Protein AF-0000000071587433 (afdb_homodimer)

Foldseek 3Di:
DADDLVVLQVQFPQQVDDDPNFGAAEQALLVFDGAGPLLVVLLVVLVVPQDDDEDDPDDSNVVLVVLLQLLLVLVCLQQVPPDSLQKAKDQAQLVLLLQVLCFLLVPPAAPAEEEEELLDQCSQPVSNVVSCVVHNYYYHYFYADFVARATPVVSVLVPDDLRYAEYEYEQARSAAQFGHPLLVVCVSCVVSPHAYEYEDASVSQQDRHHCVSSVHQKYKYAVRSNNADRMIMMGGHPVCQLVTQTDEDPVFDSGGNSRSDYDTDSSSRSSSSSSSLCSCLVRADPVDDSSVSNVVSSVSQNVLQLVLQLLLLVLVVVPPQKDWRHDSDNVVSVRGAQKTWIDGPPDQQVVLQVQCVVNNNHWDWACSSSVSSQVVNVCNVVGGTIMGHDGSSDDSVSSVVSSVSVVVVD/DADDLVVLQVQAPQQVDDDPNFGAAEQALLVFDGAGPLLVVLLVVLVVPQDDDEDDPDDSNVVLVVLLQLLLVLVCLQQVPPDSLQKAKDQAQLVLLLQVLCFLLVPPAAPAEEEEELLDQCSQPVSNVVSCVVHNYYYHYFYADFVARETPVVSVLVPDDLRYAEYEYEQARSAAQFGHPLLVVCVSCVVSPHAYEYEDASVSQQDRHHCVSSVHQKYKYALRSNNADRMIMMGGHPVCQLVTQTDEDPVFDSDGNSRSDYDTDSSSRSSSSSSSLCSCLVRADPPDDSSVSNVVSSVSQNVLQLVLQLLLLVLVVVPPQKDWGHDSDNVVSVRGAQKTWIDGPPDQQVVLQVQCVVNNNHWDWACSSSQSSQVVNVCNVRGGTIMGHDGSSDDSVSSVVSSVSVVVVD

Sequence (820 aa):
MNFTPNNVRTQFLSLTQEVDNKPVIFFDGPGGSQVPQSVIDSMSRYLGFSNSNLGGHFFSSKNTNNVLNQARLSCAALLNAKSEENIIFGPNMTSLTFQLSRAISRDWKRGDEIIVTALDHYSNVSSWQQAAEDKGVIVHQVRVKEDDCTLDMEHLYSLLTEKTKLVATTYASNTTGSIVDVKSIVEAAHNVNAMVYVDAVHYAPHHLIDVQALGCDFLACSAYKFFGPHVGIAYVSPKWMYALFPYKVEPATNVGPGRFETGTQSFEALAGLTSAVEYLAQWGRKSLSLRDRLKKSFEQYQIHEDELTQHFLNKLAVRPWIHLYGINDKNKLTERTPTFALRIDGIKPEEIAKVLAEYNVCVWSGHFYAIGLIKQLGFYERGGVVRIGFMHYNTIEEIDYLFLLLDAFAMNFTPNNVRTQFLSLTQEVDNKPVIFFDGPGGSQVPQSVIDSMSRYLGFSNSNLGGHFFSSKNTNNVLNQARLSCAALLNAKSEENIIFGPNMTSLTFQLSRAISRDWKRGDEIIVTALDHYSNVSSWQQAAEDKGVIVHQVRVKEDDCTLDMEHLYSLLTEKTKLVATTYASNTTGSIVDVKSIVEAAHNVNAMVYVDAVHYAPHHLIDVQALGCDFLACSAYKFFGPHVGIAYVSPKWMYALFPYKVEPATNVGPGRFETGTQSFEALAGLTSAVEYLAQWGRKSLSLRDRLKKSFEQYQIHEDELTQHFLNKLAVRPWIHLYGINDKNKLTERTPTFALRIDGIKPEEIAKVLAEYNVCVWSGHFYAIGLIKQLGFYERGGVVRIGFMHYNTIEEIDYLFLLLDAFA

Structure (mmCIF, N/CA/C/O backbone):
data_AF-0000000071587433-model_v1
#
loop_
_entity.id
_entity.type
_entity.pdbx_description
1 polymer 'Cysteine desulfhydrase'
#
loop_
_atom_site.group_PDB
_atom_site.id
_atom_site.type_symbol
_atom_site.label_atom_id
_atom_site.label_alt_id
_atom_site.label_comp_id
_atom_site.label_asym_id
_atom_site.label_entity_id
_atom_site.label_seq_id
_atom_site.pdbx_PDB_ins_code
_atom_site.Cartn_x
_atom_site.Cartn_y
_atom_site.Cartn_z
_atom_site.occupancy
_atom_site.B_iso_or_equiv
_atom_site.auth_seq_id
_atom_site.auth_comp_id
_atom_site.auth_asym_id
_atom_site.auth_atom_id
_atom_site.pdbx_PDB_model_num
ATOM 1 N N . MET A 1 1 ? -22.766 -26.172 6.832 1 72.31 1 MET A N 1
ATOM 2 C CA . MET A 1 1 ? -23.094 -26.141 5.406 1 72.31 1 MET A CA 1
ATOM 3 C C . MET A 1 1 ? -21.891 -26.594 4.574 1 72.31 1 MET A C 1
ATOM 5 O O . MET A 1 1 ? -20.75 -26.422 4.98 1 72.31 1 MET A O 1
ATOM 9 N N . ASN A 1 2 ? -22.234 -27.375 3.463 1 88.94 2 ASN A N 1
ATOM 10 C CA . ASN A 1 2 ? -21.203 -27.906 2.596 1 88.94 2 ASN A CA 1
ATOM 11 C C . ASN A 1 2 ? -20.969 -27.016 1.376 1 88.94 2 ASN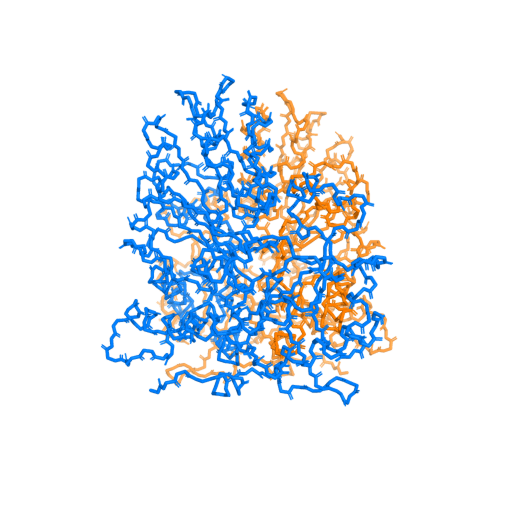 A C 1
ATOM 13 O O . ASN A 1 2 ? -21.891 -26.344 0.916 1 88.94 2 ASN A O 1
ATOM 17 N N . PHE A 1 3 ? -19.766 -26.984 0.977 1 94.69 3 PHE A N 1
ATOM 18 C CA . PHE A 1 3 ? -19.344 -26.266 -0.214 1 94.69 3 PHE A CA 1
ATOM 19 C C . PHE A 1 3 ? -20 -26.844 -1.462 1 94.69 3 PHE A C 1
ATOM 21 O O . PHE A 1 3 ? -20.016 -28.062 -1.651 1 94.69 3 PHE A O 1
ATOM 28 N N . THR A 1 4 ? -20.625 -25.953 -2.178 1 94.62 4 THR A N 1
ATOM 29 C CA . THR A 1 4 ? -20.953 -26.188 -3.58 1 94.62 4 THR A CA 1
ATOM 30 C C . THR A 1 4 ? -20.641 -24.953 -4.418 1 94.62 4 THR A C 1
ATOM 32 O O . THR A 1 4 ? -20.688 -23.828 -3.92 1 94.62 4 THR A O 1
ATOM 35 N N . PRO A 1 5 ? -20.312 -25.156 -5.656 1 93.62 5 PRO A N 1
ATOM 36 C CA . PRO A 1 5 ? -20.031 -24 -6.508 1 93.62 5 PRO A CA 1
ATOM 37 C C . PRO A 1 5 ? -21.188 -23 -6.543 1 93.62 5 PRO A C 1
ATOM 39 O O . PRO A 1 5 ? -20.969 -21.797 -6.52 1 93.62 5 PRO A O 1
ATOM 42 N N . ASN A 1 6 ? -22.391 -23.469 -6.527 1 92.25 6 ASN A N 1
ATOM 43 C CA . ASN A 1 6 ? -23.562 -22.594 -6.578 1 92.25 6 ASN A CA 1
ATOM 44 C C . ASN A 1 6 ? -23.672 -21.734 -5.324 1 92.25 6 ASN A C 1
ATOM 46 O O . ASN A 1 6 ? -24 -20.547 -5.402 1 92.25 6 ASN A O 1
ATOM 50 N N . ASN A 1 7 ? -23.438 -22.359 -4.191 1 93.94 7 ASN A N 1
ATOM 51 C CA . ASN A 1 7 ? -23.5 -21.625 -2.934 1 93.94 7 ASN A CA 1
ATOM 52 C C . ASN A 1 7 ? -22.438 -20.531 -2.871 1 93.94 7 ASN A C 1
ATOM 54 O O . ASN A 1 7 ? -22.656 -19.469 -2.285 1 93.94 7 ASN A O 1
ATOM 58 N N . VAL A 1 8 ? -21.359 -20.812 -3.459 1 95.75 8 VAL A N 1
ATOM 59 C CA . VAL A 1 8 ? -20.234 -19.875 -3.426 1 95.75 8 VAL A CA 1
ATOM 60 C C . VAL A 1 8 ? -20.5 -18.719 -4.402 1 95.75 8 VAL A C 1
ATOM 62 O O . VAL A 1 8 ? -20.266 -17.562 -4.078 1 95.75 8 VAL A O 1
ATOM 65 N N . ARG A 1 9 ? -20.984 -19 -5.539 1 96.75 9 ARG A N 1
ATOM 66 C CA . ARG A 1 9 ? -21.125 -18.047 -6.633 1 96.75 9 ARG A CA 1
ATOM 67 C C . ARG A 1 9 ? -22.109 -16.938 -6.277 1 96.75 9 ARG A C 1
ATOM 69 O O . ARG A 1 9 ? -21.922 -15.789 -6.691 1 96.75 9 ARG A O 1
ATOM 76 N N . THR A 1 10 ? -23.078 -17.156 -5.418 1 96.06 10 THR A N 1
ATOM 77 C CA . THR A 1 10 ? -24.078 -16.172 -5.027 1 96.06 10 THR A CA 1
ATOM 78 C C . THR A 1 10 ? -23.469 -15.094 -4.137 1 96.06 10 THR A C 1
ATOM 80 O O . THR A 1 10 ? -24.062 -14.039 -3.92 1 96.06 10 THR A O 1
ATOM 83 N N . GLN A 1 11 ? -22.281 -15.344 -3.703 1 97.62 11 GLN A N 1
ATOM 84 C CA . GLN A 1 11 ? -21.625 -14.414 -2.789 1 97.62 11 GLN A CA 1
ATOM 85 C C . GLN A 1 11 ? -20.844 -13.359 -3.555 1 97.62 11 GLN A C 1
ATOM 87 O O . GLN A 1 11 ? -20.281 -12.43 -2.955 1 97.62 11 GLN A O 1
ATOM 92 N N . PHE A 1 12 ? -20.781 -13.508 -4.914 1 98.06 12 PHE A N 1
ATOM 93 C CA . PHE A 1 12 ? -20 -12.617 -5.766 1 98.06 12 PHE A CA 1
ATOM 94 C C . PHE A 1 12 ? -20.906 -11.875 -6.742 1 98.06 12 PHE A C 1
ATOM 96 O O . PHE A 1 12 ? -21.5 -12.484 -7.629 1 98.06 12 PHE A O 1
ATOM 103 N N . LEU A 1 13 ? -20.891 -10.539 -6.66 1 96.69 13 LEU A N 1
ATOM 104 C CA . LEU A 1 13 ? -21.641 -9.742 -7.629 1 96.69 13 LEU A CA 1
ATOM 105 C C . LEU A 1 13 ? -21.031 -9.875 -9.023 1 96.69 13 LEU A C 1
ATOM 107 O O . LEU A 1 13 ? -21.75 -9.875 -10.023 1 96.69 13 LEU A O 1
ATOM 111 N N . SER A 1 14 ? -19.75 -10 -9.062 1 97.06 14 SER A N 1
ATOM 112 C CA . SER A 1 14 ? -19.016 -10.07 -10.328 1 97.06 14 SER A CA 1
ATOM 113 C C . SER A 1 14 ? -19.438 -11.289 -11.141 1 97.06 14 SER A C 1
ATOM 115 O O . SER A 1 14 ? -19.438 -11.258 -12.367 1 97.06 14 SER A O 1
ATOM 117 N N . LEU A 1 15 ? -19.797 -12.406 -10.469 1 96.94 15 LEU A N 1
ATOM 118 C CA . LEU A 1 15 ? -20.078 -13.672 -11.141 1 96.94 15 LEU A CA 1
ATOM 119 C C . LEU A 1 15 ? -21.531 -13.711 -11.633 1 96.94 15 LEU A C 1
ATOM 121 O O . LEU A 1 15 ? -21.875 -14.555 -12.469 1 96.94 15 LEU A O 1
ATOM 125 N N . THR A 1 16 ? -22.344 -12.758 -11.133 1 93.31 16 THR A N 1
ATOM 126 C CA . THR A 1 16 ? -23.75 -12.773 -11.5 1 93.31 16 THR A CA 1
ATOM 127 C C . THR A 1 16 ? -24.062 -11.672 -12.508 1 93.31 16 THR A C 1
ATOM 129 O O . THR A 1 16 ? -25.203 -11.562 -12.977 1 93.31 16 THR A O 1
ATOM 132 N N . GLN A 1 17 ? -23.078 -10.953 -12.898 1 95.31 17 GLN A N 1
ATOM 133 C CA . GLN A 1 17 ? -23.297 -9.836 -13.812 1 95.31 17 GLN A CA 1
ATOM 134 C C . GLN A 1 17 ? -23.297 -10.305 -15.266 1 95.31 17 GLN A C 1
ATOM 136 O O . GLN A 1 17 ? -22.797 -11.398 -15.57 1 95.31 17 GLN A O 1
ATOM 141 N N . GLU A 1 18 ? -23.922 -9.469 -16.109 1 95.81 18 GLU A N 1
ATOM 142 C CA . GLU A 1 18 ? -23.812 -9.609 -17.547 1 95.81 18 GLU A CA 1
ATOM 143 C C . GLU A 1 18 ? -23.109 -8.398 -18.172 1 95.81 18 GLU A C 1
ATOM 145 O O . GLU A 1 18 ? -23.266 -7.273 -17.703 1 95.81 18 GLU A O 1
ATOM 150 N N . VAL A 1 19 ? -22.328 -8.695 -19.094 1 96.5 19 VAL A N 1
ATOM 151 C CA . VAL A 1 19 ? -21.688 -7.648 -19.875 1 96.5 19 VAL A CA 1
ATOM 152 C C . VAL A 1 19 ? -22.031 -7.84 -21.359 1 96.5 19 VAL A C 1
ATOM 154 O O . VAL A 1 19 ? -21.797 -8.914 -21.922 1 96.5 19 VAL A O 1
ATOM 157 N N . ASP A 1 20 ? -22.562 -6.84 -21.984 1 95.12 20 ASP A N 1
ATOM 158 C CA . ASP A 1 20 ? -23.031 -6.902 -23.375 1 95.12 20 ASP A CA 1
ATOM 159 C C . ASP A 1 20 ? -23.969 -8.078 -23.578 1 95.12 20 ASP A C 1
ATOM 161 O O . ASP A 1 20 ? -23.828 -8.828 -24.547 1 95.12 20 ASP A O 1
ATOM 165 N N . ASN A 1 21 ? -24.766 -8.391 -22.641 1 94.31 21 ASN A N 1
ATOM 166 C CA . ASN A 1 21 ? -25.812 -9.398 -22.656 1 94.31 21 ASN A CA 1
ATOM 167 C C . ASN A 1 21 ? -25.25 -10.812 -22.688 1 94.31 21 ASN A C 1
ATOM 169 O O . ASN A 1 21 ? -25.875 -11.727 -23.234 1 94.31 21 ASN A O 1
ATOM 173 N N . LYS A 1 22 ? -24.109 -10.992 -22.203 1 94.69 22 LYS A N 1
ATOM 174 C CA . LYS A 1 22 ? -23.469 -12.297 -22.078 1 94.69 22 LYS A CA 1
ATOM 175 C C . LYS A 1 22 ? -22.969 -12.516 -20.656 1 94.69 22 LYS A C 1
ATOM 177 O O . LYS A 1 22 ? -22.594 -11.57 -19.969 1 94.69 22 LYS A O 1
ATOM 182 N N . PRO A 1 23 ? -23.016 -13.766 -20.234 1 95.12 23 PRO A N 1
ATOM 183 C CA . PRO A 1 23 ? -22.438 -14.047 -18.922 1 95.12 23 PRO A CA 1
ATOM 184 C C . PRO A 1 23 ? -20.922 -13.844 -18.891 1 95.12 23 PRO A C 1
ATOM 186 O O . PRO A 1 23 ? -20.266 -13.844 -19.938 1 95.12 23 PRO A O 1
ATOM 189 N N . VAL A 1 24 ? -20.453 -13.633 -17.719 1 97.5 24 VAL A N 1
ATOM 190 C CA . VAL A 1 24 ? -19.016 -13.438 -17.531 1 97.5 24 VAL A CA 1
ATOM 191 C C . VAL A 1 24 ? -18.391 -14.688 -16.906 1 97.5 24 VAL A C 1
ATOM 193 O O . VAL A 1 24 ? -18.906 -15.211 -15.922 1 97.5 24 VAL A O 1
ATOM 196 N N . ILE A 1 25 ? -17.344 -15.203 -17.516 1 98.12 25 ILE A N 1
ATOM 197 C CA . ILE A 1 25 ? -16.594 -16.344 -17 1 98.12 25 ILE A CA 1
ATOM 198 C C . ILE A 1 25 ? -15.156 -15.938 -16.719 1 98.12 25 ILE A C 1
ATOM 200 O O . ILE A 1 25 ? -14.422 -15.555 -17.625 1 98.12 25 ILE A O 1
ATOM 204 N N . PHE A 1 26 ? -14.781 -16.031 -15.453 1 98.38 26 PHE A N 1
ATOM 205 C CA . PHE A 1 26 ? -13.438 -15.633 -15.055 1 98.38 26 PHE A CA 1
ATOM 206 C C . PHE A 1 26 ? -12.523 -16.844 -14.961 1 98.38 26 PHE A C 1
ATOM 208 O O . PHE A 1 26 ? -12.57 -17.594 -13.984 1 98.38 26 PHE A O 1
ATOM 215 N N . PHE A 1 27 ? -11.633 -17 -15.93 1 98.62 27 PHE A N 1
ATOM 216 C CA . PHE A 1 27 ? -10.547 -17.984 -15.883 1 98.62 27 PHE A CA 1
ATOM 217 C C . PHE A 1 27 ? -9.211 -17.297 -15.656 1 98.62 27 PHE A C 1
ATOM 219 O O . PHE A 1 27 ? -8.164 -17.797 -16.078 1 98.62 27 PHE A O 1
ATOM 226 N N . ASP A 1 28 ? -9.281 -16.062 -15.039 1 97.88 28 ASP A N 1
ATOM 227 C CA . ASP A 1 28 ? -8.086 -15.25 -14.805 1 97.88 28 ASP A CA 1
ATOM 228 C C . ASP A 1 28 ? -7.688 -15.273 -13.328 1 97.88 28 ASP A C 1
ATOM 230 O O . ASP A 1 28 ? -6.996 -14.375 -12.852 1 97.88 28 ASP A O 1
ATOM 234 N N . GLY A 1 29 ? -8.078 -16.297 -12.594 1 96.31 29 GLY A N 1
ATOM 235 C CA . GLY A 1 29 ? -7.793 -16.453 -11.172 1 96.31 29 GLY A CA 1
ATOM 236 C C . GLY A 1 29 ? -6.328 -16.25 -10.836 1 96.31 29 GLY A C 1
ATOM 237 O O . GLY A 1 29 ? -6 -15.555 -9.867 1 96.31 29 GLY A O 1
ATOM 238 N N . PRO A 1 30 ? -5.422 -16.844 -11.625 1 97.31 30 PRO A N 1
ATOM 239 C CA . PRO A 1 30 ? -3.996 -16.641 -11.359 1 97.31 30 PRO A CA 1
ATOM 240 C C . PRO A 1 30 ? -3.576 -15.18 -11.438 1 97.31 30 PRO A C 1
ATOM 242 O O . PRO A 1 30 ? -2.541 -14.797 -10.883 1 97.31 30 PRO A O 1
ATOM 245 N N . GLY A 1 31 ? -4.348 -14.344 -12.125 1 96.81 31 GLY A N 1
ATOM 246 C CA . GLY A 1 31 ? -4.074 -12.914 -12.195 1 96.81 31 GLY A CA 1
ATOM 247 C C . GLY A 1 31 ? -4.711 -12.133 -11.062 1 96.81 31 GLY A C 1
ATOM 248 O O . GLY A 1 31 ? -4.363 -10.969 -10.836 1 96.81 31 GLY A O 1
ATOM 249 N N . GLY A 1 32 ? -5.68 -12.734 -10.438 1 96.69 32 GLY A N 1
ATOM 250 C CA . GLY A 1 32 ? -6.414 -12.133 -9.336 1 96.69 32 GLY A CA 1
ATOM 251 C C . GLY A 1 32 ? -7.824 -12.672 -9.195 1 96.69 32 GLY A C 1
ATOM 252 O O . GLY A 1 32 ? -8.516 -12.891 -10.188 1 96.69 32 GLY A O 1
ATOM 253 N N . SER A 1 33 ? -8.25 -12.891 -8.023 1 97.88 33 SER A N 1
ATOM 254 C CA . SER A 1 33 ? -9.578 -13.445 -7.766 1 97.88 33 SER A CA 1
ATOM 255 C C . SER A 1 33 ? -10.641 -12.352 -7.711 1 97.88 33 SER A C 1
ATOM 257 O O . SER A 1 33 ? -10.312 -11.172 -7.555 1 97.88 33 SER A O 1
ATOM 259 N N . GLN A 1 34 ? -11.883 -12.773 -7.938 1 98.31 34 GLN A N 1
ATOM 260 C CA . GLN A 1 34 ? -12.992 -11.883 -7.613 1 98.31 34 GLN A CA 1
ATOM 261 C C . GLN A 1 34 ? -13.188 -11.773 -6.105 1 98.31 34 GLN A C 1
ATOM 263 O O . GLN A 1 34 ? -12.633 -12.57 -5.344 1 98.31 34 GLN A O 1
ATOM 268 N N . VAL A 1 35 ? -13.969 -10.773 -5.688 1 98.75 35 VAL A N 1
ATOM 269 C CA . VAL A 1 35 ? -14.055 -10.445 -4.266 1 98.75 35 VAL A CA 1
ATOM 270 C C . VAL A 1 35 ? -15.492 -10.648 -3.781 1 98.75 35 VAL A C 1
ATOM 272 O O . VAL A 1 35 ? -16.438 -10.102 -4.359 1 98.75 35 VAL A O 1
ATOM 275 N N . PRO A 1 36 ? -15.719 -11.438 -2.717 1 98.56 36 PRO A N 1
ATOM 276 C CA . PRO A 1 36 ? -17.078 -11.625 -2.197 1 98.56 36 PRO A CA 1
ATOM 277 C C . PRO A 1 36 ? -17.625 -10.367 -1.538 1 98.56 36 PRO A C 1
ATOM 279 O O . PRO A 1 36 ? -16.875 -9.547 -1.018 1 98.56 36 PRO A O 1
ATOM 282 N N . GLN A 1 37 ? -18.906 -10.273 -1.479 1 98.5 37 GLN A N 1
ATOM 283 C CA . GLN A 1 37 ? -19.594 -9.102 -0.962 1 98.5 37 GLN A CA 1
ATOM 284 C C . GLN A 1 37 ? -19.25 -8.859 0.506 1 98.5 37 GLN A C 1
ATOM 286 O O . GLN A 1 37 ? -19.188 -7.715 0.956 1 98.5 37 GLN A O 1
ATOM 291 N N . SER A 1 38 ? -19.031 -9.883 1.267 1 98.81 38 SER A N 1
ATOM 292 C CA . SER A 1 38 ? -18.719 -9.742 2.686 1 98.81 38 SER A CA 1
ATOM 293 C C . SER A 1 38 ? -17.438 -8.953 2.893 1 98.81 38 SER A C 1
ATOM 295 O O . SER A 1 38 ? -17.328 -8.172 3.84 1 98.81 38 SER A O 1
ATOM 297 N N . VAL A 1 39 ? -16.469 -9.211 2.016 1 98.88 39 VAL A N 1
ATOM 298 C CA . VAL A 1 39 ? -15.195 -8.484 2.07 1 98.88 39 VAL A CA 1
ATOM 299 C C . VAL A 1 39 ? -15.43 -7.008 1.765 1 98.88 39 VAL A C 1
ATOM 301 O O . VAL A 1 39 ? -14.961 -6.133 2.496 1 98.88 39 VAL A O 1
ATOM 304 N N . ILE A 1 40 ? -16.203 -6.723 0.729 1 98.88 40 ILE A N 1
ATOM 305 C CA . ILE A 1 40 ? -16.516 -5.359 0.312 1 98.88 40 ILE A CA 1
ATOM 306 C C . ILE A 1 40 ? -17.266 -4.633 1.432 1 98.88 40 ILE A C 1
ATOM 308 O O . ILE A 1 40 ? -16.953 -3.479 1.742 1 98.88 40 ILE A O 1
ATOM 312 N N . ASP A 1 41 ? -18.172 -5.305 2.076 1 98.81 41 ASP A N 1
ATOM 313 C CA . ASP A 1 41 ? -18.953 -4.734 3.172 1 98.81 41 ASP A CA 1
ATOM 314 C C . ASP A 1 41 ? -18.047 -4.359 4.348 1 98.81 41 ASP A C 1
ATOM 316 O O . ASP A 1 41 ? -18.234 -3.312 4.973 1 98.81 41 ASP A O 1
ATOM 320 N N . SER A 1 42 ? -17.141 -5.211 4.652 1 98.81 42 SER A N 1
ATOM 321 C CA . SER A 1 42 ? -16.234 -4.961 5.773 1 98.81 42 SER A CA 1
ATOM 322 C C . SER A 1 42 ? -15.367 -3.732 5.523 1 98.81 42 SER A C 1
ATOM 324 O O . SER A 1 42 ? -15.141 -2.93 6.43 1 98.81 42 SER A O 1
ATOM 326 N N . MET A 1 43 ? -14.883 -3.592 4.312 1 98.88 43 MET A N 1
ATOM 327 C CA . MET A 1 43 ? -14.094 -2.414 3.951 1 98.88 43 MET A CA 1
ATOM 328 C C . MET A 1 43 ? -14.938 -1.146 4.07 1 98.88 43 MET A C 1
ATOM 330 O O . MET A 1 43 ? -14.484 -0.15 4.637 1 98.88 43 MET A O 1
ATOM 334 N N . SER A 1 44 ? -16.156 -1.201 3.561 1 98.69 44 SER A N 1
ATOM 335 C CA . SER A 1 44 ? -17.062 -0.058 3.559 1 98.69 44 SER A CA 1
ATOM 336 C C . SER A 1 44 ? -17.422 0.362 4.977 1 98.69 44 SER A C 1
ATOM 338 O O . SER A 1 44 ? -17.438 1.554 5.293 1 98.69 44 SER A O 1
ATOM 340 N N . ARG A 1 45 ? -17.703 -0.579 5.809 1 98.38 45 ARG A N 1
ATOM 341 C CA . ARG A 1 45 ? -18.078 -0.298 7.188 1 98.38 45 ARG A CA 1
ATOM 342 C C . ARG A 1 45 ? -16.953 0.382 7.945 1 98.38 45 ARG A C 1
ATOM 344 O O . ARG A 1 45 ? -17.172 1.335 8.695 1 98.38 45 ARG A O 1
ATOM 351 N N . TYR A 1 46 ? -15.789 -0.131 7.785 1 98.69 46 TYR A N 1
ATOM 352 C CA . TYR A 1 46 ? -14.656 0.493 8.461 1 98.69 46 TYR A CA 1
ATOM 353 C C . TYR A 1 46 ? -14.523 1.956 8.055 1 98.69 46 TYR A C 1
ATOM 355 O O . TYR A 1 46 ? -14.461 2.84 8.914 1 98.69 46 TYR A O 1
ATOM 363 N N . LEU A 1 47 ? -14.484 2.256 6.699 1 98.56 47 LEU A N 1
ATOM 364 C CA . LEU A 1 47 ? -14.281 3.613 6.207 1 98.56 47 LEU A CA 1
ATOM 365 C C . LEU A 1 47 ? -15.438 4.52 6.625 1 98.56 47 LEU A C 1
ATOM 367 O O . LEU A 1 47 ? -15.234 5.703 6.898 1 98.56 47 LEU A O 1
ATOM 371 N N . GLY A 1 48 ? -16.594 3.982 6.727 1 97.81 48 GLY A N 1
ATOM 372 C CA . GLY A 1 48 ? -17.781 4.773 7 1 97.81 48 GLY A CA 1
ATOM 373 C C . GLY A 1 48 ? -17.922 5.145 8.461 1 97.81 48 GLY A C 1
ATOM 374 O O . GLY A 1 48 ? -18.531 6.172 8.789 1 97.81 48 GLY A O 1
ATOM 375 N N . PHE A 1 49 ? -17.188 4.32 9.359 1 96.56 49 PHE A N 1
ATOM 376 C CA . PHE A 1 49 ? -17.578 4.527 10.75 1 96.56 49 PHE A CA 1
ATOM 377 C C . PHE A 1 49 ? -16.344 4.59 11.656 1 96.56 49 PHE A C 1
ATOM 379 O O . PHE A 1 49 ? -16.438 5.027 12.805 1 96.56 49 PHE A O 1
ATOM 386 N N . SER A 1 50 ? -15.211 4.223 11.141 1 95.25 50 SER A N 1
ATOM 387 C CA . SER A 1 50 ? -14.148 4 12.117 1 95.25 50 SER A CA 1
ATOM 388 C C . SER A 1 50 ? -12.82 4.578 11.625 1 95.25 50 SER A C 1
ATOM 390 O O . SER A 1 50 ? -11.773 4.359 12.242 1 95.25 50 SER A O 1
ATOM 392 N N . ASN A 1 51 ? -12.828 5.246 10.547 1 95.75 51 ASN A N 1
ATOM 393 C CA . ASN A 1 51 ? -11.578 5.676 9.938 1 95.75 51 ASN A CA 1
ATOM 394 C C . ASN A 1 51 ? -10.766 6.566 10.875 1 95.75 51 ASN A C 1
ATOM 396 O O . ASN A 1 51 ? -11.234 7.633 11.281 1 95.75 51 ASN A O 1
ATOM 400 N N . SER A 1 52 ? -9.609 6.098 11.281 1 96.5 52 SER A N 1
ATOM 401 C CA . SER A 1 52 ? -8.672 6.797 12.156 1 96.5 52 SER A CA 1
ATOM 402 C C . SER A 1 52 ? -7.297 6.141 12.133 1 96.5 52 SER A C 1
ATOM 404 O O . SER A 1 52 ? -7.125 5.07 11.547 1 96.5 52 SER A O 1
ATOM 406 N N . ASN A 1 53 ? -6.328 6.805 12.68 1 95.5 53 ASN A N 1
ATOM 407 C CA . ASN A 1 53 ? -5.016 6.203 12.875 1 95.5 53 ASN A CA 1
ATOM 408 C C . ASN A 1 53 ? -4.945 5.434 14.195 1 95.5 53 ASN A C 1
ATOM 410 O O . ASN A 1 53 ? -5.93 5.359 14.93 1 95.5 53 ASN A O 1
ATOM 414 N N . LEU A 1 54 ? -3.842 4.871 14.5 1 95.06 54 LEU A N 1
ATOM 415 C CA . LEU A 1 54 ? -3.627 4 15.656 1 95.06 54 LEU A CA 1
ATOM 416 C C . LEU A 1 54 ? -3.225 4.809 16.875 1 95.06 54 LEU A C 1
ATOM 418 O O . LEU A 1 54 ? -2.553 5.836 16.75 1 95.06 54 LEU A O 1
ATOM 422 N N . GLY A 1 55 ? -3.596 4.363 18.078 1 92.38 55 GLY A N 1
ATOM 423 C CA . GLY A 1 55 ? -2.979 4.828 19.297 1 92.38 55 GLY A CA 1
ATOM 424 C C . GLY A 1 55 ? -3.768 5.926 19.984 1 92.38 55 GLY A C 1
ATOM 425 O O . GLY A 1 55 ? -3.404 6.375 21.078 1 92.38 55 GLY A O 1
ATOM 426 N N . GLY A 1 56 ? -4.797 6.414 19.375 1 95 56 GLY A N 1
ATOM 427 C CA . GLY A 1 56 ? -5.625 7.422 20.016 1 95 56 GLY A CA 1
ATOM 428 C C . GLY A 1 56 ? -6.523 6.859 21.094 1 95 56 GLY A C 1
ATOM 429 O O . GLY A 1 56 ? -6.66 5.641 21.234 1 95 56 GLY A O 1
ATOM 430 N N . HIS A 1 57 ? -7.098 7.691 21.891 1 96.62 57 HIS A N 1
ATOM 431 C CA . HIS A 1 57 ? -7.883 7.273 23.047 1 96.62 57 HIS A CA 1
ATOM 432 C C . HIS A 1 57 ? -9.375 7.309 22.75 1 96.62 57 HIS A C 1
ATOM 434 O O . HIS A 1 57 ? -10.195 6.965 23.594 1 96.62 57 HIS A O 1
ATOM 440 N N . PHE A 1 58 ? -9.734 7.715 21.562 1 97 58 PHE A N 1
ATOM 441 C CA . PHE A 1 58 ? -11.141 7.816 21.172 1 97 58 PHE A CA 1
ATOM 442 C C . PHE A 1 58 ? -11.586 6.574 20.422 1 97 58 PHE A C 1
ATOM 444 O O . PHE A 1 58 ? -10.758 5.762 20 1 97 58 PHE A O 1
ATOM 451 N N . PHE A 1 59 ? -12.844 6.371 20.188 1 97.38 59 PHE A N 1
ATOM 452 C CA . PHE A 1 59 ? -13.477 5.113 19.797 1 97.38 59 PHE A CA 1
ATOM 453 C C . PHE A 1 59 ? -12.953 4.652 18.438 1 97.38 59 PHE A C 1
ATOM 455 O O . PHE A 1 59 ? -12.641 3.475 18.266 1 97.38 59 PHE A O 1
ATOM 462 N N . SER A 1 60 ? -12.898 5.535 17.484 1 97.56 60 SER A N 1
ATOM 463 C CA . SER A 1 60 ? -12.523 5.145 16.125 1 97.56 60 SER A CA 1
ATOM 464 C C . SER A 1 60 ? -11.086 4.645 16.078 1 97.56 60 SER A C 1
ATOM 466 O O . SER A 1 60 ? -10.773 3.701 15.352 1 97.56 60 SER A O 1
ATOM 468 N N . SER A 1 61 ? -10.188 5.293 16.844 1 97.94 61 SER A N 1
ATOM 469 C CA . SER A 1 61 ? -8.805 4.82 16.906 1 97.94 61 SER A CA 1
ATOM 470 C C . SER A 1 61 ? -8.711 3.463 17.594 1 97.94 61 SER A C 1
ATOM 472 O O . SER A 1 61 ? -7.93 2.605 17.188 1 97.94 61 SER A O 1
ATOM 474 N N . LYS A 1 62 ? -9.469 3.268 18.641 1 97.69 62 LYS A N 1
ATOM 475 C CA . LYS A 1 62 ? -9.523 1.969 19.312 1 97.69 62 LYS A CA 1
ATOM 476 C C . LYS A 1 62 ? -10.023 0.885 18.359 1 97.69 62 LYS A C 1
ATOM 478 O O . LYS A 1 62 ? -9.469 -0.216 18.312 1 97.69 62 LYS A O 1
ATOM 483 N N . ASN A 1 63 ? -11.047 1.236 17.625 1 97.94 63 ASN A N 1
ATOM 484 C CA . ASN A 1 63 ? -11.555 0.312 16.609 1 97.94 63 ASN A CA 1
ATOM 485 C C . ASN A 1 63 ? -10.492 -0.022 15.578 1 97.94 63 ASN A C 1
ATOM 487 O O . ASN A 1 63 ? -10.398 -1.164 15.117 1 97.94 63 ASN A O 1
ATOM 491 N N . THR A 1 64 ? -9.742 0.964 15.18 1 98.31 64 THR A N 1
ATOM 492 C CA . THR A 1 64 ? -8.688 0.773 14.195 1 98.31 64 THR A CA 1
ATOM 493 C C . THR A 1 64 ? -7.602 -0.153 14.734 1 98.31 64 THR A C 1
ATOM 495 O O . THR A 1 64 ? -7.098 -1.018 14.016 1 98.31 64 THR A O 1
ATOM 498 N N . ASN A 1 65 ? -7.23 0.016 16 1 97.81 65 ASN A N 1
ATOM 499 C CA . ASN A 1 65 ? -6.309 -0.917 16.625 1 97.81 65 ASN A CA 1
ATOM 500 C C . ASN A 1 65 ? -6.824 -2.352 16.562 1 97.81 65 ASN A C 1
ATOM 502 O O . ASN A 1 65 ? -6.059 -3.279 16.297 1 97.81 65 ASN A O 1
ATOM 506 N N . ASN A 1 66 ? -8.07 -2.508 16.797 1 98.31 66 ASN A N 1
ATOM 507 C CA . ASN A 1 66 ? -8.695 -3.826 16.75 1 98.31 66 ASN A CA 1
ATOM 508 C C . ASN A 1 66 ? -8.664 -4.406 15.344 1 98.31 66 ASN A C 1
ATOM 510 O O . ASN A 1 66 ? -8.461 -5.609 15.164 1 98.31 66 ASN A O 1
ATOM 514 N N . VAL A 1 67 ? -8.914 -3.576 14.375 1 98.62 67 VAL A N 1
ATOM 515 C CA . VAL A 1 67 ? -8.875 -4.004 12.977 1 98.62 67 VAL A CA 1
ATOM 516 C C . VAL A 1 67 ? -7.496 -4.566 12.648 1 98.62 67 VAL A C 1
ATOM 518 O O . VAL A 1 67 ? -7.383 -5.648 12.062 1 98.62 67 VAL A O 1
ATOM 521 N N . LEU A 1 68 ? -6.492 -3.855 13.031 1 98.12 68 LEU A N 1
ATOM 522 C CA . LEU A 1 68 ? -5.125 -4.289 12.773 1 98.12 68 LEU A CA 1
ATOM 523 C C . LEU A 1 68 ? -4.828 -5.605 13.477 1 98.12 68 LEU A C 1
ATOM 525 O O . LEU A 1 68 ? -4.289 -6.535 12.875 1 98.12 68 LEU A O 1
ATOM 529 N N . ASN A 1 69 ? -5.191 -5.703 14.711 1 98.06 69 ASN A N 1
ATOM 530 C CA . ASN A 1 69 ? -4.93 -6.902 15.5 1 98.06 69 ASN A CA 1
ATOM 531 C C . ASN A 1 69 ? -5.68 -8.109 14.945 1 98.06 69 ASN A C 1
ATOM 533 O O . ASN A 1 69 ? -5.117 -9.203 14.844 1 98.06 69 ASN A O 1
ATOM 537 N N . GLN A 1 70 ? -6.91 -7.898 14.594 1 98.75 70 GLN A N 1
ATOM 538 C CA . GLN A 1 70 ? -7.719 -8.992 14.062 1 98.75 70 GLN A CA 1
ATOM 539 C C . GLN A 1 70 ? -7.172 -9.484 12.727 1 98.75 70 GLN A C 1
ATOM 541 O O . GLN A 1 70 ? -7.203 -10.68 12.438 1 98.75 70 GLN A O 1
ATOM 546 N N . ALA A 1 71 ? -6.75 -8.539 11.938 1 98.81 71 ALA A N 1
ATOM 547 C CA . ALA A 1 71 ? -6.148 -8.93 10.664 1 98.81 71 ALA A CA 1
ATOM 548 C C . ALA A 1 71 ? -4.918 -9.805 10.891 1 98.81 71 ALA A C 1
ATOM 550 O O . ALA A 1 71 ? -4.723 -10.805 10.188 1 98.81 71 ALA A O 1
ATOM 551 N N . ARG A 1 72 ? -4.078 -9.43 11.852 1 98.69 72 ARG A N 1
ATOM 552 C CA . ARG A 1 72 ? -2.871 -10.195 12.133 1 98.69 72 ARG A CA 1
ATOM 553 C C . ARG A 1 72 ? -3.219 -11.586 12.656 1 98.69 72 ARG A C 1
ATOM 555 O O . ARG A 1 72 ? -2.588 -12.578 12.273 1 98.69 72 ARG A O 1
ATOM 562 N N . LEU A 1 73 ? -4.238 -11.68 13.508 1 98.81 73 LEU A N 1
ATOM 563 C CA . LEU A 1 73 ? -4.695 -12.961 14.023 1 98.81 73 LEU A CA 1
ATOM 564 C C . LEU A 1 73 ? -5.227 -13.844 12.898 1 98.81 73 LEU A C 1
ATOM 566 O O . LEU A 1 73 ? -4.926 -15.039 12.844 1 98.81 73 LEU A O 1
ATOM 570 N N . SER A 1 74 ? -5.98 -13.266 12.047 1 98.88 74 SER A N 1
ATOM 571 C CA . SER A 1 74 ? -6.547 -14 10.922 1 98.88 74 SER A CA 1
ATOM 572 C C . SER A 1 74 ? -5.453 -14.562 10.023 1 98.88 74 SER A C 1
ATOM 574 O O . SER A 1 74 ? -5.52 -15.719 9.602 1 98.88 74 SER A O 1
ATOM 576 N N . CYS A 1 75 ? -4.434 -13.781 9.75 1 98.88 75 CYS A N 1
ATOM 577 C CA . CYS A 1 75 ? -3.354 -14.219 8.875 1 98.88 75 CYS A CA 1
ATOM 578 C C . CYS A 1 75 ? -2.475 -15.25 9.562 1 98.88 75 CYS A C 1
ATOM 580 O O . CYS A 1 75 ? -1.95 -16.156 8.914 1 98.88 75 CYS A O 1
ATOM 582 N N . ALA A 1 76 ? -2.295 -15.055 10.875 1 98.88 76 ALA A N 1
ATOM 583 C CA . ALA A 1 76 ? -1.57 -16.078 11.617 1 98.88 76 ALA A CA 1
ATOM 584 C C . ALA A 1 76 ? -2.258 -17.438 11.492 1 98.88 76 ALA A C 1
ATOM 586 O O . ALA A 1 76 ? -1.596 -18.469 11.32 1 98.88 76 ALA A O 1
ATOM 587 N N . ALA A 1 77 ? -3.564 -17.438 11.57 1 98.88 77 ALA A N 1
ATOM 588 C CA . ALA A 1 77 ? -4.332 -18.672 11.406 1 98.88 77 ALA A CA 1
ATOM 589 C C . ALA A 1 77 ? -4.227 -19.203 9.977 1 98.88 77 ALA A C 1
ATOM 591 O O . ALA A 1 77 ? -4.062 -20.406 9.766 1 98.88 77 ALA A O 1
ATOM 592 N N . LEU A 1 78 ? -4.316 -18.312 9.039 1 98.88 78 LEU A N 1
ATOM 593 C CA . LEU A 1 78 ? -4.266 -18.688 7.633 1 98.88 78 LEU A CA 1
ATOM 594 C C . LEU A 1 78 ? -2.955 -19.406 7.305 1 98.88 78 LEU A C 1
ATOM 596 O O . LEU A 1 78 ? -2.947 -20.391 6.574 1 98.88 78 LEU A O 1
ATOM 600 N N . LEU A 1 79 ? -1.838 -18.906 7.898 1 98.94 79 LEU A N 1
ATOM 601 C CA . LEU A 1 79 ? -0.509 -19.406 7.559 1 98.94 79 LEU A CA 1
ATOM 602 C C . LEU A 1 79 ? -0.014 -20.391 8.609 1 98.94 79 LEU A C 1
ATOM 604 O O . LEU A 1 79 ? 1.052 -21 8.453 1 98.94 79 LEU A O 1
ATOM 608 N N . ASN A 1 80 ? -0.795 -20.531 9.672 1 98.81 80 ASN A N 1
ATOM 609 C CA . ASN A 1 80 ? -0.396 -21.312 10.836 1 98.81 80 ASN A CA 1
ATOM 610 C C . ASN A 1 80 ? 0.911 -20.797 11.438 1 98.81 80 ASN A C 1
ATOM 612 O O . ASN A 1 80 ? 1.819 -21.594 11.719 1 98.81 80 ASN A O 1
ATOM 616 N N . ALA A 1 81 ? 1.009 -19.531 11.57 1 98.69 81 ALA A N 1
ATOM 617 C CA . ALA A 1 81 ? 2.145 -18.938 12.273 1 98.69 81 ALA A CA 1
ATOM 618 C C . ALA A 1 81 ? 2.023 -19.125 13.781 1 98.69 81 ALA A C 1
ATOM 620 O O . ALA A 1 81 ? 0.917 -19.172 14.32 1 98.69 81 ALA A O 1
ATOM 621 N N . LYS A 1 82 ? 3.117 -19.188 14.469 1 97.44 82 LYS A N 1
ATOM 622 C CA . LYS A 1 82 ? 3.135 -19.406 15.914 1 97.44 82 LYS A CA 1
ATOM 623 C C . LYS A 1 82 ? 2.469 -18.25 16.656 1 97.44 82 LYS A C 1
ATOM 625 O O . LYS A 1 82 ? 1.85 -18.438 17.703 1 97.44 82 LYS A O 1
ATOM 630 N N . SER A 1 83 ? 2.633 -17.078 16.078 1 97.69 83 SER A N 1
ATOM 631 C CA . SER A 1 83 ? 2.111 -15.867 16.703 1 97.69 83 SER A CA 1
ATOM 632 C C . SER A 1 83 ? 1.662 -14.859 15.648 1 97.69 83 SER A C 1
ATOM 634 O O . SER A 1 83 ? 2.227 -14.797 14.555 1 97.69 83 SER A O 1
ATOM 636 N N . GLU A 1 84 ? 0.621 -14.078 16.016 1 97.81 84 GLU A N 1
ATOM 637 C CA . GLU A 1 84 ? 0.22 -12.961 15.156 1 97.81 84 GLU A CA 1
ATOM 638 C C . GLU A 1 84 ? 1.357 -11.961 14.984 1 97.81 84 GLU A C 1
ATOM 640 O O . GLU A 1 84 ? 1.397 -11.219 14 1 97.81 84 GLU A O 1
ATOM 645 N N . GLU A 1 85 ? 2.346 -11.961 15.875 1 97.12 85 GLU A N 1
ATOM 646 C CA . GLU A 1 85 ? 3.479 -11.047 15.852 1 97.12 85 GLU A CA 1
ATOM 647 C C . GLU A 1 85 ? 4.445 -11.391 14.719 1 97.12 85 GLU A C 1
ATOM 649 O O . GLU A 1 85 ? 5.332 -10.602 14.391 1 97.12 85 GLU A O 1
ATOM 654 N N . ASN A 1 86 ? 4.242 -12.539 14.078 1 98.25 86 ASN A N 1
ATOM 655 C CA . ASN A 1 86 ? 5.102 -12.953 12.969 1 98.25 86 ASN A CA 1
ATOM 656 C C . ASN A 1 86 ? 4.562 -12.469 11.625 1 98.25 86 ASN A C 1
ATOM 658 O O . ASN A 1 86 ? 5.16 -12.727 10.586 1 98.25 86 ASN A O 1
ATOM 662 N N . ILE A 1 87 ? 3.441 -11.742 11.68 1 98.75 87 ILE A N 1
ATOM 663 C CA . ILE A 1 87 ? 2.76 -11.336 10.453 1 98.75 87 ILE A CA 1
ATOM 664 C C . ILE A 1 87 ? 3.018 -9.859 10.188 1 98.75 87 ILE A C 1
ATOM 666 O O . ILE A 1 87 ? 2.717 -9.008 11.023 1 98.75 87 ILE A O 1
ATOM 670 N N . ILE A 1 88 ? 3.518 -9.609 8.961 1 98.19 88 ILE A N 1
ATOM 671 C CA . ILE A 1 88 ? 3.801 -8.25 8.516 1 98.19 88 ILE A CA 1
ATOM 672 C C . ILE A 1 88 ? 2.904 -7.898 7.328 1 98.19 88 ILE A C 1
ATOM 674 O O . ILE A 1 88 ? 2.658 -8.742 6.457 1 98.19 88 ILE A O 1
ATOM 678 N N . PHE A 1 89 ? 2.463 -6.633 7.316 1 98.31 89 PHE A N 1
ATOM 679 C CA . PHE A 1 89 ? 1.629 -6.191 6.207 1 98.31 89 PHE A CA 1
ATOM 680 C C . PHE A 1 89 ? 2.375 -5.188 5.336 1 98.31 89 PHE A C 1
ATOM 682 O O . PHE A 1 89 ? 3.279 -4.496 5.809 1 98.31 89 PHE A O 1
ATOM 689 N N . GLY A 1 90 ? 2.057 -5.148 4.078 1 96.81 90 GLY A N 1
ATOM 690 C CA . GLY A 1 90 ? 2.475 -4.184 3.074 1 96.81 90 GLY A CA 1
ATOM 691 C C . GLY A 1 90 ? 1.478 -4.031 1.941 1 96.81 90 GLY A C 1
ATOM 692 O O . GLY A 1 90 ? 0.396 -4.625 1.975 1 96.81 90 GLY A O 1
ATOM 693 N N . PRO A 1 91 ? 1.796 -3.266 1.025 1 95.69 91 PRO A N 1
ATOM 694 C CA . PRO A 1 91 ? 0.807 -2.965 -0.012 1 95.69 91 PRO A CA 1
ATOM 695 C C . PRO A 1 91 ? 0.577 -4.133 -0.966 1 95.69 91 PRO A C 1
ATOM 697 O O . PRO A 1 91 ? -0.529 -4.305 -1.484 1 95.69 91 PRO A O 1
ATOM 700 N N . ASN A 1 92 ? 1.589 -4.828 -1.266 1 97.06 92 ASN A N 1
ATOM 701 C CA . ASN A 1 92 ? 1.605 -5.984 -2.156 1 97.06 92 ASN A CA 1
ATOM 702 C C . ASN A 1 92 ? 2.863 -6.828 -1.958 1 97.06 92 ASN A C 1
ATOM 704 O O . ASN A 1 92 ? 3.797 -6.406 -1.273 1 97.06 92 ASN A O 1
ATOM 708 N N . MET A 1 93 ? 2.824 -7.938 -2.52 1 97.75 93 MET A N 1
ATOM 709 C CA . MET A 1 93 ? 3.912 -8.883 -2.285 1 97.75 93 MET A CA 1
ATOM 710 C C . MET A 1 93 ? 5.223 -8.367 -2.867 1 97.75 93 MET A C 1
ATOM 712 O O . MET A 1 93 ? 6.281 -8.516 -2.254 1 97.75 93 MET A O 1
ATOM 716 N N . THR A 1 94 ? 5.203 -7.707 -4.027 1 97.75 94 THR A N 1
ATOM 717 C CA . THR A 1 94 ? 6.418 -7.211 -4.668 1 97.75 94 THR A CA 1
ATOM 718 C C . THR A 1 94 ? 7.105 -6.172 -3.785 1 97.75 94 THR A C 1
ATOM 720 O O . THR A 1 94 ? 8.305 -6.258 -3.537 1 97.75 94 THR A O 1
ATOM 723 N N . SER A 1 95 ? 6.34 -5.246 -3.279 1 96.81 95 SER A N 1
ATOM 724 C CA . SER A 1 95 ? 6.895 -4.211 -2.416 1 96.81 95 SER A CA 1
ATOM 725 C C . SER A 1 95 ? 7.445 -4.801 -1.123 1 96.81 95 SER A C 1
ATOM 727 O O . SER A 1 95 ? 8.5 -4.383 -0.641 1 96.81 95 SER A O 1
ATOM 729 N N . LEU A 1 96 ? 6.762 -5.734 -0.548 1 97.06 96 LEU A N 1
ATOM 730 C CA . LEU A 1 96 ? 7.227 -6.406 0.661 1 97.06 96 LEU A CA 1
ATOM 731 C C . LEU A 1 96 ? 8.547 -7.129 0.408 1 97.06 96 LEU A C 1
ATOM 733 O O . LEU A 1 96 ? 9.453 -7.098 1.248 1 97.06 96 LEU A O 1
ATOM 737 N N . THR A 1 97 ? 8.594 -7.785 -0.739 1 98.31 97 THR A N 1
ATOM 738 C CA . THR A 1 97 ? 9.805 -8.523 -1.066 1 98.31 97 THR A CA 1
ATOM 739 C C . THR A 1 97 ? 10.984 -7.566 -1.264 1 98.31 97 THR A C 1
ATOM 741 O O . THR A 1 97 ? 12.094 -7.84 -0.813 1 98.31 97 THR A O 1
ATOM 744 N N . PHE A 1 98 ? 10.773 -6.422 -1.898 1 97.12 98 PHE A N 1
ATOM 745 C CA . PHE A 1 98 ? 11.828 -5.418 -2.018 1 97.12 98 PHE A CA 1
ATOM 746 C C . PHE A 1 98 ? 12.289 -4.953 -0.642 1 97.12 98 PHE A C 1
ATOM 748 O O . PHE A 1 98 ? 13.484 -4.895 -0.368 1 97.12 98 PHE A O 1
ATOM 755 N N . GLN A 1 99 ? 11.328 -4.641 0.186 1 95.81 99 GLN A N 1
ATOM 756 C CA . GLN A 1 99 ? 11.648 -4.152 1.525 1 95.81 99 GLN A CA 1
ATOM 757 C C . GLN A 1 99 ? 12.438 -5.195 2.316 1 95.81 99 GLN A C 1
ATOM 759 O O . GLN A 1 99 ? 13.461 -4.875 2.918 1 95.81 99 GLN A O 1
ATOM 764 N N . LEU A 1 100 ? 11.977 -6.41 2.287 1 97.56 100 LEU A N 1
ATOM 765 C CA . LEU A 1 100 ? 12.625 -7.484 3.031 1 97.56 100 LEU A CA 1
ATOM 766 C C . LEU A 1 100 ? 13.992 -7.809 2.438 1 97.56 100 LEU A C 1
ATOM 768 O O . LEU A 1 100 ? 14.922 -8.141 3.168 1 97.56 100 LEU A O 1
ATOM 772 N N . SER A 1 101 ? 14.086 -7.727 1.097 1 97.88 101 SER A N 1
ATOM 773 C CA . SER A 1 101 ? 15.375 -7.992 0.463 1 97.88 101 SER A CA 1
ATOM 774 C C . SER A 1 101 ? 16.438 -7.016 0.939 1 97.88 101 SER A C 1
ATOM 776 O O . SER A 1 101 ? 17.594 -7.391 1.123 1 97.88 101 SER A O 1
ATOM 778 N N . ARG A 1 102 ? 16.031 -5.734 1.227 1 94.88 102 ARG A N 1
ATOM 779 C CA . ARG A 1 102 ? 16.984 -4.734 1.694 1 94.88 102 ARG A CA 1
ATOM 780 C C . ARG A 1 102 ? 17.391 -4.996 3.143 1 94.88 102 ARG A C 1
ATOM 782 O O . ARG A 1 102 ? 18.516 -4.715 3.539 1 94.88 102 ARG A O 1
ATOM 789 N N . ALA A 1 103 ? 16.422 -5.473 3.893 1 95.75 103 ALA A N 1
ATOM 790 C CA . ALA A 1 103 ? 16.719 -5.797 5.285 1 95.75 103 ALA A CA 1
ATOM 791 C C . ALA A 1 103 ? 17.578 -7.051 5.391 1 95.75 103 ALA A C 1
ATOM 793 O O . ALA A 1 103 ? 18.562 -7.074 6.145 1 95.75 103 ALA A O 1
ATOM 794 N N . ILE A 1 104 ? 17.281 -8.062 4.621 1 98 104 ILE A N 1
ATOM 795 C CA . ILE A 1 104 ? 17.922 -9.367 4.699 1 98 104 ILE A CA 1
ATOM 796 C C . ILE A 1 104 ? 19.344 -9.281 4.156 1 98 104 ILE A C 1
ATOM 798 O O . ILE A 1 104 ? 20.25 -9.945 4.668 1 98 104 ILE A O 1
ATOM 802 N N . SER A 1 105 ? 19.594 -8.438 3.172 1 97.31 105 SER A N 1
ATOM 803 C CA . SER A 1 105 ? 20.859 -8.43 2.461 1 97.31 105 SER A CA 1
ATOM 804 C C . SER A 1 105 ? 21.844 -7.461 3.105 1 97.31 105 SER A C 1
ATOM 806 O O . SER A 1 105 ? 22.938 -7.246 2.586 1 97.31 105 SER A O 1
ATOM 808 N N . ARG A 1 106 ? 21.469 -6.777 4.16 1 93.19 106 ARG A N 1
ATOM 809 C CA . ARG A 1 106 ? 22.25 -5.699 4.742 1 93.19 106 ARG A CA 1
ATOM 810 C C . ARG A 1 106 ? 23.672 -6.164 5.035 1 93.19 106 ARG A C 1
ATOM 812 O O . ARG A 1 106 ? 24.641 -5.406 4.844 1 93.19 106 ARG A O 1
ATOM 819 N N . ASP A 1 107 ? 23.906 -7.449 5.414 1 93.81 107 ASP A N 1
ATOM 820 C CA . ASP A 1 107 ? 25.219 -7.906 5.852 1 93.81 107 ASP A CA 1
ATOM 821 C C . ASP A 1 107 ? 25.859 -8.797 4.797 1 93.81 107 ASP A C 1
ATOM 823 O O . ASP A 1 107 ? 26.875 -9.453 5.066 1 93.81 107 ASP A O 1
ATOM 827 N N . TRP A 1 108 ? 25.188 -8.93 3.637 1 97.31 108 TRP A N 1
ATOM 828 C CA . TRP A 1 108 ? 25.781 -9.719 2.566 1 97.31 108 TRP A CA 1
ATOM 829 C C . TRP A 1 108 ? 27.125 -9.133 2.146 1 97.31 108 TRP A C 1
ATOM 831 O O . TRP A 1 108 ? 27.359 -7.926 2.264 1 97.31 108 TRP A O 1
ATOM 841 N N . LYS A 1 109 ? 28.078 -9.969 1.749 1 96.56 109 LYS A N 1
ATOM 842 C CA . LYS A 1 109 ? 29.422 -9.57 1.326 1 96.56 109 LYS A CA 1
ATOM 843 C C . LYS A 1 109 ? 29.781 -10.172 -0.031 1 96.56 109 LYS A C 1
ATOM 845 O O . LYS A 1 109 ? 29.172 -11.164 -0.45 1 96.56 109 LYS A O 1
ATOM 850 N N . ARG A 1 110 ? 30.75 -9.555 -0.63 1 96.44 110 ARG A N 1
ATOM 851 C CA . ARG A 1 110 ? 31.266 -10.094 -1.882 1 96.44 110 ARG A CA 1
ATOM 852 C C . ARG A 1 110 ? 31.672 -11.555 -1.723 1 96.44 110 ARG A C 1
ATOM 854 O O . ARG A 1 110 ? 32.312 -11.922 -0.742 1 96.44 110 ARG A O 1
ATOM 861 N N . GLY A 1 111 ? 31.219 -12.305 -2.633 1 95.44 111 GLY A N 1
ATOM 862 C CA . GLY A 1 111 ? 31.531 -13.727 -2.574 1 95.44 111 GLY A CA 1
ATOM 863 C C . GLY A 1 111 ? 30.359 -14.57 -2.094 1 95.44 111 GLY A C 1
ATOM 864 O O . GLY A 1 111 ? 30.312 -15.773 -2.359 1 95.44 111 GLY A O 1
ATOM 865 N N . ASP A 1 112 ? 29.453 -13.945 -1.359 1 98.44 112 ASP A N 1
ATOM 866 C CA . A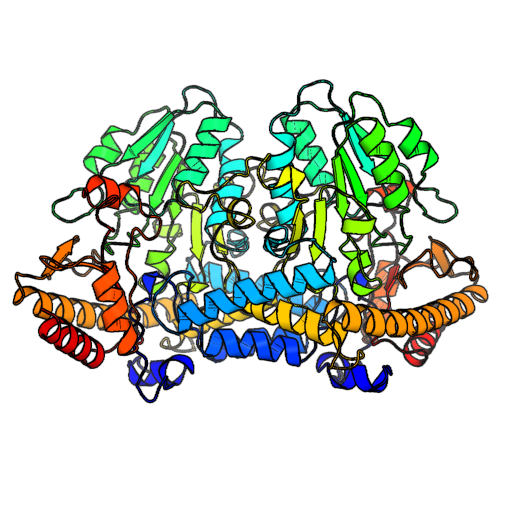SP A 1 112 ? 28.219 -14.648 -0.997 1 98.44 112 ASP A CA 1
ATOM 867 C C . ASP A 1 112 ? 27.406 -15.016 -2.238 1 98.44 112 ASP A C 1
ATOM 869 O O . ASP A 1 112 ? 27.625 -14.453 -3.314 1 98.44 112 ASP A O 1
ATOM 873 N N . GLU A 1 113 ? 26.562 -16 -2.045 1 98.75 113 GLU A N 1
ATOM 874 C CA . GLU A 1 113 ? 25.719 -16.484 -3.141 1 98.75 113 GLU A CA 1
ATOM 875 C C . GLU A 1 113 ? 24.266 -16.547 -2.723 1 98.75 113 GLU A C 1
ATOM 877 O O . GLU A 1 113 ? 23.953 -16.766 -1.549 1 98.75 113 GLU A O 1
ATOM 882 N N . ILE A 1 114 ? 23.422 -16.312 -3.691 1 98.94 114 ILE A N 1
ATOM 883 C CA . ILE A 1 114 ? 22.016 -16.562 -3.475 1 98.94 114 ILE A CA 1
ATOM 884 C C . ILE A 1 114 ? 21.438 -17.375 -4.637 1 98.94 114 ILE A C 1
ATOM 886 O O . ILE A 1 114 ? 22.047 -17.422 -5.715 1 98.94 114 ILE A O 1
ATOM 890 N N . ILE A 1 115 ? 20.344 -18.031 -4.414 1 98.94 115 ILE A N 1
ATOM 891 C CA . ILE A 1 115 ? 19.703 -18.875 -5.414 1 98.94 115 ILE A CA 1
ATOM 892 C C . ILE A 1 115 ? 18.25 -18.422 -5.629 1 98.94 115 ILE A C 1
ATOM 894 O O . ILE A 1 115 ? 17.516 -18.219 -4.668 1 98.94 115 ILE A O 1
ATOM 898 N N . VAL A 1 116 ? 17.906 -18.156 -6.84 1 98.94 116 VAL A N 1
ATOM 899 C CA . VAL A 1 116 ? 16.531 -17.922 -7.281 1 98.94 116 VAL A CA 1
ATOM 900 C C . VAL A 1 116 ? 16.141 -18.984 -8.312 1 98.94 116 VAL A C 1
ATOM 902 O O . VAL A 1 116 ? 16.938 -19.844 -8.664 1 98.94 116 VAL A O 1
ATOM 905 N N . THR A 1 117 ? 14.891 -19 -8.781 1 98.88 117 THR A N 1
ATOM 906 C CA . THR A 1 117 ? 14.5 -20.062 -9.703 1 98.88 117 THR A CA 1
ATOM 907 C C . THR A 1 117 ? 13.922 -19.469 -10.984 1 98.88 117 THR A C 1
ATOM 909 O O . THR A 1 117 ? 13.367 -18.375 -10.977 1 98.88 117 THR A O 1
ATOM 912 N N . ALA A 1 118 ? 13.984 -20.172 -12.055 1 98.62 118 ALA A N 1
ATOM 913 C CA . ALA A 1 118 ? 13.406 -19.766 -13.336 1 98.62 118 ALA A CA 1
ATOM 914 C C . ALA A 1 118 ? 11.883 -19.922 -13.32 1 98.62 118 ALA A C 1
ATOM 916 O O . ALA A 1 118 ? 11.195 -19.391 -14.188 1 98.62 118 ALA A O 1
ATOM 917 N N . LEU A 1 119 ? 11.391 -20.609 -12.328 1 98.62 119 LEU A N 1
ATOM 918 C CA . LEU A 1 119 ? 9.961 -20.875 -12.203 1 98.62 119 LEU A CA 1
ATOM 919 C C . LEU A 1 119 ? 9.242 -19.688 -11.555 1 98.62 119 LEU A C 1
ATOM 921 O O . LEU A 1 119 ? 8.016 -19.578 -11.641 1 98.62 119 LEU A O 1
ATOM 925 N N . ASP A 1 120 ? 9.969 -18.781 -11.023 1 98.69 120 ASP A N 1
ATOM 926 C CA . ASP A 1 120 ? 9.438 -17.75 -10.133 1 98.69 120 ASP A CA 1
ATOM 927 C C . ASP A 1 120 ? 8.828 -16.594 -10.922 1 98.69 120 ASP A C 1
ATOM 929 O O . ASP A 1 120 ? 9.312 -16.266 -12.008 1 98.69 120 ASP A O 1
ATOM 933 N N . HIS A 1 121 ? 7.746 -16.062 -10.352 1 98.62 121 HIS A N 1
ATOM 934 C CA . HIS A 1 121 ? 7.406 -14.664 -10.633 1 98.62 121 HIS A CA 1
ATOM 935 C C . HIS A 1 121 ? 8.57 -13.734 -10.297 1 98.62 121 HIS A C 1
ATOM 937 O O . HIS A 1 121 ? 9.242 -13.922 -9.281 1 98.62 121 HIS A O 1
ATOM 943 N N . TYR A 1 122 ? 8.82 -12.742 -11 1 98.56 122 TYR A N 1
ATOM 944 C CA . TYR A 1 122 ? 10.07 -11.992 -10.906 1 98.56 122 TYR A CA 1
ATOM 945 C C . TYR A 1 122 ? 10.031 -11.016 -9.742 1 98.56 122 TYR A C 1
ATOM 947 O O . TYR A 1 122 ? 11.055 -10.414 -9.391 1 98.56 122 TYR A O 1
ATOM 955 N N . SER A 1 123 ? 8.938 -10.844 -9.102 1 98.25 123 SER A N 1
ATOM 956 C CA . SER A 1 123 ? 8.977 -10.18 -7.801 1 98.25 123 SER A CA 1
ATOM 957 C C . SER A 1 123 ? 9.891 -10.922 -6.832 1 98.25 123 SER A C 1
ATOM 959 O O . SER A 1 123 ? 10.492 -10.305 -5.945 1 98.25 123 SER A O 1
ATOM 961 N N . ASN A 1 124 ? 10 -12.211 -7.035 1 98.75 124 ASN A N 1
ATOM 962 C CA . ASN A 1 124 ? 10.836 -13.047 -6.184 1 98.75 124 ASN A CA 1
ATOM 963 C C . ASN A 1 124 ? 12.156 -13.406 -6.871 1 98.75 124 ASN A C 1
ATOM 965 O O . ASN A 1 124 ? 12.773 -14.422 -6.539 1 98.75 124 ASN A O 1
ATOM 969 N N . VAL A 1 125 ? 12.547 -12.695 -7.914 1 98.81 125 VAL A N 1
ATOM 970 C CA . VAL A 1 125 ? 13.828 -12.844 -8.602 1 98.81 125 VAL A CA 1
ATOM 971 C C . VAL A 1 125 ? 14.547 -11.5 -8.641 1 98.81 125 VAL A C 1
ATOM 973 O O . VAL A 1 125 ? 15.617 -11.344 -8.055 1 98.81 125 VAL A O 1
ATOM 976 N N . SER A 1 126 ? 13.867 -10.523 -9.195 1 98.62 126 SER A N 1
ATOM 977 C CA . SER A 1 126 ? 14.484 -9.227 -9.438 1 98.62 126 SER A CA 1
ATOM 978 C C . SER A 1 126 ? 14.828 -8.523 -8.125 1 98.62 126 SER A C 1
ATOM 980 O O . SER A 1 126 ? 15.828 -7.805 -8.039 1 98.62 126 SER A O 1
ATOM 982 N N . SER A 1 127 ? 13.984 -8.617 -7.105 1 98.25 127 SER A N 1
ATOM 983 C CA . SER A 1 127 ? 14.258 -7.992 -5.816 1 98.25 127 SER A CA 1
ATOM 984 C C . SER A 1 127 ? 15.578 -8.477 -5.234 1 98.25 127 SER A C 1
ATOM 986 O O . SER A 1 127 ? 16.375 -7.68 -4.723 1 98.25 127 SER A O 1
ATOM 988 N N . TRP A 1 128 ? 15.828 -9.75 -5.387 1 98.75 128 TRP A N 1
ATOM 989 C CA . TRP A 1 128 ? 17.047 -10.352 -4.875 1 98.75 128 TRP A CA 1
ATOM 990 C C . TRP A 1 128 ? 18.234 -10.047 -5.789 1 98.75 128 TRP A C 1
ATOM 992 O O . TRP A 1 128 ? 19.359 -9.828 -5.316 1 98.75 128 TRP A O 1
ATOM 1002 N N . GLN A 1 129 ? 17.953 -10.031 -7.109 1 98.5 129 GLN A N 1
ATOM 1003 C CA . GLN A 1 129 ? 19 -9.664 -8.055 1 98.5 129 GLN A CA 1
ATOM 1004 C C . GLN A 1 129 ? 19.516 -8.25 -7.793 1 98.5 129 GLN A C 1
ATOM 1006 O O . GLN A 1 129 ? 20.719 -7.996 -7.852 1 98.5 129 GLN A O 1
ATOM 1011 N N . GLN A 1 130 ? 18.609 -7.363 -7.516 1 96.56 130 GLN A N 1
ATOM 1012 C CA . GLN A 1 130 ? 19 -5.977 -7.262 1 96.56 130 GLN A CA 1
ATOM 1013 C C . GLN A 1 130 ? 19.75 -5.848 -5.938 1 96.56 130 GLN A C 1
ATOM 1015 O O . GLN A 1 130 ? 20.703 -5.078 -5.828 1 96.56 130 GLN A O 1
ATOM 1020 N N . ALA A 1 131 ? 19.266 -6.562 -4.891 1 96.69 131 ALA A N 1
ATOM 1021 C CA . ALA A 1 131 ? 20.016 -6.602 -3.637 1 96.69 131 ALA A CA 1
ATOM 1022 C C . ALA A 1 131 ? 21.422 -7.16 -3.848 1 96.69 131 ALA A C 1
ATOM 1024 O O . ALA A 1 131 ? 22.391 -6.648 -3.287 1 96.69 131 ALA A O 1
ATOM 1025 N N . ALA A 1 132 ? 21.531 -8.234 -4.652 1 98.12 132 ALA A N 1
ATOM 1026 C CA . ALA A 1 132 ? 22.797 -8.875 -4.961 1 98.12 132 ALA A CA 1
ATOM 1027 C C . ALA A 1 132 ? 23.734 -7.91 -5.684 1 98.12 132 ALA A C 1
ATOM 1029 O O . ALA A 1 132 ? 24.938 -7.867 -5.398 1 98.12 132 ALA A O 1
ATOM 1030 N N . GLU A 1 133 ? 23.141 -7.176 -6.609 1 95.5 133 GLU A N 1
ATOM 1031 C CA . GLU A 1 133 ? 23.922 -6.188 -7.344 1 95.5 133 GLU A CA 1
ATOM 1032 C C . GLU A 1 133 ? 24.5 -5.125 -6.406 1 95.5 133 GLU A C 1
ATOM 1034 O O . GLU A 1 133 ? 25.672 -4.762 -6.508 1 95.5 133 GLU A O 1
ATOM 1039 N N . ASP A 1 134 ? 23.703 -4.617 -5.512 1 92.06 134 ASP A N 1
ATOM 1040 C CA . ASP A 1 134 ? 24.109 -3.584 -4.566 1 92.06 134 ASP A CA 1
ATOM 1041 C C . ASP A 1 134 ? 25.234 -4.086 -3.652 1 92.06 134 ASP A C 1
ATOM 1043 O O . ASP A 1 134 ? 26.078 -3.309 -3.219 1 92.06 134 ASP A O 1
ATOM 1047 N N . LYS A 1 135 ? 25.266 -5.453 -3.396 1 94.75 135 LYS A N 1
ATOM 1048 C CA . LYS A 1 135 ? 26.172 -5.988 -2.383 1 94.75 135 LYS A CA 1
ATOM 1049 C C . LYS A 1 135 ? 27.328 -6.75 -3.023 1 94.75 135 LYS A C 1
ATOM 1051 O O . LYS A 1 135 ? 28.266 -7.156 -2.338 1 94.75 135 LYS A O 1
ATOM 1056 N N . GLY A 1 136 ? 27.281 -6.938 -4.34 1 95.94 136 GLY A N 1
ATOM 1057 C CA . GLY A 1 136 ? 28.328 -7.66 -5.051 1 95.94 136 GLY A CA 1
ATOM 1058 C C . GLY A 1 136 ? 28.266 -9.156 -4.82 1 95.94 136 GLY A C 1
ATOM 1059 O O . GLY A 1 136 ? 29.312 -9.812 -4.734 1 95.94 136 GLY A O 1
ATOM 1060 N N . VAL A 1 137 ? 27.078 -9.719 -4.652 1 97.75 137 VAL A N 1
ATOM 1061 C CA . VAL A 1 137 ? 26.922 -11.148 -4.398 1 97.75 137 VAL A CA 1
ATOM 1062 C C . VAL A 1 137 ? 26.516 -11.852 -5.691 1 97.75 137 VAL A C 1
ATOM 1064 O O . VAL A 1 137 ? 26.031 -11.219 -6.629 1 97.75 137 VAL A O 1
ATOM 1067 N N . ILE A 1 138 ? 26.734 -13.18 -5.777 1 98.56 138 ILE A N 1
ATOM 1068 C CA . ILE A 1 138 ? 26.5 -13.977 -6.977 1 98.56 138 ILE A CA 1
ATOM 1069 C C . ILE A 1 138 ? 25.094 -14.555 -6.949 1 98.56 138 ILE A C 1
ATOM 1071 O O . ILE A 1 138 ? 24.641 -15.086 -5.926 1 98.56 138 ILE A O 1
ATOM 1075 N N . VAL A 1 139 ? 24.406 -14.453 -8.039 1 98.81 139 VAL A N 1
ATOM 1076 C CA . VAL A 1 139 ? 23.047 -14.984 -8.156 1 98.81 139 VAL A CA 1
ATOM 1077 C C . VAL A 1 139 ? 23.062 -16.234 -9.047 1 98.81 139 VAL A C 1
ATOM 1079 O O . VAL A 1 139 ? 23.547 -16.188 -10.18 1 98.81 139 VAL A O 1
ATOM 1082 N N . HIS A 1 140 ? 22.609 -17.312 -8.539 1 98.88 140 HIS A N 1
ATOM 1083 C CA . HIS A 1 140 ? 22.344 -18.516 -9.312 1 98.88 140 HIS A CA 1
ATOM 1084 C C . HIS A 1 140 ? 20.859 -18.672 -9.586 1 98.88 140 HIS A C 1
ATOM 1086 O O . HIS A 1 140 ? 20.031 -18.375 -8.727 1 98.88 140 HIS A O 1
ATOM 1092 N N . GLN A 1 141 ? 20.5 -19.125 -10.734 1 98.81 141 GLN A N 1
ATOM 1093 C CA . GLN A 1 141 ? 19.109 -19.359 -11.07 1 98.81 141 GLN A CA 1
ATOM 1094 C C . GLN A 1 141 ? 18.891 -20.828 -11.43 1 98.81 141 GLN A C 1
ATOM 1096 O O . GLN A 1 141 ? 19.516 -21.359 -12.352 1 98.81 141 GLN A O 1
ATOM 1101 N N . VAL A 1 142 ? 18 -21.484 -10.766 1 98.88 142 VAL A N 1
ATOM 1102 C CA . VAL A 1 142 ? 17.672 -22.906 -10.961 1 98.88 142 VAL A CA 1
ATOM 1103 C C . VAL A 1 142 ? 16.844 -23.062 -12.234 1 98.88 142 VAL A C 1
ATOM 1105 O O . VAL A 1 142 ? 15.914 -22.297 -12.469 1 98.88 142 VAL A O 1
ATOM 1108 N N . ARG A 1 143 ? 17.078 -24.078 -12.984 1 98.5 143 ARG A N 1
ATOM 1109 C CA . ARG A 1 143 ? 16.359 -24.359 -14.219 1 98.5 143 ARG A CA 1
ATOM 1110 C C . ARG A 1 143 ? 15.047 -25.094 -13.945 1 98.5 143 ARG A C 1
ATOM 1112 O O . ARG A 1 143 ? 14.836 -25.609 -12.844 1 98.5 143 ARG A O 1
ATOM 1119 N N . VAL A 1 144 ? 14.25 -25.094 -14.961 1 98.44 144 VAL A N 1
ATOM 1120 C CA . VAL A 1 144 ? 13 -25.844 -14.961 1 98.44 144 VAL A CA 1
ATOM 1121 C C . VAL A 1 144 ? 13.125 -27.062 -15.867 1 98.44 144 VAL A C 1
ATOM 1123 O O . VAL A 1 144 ? 13.828 -27.031 -16.875 1 98.44 144 VAL A O 1
ATOM 1126 N N . LYS A 1 145 ? 12.5 -28.125 -15.406 1 98.38 145 LYS A N 1
ATOM 1127 C CA . LYS A 1 145 ? 12.391 -29.281 -16.297 1 98.38 145 LYS A CA 1
ATOM 1128 C C . LYS A 1 145 ? 11.367 -29.016 -17.406 1 98.38 145 LYS A C 1
ATOM 1130 O O . LYS A 1 145 ? 10.164 -28.953 -17.156 1 98.38 145 LYS A O 1
ATOM 1135 N N . GLU A 1 146 ? 11.781 -28.984 -18.594 1 96.25 146 GLU A N 1
ATOM 1136 C CA . GLU A 1 146 ? 10.938 -28.5 -19.672 1 96.25 146 GLU A CA 1
ATOM 1137 C C . GLU A 1 146 ? 9.852 -29.516 -20.031 1 96.25 146 GLU A C 1
ATOM 1139 O O . GLU A 1 146 ? 8.828 -29.156 -20.609 1 96.25 146 GLU A O 1
ATOM 1144 N N . ASP A 1 147 ? 10.086 -30.781 -19.688 1 95.62 147 ASP A N 1
ATOM 1145 C CA . ASP A 1 147 ? 9.125 -31.828 -20.062 1 95.62 147 ASP A CA 1
ATOM 1146 C C . ASP A 1 147 ? 7.805 -31.641 -19.312 1 95.62 147 ASP A C 1
ATOM 1148 O O . ASP A 1 147 ? 6.73 -31.891 -19.859 1 95.62 147 ASP A O 1
ATOM 1152 N N . ASP A 1 148 ? 7.855 -31.125 -18.047 1 96.62 148 ASP A N 1
ATOM 1153 C CA . ASP A 1 148 ? 6.617 -30.953 -17.281 1 96.62 148 ASP A CA 1
ATOM 1154 C C . ASP A 1 148 ? 6.605 -29.641 -16.516 1 96.62 148 ASP A C 1
ATOM 1156 O O . ASP A 1 148 ? 5.711 -29.391 -15.711 1 96.62 148 ASP A O 1
ATOM 1160 N N . CYS A 1 149 ? 7.609 -28.828 -16.75 1 98.25 149 CYS A N 1
ATOM 1161 C CA . CYS A 1 149 ? 7.727 -27.484 -16.188 1 98.25 149 CYS A CA 1
ATOM 1162 C C . CYS A 1 149 ? 7.793 -27.516 -14.672 1 98.25 149 CYS A C 1
ATOM 1164 O O . CYS A 1 149 ? 7.309 -26.609 -14.008 1 98.25 149 CYS A O 1
ATOM 1166 N N . THR A 1 150 ? 8.258 -28.609 -14.062 1 98.44 150 THR A N 1
ATOM 1167 C CA . THR A 1 150 ? 8.562 -28.641 -12.633 1 98.44 150 THR A CA 1
ATOM 1168 C C . THR A 1 150 ? 9.961 -28.094 -12.367 1 98.44 150 THR A C 1
ATOM 1170 O O . THR A 1 150 ? 10.773 -27.984 -13.281 1 98.44 150 THR A O 1
ATOM 1173 N N . LEU A 1 151 ? 10.172 -27.656 -11.148 1 98.75 151 LEU A N 1
ATOM 1174 C CA . LEU A 1 151 ? 11.484 -27.156 -10.781 1 98.75 151 LEU A CA 1
ATOM 1175 C C . LEU A 1 151 ? 12.523 -28.266 -10.797 1 98.75 151 LEU A C 1
ATOM 1177 O O . LEU A 1 151 ? 12.258 -29.375 -10.32 1 98.75 151 LEU A O 1
ATOM 1181 N N . ASP A 1 152 ? 13.734 -28.016 -11.391 1 98.81 152 ASP A N 1
ATOM 1182 C CA . ASP A 1 152 ? 14.836 -28.984 -11.367 1 98.81 152 ASP A CA 1
ATOM 1183 C C . ASP A 1 152 ? 15.492 -29.031 -9.992 1 98.81 152 ASP A C 1
ATOM 1185 O O . ASP A 1 152 ? 16.516 -28.391 -9.773 1 98.81 152 ASP A O 1
ATOM 1189 N N . MET A 1 153 ? 14.969 -29.922 -9.164 1 98.62 153 MET A N 1
ATOM 1190 C CA . MET A 1 153 ? 15.414 -30 -7.773 1 98.62 153 MET A CA 1
ATOM 1191 C C . MET A 1 153 ? 16.875 -30.453 -7.688 1 98.62 153 MET A C 1
ATOM 1193 O O . MET A 1 153 ? 17.609 -29.984 -6.824 1 98.62 153 MET A O 1
ATOM 1197 N N . GLU A 1 154 ? 17.266 -31.328 -8.539 1 98.56 154 GLU A N 1
ATOM 1198 C CA . GLU A 1 154 ? 18.656 -31.781 -8.547 1 98.56 154 GLU A CA 1
ATOM 1199 C C . GLU A 1 154 ? 19.609 -30.625 -8.844 1 98.56 154 GLU A C 1
ATOM 1201 O O . GLU A 1 154 ? 20.672 -30.5 -8.219 1 98.56 154 GLU A O 1
ATOM 1206 N N . HIS A 1 155 ? 19.203 -29.844 -9.828 1 98.81 155 HIS A N 1
ATOM 1207 C CA . HIS A 1 155 ? 19.984 -28.656 -10.133 1 98.81 155 HIS A CA 1
ATOM 1208 C C . HIS A 1 155 ? 20.062 -27.719 -8.938 1 98.81 155 HIS A C 1
ATOM 1210 O O . HIS A 1 155 ? 21.125 -27.203 -8.609 1 98.81 155 HIS A O 1
ATOM 1216 N N . LEU A 1 156 ? 18.984 -27.516 -8.258 1 98.88 156 LEU A N 1
ATOM 1217 C CA . LEU A 1 156 ? 18.938 -26.656 -7.086 1 98.88 156 LEU A CA 1
ATOM 1218 C C . LEU A 1 156 ? 19.922 -27.141 -6.023 1 98.88 156 LEU A C 1
ATOM 1220 O O . LEU A 1 156 ? 20.734 -26.344 -5.52 1 98.88 156 LEU A O 1
ATOM 1224 N N . TYR A 1 157 ? 19.891 -28.391 -5.738 1 98.75 157 TYR A N 1
ATOM 1225 C CA . TYR A 1 157 ? 20.75 -28.938 -4.688 1 98.75 157 TYR A CA 1
ATOM 1226 C C . TYR A 1 157 ? 22.219 -28.828 -5.066 1 98.75 157 TYR A C 1
ATOM 1228 O O . TYR A 1 157 ? 23.078 -28.594 -4.203 1 98.75 157 TYR A O 1
ATOM 1236 N N . SER A 1 158 ? 22.484 -28.938 -6.336 1 98.75 158 SER A N 1
ATOM 1237 C CA . SER A 1 158 ? 23.859 -28.891 -6.809 1 98.75 158 SER A CA 1
ATOM 1238 C C . SER A 1 158 ? 24.453 -27.484 -6.656 1 98.75 158 SER A C 1
ATOM 1240 O O . SER A 1 158 ? 25.672 -27.297 -6.672 1 98.75 158 SER A O 1
ATOM 1242 N N . LEU A 1 159 ? 23.594 -26.469 -6.469 1 98.75 159 LEU A N 1
ATOM 1243 C CA . LEU A 1 159 ? 24.031 -25.078 -6.402 1 98.75 159 LEU A CA 1
ATOM 1244 C C . LEU A 1 159 ? 24.297 -24.672 -4.961 1 98.75 159 LEU A C 1
ATOM 1246 O O . LEU A 1 159 ? 24.922 -23.625 -4.715 1 98.75 159 LEU A O 1
ATOM 1250 N N . LEU A 1 160 ? 23.891 -25.484 -3.988 1 98.75 160 LEU A N 1
ATOM 1251 C CA . LEU A 1 160 ? 24.062 -25.141 -2.582 1 98.75 160 LEU A CA 1
ATOM 1252 C C . LEU A 1 160 ? 25.516 -25.297 -2.145 1 98.75 160 LEU A C 1
ATOM 1254 O O . LEU A 1 160 ? 26.125 -26.328 -2.41 1 98.75 160 LEU A O 1
ATOM 1258 N N . THR A 1 161 ? 26.031 -24.281 -1.521 1 98.5 161 THR A N 1
ATOM 1259 C CA . THR A 1 161 ? 27.375 -24.297 -0.937 1 98.5 161 THR A CA 1
ATOM 1260 C C . THR A 1 161 ? 27.375 -23.609 0.427 1 98.5 161 THR A C 1
ATOM 1262 O O . THR A 1 161 ? 26.344 -23.094 0.868 1 98.5 161 THR A O 1
ATOM 1265 N N . GLU A 1 162 ? 28.516 -23.562 1.055 1 97.81 162 GLU A N 1
ATOM 1266 C CA . GLU A 1 162 ? 28.656 -22.875 2.334 1 97.81 162 GLU A CA 1
ATOM 1267 C C . GLU A 1 162 ? 28.531 -21.359 2.17 1 97.81 162 GLU A C 1
ATOM 1269 O O . GLU A 1 162 ? 28.297 -20.641 3.145 1 97.81 162 GLU A O 1
ATOM 1274 N N . LYS A 1 163 ? 28.578 -20.938 0.926 1 98.31 163 LYS A N 1
ATOM 1275 C CA . LYS A 1 163 ? 28.516 -19.5 0.642 1 98.31 163 LYS A CA 1
ATOM 1276 C C . LYS A 1 163 ? 27.062 -19.062 0.384 1 98.31 163 LYS A C 1
ATOM 1278 O O . LYS A 1 163 ? 26.781 -17.875 0.331 1 98.31 163 LYS A O 1
ATOM 1283 N N . THR A 1 164 ? 26.172 -19.984 0.26 1 98.88 164 THR A N 1
ATOM 1284 C CA . THR A 1 164 ? 24.781 -19.656 -0.027 1 98.88 164 THR A CA 1
ATOM 1285 C C . THR A 1 164 ? 24.125 -18.984 1.174 1 98.88 164 THR A C 1
ATOM 1287 O O . THR A 1 164 ? 24.109 -19.547 2.27 1 98.88 164 THR A O 1
ATOM 1290 N N . LYS A 1 165 ? 23.609 -17.766 0.945 1 98.81 165 LYS A N 1
ATOM 1291 C CA . LYS A 1 165 ? 23 -17 2.031 1 98.81 165 LYS A CA 1
ATOM 1292 C C . LYS A 1 165 ? 21.469 -17.094 1.989 1 98.81 165 LYS A C 1
ATOM 1294 O O . LYS A 1 165 ? 20.812 -16.969 3.02 1 98.81 165 LYS A O 1
ATOM 1299 N N . LEU A 1 166 ? 20.938 -17.312 0.81 1 98.94 166 LEU A N 1
ATOM 1300 C CA . LEU A 1 166 ? 19.484 -17.281 0.641 1 98.94 166 LEU A CA 1
ATOM 1301 C C . LEU A 1 166 ? 19.062 -18.125 -0.544 1 98.94 166 LEU A C 1
ATOM 1303 O O . LEU A 1 166 ? 19.719 -18.125 -1.591 1 98.94 166 LEU A O 1
ATOM 1307 N N . VAL A 1 167 ? 18.031 -18.891 -0.366 1 98.94 167 VAL A N 1
ATOM 1308 C CA . VAL A 1 167 ? 17.266 -19.516 -1.443 1 98.94 167 VAL A CA 1
ATOM 1309 C C . VAL A 1 167 ? 15.867 -18.922 -1.511 1 98.94 167 VAL A C 1
ATOM 1311 O O . VAL A 1 167 ? 15.094 -19.031 -0.558 1 98.94 167 VAL A O 1
ATOM 1314 N N . ALA A 1 168 ? 15.555 -18.234 -2.568 1 98.94 168 ALA A N 1
ATOM 1315 C CA . ALA A 1 168 ? 14.219 -17.719 -2.832 1 98.94 168 ALA A CA 1
ATOM 1316 C C . ALA A 1 168 ? 13.484 -18.578 -3.855 1 98.94 168 ALA A C 1
ATOM 1318 O O . ALA A 1 168 ? 14.008 -18.844 -4.945 1 98.94 168 ALA A O 1
ATOM 1319 N N . THR A 1 169 ? 12.289 -19.062 -3.543 1 98.88 169 THR A N 1
ATOM 1320 C CA . THR A 1 169 ? 11.578 -19.969 -4.43 1 98.88 169 THR A CA 1
ATOM 1321 C C . THR A 1 169 ? 10.078 -19.719 -4.375 1 98.88 169 THR A C 1
ATOM 1323 O O . THR A 1 169 ? 9.555 -19.25 -3.361 1 98.88 169 THR A O 1
ATOM 1326 N N . THR A 1 170 ? 9.445 -19.953 -5.488 1 98.81 170 THR A N 1
ATOM 1327 C CA . THR A 1 170 ? 7.984 -19.969 -5.508 1 98.81 170 THR A CA 1
ATOM 1328 C C . THR A 1 170 ? 7.449 -21.25 -4.875 1 98.81 170 THR A C 1
ATOM 1330 O O . THR A 1 170 ? 8.102 -22.297 -4.934 1 98.81 170 THR A O 1
ATOM 1333 N N . TYR A 1 171 ? 6.301 -21.172 -4.234 1 98.88 171 TYR A N 1
ATOM 1334 C CA . TYR A 1 171 ? 5.613 -22.359 -3.734 1 98.88 171 TYR A CA 1
ATOM 1335 C C . TYR A 1 171 ? 4.875 -23.078 -4.859 1 98.88 171 TYR A C 1
ATOM 1337 O O . TYR A 1 171 ? 4.809 -24.312 -4.883 1 98.88 171 TYR A O 1
ATOM 1345 N N . ALA A 1 172 ? 4.355 -22.328 -5.793 1 98.88 172 ALA A N 1
ATOM 1346 C CA . ALA A 1 172 ? 3.703 -22.828 -6.996 1 98.88 172 ALA A CA 1
ATOM 1347 C C . ALA A 1 172 ? 3.875 -21.859 -8.164 1 98.88 172 ALA A C 1
ATOM 1349 O O . ALA A 1 172 ? 3.844 -20.641 -7.977 1 98.88 172 ALA A O 1
ATOM 1350 N N . SER A 1 173 ? 4.039 -22.406 -9.352 1 98.81 173 SER A N 1
ATOM 1351 C CA . SER A 1 173 ? 4.195 -21.594 -10.547 1 98.81 173 SER A CA 1
ATOM 1352 C C . SER A 1 173 ? 2.908 -20.844 -10.875 1 98.81 173 SER A C 1
ATOM 1354 O O . SER A 1 173 ? 1.833 -21.438 -10.945 1 98.81 173 SER A O 1
ATOM 1356 N N . ASN A 1 174 ? 3.051 -19.531 -11.086 1 98.62 174 ASN A N 1
ATOM 1357 C CA . ASN A 1 174 ? 1.888 -18.734 -11.477 1 98.62 174 ASN A CA 1
ATOM 1358 C C . ASN A 1 174 ? 1.549 -18.938 -12.945 1 98.62 174 ASN A C 1
ATOM 1360 O O . ASN A 1 174 ? 0.552 -18.391 -13.438 1 98.62 174 ASN A O 1
ATOM 1364 N N . THR A 1 175 ? 2.334 -19.719 -13.68 1 98.75 175 THR A N 1
ATOM 1365 C CA . THR A 1 175 ? 2.156 -19.891 -15.117 1 98.75 175 THR A CA 1
ATOM 1366 C C . THR A 1 175 ? 1.654 -21.297 -15.43 1 98.75 175 THR A C 1
ATOM 1368 O O . THR A 1 175 ? 0.669 -21.469 -16.141 1 98.75 175 THR A O 1
ATOM 1371 N N . THR A 1 176 ? 2.305 -22.328 -14.758 1 98.62 176 THR A N 1
ATOM 1372 C CA . THR A 1 176 ? 2.004 -23.703 -15.117 1 98.62 176 THR A CA 1
ATOM 1373 C C . THR A 1 176 ? 1.268 -24.406 -13.984 1 98.62 176 THR A C 1
ATOM 1375 O O . THR A 1 176 ? 0.71 -25.5 -14.18 1 98.62 176 THR A O 1
ATOM 1378 N N . GLY A 1 177 ? 1.312 -23.844 -12.812 1 98.56 177 GLY A N 1
ATOM 1379 C CA . GLY A 1 177 ? 0.604 -24.406 -11.68 1 98.56 177 GLY A CA 1
ATOM 1380 C C . GLY A 1 177 ? 1.423 -25.422 -10.914 1 98.56 177 GLY A C 1
ATOM 1381 O O . GLY A 1 177 ? 1.015 -25.875 -9.844 1 98.56 177 GLY A O 1
ATOM 1382 N N . SER A 1 178 ? 2.637 -25.797 -11.398 1 98.38 178 SER A N 1
ATOM 1383 C CA . SER A 1 178 ? 3.461 -26.797 -10.742 1 98.38 178 SER A CA 1
ATOM 1384 C C . SER A 1 178 ? 3.785 -26.406 -9.305 1 98.38 178 SER A C 1
ATOM 1386 O O . SER A 1 178 ? 4.148 -25.25 -9.047 1 98.38 178 SER A O 1
ATOM 1388 N N . ILE A 1 179 ? 3.625 -27.312 -8.391 1 98.69 179 ILE A N 1
ATOM 1389 C CA . ILE A 1 179 ? 3.918 -27.062 -6.984 1 98.69 179 ILE A CA 1
ATOM 1390 C C . ILE A 1 179 ? 5.348 -27.5 -6.668 1 98.69 179 ILE A C 1
ATOM 1392 O O . ILE A 1 179 ? 5.789 -28.562 -7.121 1 98.69 179 ILE A O 1
ATOM 1396 N N . VAL A 1 180 ? 6.09 -26.703 -5.953 1 98.81 180 VAL A N 1
ATOM 1397 C CA . VAL A 1 180 ? 7.48 -26.969 -5.598 1 98.81 180 VAL A CA 1
ATOM 1398 C C . VAL A 1 180 ? 7.547 -27.625 -4.223 1 98.81 180 VAL A C 1
ATOM 1400 O O . VAL A 1 180 ? 6.777 -27.281 -3.322 1 98.81 180 VAL A O 1
ATOM 1403 N N . ASP A 1 181 ? 8.414 -28.641 -4.09 1 98.56 181 ASP A N 1
ATOM 1404 C CA . ASP A 1 181 ? 8.656 -29.25 -2.791 1 98.56 181 ASP A CA 1
ATOM 1405 C C . ASP A 1 181 ? 9.477 -28.344 -1.888 1 98.56 181 ASP A C 1
ATOM 1407 O O . ASP A 1 181 ? 10.641 -28.625 -1.595 1 98.56 181 ASP A O 1
ATOM 1411 N N . VAL A 1 182 ? 8.844 -27.375 -1.323 1 98.81 182 VAL A N 1
ATOM 1412 C CA . VAL A 1 182 ? 9.492 -26.312 -0.56 1 98.81 182 VAL A CA 1
ATOM 1413 C C . VAL A 1 182 ? 10.109 -26.891 0.711 1 98.81 182 VAL A C 1
ATOM 1415 O O . VAL A 1 182 ? 11.172 -26.438 1.148 1 98.81 182 VAL A O 1
ATOM 1418 N N . LYS A 1 183 ? 9.398 -27.828 1.333 1 98.62 183 LYS A N 1
ATOM 1419 C CA . LYS A 1 183 ? 9.922 -28.438 2.553 1 98.62 183 LYS A CA 1
ATOM 1420 C C . LYS A 1 183 ? 11.32 -29.016 2.326 1 98.62 183 LYS A C 1
ATOM 1422 O O . LYS A 1 183 ? 12.219 -28.797 3.141 1 98.62 183 LYS A O 1
ATOM 1427 N N . SER A 1 184 ? 11.453 -29.734 1.219 1 98.75 184 SER A N 1
ATOM 1428 C CA . SER A 1 184 ? 12.75 -30.312 0.867 1 98.75 184 SER A CA 1
ATOM 1429 C C . SER A 1 184 ? 13.797 -29.219 0.66 1 98.75 184 SER A C 1
ATOM 1431 O O . SER A 1 184 ? 14.961 -29.391 1.047 1 98.75 184 SER A O 1
ATOM 1433 N N . ILE A 1 185 ? 13.469 -28.125 0.058 1 98.88 185 ILE A N 1
ATOM 1434 C CA . ILE A 1 185 ? 14.375 -27 -0.183 1 98.88 185 ILE A CA 1
ATOM 1435 C C . ILE A 1 185 ? 14.797 -26.391 1.147 1 98.88 185 ILE A C 1
ATOM 1437 O O . ILE A 1 185 ? 15.977 -26.078 1.345 1 98.88 185 ILE A O 1
ATOM 1441 N N . VAL A 1 186 ? 13.844 -26.203 2.059 1 98.88 186 VAL A N 1
ATOM 1442 C CA . VAL A 1 186 ? 14.125 -25.609 3.365 1 98.88 186 VAL A CA 1
ATOM 1443 C C . VAL A 1 186 ? 15.156 -26.469 4.102 1 98.88 186 VAL A C 1
ATOM 1445 O O . VAL A 1 186 ? 16.141 -25.938 4.633 1 98.88 186 VAL A O 1
ATOM 1448 N N . GLU A 1 187 ? 14.922 -27.766 4.105 1 98.75 187 GLU A N 1
ATOM 1449 C CA . GLU A 1 187 ? 15.836 -28.672 4.781 1 98.75 187 GLU A CA 1
ATOM 1450 C C . GLU A 1 187 ? 17.234 -28.594 4.184 1 98.75 187 GLU A C 1
ATOM 1452 O O . GLU A 1 187 ? 18.219 -28.469 4.91 1 98.75 187 GLU A O 1
ATOM 1457 N N . ALA A 1 188 ? 17.359 -28.656 2.877 1 98.81 188 ALA A N 1
ATOM 1458 C CA . ALA A 1 188 ? 18.656 -28.625 2.191 1 98.81 188 ALA A CA 1
ATOM 1459 C C . ALA A 1 188 ? 19.359 -27.297 2.42 1 98.81 188 ALA A C 1
ATOM 1461 O O . ALA A 1 188 ? 20.562 -27.266 2.662 1 98.81 188 ALA A O 1
ATOM 1462 N N . ALA A 1 189 ? 18.625 -26.188 2.311 1 98.88 189 ALA A N 1
ATOM 1463 C CA . ALA A 1 189 ? 19.203 -24.859 2.48 1 98.88 189 ALA A CA 1
ATOM 1464 C C . ALA A 1 189 ? 19.703 -24.656 3.904 1 98.88 189 ALA A C 1
ATOM 1466 O O . ALA A 1 189 ? 20.797 -24.125 4.109 1 98.88 189 ALA A O 1
ATOM 1467 N N . HIS A 1 190 ? 18.906 -25.078 4.895 1 98.75 190 HIS A N 1
ATOM 1468 C CA . HIS A 1 190 ? 19.281 -24.906 6.297 1 98.75 190 HIS A CA 1
ATOM 1469 C C . HIS A 1 190 ? 20.531 -25.703 6.629 1 98.75 190 HIS A C 1
ATOM 1471 O O . HIS A 1 190 ? 21.312 -25.297 7.504 1 98.75 190 HIS A O 1
ATOM 1477 N N . ASN A 1 191 ? 20.734 -26.781 5.918 1 98.5 191 ASN A N 1
ATOM 1478 C CA . ASN A 1 191 ? 21.922 -27.609 6.145 1 98.5 191 ASN A CA 1
ATOM 1479 C C . ASN A 1 191 ? 23.203 -26.828 5.824 1 98.5 191 ASN A C 1
ATOM 1481 O O . ASN A 1 191 ? 24.266 -27.156 6.336 1 98.5 191 ASN A O 1
ATOM 1485 N N . VAL A 1 192 ? 23.125 -25.844 5.008 1 98.44 192 VAL A N 1
ATOM 1486 C CA . VAL A 1 192 ? 24.297 -25.031 4.684 1 98.44 192 VAL A CA 1
ATOM 1487 C C . VAL A 1 192 ? 24.141 -23.641 5.281 1 98.44 192 VAL A C 1
ATOM 1489 O O . VAL A 1 192 ? 24.781 -22.688 4.828 1 98.44 192 VAL A O 1
ATOM 1492 N N . ASN A 1 193 ? 23.156 -23.422 6.145 1 98.19 193 ASN A N 1
ATOM 1493 C CA . ASN A 1 193 ? 22.906 -22.203 6.91 1 98.19 193 ASN A CA 1
ATOM 1494 C C . ASN A 1 193 ? 22.344 -21.094 6.027 1 98.19 193 ASN A C 1
ATOM 1496 O O . ASN A 1 193 ? 22.609 -19.906 6.277 1 98.19 193 ASN A O 1
ATOM 1500 N N . ALA A 1 194 ? 21.734 -21.422 4.949 1 98.75 194 ALA A N 1
ATOM 1501 C CA . ALA A 1 194 ? 21.062 -20.453 4.09 1 98.75 194 ALA A CA 1
ATOM 1502 C C . ALA A 1 194 ? 19.625 -20.219 4.527 1 98.75 194 ALA A C 1
ATOM 1504 O O . ALA A 1 194 ? 18.953 -21.141 4.984 1 98.75 194 ALA A O 1
ATOM 1505 N N . MET A 1 195 ? 19.141 -18.984 4.402 1 98.81 195 MET A N 1
ATOM 1506 C CA . MET A 1 195 ? 17.75 -18.656 4.633 1 98.81 195 MET A CA 1
ATOM 1507 C C . MET A 1 195 ? 16.875 -19.078 3.453 1 98.81 195 MET A C 1
ATOM 1509 O O . MET A 1 195 ? 17.391 -19.25 2.34 1 98.81 195 MET A O 1
ATOM 1513 N N . VAL A 1 196 ? 15.633 -19.281 3.688 1 98.94 196 VAL A N 1
ATOM 1514 C CA . VAL A 1 196 ? 14.695 -19.625 2.619 1 98.94 196 VAL A CA 1
ATOM 1515 C C . VAL A 1 196 ? 13.555 -18.609 2.598 1 98.94 196 VAL A C 1
ATOM 1517 O O . VAL A 1 196 ? 12.898 -18.375 3.619 1 98.94 196 VAL A O 1
ATOM 1520 N N . TYR A 1 197 ? 13.344 -17.969 1.498 1 98.94 197 TYR A N 1
ATOM 1521 C CA . TYR A 1 197 ? 12.242 -17.047 1.217 1 98.94 197 TYR A CA 1
ATOM 1522 C C . TYR A 1 197 ? 11.258 -17.672 0.24 1 98.94 197 TYR A C 1
ATOM 1524 O O . TYR A 1 197 ? 11.617 -18 -0.893 1 98.94 197 TYR A O 1
ATOM 1532 N N . VAL A 1 198 ? 9.961 -17.781 0.619 1 98.94 198 VAL A N 1
ATOM 1533 C CA . VAL A 1 198 ? 8.977 -18.5 -0.183 1 98.94 198 VAL A CA 1
ATOM 1534 C C . VAL A 1 198 ? 7.922 -17.531 -0.701 1 98.94 198 VAL A C 1
ATOM 1536 O O . VAL A 1 198 ? 7.262 -16.844 0.084 1 98.94 198 VAL A O 1
ATOM 1539 N N . ASP A 1 199 ? 7.797 -17.438 -1.987 1 98.94 199 ASP A N 1
ATOM 1540 C CA . ASP A 1 199 ? 6.66 -16.766 -2.617 1 98.94 199 ASP A CA 1
ATOM 1541 C C . ASP A 1 199 ? 5.465 -17.719 -2.721 1 98.94 199 ASP A C 1
ATOM 1543 O O . ASP A 1 199 ? 5.434 -18.594 -3.58 1 98.94 199 ASP A O 1
ATOM 1547 N N . ALA A 1 200 ? 4.445 -17.453 -1.911 1 98.88 200 ALA A N 1
ATOM 1548 C CA . ALA A 1 200 ? 3.291 -18.344 -1.868 1 98.88 200 ALA A CA 1
ATOM 1549 C C . ALA A 1 200 ? 2.064 -17.688 -2.492 1 98.88 200 ALA A C 1
ATOM 1551 O O . ALA A 1 200 ? 0.936 -18.141 -2.279 1 98.88 200 ALA A O 1
ATOM 1552 N N . VAL A 1 201 ? 2.23 -16.672 -3.27 1 98.81 201 VAL A N 1
ATOM 1553 C CA . VAL A 1 201 ? 1.137 -15.867 -3.807 1 98.81 201 VAL A CA 1
ATOM 1554 C C . VAL A 1 201 ? 0.186 -16.75 -4.605 1 98.81 201 VAL A C 1
ATOM 1556 O O . VAL A 1 201 ? -1.029 -16.719 -4.398 1 98.81 201 VAL A O 1
ATOM 1559 N N . HIS A 1 202 ? 0.723 -17.531 -5.488 1 98.75 202 HIS A N 1
ATOM 1560 C CA . HIS A 1 202 ? -0.134 -18.328 -6.359 1 98.75 202 HIS A CA 1
ATOM 1561 C C . HIS A 1 202 ? -0.659 -19.562 -5.637 1 98.75 202 HIS A C 1
ATOM 1563 O O . HIS A 1 202 ? -1.703 -20.109 -6.008 1 98.75 202 HIS A O 1
ATOM 1569 N N . TYR A 1 203 ? 0.045 -20.078 -4.641 1 98.81 203 TYR A N 1
ATOM 1570 C CA . TYR A 1 203 ? -0.286 -21.281 -3.9 1 98.81 203 TYR A CA 1
ATOM 1571 C C . TYR A 1 203 ? -1.446 -21.031 -2.943 1 98.81 203 TYR A C 1
ATOM 1573 O O . TYR A 1 203 ? -2.316 -21.891 -2.777 1 98.81 203 TYR A O 1
ATOM 1581 N N . ALA A 1 204 ? -1.585 -19.875 -2.41 1 98.75 204 ALA A N 1
ATOM 1582 C CA . ALA A 1 204 ? -2.348 -19.531 -1.212 1 98.75 204 ALA A CA 1
ATOM 1583 C C . ALA A 1 204 ? -3.844 -19.703 -1.443 1 98.75 204 ALA A C 1
ATOM 1585 O O . ALA A 1 204 ? -4.574 -20.125 -0.539 1 98.75 204 ALA A O 1
ATOM 1586 N N . PRO A 1 205 ? -4.387 -19.391 -2.619 1 98.38 205 PRO A N 1
ATOM 1587 C CA . PRO A 1 205 ? -5.832 -19.547 -2.797 1 98.38 205 PRO A CA 1
ATOM 1588 C C . PRO A 1 205 ? -6.25 -21.016 -2.936 1 98.38 205 PRO A C 1
ATOM 1590 O O . PRO A 1 205 ? -7.434 -21.328 -2.807 1 98.38 205 PRO A O 1
ATOM 1593 N N . HIS A 1 206 ? -5.297 -21.922 -3.168 1 98.5 206 HIS A N 1
ATOM 1594 C CA . HIS A 1 206 ? -5.637 -23.297 -3.559 1 98.5 206 HIS A CA 1
ATOM 1595 C C . HIS A 1 206 ? -5.332 -24.281 -2.438 1 98.5 206 HIS A C 1
ATOM 1597 O O . HIS A 1 206 ? -6.008 -25.297 -2.307 1 98.5 206 HIS A O 1
ATOM 1603 N N . HIS A 1 207 ? -4.289 -23.984 -1.697 1 98.19 207 HIS A N 1
ATOM 1604 C CA . HIS A 1 207 ? -3.859 -24.891 -0.637 1 98.19 207 HIS A CA 1
ATOM 1605 C C . HIS A 1 207 ? -3.578 -24.125 0.656 1 98.19 207 HIS A C 1
ATOM 1607 O O . HIS A 1 207 ? -3.133 -22.984 0.623 1 98.19 207 HIS A O 1
ATOM 1613 N N . LEU A 1 208 ? -3.871 -24.828 1.719 1 98.12 208 LEU A N 1
ATOM 1614 C CA . LEU A 1 208 ? -3.617 -24.203 3.014 1 98.12 208 LEU A CA 1
ATOM 1615 C C . LEU A 1 208 ? -2.137 -24.297 3.375 1 98.12 208 LEU A C 1
ATOM 1617 O O . LEU A 1 208 ? -1.521 -25.344 3.248 1 98.12 208 LEU A O 1
ATOM 1621 N N . ILE A 1 209 ? -1.491 -23.219 3.793 1 98.69 209 ILE A N 1
ATOM 1622 C CA . ILE A 1 209 ? -0.067 -23.094 4.09 1 98.69 209 ILE A CA 1
ATOM 1623 C C . ILE A 1 209 ? 0.176 -23.375 5.574 1 98.69 209 ILE A C 1
ATOM 1625 O O . ILE A 1 209 ? -0.621 -22.969 6.422 1 98.69 209 ILE A O 1
ATOM 1629 N N . ASP A 1 210 ? 1.183 -24.078 5.926 1 98.81 210 ASP A N 1
ATOM 1630 C CA . ASP A 1 210 ? 1.652 -24.328 7.285 1 98.81 210 ASP A CA 1
ATOM 1631 C C . ASP A 1 210 ? 3.129 -23.969 7.43 1 98.81 210 ASP A C 1
ATOM 1633 O O . ASP A 1 210 ? 4 -24.828 7.254 1 98.81 210 ASP A O 1
ATOM 1637 N N . VAL A 1 211 ? 3.398 -22.734 7.883 1 98.81 211 VAL A N 1
ATOM 1638 C CA . VAL A 1 211 ? 4.773 -22.25 7.926 1 98.81 211 VAL A CA 1
ATOM 1639 C C . VAL A 1 211 ? 5.547 -22.984 9.016 1 98.81 211 VAL A C 1
ATOM 1641 O O . VAL A 1 211 ? 6.773 -23.109 8.945 1 98.81 211 VAL A O 1
ATOM 1644 N N . GLN A 1 212 ? 4.883 -23.438 10.039 1 98.44 212 GLN A N 1
ATOM 1645 C CA . GLN A 1 212 ? 5.559 -24.203 11.078 1 98.44 212 GLN A CA 1
ATOM 1646 C C . GLN A 1 212 ? 6.051 -25.547 10.547 1 98.44 212 GLN A C 1
ATOM 1648 O O . GLN A 1 212 ? 7.172 -25.969 10.852 1 98.44 212 GLN A O 1
ATOM 1653 N N . ALA A 1 213 ? 5.207 -26.188 9.742 1 98.44 213 ALA A N 1
ATOM 1654 C CA . ALA A 1 213 ? 5.602 -27.453 9.133 1 98.44 213 ALA A CA 1
ATOM 1655 C C . ALA A 1 213 ? 6.703 -27.25 8.094 1 98.44 213 ALA A C 1
ATOM 1657 O O . ALA A 1 213 ? 7.602 -28.078 7.961 1 98.44 213 ALA A O 1
ATOM 1658 N N . LEU A 1 214 ? 6.652 -26.172 7.297 1 98.5 214 LEU A N 1
ATOM 1659 C CA . LEU A 1 214 ? 7.645 -25.875 6.27 1 98.5 214 LEU A CA 1
ATOM 1660 C C . LEU A 1 214 ? 8.992 -25.531 6.898 1 98.5 214 LEU A C 1
ATOM 1662 O O . LEU A 1 214 ? 10.039 -25.938 6.391 1 98.5 214 LEU A O 1
ATOM 1666 N N . GLY A 1 215 ? 8.922 -24.703 7.945 1 98.5 215 GLY A N 1
ATOM 1667 C CA . GLY A 1 215 ? 10.141 -24.266 8.617 1 98.5 215 GLY A CA 1
ATOM 1668 C C . GLY A 1 215 ? 10.875 -23.172 7.859 1 98.5 215 GLY A C 1
ATOM 1669 O O . GLY A 1 215 ? 12.047 -22.906 8.125 1 98.5 215 GLY A O 1
ATOM 1670 N N . CYS A 1 216 ? 10.258 -22.578 6.879 1 98.81 216 CYS A N 1
ATOM 1671 C CA . CYS A 1 216 ? 10.906 -21.531 6.094 1 98.81 216 CYS A CA 1
ATOM 1672 C C . CYS A 1 216 ? 11.148 -20.281 6.941 1 98.81 216 CYS A C 1
ATOM 1674 O O . CYS A 1 216 ? 10.531 -20.109 7.992 1 98.81 216 CYS A O 1
ATOM 1676 N N . ASP A 1 217 ? 12.039 -19.438 6.551 1 98.88 217 ASP A N 1
ATOM 1677 C CA . ASP A 1 217 ? 12.414 -18.234 7.281 1 98.88 217 ASP A CA 1
ATOM 1678 C C . ASP A 1 217 ? 11.438 -17.094 6.996 1 98.88 217 ASP A C 1
ATOM 1680 O O . ASP A 1 217 ? 11.078 -16.328 7.895 1 98.88 217 ASP A O 1
ATOM 1684 N N . PHE A 1 218 ? 11.07 -17 5.777 1 98.88 218 PHE A N 1
ATOM 1685 C CA . PHE A 1 218 ? 10.141 -15.984 5.305 1 98.88 218 PHE A CA 1
ATOM 1686 C C . PHE A 1 218 ? 9.141 -16.578 4.316 1 98.88 218 PHE A C 1
ATOM 1688 O O . PHE A 1 218 ? 9.477 -17.5 3.564 1 98.88 218 PHE A O 1
ATOM 1695 N N . LEU A 1 219 ? 7.941 -16.062 4.32 1 98.94 219 LEU A N 1
ATOM 1696 C CA . LEU A 1 219 ? 6.926 -16.406 3.334 1 98.94 219 LEU A CA 1
ATOM 1697 C C . LEU A 1 219 ? 6.031 -15.211 3.039 1 98.94 219 LEU A C 1
ATOM 1699 O O . LEU A 1 219 ? 5.645 -14.477 3.953 1 98.94 219 LEU A O 1
ATOM 1703 N N . ALA A 1 220 ? 5.73 -14.969 1.77 1 98.75 220 ALA A N 1
ATOM 1704 C CA . ALA A 1 220 ? 4.887 -13.836 1.39 1 98.75 220 ALA A CA 1
ATOM 1705 C C . ALA A 1 220 ? 3.707 -14.297 0.539 1 98.75 220 ALA A C 1
ATOM 1707 O O . ALA A 1 220 ? 3.811 -15.281 -0.196 1 98.75 220 ALA A O 1
ATOM 1708 N N . CYS A 1 221 ? 2.6 -13.664 0.647 1 98.06 221 CYS A N 1
ATOM 1709 C CA . CYS A 1 221 ? 1.447 -13.867 -0.222 1 98.06 221 CYS A CA 1
ATOM 1710 C C . CYS A 1 221 ? 0.683 -12.57 -0.433 1 98.06 221 CYS A C 1
ATOM 1712 O O . CYS A 1 221 ? 1.145 -11.5 -0.03 1 98.06 221 CYS A O 1
ATOM 1714 N N . SER A 1 222 ? -0.35 -12.594 -1.211 1 98.19 222 SER A N 1
ATOM 1715 C CA . SER A 1 222 ? -1.146 -11.43 -1.591 1 98.19 222 SER A CA 1
ATOM 1716 C C . SER A 1 222 ? -2.639 -11.727 -1.494 1 98.19 222 SER A C 1
ATOM 1718 O O . SER A 1 222 ? -3.146 -12.617 -2.18 1 98.19 222 SER A O 1
ATOM 1720 N N . ALA A 1 223 ? -3.322 -10.898 -0.785 1 98.69 223 ALA A N 1
ATOM 1721 C CA . ALA A 1 223 ? -4.73 -11.164 -0.491 1 98.69 223 ALA A CA 1
ATOM 1722 C C . ALA A 1 223 ? -5.574 -11.102 -1.76 1 98.69 223 ALA A C 1
ATOM 1724 O O . ALA A 1 223 ? -6.562 -11.828 -1.892 1 98.69 223 ALA A O 1
ATOM 1725 N N . TYR A 1 224 ? -5.188 -10.258 -2.746 1 98.12 224 TYR A N 1
ATOM 1726 C CA . TYR A 1 224 ? -6.031 -10.094 -3.922 1 98.12 224 TYR A CA 1
ATOM 1727 C C . TYR A 1 224 ? -6.07 -11.367 -4.754 1 98.12 224 TYR A C 1
ATOM 1729 O O . TYR A 1 224 ? -6.887 -11.492 -5.672 1 98.12 224 TYR A O 1
ATOM 1737 N N . LYS A 1 225 ? -5.207 -12.367 -4.379 1 98.38 225 LYS A N 1
ATOM 1738 C CA . LYS A 1 225 ? -5.227 -13.656 -5.066 1 98.38 225 LYS A CA 1
ATOM 1739 C C . LYS A 1 225 ? -6.191 -14.625 -4.387 1 98.38 225 LYS A C 1
ATOM 1741 O O . LYS A 1 225 ? -6.57 -15.641 -4.969 1 98.38 225 LYS A O 1
ATOM 1746 N N . PHE A 1 226 ? -6.547 -14.359 -3.131 1 98.5 226 PHE A N 1
ATOM 1747 C CA . PHE A 1 226 ? -7.43 -15.281 -2.416 1 98.5 226 PHE A CA 1
ATOM 1748 C C . PHE A 1 226 ? -8.633 -14.539 -1.843 1 98.5 226 PHE A C 1
ATOM 1750 O O . PHE A 1 226 ? -8.922 -14.648 -0.651 1 98.5 226 PHE A O 1
ATOM 1757 N N . PHE A 1 227 ? -9.234 -13.766 -2.734 1 98.62 227 PHE A N 1
ATOM 1758 C CA . PHE A 1 227 ? -10.594 -13.266 -2.566 1 98.62 227 PHE A CA 1
ATOM 1759 C C . PHE A 1 227 ? -10.609 -12.062 -1.626 1 98.62 227 PHE A C 1
ATOM 1761 O O . PHE A 1 227 ? -11.617 -11.812 -0.96 1 98.62 227 PHE A O 1
ATOM 1768 N N . GLY A 1 228 ? -9.492 -11.383 -1.452 1 98.62 228 GLY A N 1
ATOM 1769 C CA . GLY A 1 228 ? -9.383 -10.203 -0.607 1 98.62 228 GLY A CA 1
ATOM 1770 C C . GLY A 1 228 ? -9 -8.953 -1.374 1 98.62 228 GLY A C 1
ATOM 1771 O O . GLY A 1 228 ? -8.93 -8.969 -2.605 1 98.62 228 GLY A O 1
ATOM 1772 N N . PRO A 1 229 ? -8.852 -7.852 -0.637 1 98.31 229 PRO A N 1
ATOM 1773 C CA . PRO A 1 229 ? -8.383 -6.609 -1.254 1 98.31 229 PRO A CA 1
ATOM 1774 C C . PRO A 1 229 ? -6.883 -6.629 -1.547 1 98.31 229 PRO A C 1
ATOM 1776 O O . PRO A 1 229 ? -6.223 -7.648 -1.335 1 98.31 229 PRO A O 1
ATOM 1779 N N . HIS A 1 230 ? -6.391 -5.59 -2.188 1 98.06 230 HIS A N 1
ATOM 1780 C CA . HIS A 1 230 ? -4.969 -5.504 -2.51 1 98.06 230 HIS A CA 1
ATOM 1781 C C . HIS A 1 230 ? -4.141 -5.188 -1.269 1 98.06 230 HIS A C 1
ATOM 1783 O O . HIS A 1 230 ? -4.07 -4.031 -0.846 1 98.06 230 HIS A O 1
ATOM 1789 N N . VAL A 1 231 ? -3.527 -6.207 -0.679 1 97.69 231 VAL A N 1
ATOM 1790 C CA . VAL A 1 231 ? -2.654 -6.133 0.488 1 97.69 231 VAL A CA 1
ATOM 1791 C C . VAL A 1 231 ? -1.62 -7.254 0.433 1 97.69 231 VAL A C 1
ATOM 1793 O O . VAL A 1 231 ? -1.936 -8.375 0.038 1 97.69 231 VAL A O 1
ATOM 1796 N N . GLY A 1 232 ? -0.394 -6.898 0.726 1 98.31 232 GLY A N 1
ATOM 1797 C CA . GLY A 1 232 ? 0.647 -7.906 0.88 1 98.31 232 GLY A CA 1
ATOM 1798 C C . GLY A 1 232 ? 0.77 -8.422 2.301 1 98.31 232 GLY A C 1
ATOM 1799 O O . GLY A 1 232 ? 0.538 -7.684 3.26 1 98.31 232 GLY A O 1
ATOM 1800 N N . ILE A 1 233 ? 1.05 -9.656 2.465 1 98.81 233 ILE A N 1
ATOM 1801 C CA . ILE A 1 233 ? 1.262 -10.32 3.746 1 98.81 233 ILE A CA 1
ATOM 1802 C C . ILE A 1 233 ? 2.607 -11.039 3.736 1 98.81 233 ILE A C 1
ATOM 1804 O O . ILE A 1 233 ? 2.957 -11.703 2.756 1 98.81 233 ILE A O 1
ATOM 1808 N N . ALA A 1 234 ? 3.344 -10.898 4.758 1 98.75 234 ALA A N 1
ATOM 1809 C CA . ALA A 1 234 ? 4.574 -11.672 4.902 1 98.75 234 ALA A CA 1
ATOM 1810 C C . ALA A 1 234 ? 4.672 -12.297 6.289 1 98.75 234 ALA A C 1
ATOM 1812 O O . ALA A 1 234 ? 4.25 -11.695 7.281 1 98.75 234 ALA A O 1
ATOM 1813 N N . TYR A 1 235 ? 5.082 -13.523 6.324 1 98.81 235 TYR A N 1
ATOM 1814 C CA . TYR A 1 235 ? 5.508 -14.211 7.539 1 98.81 235 TYR A CA 1
ATOM 1815 C C . TYR A 1 235 ? 7.012 -14.078 7.742 1 98.81 235 TYR A C 1
ATOM 1817 O O . TYR A 1 235 ? 7.789 -14.289 6.809 1 98.81 235 TYR A O 1
ATOM 1825 N N . VAL A 1 236 ? 7.422 -13.688 8.891 1 98.69 236 VAL A N 1
ATOM 1826 C CA . VAL A 1 236 ? 8.812 -13.719 9.328 1 98.69 236 VAL A CA 1
ATOM 1827 C C . VAL A 1 236 ? 8.953 -14.68 10.508 1 98.69 236 VAL A C 1
ATOM 1829 O O . VAL A 1 236 ? 8.266 -14.539 11.523 1 98.69 236 VAL A O 1
ATOM 1832 N N . SER A 1 237 ? 9.852 -15.617 10.43 1 98.38 237 SER A N 1
ATOM 1833 C CA . SER A 1 237 ? 10.023 -16.578 11.508 1 98.38 237 SER A CA 1
ATOM 1834 C C . SER A 1 237 ? 10.5 -15.898 12.789 1 98.38 237 SER A C 1
ATOM 1836 O O . SER A 1 237 ? 11.141 -14.852 12.734 1 98.38 237 SER A O 1
ATOM 1838 N N . PRO A 1 238 ? 10.148 -16.484 13.945 1 96.75 238 PRO A N 1
ATOM 1839 C CA . PRO A 1 238 ? 10.555 -15.883 15.219 1 96.75 238 PRO A CA 1
ATOM 1840 C C . PRO A 1 238 ? 12.055 -15.609 15.281 1 96.75 238 PRO A C 1
ATOM 1842 O O . PRO A 1 238 ? 12.484 -14.594 15.852 1 96.75 238 PRO A O 1
ATOM 1845 N N . LYS A 1 239 ? 12.789 -16.406 14.664 1 95.81 239 LYS A N 1
ATOM 1846 C CA . LYS A 1 239 ? 14.242 -16.312 14.672 1 95.81 239 LYS A CA 1
ATOM 1847 C C . LYS A 1 239 ? 14.703 -14.977 14.086 1 95.81 239 LYS A C 1
ATOM 1849 O O . LYS A 1 239 ? 15.664 -14.375 14.57 1 95.81 239 LYS A O 1
ATOM 1854 N N . TRP A 1 240 ? 14.023 -14.477 13.133 1 96.69 240 TRP A N 1
ATOM 1855 C CA . TRP A 1 240 ? 14.547 -13.359 12.352 1 96.69 240 TRP A CA 1
ATOM 1856 C C . TRP A 1 240 ? 13.836 -12.055 12.719 1 96.69 240 TRP A C 1
ATOM 1858 O O . TRP A 1 240 ? 14.273 -10.977 12.328 1 96.69 240 TRP A O 1
ATOM 1868 N N . MET A 1 241 ? 12.758 -12.125 13.5 1 95.12 241 MET A N 1
ATOM 1869 C CA . MET A 1 241 ? 11.922 -10.977 13.836 1 95.12 241 MET A CA 1
ATOM 1870 C C . MET A 1 241 ? 12.75 -9.883 14.516 1 95.12 241 MET A C 1
ATOM 1872 O O . MET A 1 241 ? 12.531 -8.695 14.266 1 95.12 241 MET A O 1
ATOM 1876 N N . TYR A 1 242 ? 13.695 -10.25 15.312 1 93.5 242 TYR A N 1
ATOM 1877 C CA . TYR A 1 242 ? 14.453 -9.242 16.047 1 93.5 242 TYR A CA 1
ATOM 1878 C C . TYR A 1 242 ? 15.922 -9.25 15.617 1 93.5 242 TYR A C 1
ATOM 1880 O O . TYR A 1 242 ? 16.703 -8.406 16.062 1 93.5 242 TYR A O 1
ATOM 1888 N N . ALA A 1 243 ? 16.234 -10.109 14.703 1 95.19 243 ALA A N 1
ATOM 1889 C CA . ALA A 1 243 ? 17.625 -10.203 14.234 1 95.19 243 ALA A CA 1
ATOM 1890 C C . ALA A 1 243 ? 17.859 -9.289 13.047 1 95.19 243 ALA A C 1
ATOM 1892 O O . ALA A 1 243 ? 18.984 -8.836 12.82 1 95.19 243 ALA A O 1
ATOM 1893 N N . LEU A 1 244 ? 16.812 -9.016 12.328 1 95.5 244 LEU A N 1
ATOM 1894 C CA . LEU A 1 244 ? 16.938 -8.156 11.148 1 95.5 244 LEU A CA 1
ATOM 1895 C C . LEU A 1 244 ? 16.734 -6.691 11.523 1 95.5 244 LEU A C 1
ATOM 1897 O O . LEU A 1 244 ? 16.094 -6.383 12.531 1 95.5 244 LEU A O 1
ATOM 1901 N N . PHE A 1 245 ? 17.297 -5.781 10.766 1 92.88 245 PHE A N 1
ATOM 1902 C CA . PHE A 1 245 ? 17.188 -4.34 10.953 1 92.88 245 PHE A CA 1
ATOM 1903 C C . PHE A 1 245 ? 16.547 -3.684 9.734 1 92.88 245 PHE A C 1
ATOM 1905 O O . PHE A 1 245 ? 17.234 -3.115 8.891 1 92.88 245 PHE A O 1
ATOM 1912 N N . PRO A 1 246 ? 15.242 -3.719 9.695 1 94.69 246 PRO A N 1
ATOM 1913 C CA . PRO A 1 246 ? 14.547 -3.129 8.547 1 94.69 246 PRO A CA 1
ATOM 1914 C C . PRO A 1 246 ? 14.688 -1.609 8.492 1 94.69 246 PRO A C 1
ATOM 1916 O O . PRO A 1 246 ? 14.984 -0.975 9.508 1 94.69 246 PRO A O 1
ATOM 1919 N N . TYR A 1 247 ? 14.539 -1.049 7.301 1 92.69 247 TYR A N 1
ATOM 1920 C CA . TYR A 1 247 ? 14.445 0.399 7.148 1 92.69 247 TYR A CA 1
ATOM 1921 C C . TYR A 1 247 ? 13.125 0.919 7.703 1 92.69 247 TYR A C 1
ATOM 1923 O O . TYR A 1 247 ? 12.055 0.385 7.383 1 92.69 247 TYR A O 1
ATOM 1931 N N . LYS A 1 248 ? 13.18 1.879 8.516 1 93.56 248 LYS A N 1
ATOM 1932 C CA . LYS A 1 248 ? 12 2.492 9.117 1 93.56 248 LYS A CA 1
ATOM 1933 C C . LYS A 1 248 ? 12.297 3.912 9.594 1 93.56 248 LYS A C 1
ATOM 1935 O O . LYS A 1 248 ? 13.461 4.281 9.773 1 93.56 248 LYS A O 1
ATOM 1940 N N . VAL A 1 249 ? 11.234 4.672 9.789 1 96.69 249 VAL A N 1
ATOM 1941 C CA . VAL A 1 249 ? 11.438 6.023 10.297 1 96.69 249 VAL A CA 1
ATOM 1942 C C . VAL A 1 249 ? 11.789 5.969 11.781 1 96.69 249 VAL A C 1
ATOM 1944 O O . VAL A 1 249 ? 11.32 5.086 12.508 1 96.69 249 VAL A O 1
ATOM 1947 N N . GLU A 1 250 ? 12.5 6.848 12.25 1 96.25 250 GLU A N 1
ATOM 1948 C CA . GLU A 1 250 ? 13.055 6.859 13.602 1 96.25 250 GLU A CA 1
ATOM 1949 C C . GLU A 1 250 ? 11.961 6.73 14.656 1 96.25 250 GLU A C 1
ATOM 1951 O O . GLU A 1 250 ? 12.086 5.945 15.594 1 96.25 250 GLU A O 1
ATOM 1956 N N . PRO A 1 251 ? 10.828 7.395 14.539 1 95.62 251 PRO A N 1
ATOM 1957 C CA . PRO A 1 251 ? 9.852 7.336 15.633 1 95.62 251 PRO A CA 1
ATOM 1958 C C . PRO A 1 251 ? 9 6.066 15.586 1 95.62 251 PRO A C 1
ATOM 1960 O O . PRO A 1 251 ? 8.203 5.824 16.5 1 95.62 251 PRO A O 1
ATOM 1963 N N . ALA A 1 252 ? 9.102 5.262 14.578 1 93.88 252 ALA A N 1
ATOM 1964 C CA . ALA A 1 252 ? 8.297 4.051 14.469 1 93.88 252 ALA A CA 1
ATOM 1965 C C . ALA A 1 252 ? 8.695 3.029 15.523 1 93.88 252 ALA A C 1
ATOM 1967 O O . ALA A 1 252 ? 9.836 3.018 15.984 1 93.88 252 ALA A O 1
ATOM 1968 N N . THR A 1 253 ? 7.828 2.141 15.859 1 91.88 253 THR A N 1
ATOM 1969 C CA . THR A 1 253 ? 7.992 1.163 16.938 1 91.88 253 THR A CA 1
ATOM 1970 C C . THR A 1 253 ? 9.078 0.153 16.578 1 91.88 253 THR A C 1
ATOM 1972 O O . THR A 1 253 ? 9.305 -0.139 15.398 1 91.88 253 THR A O 1
ATOM 1975 N N . ASN A 1 254 ? 9.766 -0.376 17.562 1 91.88 254 ASN A N 1
ATOM 1976 C CA . ASN A 1 254 ? 10.734 -1.454 17.422 1 91.88 254 ASN A CA 1
ATOM 1977 C C . ASN A 1 254 ? 10.18 -2.783 17.922 1 91.88 254 ASN A C 1
ATOM 1979 O O . ASN A 1 254 ? 10.938 -3.725 18.172 1 91.88 254 ASN A O 1
ATOM 1983 N N . VAL A 1 255 ? 8.891 -2.77 18 1 90.19 255 VAL A N 1
ATOM 1984 C CA . VAL A 1 255 ? 8.273 -3.949 18.594 1 90.19 255 VAL A CA 1
ATOM 1985 C C . VAL A 1 255 ? 7.582 -4.777 17.516 1 90.19 255 VAL A C 1
ATOM 1987 O O . VAL A 1 255 ? 6.781 -4.25 16.734 1 90.19 255 VAL A O 1
ATOM 1990 N N . GLY A 1 256 ? 7.961 -6.047 17.484 1 91.81 256 GLY A N 1
ATOM 1991 C CA . GLY A 1 256 ? 7.227 -7.004 16.672 1 91.81 256 GLY A CA 1
ATOM 1992 C C . GLY A 1 256 ? 7.164 -6.625 15.203 1 91.81 256 GLY A C 1
ATOM 1993 O O . GLY A 1 256 ? 8.164 -6.211 14.625 1 91.81 256 GLY A O 1
ATOM 1994 N N . PRO A 1 257 ? 5.926 -6.875 14.578 1 95.12 257 PRO A N 1
ATOM 1995 C CA . PRO A 1 257 ? 5.766 -6.664 13.141 1 95.12 257 PRO A CA 1
ATOM 1996 C C . PRO A 1 257 ? 5.902 -5.195 12.734 1 95.12 257 PRO A C 1
ATOM 1998 O O . PRO A 1 257 ? 6.289 -4.895 11.609 1 95.12 257 PRO A O 1
ATOM 2001 N N . GLY A 1 258 ? 5.594 -4.32 13.672 1 94.31 258 GLY A N 1
ATOM 2002 C CA . GLY A 1 258 ? 5.68 -2.895 13.406 1 94.31 258 GLY A CA 1
ATOM 2003 C C . GLY A 1 258 ? 7.07 -2.447 12.992 1 94.31 258 GLY A C 1
ATOM 2004 O O . GLY A 1 258 ? 7.227 -1.403 12.359 1 94.31 258 GLY A O 1
ATOM 2005 N N . ARG A 1 259 ? 8.102 -3.236 13.305 1 94.31 259 ARG A N 1
ATOM 2006 C CA . ARG A 1 259 ? 9.484 -2.936 12.938 1 94.31 259 ARG A CA 1
ATOM 2007 C C . ARG A 1 259 ? 9.664 -2.959 11.422 1 94.31 259 ARG A C 1
ATOM 2009 O O . ARG A 1 259 ? 10.562 -2.303 10.891 1 94.31 259 ARG A O 1
ATOM 2016 N N . PHE A 1 260 ? 8.797 -3.742 10.766 1 96.5 260 PHE A N 1
ATOM 2017 C CA . PHE A 1 260 ? 8.992 -3.998 9.344 1 96.5 260 PHE A CA 1
ATOM 2018 C C . PHE A 1 260 ? 8.016 -3.174 8.508 1 96.5 260 PHE A C 1
ATOM 2020 O O . PHE A 1 260 ? 8.117 -3.141 7.281 1 96.5 260 PHE A O 1
ATOM 2027 N N . GLU A 1 261 ? 7.051 -2.525 9.141 1 96.44 261 GLU A N 1
ATOM 2028 C CA . GLU A 1 261 ? 5.988 -1.843 8.414 1 96.44 261 GLU A CA 1
ATOM 2029 C C . GLU A 1 261 ? 6.277 -0.351 8.281 1 96.44 261 GLU A C 1
ATOM 2031 O O . GLU A 1 261 ? 6.73 0.286 9.234 1 96.44 261 GLU A O 1
ATOM 2036 N N . THR A 1 262 ? 6.051 0.192 7.051 1 94.06 262 THR A N 1
ATOM 2037 C CA . THR A 1 262 ? 6.348 1.592 6.773 1 94.06 262 THR A CA 1
ATOM 2038 C C . THR A 1 262 ? 5.066 2.371 6.484 1 94.06 262 THR A C 1
ATOM 2040 O O . THR A 1 262 ? 4.336 2.049 5.547 1 94.06 262 THR A O 1
ATOM 2043 N N . GLY A 1 263 ? 4.867 3.402 7.289 1 94.44 263 GLY A N 1
ATOM 2044 C CA . GLY A 1 263 ? 3.746 4.289 7.027 1 94.44 263 GLY A CA 1
ATOM 2045 C C . GLY A 1 263 ? 2.422 3.738 7.523 1 94.44 263 GLY A C 1
ATOM 2046 O O . GLY A 1 263 ? 2.367 2.635 8.07 1 94.44 263 GLY A O 1
ATOM 2047 N N . THR A 1 264 ? 1.375 4.523 7.371 1 94.81 264 THR A N 1
ATOM 2048 C CA . THR A 1 264 ? 0.028 4.133 7.773 1 94.81 264 THR A CA 1
ATOM 2049 C C . THR A 1 264 ? -0.514 3.039 6.859 1 94.81 264 THR A C 1
ATOM 2051 O O . THR A 1 264 ? -0.479 3.17 5.633 1 94.81 264 THR A O 1
ATOM 2054 N N . GLN A 1 265 ? -0.962 1.99 7.457 1 96.06 265 GLN A N 1
ATOM 2055 C CA . GLN A 1 265 ? -1.51 0.867 6.703 1 96.06 265 GLN A CA 1
ATOM 2056 C C . GLN A 1 265 ? -2.904 1.188 6.176 1 96.06 265 GLN A C 1
ATOM 2058 O O . GLN A 1 265 ? -3.561 2.113 6.656 1 96.06 265 GLN A O 1
ATOM 2063 N N . SER A 1 266 ? -3.277 0.479 5.141 1 97.94 266 SER A N 1
ATOM 2064 C CA . SER A 1 266 ? -4.664 0.545 4.688 1 97.94 266 SER A CA 1
ATOM 2065 C C . SER A 1 266 ? -5.582 -0.268 5.594 1 97.94 266 SER A C 1
ATOM 2067 O O . SER A 1 266 ? -5.793 -1.46 5.359 1 97.94 266 SER A O 1
ATOM 2069 N N . PHE A 1 267 ? -6.16 0.401 6.57 1 98.56 267 PHE A N 1
ATOM 2070 C CA . PHE A 1 267 ? -6.953 -0.316 7.559 1 98.56 267 PHE A CA 1
ATOM 2071 C C . PHE A 1 267 ? -8.242 -0.842 6.941 1 98.56 267 PHE A C 1
ATOM 2073 O O . PHE A 1 267 ? -8.742 -1.895 7.34 1 98.56 267 PHE A O 1
ATOM 2080 N N . GLU A 1 268 ? -8.789 -0.095 5.902 1 98.81 268 GLU A N 1
ATOM 2081 C CA . GLU A 1 268 ? -9.93 -0.643 5.184 1 98.81 268 GLU A CA 1
ATOM 2082 C C . GLU A 1 268 ? -9.57 -1.953 4.488 1 98.81 268 GLU A C 1
ATOM 2084 O O . GLU A 1 268 ? -10.367 -2.893 4.469 1 98.81 268 GLU A O 1
ATOM 2089 N N . ALA A 1 269 ? -8.406 -2.035 3.918 1 98.75 269 ALA A N 1
ATOM 2090 C CA . ALA A 1 269 ? -7.961 -3.271 3.279 1 98.75 269 ALA A CA 1
ATOM 2091 C C . ALA A 1 269 ? -7.77 -4.383 4.305 1 98.75 269 ALA A C 1
ATOM 2093 O O . ALA A 1 269 ? -8.086 -5.543 4.043 1 98.75 269 ALA A O 1
ATOM 2094 N N . LEU A 1 270 ? -7.242 -4.012 5.496 1 98.81 270 LEU A N 1
ATOM 2095 C CA . LEU A 1 270 ? -7.027 -5.004 6.543 1 98.81 270 LEU A CA 1
ATOM 2096 C C . LEU A 1 270 ? -8.359 -5.527 7.078 1 98.81 270 LEU A C 1
ATOM 2098 O O . LEU A 1 270 ? -8.477 -6.707 7.41 1 98.81 270 LEU A O 1
ATOM 2102 N N . ALA A 1 271 ? -9.344 -4.609 7.184 1 98.88 271 ALA A N 1
ATOM 2103 C CA . ALA A 1 271 ? -10.688 -5.062 7.539 1 98.88 271 ALA A CA 1
ATOM 2104 C C . ALA A 1 271 ? -11.211 -6.066 6.516 1 98.88 271 ALA A C 1
ATOM 2106 O O . ALA A 1 271 ? -11.773 -7.102 6.887 1 98.88 271 ALA A O 1
ATOM 2107 N N . GLY A 1 272 ? -10.984 -5.738 5.262 1 98.88 272 GLY A N 1
ATOM 2108 C CA . GLY A 1 272 ? -11.375 -6.66 4.203 1 98.88 272 GLY A CA 1
ATOM 2109 C C . GLY A 1 272 ? -10.617 -7.977 4.254 1 98.88 272 GLY A C 1
ATOM 2110 O O . GLY A 1 272 ? -11.188 -9.031 3.975 1 98.88 272 GLY A O 1
ATOM 2111 N N . LEU A 1 273 ? -9.359 -7.922 4.59 1 98.88 273 LEU A N 1
ATOM 2112 C CA . LEU A 1 273 ? -8.523 -9.109 4.684 1 98.88 273 LEU A CA 1
ATOM 2113 C C . LEU A 1 273 ? -9.062 -10.078 5.734 1 98.88 273 LEU A C 1
ATOM 2115 O O . LEU A 1 273 ? -9.117 -11.289 5.5 1 98.88 273 LEU A O 1
ATOM 2119 N N . THR A 1 274 ? -9.445 -9.531 6.898 1 98.94 274 THR A N 1
ATOM 2120 C CA . THR A 1 274 ? -10.055 -10.352 7.945 1 98.94 274 THR A CA 1
ATOM 2121 C C . THR A 1 274 ? -11.289 -11.07 7.418 1 98.94 274 THR A C 1
ATOM 2123 O O . THR A 1 274 ? -11.453 -12.273 7.637 1 98.94 274 THR A O 1
ATOM 2126 N N . SER A 1 275 ? -12.102 -10.352 6.672 1 98.88 275 SER A N 1
ATOM 2127 C CA . SER A 1 275 ? -13.328 -10.922 6.109 1 98.88 275 SER A CA 1
ATOM 2128 C C . SER A 1 275 ? -13.008 -11.953 5.031 1 98.88 275 SER A C 1
ATOM 2130 O O . SER A 1 275 ? -13.734 -12.93 4.871 1 98.88 275 SER A O 1
ATOM 2132 N N . ALA A 1 276 ? -11.969 -11.75 4.262 1 98.94 276 ALA A N 1
ATOM 2133 C CA . ALA A 1 276 ? -11.555 -12.711 3.242 1 98.94 276 ALA A CA 1
ATOM 2134 C C . ALA A 1 276 ? -11.172 -14.047 3.871 1 98.94 276 ALA A C 1
ATOM 2136 O O . ALA A 1 276 ? -11.523 -15.109 3.354 1 98.94 276 ALA A O 1
ATOM 2137 N N . VAL A 1 277 ? -10.422 -13.984 4.996 1 98.94 277 VAL A N 1
ATOM 2138 C CA . VAL A 1 277 ? -10.023 -15.211 5.684 1 98.94 277 VAL A CA 1
ATOM 2139 C C . VAL A 1 277 ? -11.258 -15.914 6.238 1 98.94 277 VAL A C 1
ATOM 2141 O O . VAL A 1 277 ? -11.375 -17.141 6.156 1 98.94 277 VAL A O 1
ATOM 2144 N N . GLU A 1 278 ? -12.211 -15.172 6.762 1 98.81 278 GLU A N 1
ATOM 2145 C CA . GLU A 1 278 ? -13.469 -15.742 7.242 1 98.81 278 GLU A CA 1
ATOM 2146 C C . GLU A 1 278 ? -14.25 -16.391 6.105 1 98.81 278 GLU A C 1
ATOM 2148 O O . GLU A 1 278 ? -14.836 -17.453 6.277 1 98.81 278 GLU A O 1
ATOM 2153 N N . TYR A 1 279 ? -14.266 -15.734 4.992 1 98.69 279 TYR A N 1
ATOM 2154 C CA . TYR A 1 279 ? -14.906 -16.297 3.809 1 98.69 279 TYR A CA 1
ATOM 2155 C C . TYR A 1 279 ? -14.297 -17.656 3.449 1 98.69 279 TYR A C 1
ATOM 2157 O O . TYR A 1 279 ? -15.016 -18.625 3.188 1 98.69 279 TYR A O 1
ATOM 2165 N N . LEU A 1 280 ? -12.945 -17.734 3.467 1 98.69 280 LEU A N 1
ATOM 2166 C CA . LEU A 1 280 ? -12.242 -18.969 3.133 1 98.69 280 LEU A CA 1
ATOM 2167 C C . LEU A 1 280 ? -12.562 -20.062 4.137 1 98.69 280 LEU A C 1
ATOM 2169 O O . LEU A 1 280 ? -12.539 -21.25 3.793 1 98.69 280 LEU A O 1
ATOM 2173 N N . ALA A 1 281 ? -12.922 -19.703 5.324 1 98.62 281 ALA A N 1
ATOM 2174 C CA . ALA A 1 281 ? -13.125 -20.672 6.398 1 98.62 281 ALA A CA 1
ATOM 2175 C C . ALA A 1 281 ? -14.594 -21.062 6.512 1 98.62 281 ALA A C 1
ATOM 2177 O O . ALA A 1 281 ? -14.969 -21.875 7.363 1 98.62 281 ALA A O 1
ATOM 2178 N N . GLN A 1 282 ? -15.469 -20.594 5.664 1 97.94 282 GLN A N 1
ATOM 2179 C CA . GLN A 1 282 ? -16.906 -20.531 5.902 1 97.94 282 GLN A CA 1
ATOM 2180 C C . GLN A 1 282 ? -17.531 -21.922 5.863 1 97.94 282 GLN A C 1
ATOM 2182 O O . GLN A 1 282 ? -18.672 -22.109 6.309 1 97.94 282 GLN A O 1
ATOM 2187 N N . TRP A 1 283 ? -16.844 -22.938 5.438 1 97.81 283 TRP A N 1
ATOM 2188 C CA . TRP A 1 283 ? -17.453 -24.25 5.285 1 97.81 283 TRP A CA 1
ATOM 2189 C C . TRP A 1 283 ? -17.062 -25.172 6.426 1 97.81 283 TRP A C 1
ATOM 2191 O O . TRP A 1 283 ? -17.406 -26.359 6.426 1 97.81 283 TRP A O 1
ATOM 2201 N N . GLY A 1 284 ? -16.188 -24.656 7.34 1 96.5 284 GLY A N 1
ATOM 2202 C CA . GLY A 1 284 ? -15.969 -25.359 8.594 1 96.5 284 GLY A CA 1
ATOM 2203 C C . GLY A 1 284 ? -17.047 -25.094 9.633 1 96.5 284 GLY A C 1
ATOM 2204 O O . GLY A 1 284 ? -17.656 -24.031 9.633 1 96.5 284 GLY A O 1
ATOM 2205 N N . ARG A 1 285 ? -17.328 -26.062 10.711 1 94.94 285 ARG A N 1
ATOM 2206 C CA . ARG A 1 285 ? -18.281 -25.875 11.789 1 94.94 285 ARG A CA 1
ATOM 2207 C C . ARG A 1 285 ? -17.906 -24.672 12.664 1 94.94 285 ARG A C 1
ATOM 2209 O O . ARG A 1 285 ? -16.734 -24.5 13 1 94.94 285 ARG A O 1
ATOM 2216 N N . LYS A 1 286 ? -18.703 -23.844 12.898 1 91.69 286 LYS A N 1
ATOM 2217 C CA . LYS A 1 286 ? -18.5 -22.609 13.625 1 91.69 286 LYS A CA 1
ATOM 2218 C C . LYS A 1 286 ? -17.859 -22.859 14.984 1 91.69 286 LYS A C 1
ATOM 2220 O O . LYS A 1 286 ? -17.203 -21.984 15.547 1 91.69 286 LYS A O 1
ATOM 2225 N N . SER A 1 287 ? -18.016 -23.984 15.539 1 96.62 287 SER A N 1
ATOM 2226 C CA . SER A 1 287 ? -17.516 -24.328 16.875 1 96.62 287 SER A CA 1
ATOM 2227 C C . SER A 1 287 ? -16 -24.562 16.844 1 96.62 287 SER A C 1
ATOM 2229 O O . SER A 1 287 ? -15.359 -24.578 17.891 1 96.62 287 SER A O 1
ATOM 2231 N N . LEU A 1 288 ? -15.445 -24.703 15.68 1 97.38 288 LEU A N 1
ATOM 2232 C CA . LEU A 1 288 ? -14.023 -24.984 15.547 1 97.38 288 LEU A CA 1
ATOM 2233 C C . LEU A 1 288 ? -13.203 -23.688 15.578 1 97.38 288 LEU A C 1
ATOM 2235 O O . LEU A 1 288 ? -13.742 -22.609 15.383 1 97.38 288 LEU A O 1
ATOM 2239 N N . SER A 1 289 ? -11.898 -23.875 15.844 1 98.25 289 SER A N 1
ATOM 2240 C CA . SER A 1 289 ? -10.984 -22.75 15.711 1 98.25 289 SER A CA 1
ATOM 2241 C C . SER A 1 289 ? -10.914 -22.266 14.266 1 98.25 289 SER A C 1
ATOM 2243 O O . SER A 1 289 ? -11.258 -23 13.336 1 98.25 289 SER A O 1
ATOM 2245 N N . LEU A 1 290 ? -10.547 -21.078 14.062 1 98.56 290 LEU A N 1
ATOM 2246 C CA . LEU A 1 290 ? -10.406 -20.531 12.719 1 98.56 290 LEU A CA 1
ATOM 2247 C C . LEU A 1 290 ? -9.516 -21.422 11.859 1 98.56 290 LEU A C 1
ATOM 2249 O O . LEU A 1 290 ? -9.836 -21.703 10.703 1 98.56 290 LEU A O 1
ATOM 2253 N N . ARG A 1 291 ? -8.375 -21.906 12.367 1 98.62 291 ARG A N 1
ATOM 2254 C CA . ARG A 1 291 ? -7.457 -22.781 11.641 1 98.62 291 ARG A CA 1
ATOM 2255 C C . ARG A 1 291 ? -8.141 -24.078 11.219 1 98.62 291 ARG A C 1
ATOM 2257 O O . ARG A 1 291 ? -7.961 -24.531 10.094 1 98.62 291 ARG A O 1
ATOM 2264 N N . ASP A 1 292 ? -8.914 -24.625 12.109 1 98.44 292 ASP A N 1
ATOM 2265 C CA . ASP A 1 292 ? -9.586 -25.875 11.805 1 98.44 292 ASP A CA 1
ATOM 2266 C C . ASP A 1 292 ? -10.688 -25.672 10.766 1 98.44 292 ASP A C 1
ATOM 2268 O O . ASP A 1 292 ? -10.914 -26.531 9.914 1 98.44 292 ASP A O 1
ATOM 2272 N N . ARG A 1 293 ? -11.352 -24.578 10.867 1 98.56 293 ARG A N 1
ATOM 2273 C CA . ARG A 1 293 ? -12.352 -24.25 9.859 1 98.56 293 ARG A CA 1
ATOM 2274 C C . ARG A 1 293 ? -11.719 -24.062 8.492 1 98.56 293 ARG A C 1
ATOM 2276 O O . ARG A 1 293 ? -12.273 -24.5 7.477 1 98.56 293 ARG A O 1
ATOM 2283 N N . LEU A 1 294 ? -10.586 -23.438 8.461 1 98.81 294 LEU A N 1
ATOM 2284 C CA . LEU A 1 294 ? -9.836 -23.281 7.215 1 98.81 294 LEU A CA 1
ATOM 2285 C C . LEU A 1 294 ? -9.461 -24.641 6.629 1 98.81 294 LEU A C 1
ATOM 2287 O O . LEU A 1 294 ? -9.625 -24.875 5.43 1 98.81 294 LEU A O 1
ATOM 2291 N N . LYS A 1 295 ? -9.016 -25.547 7.449 1 98.5 295 LYS A N 1
ATOM 2292 C CA . LYS A 1 295 ? -8.641 -26.875 6.984 1 98.5 295 LYS A CA 1
ATOM 2293 C C . LYS A 1 295 ? -9.82 -27.578 6.32 1 98.5 295 LYS A C 1
ATOM 2295 O O . LYS A 1 295 ? -9.688 -28.125 5.227 1 98.5 295 LYS A O 1
ATOM 2300 N N . LYS A 1 296 ? -10.953 -27.531 6.973 1 98.12 296 LYS A N 1
ATOM 2301 C CA . LYS A 1 296 ? -12.148 -28.188 6.457 1 98.12 296 LYS A CA 1
ATOM 2302 C C . LYS A 1 296 ? -12.594 -27.562 5.133 1 98.12 296 LYS A C 1
ATOM 2304 O O . LYS A 1 296 ? -12.969 -28.281 4.203 1 98.12 296 LYS A O 1
ATOM 2309 N N . SER A 1 297 ? -12.555 -26.281 5.086 1 98.44 297 SER A N 1
ATOM 2310 C CA . SER A 1 297 ? -12.961 -25.578 3.871 1 98.44 297 SER A CA 1
ATOM 2311 C C . SER A 1 297 ? -12.016 -25.891 2.715 1 98.44 297 SER A C 1
ATOM 2313 O O . SER A 1 297 ? -12.461 -26.188 1.605 1 98.44 297 SER A O 1
ATOM 2315 N N . PHE A 1 298 ? -10.719 -25.875 2.961 1 98.38 298 PHE A N 1
ATOM 2316 C CA . PHE A 1 298 ? -9.734 -26.078 1.904 1 98.38 298 PHE A CA 1
ATOM 2317 C C . PHE A 1 298 ? -9.789 -27.516 1.391 1 98.38 298 PHE A C 1
ATOM 2319 O O . PHE A 1 298 ? -9.539 -27.766 0.21 1 98.38 298 PHE A O 1
ATOM 2326 N N . GLU A 1 299 ? -10.109 -28.406 2.25 1 97.62 299 GLU A N 1
ATOM 2327 C CA . GLU A 1 299 ? -10.305 -29.781 1.803 1 97.62 299 GLU A CA 1
ATOM 2328 C C . GLU A 1 299 ? -11.406 -29.859 0.75 1 97.62 299 GLU A C 1
ATOM 2330 O O . GLU A 1 299 ? -11.258 -30.547 -0.261 1 97.62 299 GLU A O 1
ATOM 2335 N N . GLN A 1 300 ? -12.438 -29.172 0.965 1 97.94 300 GLN A N 1
ATOM 2336 C CA . GLN A 1 300 ? -13.562 -29.172 0.035 1 97.94 300 GLN A CA 1
ATOM 2337 C C . GLN A 1 300 ? -13.219 -28.422 -1.252 1 97.94 300 GLN A C 1
ATOM 2339 O O . GLN A 1 300 ? -13.57 -28.875 -2.346 1 97.94 300 GLN A O 1
ATOM 2344 N N . TYR A 1 301 ? -12.547 -27.281 -1.108 1 97.88 301 TYR A N 1
ATOM 2345 C CA . TYR A 1 301 ? -12.086 -26.547 -2.289 1 97.88 301 TYR A CA 1
ATOM 2346 C C . TYR A 1 301 ? -11.211 -27.438 -3.164 1 97.88 301 TYR A C 1
ATOM 2348 O O . TYR A 1 301 ? -11.359 -27.453 -4.387 1 97.88 301 TYR A O 1
ATOM 2356 N N . GLN A 1 302 ? -10.289 -28.188 -2.541 1 96.75 302 GLN A N 1
ATOM 2357 C CA . GLN A 1 302 ? -9.336 -29.016 -3.268 1 96.75 302 GLN A CA 1
ATOM 2358 C C . GLN A 1 302 ? -10.039 -30.125 -4.031 1 96.75 302 GLN A C 1
ATOM 2360 O O . GLN A 1 302 ? -9.664 -30.453 -5.16 1 96.75 302 GLN A O 1
ATOM 2365 N N . ILE A 1 303 ? -11.023 -30.719 -3.396 1 97 303 ILE A N 1
ATOM 2366 C CA . ILE A 1 303 ? -11.789 -31.766 -4.055 1 97 303 ILE A CA 1
ATOM 2367 C C . ILE A 1 303 ? -12.43 -31.219 -5.332 1 97 303 ILE A C 1
ATOM 2369 O O . ILE A 1 303 ? -12.336 -31.828 -6.395 1 97 303 ILE A O 1
ATOM 2373 N N . HIS A 1 304 ? -13.016 -30.078 -5.215 1 98 304 HIS A N 1
ATOM 2374 C CA . HIS A 1 304 ? -13.672 -29.469 -6.359 1 98 304 HIS A CA 1
ATOM 2375 C C . HIS A 1 304 ? -12.664 -29.062 -7.426 1 98 304 HIS A C 1
ATOM 2377 O O . HIS A 1 304 ? -12.867 -29.312 -8.617 1 98 304 HIS A O 1
ATOM 2383 N N . GLU A 1 305 ? -11.555 -28.484 -7.047 1 97.88 305 GLU A N 1
ATOM 2384 C CA . GLU A 1 305 ? -10.531 -28.047 -7.992 1 97.88 305 GLU A CA 1
ATOM 2385 C C . GLU A 1 305 ? -9.891 -29.234 -8.703 1 97.88 305 GLU A C 1
ATOM 2387 O O . GLU A 1 305 ? -9.531 -29.141 -9.883 1 97.88 305 GLU A O 1
ATOM 2392 N N . ASP A 1 306 ? -9.75 -30.312 -7.984 1 97.38 306 ASP A N 1
ATOM 2393 C CA . ASP A 1 306 ? -9.242 -31.531 -8.609 1 97.38 306 ASP A CA 1
ATOM 2394 C C . ASP A 1 306 ? -10.203 -32.031 -9.688 1 97.38 306 ASP A C 1
ATOM 2396 O O . ASP A 1 306 ? -9.766 -32.5 -10.742 1 97.38 306 ASP A O 1
ATOM 2400 N N . GLU A 1 307 ? -11.469 -31.969 -9.383 1 97.88 307 GLU A N 1
ATOM 2401 C CA . GLU A 1 307 ? -12.469 -32.344 -10.367 1 97.88 307 GLU A CA 1
ATOM 2402 C C . GLU A 1 307 ? -12.391 -31.469 -11.609 1 97.88 307 GLU A C 1
ATOM 2404 O O . GLU A 1 307 ? -12.477 -31.969 -12.734 1 97.88 307 GLU A O 1
ATOM 2409 N N . LEU A 1 308 ? -12.273 -30.172 -11.383 1 98.31 308 LEU A N 1
ATOM 2410 C CA . LEU A 1 308 ? -12.133 -29.234 -12.5 1 98.31 308 LEU A CA 1
ATOM 2411 C C . LEU A 1 308 ? -10.883 -29.547 -13.32 1 98.31 308 LEU A C 1
ATOM 2413 O O . LEU A 1 308 ? -10.93 -29.562 -14.547 1 98.31 308 LEU A O 1
ATOM 2417 N N . THR A 1 309 ? -9.781 -29.812 -12.625 1 98.38 309 THR A N 1
ATOM 2418 C CA . THR A 1 309 ? -8.5 -30.094 -13.266 1 98.38 309 THR A CA 1
ATOM 2419 C C . THR A 1 309 ? -8.586 -31.359 -14.109 1 98.38 309 THR A C 1
ATOM 2421 O O . THR A 1 309 ? -8.141 -31.391 -15.258 1 98.38 309 THR A O 1
ATOM 2424 N N . GLN A 1 310 ? -9.172 -32.375 -13.531 1 98 310 GLN A N 1
ATOM 2425 C CA . GLN A 1 310 ? -9.328 -33.656 -14.242 1 98 310 GLN A CA 1
ATOM 2426 C C . GLN A 1 310 ? -10.172 -33.469 -15.5 1 98 310 GLN A C 1
ATOM 2428 O O . GLN A 1 310 ? -9.82 -33.969 -16.562 1 98 310 GLN A O 1
ATOM 2433 N N . HIS A 1 311 ? -11.305 -32.781 -15.312 1 98.31 311 HIS A N 1
ATOM 2434 C CA . HIS A 1 311 ? -12.18 -32.531 -16.453 1 98.31 311 HIS A CA 1
ATOM 2435 C C . HIS A 1 311 ? -11.453 -31.75 -17.547 1 98.31 311 HIS A C 1
ATOM 2437 O O . HIS A 1 311 ? -11.562 -32.094 -18.734 1 98.31 311 HIS A O 1
ATOM 2443 N N . PHE A 1 312 ? -10.703 -30.766 -17.219 1 98.56 312 PHE A N 1
ATOM 2444 C CA . PHE A 1 312 ? -9.953 -29.938 -18.156 1 98.56 312 PHE A CA 1
ATOM 2445 C C . PHE A 1 312 ? -8.914 -30.766 -18.906 1 98.56 312 PHE A C 1
ATOM 2447 O O . PHE A 1 312 ? -8.797 -30.672 -20.125 1 98.56 312 PHE A O 1
ATOM 2454 N N . LEU A 1 313 ? -8.141 -31.578 -18.156 1 98.19 313 LEU A N 1
ATOM 2455 C CA . LEU A 1 313 ? -7.109 -32.406 -18.75 1 98.19 313 LEU A CA 1
ATOM 2456 C C . LEU A 1 313 ? -7.723 -33.438 -19.703 1 98.19 313 LEU A C 1
ATOM 2458 O O . LEU A 1 313 ? -7.148 -33.75 -20.75 1 98.19 313 LEU A O 1
ATOM 2462 N N . ASN A 1 314 ? -8.859 -33.969 -19.297 1 98.12 314 ASN A N 1
ATOM 2463 C CA . ASN A 1 314 ? -9.562 -34.906 -20.172 1 98.12 314 ASN A CA 1
ATOM 2464 C C . ASN A 1 314 ? -9.953 -34.25 -21.5 1 98.12 314 ASN A C 1
ATOM 2466 O O . ASN A 1 314 ? -9.836 -34.844 -22.562 1 98.12 314 ASN A O 1
ATOM 2470 N N . LYS A 1 315 ? -10.414 -33 -21.375 1 97.94 315 LYS A N 1
ATOM 2471 C CA . LYS A 1 315 ? -10.789 -32.25 -22.578 1 97.94 315 LYS A CA 1
ATOM 2472 C C . LYS A 1 315 ? -9.578 -31.984 -23.453 1 97.94 315 LYS A C 1
ATOM 2474 O O . LYS A 1 315 ? -9.672 -32.031 -24.688 1 97.94 315 LYS A O 1
ATOM 2479 N N . LEU A 1 316 ? -8.438 -31.703 -22.859 1 97.31 316 LEU A N 1
ATOM 2480 C CA . LEU A 1 316 ? -7.207 -31.391 -23.578 1 97.31 316 LEU A CA 1
ATOM 2481 C C . LEU A 1 316 ? -6.672 -32.625 -24.297 1 97.31 316 LEU A C 1
ATOM 2483 O O . LEU A 1 316 ? -6.125 -32.531 -25.391 1 97.31 316 LEU A O 1
ATOM 2487 N N . ALA A 1 317 ? -6.848 -33.75 -23.688 1 96.31 317 ALA A N 1
ATOM 2488 C CA . ALA A 1 317 ? -6.238 -35 -24.141 1 96.31 317 ALA A CA 1
ATOM 2489 C C . ALA A 1 317 ? -6.734 -35.344 -25.547 1 96.31 317 ALA A C 1
ATOM 2491 O O . ALA A 1 317 ? -6.023 -36.031 -26.297 1 96.31 317 ALA A O 1
ATOM 2492 N N . VAL A 1 318 ? -7.84 -34.906 -25.969 1 96.69 318 VAL A N 1
ATOM 2493 C CA . VAL A 1 318 ? -8.398 -35.312 -27.266 1 96.69 318 VAL A CA 1
ATOM 2494 C C . VAL A 1 318 ? -8.203 -34.188 -28.281 1 96.69 318 VAL A C 1
ATOM 2496 O O . VAL A 1 318 ? -8.82 -34.188 -29.344 1 96.69 318 VAL A O 1
ATOM 2499 N N . ARG A 1 319 ? -7.434 -33.25 -27.922 1 97.5 319 ARG A N 1
ATOM 2500 C CA . ARG A 1 319 ? -7.152 -32.094 -28.781 1 97.5 319 ARG A CA 1
ATOM 2501 C C . ARG A 1 319 ? -5.652 -31.906 -28.953 1 97.5 319 ARG A C 1
ATOM 2503 O O . ARG A 1 319 ? -5.066 -30.984 -28.375 1 97.5 319 ARG A O 1
ATOM 2510 N N . PRO A 1 320 ? -5.082 -32.656 -29.875 1 95.5 320 PRO A N 1
ATOM 2511 C CA . PRO A 1 320 ? -3.623 -32.656 -30.031 1 95.5 320 PRO A CA 1
ATOM 2512 C C . PRO A 1 320 ? -3.08 -31.328 -30.547 1 95.5 320 PRO A C 1
ATOM 2514 O O . PRO A 1 320 ? -1.872 -31.094 -30.5 1 95.5 320 PRO A O 1
ATOM 2517 N N . TRP A 1 321 ? -3.951 -30.438 -30.969 1 96.12 321 TRP A N 1
ATOM 2518 C CA . TRP A 1 321 ? -3.523 -29.141 -31.5 1 96.12 321 TRP A CA 1
ATOM 2519 C C . TRP A 1 321 ? -3.387 -28.125 -30.375 1 96.12 321 TRP A C 1
ATOM 2521 O O . TRP A 1 321 ? -2.971 -26.984 -30.594 1 96.12 321 TRP A O 1
ATOM 2531 N N . ILE A 1 322 ? -3.766 -28.469 -29.219 1 97.88 322 ILE A N 1
ATOM 2532 C CA . ILE A 1 322 ? -3.561 -27.656 -28.031 1 97.88 322 ILE A CA 1
ATOM 2533 C C . ILE A 1 322 ? -2.459 -28.25 -27.156 1 97.88 322 ILE A C 1
ATOM 2535 O O . ILE A 1 322 ? -2.566 -29.406 -26.719 1 97.88 322 ILE A O 1
ATOM 2539 N N . HIS A 1 323 ? -1.418 -27.469 -26.906 1 97.81 323 HIS A N 1
ATOM 2540 C CA . HIS A 1 323 ? -0.268 -27.969 -26.141 1 97.81 323 HIS A CA 1
ATOM 2541 C C . HIS A 1 323 ? -0.277 -27.438 -24.719 1 97.81 323 HIS A C 1
ATOM 2543 O O . HIS A 1 323 ? -0.347 -26.219 -24.5 1 97.81 323 HIS A O 1
ATOM 2549 N N . LEU A 1 324 ? -0.225 -28.359 -23.812 1 98.25 324 LEU A N 1
ATOM 2550 C CA . LEU A 1 324 ? -0.13 -28 -22.406 1 98.25 324 LEU A CA 1
ATOM 2551 C C . LEU A 1 324 ? 1.324 -27.969 -21.953 1 98.25 324 LEU A C 1
ATOM 2553 O O . LEU A 1 324 ? 2.084 -28.906 -22.25 1 98.25 324 LEU A O 1
ATOM 2557 N N . TYR A 1 325 ? 1.758 -26.938 -21.328 1 98.38 325 TYR A N 1
ATOM 2558 C CA . TYR A 1 325 ? 3.053 -26.859 -20.656 1 98.38 325 TYR A CA 1
ATOM 2559 C C . TYR A 1 325 ? 2.898 -26.953 -19.141 1 98.38 325 TYR A C 1
ATOM 2561 O O . TYR A 1 325 ? 2.463 -26 -18.5 1 98.38 325 TYR A O 1
ATOM 2569 N N . GLY A 1 326 ? 3.254 -28.016 -18.547 1 97.75 326 GLY A N 1
ATOM 2570 C CA . GLY A 1 326 ? 3.07 -28.359 -17.141 1 97.75 326 GLY A CA 1
ATOM 2571 C C . GLY A 1 326 ? 2.725 -29.828 -16.938 1 97.75 326 GLY A C 1
ATOM 2572 O O . GLY A 1 326 ? 2.805 -30.625 -17.859 1 97.75 326 GLY A O 1
ATOM 2573 N N . ILE A 1 327 ? 2.412 -30.156 -15.742 1 97.25 327 ILE A N 1
ATOM 2574 C CA . ILE A 1 327 ? 2.086 -31.531 -15.367 1 97.25 327 ILE A CA 1
ATOM 2575 C C . ILE A 1 327 ? 0.786 -31.953 -16.047 1 97.25 327 ILE A C 1
ATOM 2577 O O . ILE A 1 327 ? -0.248 -31.297 -15.883 1 97.25 327 ILE A O 1
ATOM 2581 N N . ASN A 1 328 ? 0.842 -33 -16.781 1 94.81 328 ASN A N 1
ATOM 2582 C CA . ASN A 1 328 ? -0.335 -33.469 -17.484 1 94.81 328 ASN A CA 1
ATOM 2583 C C . ASN A 1 328 ? -0.728 -34.875 -17.031 1 94.81 328 ASN A C 1
ATOM 2585 O O . ASN A 1 328 ? -1.671 -35.469 -17.578 1 94.81 328 ASN A O 1
ATOM 2589 N N . ASP A 1 329 ? 0.018 -35.438 -16.078 1 93.69 329 ASP A N 1
ATOM 2590 C CA . ASP A 1 329 ? -0.292 -36.75 -15.516 1 93.69 329 ASP A CA 1
ATOM 2591 C C . ASP A 1 329 ? -1.468 -36.656 -14.547 1 93.69 329 ASP A C 1
ATOM 2593 O O . ASP A 1 329 ? -1.355 -36.031 -13.477 1 93.69 329 ASP A O 1
ATOM 2597 N N . LYS A 1 330 ? -2.545 -37.281 -14.82 1 91.88 330 LYS A N 1
ATOM 2598 C CA . LYS A 1 330 ? -3.77 -37.219 -14.031 1 91.88 330 LYS A CA 1
ATOM 2599 C C . LYS A 1 330 ? -3.59 -37.906 -12.68 1 91.88 330 LYS A C 1
ATOM 2601 O O . LYS A 1 330 ? -4.395 -37.719 -11.766 1 91.88 330 LYS A O 1
ATOM 2606 N N . ASN A 1 331 ? -2.492 -38.594 -12.562 1 93.19 331 ASN A N 1
ATOM 2607 C CA . ASN A 1 331 ? -2.18 -39.219 -11.273 1 93.19 331 ASN A CA 1
ATOM 2608 C C . ASN A 1 331 ? -1.372 -38.281 -10.383 1 93.19 331 ASN A C 1
ATOM 2610 O O . ASN A 1 331 ? -1.064 -38.594 -9.242 1 93.19 331 ASN A O 1
ATOM 2614 N N . LYS A 1 332 ? -1.076 -37.094 -10.875 1 95.06 332 LYS A N 1
ATOM 2615 C CA . LYS A 1 332 ? -0.267 -36.125 -10.141 1 95.06 332 LYS A CA 1
ATOM 2616 C C . LYS A 1 332 ? -1.02 -34.812 -9.953 1 95.06 332 LYS A C 1
ATOM 2618 O O . LYS A 1 332 ? -0.421 -33.719 -10 1 95.06 332 LYS A O 1
ATOM 2623 N N . LEU A 1 333 ? -2.311 -34.906 -9.773 1 93.19 333 LEU A N 1
ATOM 2624 C CA . LEU A 1 333 ? -3.152 -33.719 -9.633 1 93.19 333 LEU A CA 1
ATOM 2625 C C . LEU A 1 333 ? -2.779 -32.938 -8.383 1 93.19 333 LEU A C 1
ATOM 2627 O O . LEU A 1 333 ? -2.941 -31.719 -8.344 1 93.19 333 LEU A O 1
ATOM 2631 N N . THR A 1 334 ? -2.244 -33.594 -7.398 1 93.25 334 THR A N 1
ATOM 2632 C CA . THR A 1 334 ? -1.899 -32.969 -6.141 1 93.25 334 THR A CA 1
ATOM 2633 C C . THR A 1 334 ? -0.603 -32.156 -6.277 1 93.25 334 THR A C 1
ATOM 2635 O O . THR A 1 334 ? -0.247 -31.391 -5.387 1 93.25 334 THR A O 1
ATOM 2638 N N . GLU A 1 335 ? 0.062 -32.281 -7.414 1 97.12 335 GLU A N 1
ATOM 2639 C CA . GLU A 1 335 ? 1.35 -31.641 -7.613 1 97.12 335 GLU A CA 1
ATOM 2640 C C . GLU A 1 335 ? 1.197 -30.375 -8.445 1 97.12 335 GLU A C 1
ATOM 2642 O O . GLU A 1 335 ? 2.191 -29.75 -8.828 1 97.12 335 GLU A O 1
ATOM 2647 N N . ARG A 1 336 ? -0.048 -30 -8.641 1 97.88 336 ARG A N 1
ATOM 2648 C CA . ARG A 1 336 ? -0.274 -28.766 -9.391 1 97.88 336 ARG A CA 1
ATOM 2649 C C . ARG A 1 336 ? -1.491 -28.016 -8.859 1 97.88 336 ARG A C 1
ATOM 2651 O O . ARG A 1 336 ? -2.387 -28.625 -8.266 1 97.88 336 ARG A O 1
ATOM 2658 N N . THR A 1 337 ? -1.562 -26.688 -8.977 1 98.44 337 THR A N 1
ATOM 2659 C CA . THR A 1 337 ? -2.771 -25.891 -8.844 1 98.44 337 THR A CA 1
ATOM 2660 C C . THR A 1 337 ? -3.588 -25.922 -10.133 1 98.44 337 THR A C 1
ATOM 2662 O O . THR A 1 337 ? -3.111 -26.406 -11.164 1 98.44 337 THR A O 1
ATOM 2665 N N . PRO A 1 338 ? -4.855 -25.516 -10.125 1 98.5 338 PRO A N 1
ATOM 2666 C CA . PRO A 1 338 ? -5.664 -25.516 -11.344 1 98.5 338 PRO A CA 1
ATOM 2667 C C . PRO A 1 338 ? -5.316 -24.359 -12.281 1 98.5 338 PRO A C 1
ATOM 2669 O O . PRO A 1 338 ? -6.188 -23.562 -12.641 1 98.5 338 PRO A O 1
ATOM 2672 N N . THR A 1 339 ? -4.086 -24.25 -12.672 1 98.75 339 THR A N 1
ATOM 2673 C CA . THR A 1 339 ? -3.525 -23.25 -13.578 1 98.75 339 THR A CA 1
ATOM 2674 C C . THR A 1 339 ? -2.822 -23.922 -14.75 1 98.75 339 THR A C 1
ATOM 2676 O O . THR A 1 339 ? -1.98 -24.797 -14.555 1 98.75 339 THR A O 1
ATOM 2679 N N . PHE A 1 340 ? -3.162 -23.5 -16 1 98.75 340 PHE A N 1
ATOM 2680 C CA . PHE A 1 340 ? -2.717 -24.203 -17.188 1 98.75 340 PHE A CA 1
ATOM 2681 C C . PHE A 1 340 ? -2.121 -23.234 -18.203 1 98.75 340 PHE A C 1
ATOM 2683 O O . PHE A 1 340 ? -2.736 -22.219 -18.531 1 98.75 340 PHE A O 1
ATOM 2690 N N . ALA A 1 341 ? -0.952 -23.516 -18.625 1 98.81 341 ALA A N 1
ATOM 2691 C CA . ALA A 1 341 ? -0.295 -22.797 -19.703 1 98.81 341 ALA A CA 1
ATOM 2692 C C . ALA A 1 341 ? -0.477 -23.531 -21.047 1 98.81 341 ALA A C 1
ATOM 2694 O O . ALA A 1 341 ? -0.095 -24.688 -21.172 1 98.81 341 ALA A O 1
ATOM 2695 N N . LEU A 1 342 ? -1.004 -22.812 -22.031 1 98.5 342 LEU A N 1
ATOM 2696 C CA . LEU A 1 342 ? -1.342 -23.469 -23.281 1 98.5 342 LEU A CA 1
ATOM 2697 C C . LEU A 1 342 ? -0.771 -22.703 -24.469 1 98.5 342 LEU A C 1
ATOM 2699 O O . LEU A 1 342 ? -0.588 -21.484 -24.391 1 98.5 342 LEU A O 1
ATOM 2703 N N . ARG A 1 343 ? -0.493 -23.375 -25.484 1 98.06 343 ARG A N 1
ATOM 2704 C CA . ARG A 1 343 ? -0.323 -22.828 -26.828 1 98.06 343 ARG A CA 1
ATOM 2705 C C . ARG A 1 343 ? -1.129 -23.625 -27.844 1 98.06 343 ARG A C 1
ATOM 2707 O O . ARG A 1 343 ? -1.278 -24.844 -27.719 1 98.06 343 ARG A O 1
ATOM 2714 N N . ILE A 1 344 ? -1.677 -23.016 -28.766 1 97.31 344 ILE A N 1
ATOM 2715 C CA . ILE A 1 344 ? -2.457 -23.625 -29.828 1 97.31 344 ILE A CA 1
ATOM 2716 C C . ILE A 1 344 ? -1.702 -23.5 -31.156 1 97.31 344 ILE A C 1
ATOM 2718 O O . ILE A 1 344 ? -1.154 -22.438 -31.469 1 97.31 344 ILE A O 1
ATOM 2722 N N . ASP A 1 345 ? -1.698 -24.547 -31.922 1 96.44 345 ASP A N 1
ATOM 2723 C CA . ASP A 1 345 ? -0.95 -24.578 -33.188 1 96.44 345 ASP A CA 1
ATOM 2724 C C . ASP A 1 345 ? -1.388 -23.453 -34.094 1 96.44 345 ASP A C 1
ATOM 2726 O O . ASP A 1 345 ? -2.578 -23.297 -34.375 1 96.44 345 ASP A O 1
ATOM 2730 N N . GLY A 1 346 ? -0.398 -22.672 -34.469 1 94.88 346 GLY A N 1
ATOM 2731 C CA . GLY A 1 346 ? -0.625 -21.703 -35.531 1 94.88 346 GLY A CA 1
ATOM 2732 C C . GLY A 1 346 ? -1.287 -20.422 -35.031 1 94.88 346 GLY A C 1
ATOM 2733 O O . GLY A 1 346 ? -1.587 -19.531 -35.844 1 94.88 346 GLY A O 1
ATOM 2734 N N . ILE A 1 347 ? -1.499 -20.297 -33.75 1 96.19 347 ILE A N 1
ATOM 2735 C CA . ILE A 1 347 ? -2.205 -19.125 -33.25 1 96.19 347 ILE A CA 1
ATOM 2736 C C . ILE A 1 347 ? -1.386 -18.469 -32.156 1 96.19 347 ILE A C 1
ATOM 2738 O O . ILE A 1 347 ? -0.931 -19.141 -31.219 1 96.19 347 ILE A O 1
ATOM 2742 N N . LYS A 1 348 ? -1.219 -17.141 -32.25 1 96.5 348 LYS A N 1
ATOM 2743 C CA . LYS A 1 348 ? -0.538 -16.406 -31.188 1 96.5 348 LYS A CA 1
ATOM 2744 C C . LYS A 1 348 ? -1.374 -16.359 -29.906 1 96.5 348 LYS A C 1
ATOM 2746 O O . LYS A 1 348 ? -2.594 -16.188 -29.969 1 96.5 348 LYS A O 1
ATOM 2751 N N . PRO A 1 349 ? -0.794 -16.531 -28.75 1 98.25 349 PRO A N 1
ATOM 2752 C CA . PRO A 1 349 ? -1.534 -16.531 -27.484 1 98.25 349 PRO A CA 1
ATOM 2753 C C . PRO A 1 349 ? -2.436 -15.312 -27.328 1 98.25 349 PRO A C 1
ATOM 2755 O O . PRO A 1 349 ? -3.572 -15.438 -26.859 1 98.25 349 PRO A O 1
ATOM 2758 N N . GLU A 1 350 ? -1.974 -14.18 -27.703 1 98.19 350 GLU A N 1
ATOM 2759 C CA . GLU A 1 350 ? -2.746 -12.945 -27.547 1 98.19 350 GLU A CA 1
ATOM 2760 C C . GLU A 1 350 ? -4.039 -13.008 -28.359 1 98.19 350 GLU A C 1
ATOM 2762 O O . GLU A 1 350 ? -5.066 -12.477 -27.938 1 98.19 350 GLU A O 1
ATOM 2767 N N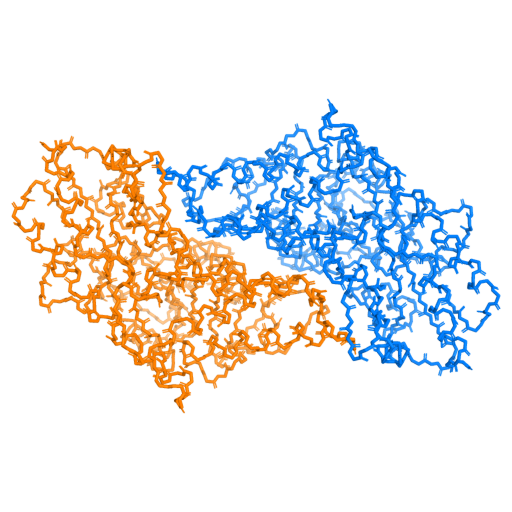 . GLU A 1 351 ? -4.016 -13.602 -29.516 1 97.75 351 GLU A N 1
ATOM 2768 C CA . GLU A 1 351 ? -5.195 -13.727 -30.375 1 97.75 351 GLU A CA 1
ATOM 2769 C C . GLU A 1 351 ? -6.262 -14.594 -29.703 1 97.75 351 GLU A C 1
ATOM 2771 O O . GLU A 1 351 ? -7.457 -14.312 -29.812 1 97.75 351 GLU A O 1
ATOM 2776 N N . ILE A 1 352 ? -5.809 -15.633 -29.062 1 97.56 352 ILE A N 1
ATOM 2777 C CA . ILE A 1 352 ? -6.73 -16.5 -28.344 1 97.56 352 ILE A CA 1
ATOM 2778 C C . ILE A 1 352 ? -7.426 -15.719 -27.234 1 97.56 352 ILE A C 1
ATOM 2780 O O . ILE A 1 352 ? -8.648 -15.781 -27.094 1 97.56 352 ILE A O 1
ATOM 2784 N N . ALA A 1 353 ? -6.629 -14.977 -26.453 1 98.06 353 ALA A N 1
ATOM 2785 C CA . ALA A 1 353 ? -7.18 -14.172 -25.375 1 98.06 353 ALA A CA 1
ATOM 2786 C C . ALA A 1 353 ? -8.18 -13.148 -25.891 1 98.06 353 ALA A C 1
ATOM 2788 O O . ALA A 1 353 ? -9.227 -12.922 -25.281 1 98.06 353 ALA A O 1
ATOM 2789 N N . LYS A 1 354 ? -7.906 -12.523 -27.047 1 97.81 354 LYS A N 1
ATOM 2790 C CA . LYS A 1 354 ? -8.781 -11.523 -27.641 1 97.81 354 LYS A CA 1
ATOM 2791 C C . LYS A 1 354 ? -10.117 -12.141 -28.062 1 97.81 354 LYS A C 1
ATOM 2793 O O . LYS A 1 354 ? -11.18 -11.57 -27.797 1 97.81 354 LYS A O 1
ATOM 2798 N N . VAL A 1 355 ? -10.055 -13.266 -28.672 1 96.94 355 VAL A N 1
ATOM 2799 C CA . VAL A 1 355 ? -11.258 -13.922 -29.172 1 96.94 355 VAL A CA 1
ATOM 2800 C C . VAL A 1 355 ? -12.141 -14.344 -28 1 96.94 355 VAL A C 1
ATOM 2802 O O . VAL A 1 355 ? -13.352 -14.125 -28 1 96.94 355 VAL A O 1
ATOM 2805 N N . LEU A 1 356 ? -11.531 -14.938 -27 1 97.94 356 LEU A N 1
ATOM 2806 C CA . LEU A 1 356 ? -12.289 -15.367 -25.828 1 97.94 356 LEU A CA 1
ATOM 2807 C C . LEU A 1 356 ? -12.914 -14.18 -25.109 1 97.94 356 LEU A C 1
ATOM 2809 O O . LEU A 1 356 ? -14.008 -14.289 -24.562 1 97.94 356 LEU A O 1
ATOM 2813 N N . ALA A 1 357 ? -12.227 -13.07 -25.141 1 98 357 ALA A N 1
ATOM 2814 C CA . ALA A 1 357 ? -12.703 -11.859 -24.484 1 98 357 ALA A CA 1
ATOM 2815 C C . ALA A 1 357 ? -14.016 -11.383 -25.109 1 98 357 ALA A C 1
ATOM 2817 O O . ALA A 1 357 ? -14.867 -10.82 -24.422 1 98 357 ALA A O 1
ATOM 2818 N N . GLU A 1 358 ? -14.203 -11.578 -26.391 1 96.81 358 GLU A N 1
ATOM 2819 C CA . GLU A 1 358 ? -15.43 -11.195 -27.078 1 96.81 358 GLU A CA 1
ATOM 2820 C C . GLU A 1 358 ? -16.641 -11.922 -26.516 1 96.81 358 GLU A C 1
ATOM 2822 O O . GLU A 1 358 ? -17.766 -11.453 -26.641 1 96.81 358 GLU A O 1
ATOM 2827 N N . TYR A 1 359 ? -16.375 -13.047 -25.891 1 96.81 359 TYR A N 1
ATOM 2828 C CA . TYR A 1 359 ? -17.438 -13.844 -25.297 1 96.81 359 TYR A CA 1
ATOM 2829 C C . TYR A 1 359 ? -17.438 -13.719 -23.781 1 96.81 359 TYR A C 1
ATOM 2831 O O . TYR A 1 359 ? -18.047 -14.523 -23.094 1 96.81 359 TYR A O 1
ATOM 2839 N N . ASN A 1 360 ? -16.656 -12.828 -23.203 1 97.56 360 ASN A N 1
ATOM 2840 C CA . ASN A 1 360 ? -16.5 -12.555 -21.781 1 97.56 360 ASN A CA 1
ATOM 2841 C C . ASN A 1 360 ? -15.891 -13.758 -21.062 1 97.56 360 ASN A C 1
ATOM 2843 O O . ASN A 1 360 ? -16.234 -14.016 -19.906 1 97.56 360 ASN A O 1
ATOM 2847 N N . VAL A 1 361 ? -15.148 -14.57 -21.781 1 98.38 361 VAL A N 1
ATOM 2848 C CA . VAL A 1 361 ? -14.297 -15.586 -21.172 1 98.38 361 VAL A CA 1
ATOM 2849 C C . VAL A 1 361 ? -12.914 -14.992 -20.906 1 98.38 361 VAL A C 1
ATOM 2851 O O . VAL A 1 361 ? -12.109 -14.828 -21.828 1 98.38 361 VAL A O 1
ATOM 2854 N N . CYS A 1 362 ? -12.641 -14.703 -19.641 1 98.5 362 CYS A N 1
ATOM 2855 C CA . CYS A 1 362 ? -11.5 -13.883 -19.25 1 98.5 362 CYS A CA 1
ATOM 2856 C C . CYS A 1 362 ? -10.266 -14.75 -19.016 1 98.5 362 CYS A C 1
ATOM 2858 O O . CYS A 1 362 ? -10.195 -15.469 -18.016 1 98.5 362 CYS A O 1
ATOM 2860 N N . VAL A 1 363 ? -9.289 -14.633 -19.875 1 98.44 363 VAL A N 1
ATOM 2861 C CA . VAL A 1 363 ? -8.016 -15.344 -19.734 1 98.44 363 VAL A CA 1
ATOM 2862 C C . VAL A 1 363 ? -6.859 -14.391 -20.031 1 98.44 363 VAL A C 1
ATOM 2864 O O . VAL A 1 363 ? -7.059 -13.312 -20.594 1 98.44 363 VAL A O 1
ATOM 2867 N N . TRP A 1 364 ? -5.734 -14.812 -19.578 1 98.12 364 TRP A N 1
ATOM 2868 C CA . TRP A 1 364 ? -4.539 -14 -19.797 1 98.12 364 TRP A CA 1
ATOM 2869 C C . TRP A 1 364 ? -3.645 -14.617 -20.875 1 98.12 364 TRP A C 1
ATOM 2871 O O . TRP A 1 364 ? -3.719 -15.82 -21.125 1 98.12 364 TRP A O 1
ATOM 2881 N N . SER A 1 365 ? -2.832 -13.773 -21.484 1 98.38 365 SER A N 1
ATOM 2882 C CA . SER A 1 365 ? -1.756 -14.211 -22.359 1 98.38 365 SER A CA 1
ATOM 2883 C C . SER A 1 365 ? -0.464 -13.453 -22.078 1 98.38 365 SER A C 1
ATOM 2885 O O . SER A 1 365 ? -0.497 -12.297 -21.641 1 98.38 365 SER A O 1
ATOM 2887 N N . GLY A 1 366 ? 0.661 -14.062 -22.234 1 98.12 366 GLY A N 1
ATOM 2888 C CA . GLY A 1 366 ? 1.952 -13.422 -22.062 1 98.12 366 GLY A CA 1
ATOM 2889 C C . GLY A 1 366 ? 2.879 -14.188 -21.141 1 98.12 366 GLY A C 1
ATOM 2890 O O . GLY A 1 366 ? 2.967 -15.414 -21.219 1 98.12 366 GLY A O 1
ATOM 2891 N N . HIS A 1 367 ? 3.697 -13.477 -20.406 1 98.38 367 HIS A N 1
ATOM 2892 C CA . HIS A 1 367 ? 4.699 -14.133 -19.562 1 98.38 367 HIS A CA 1
ATOM 2893 C C . HIS A 1 367 ? 4.363 -13.977 -18.094 1 98.38 367 HIS A C 1
ATOM 2895 O O . HIS A 1 367 ? 5.023 -14.578 -17.234 1 98.38 367 HIS A O 1
ATOM 2901 N N . PHE A 1 368 ? 3.379 -13.109 -17.719 1 97.62 368 PHE A N 1
ATOM 2902 C CA . PHE A 1 368 ? 2.84 -12.938 -16.375 1 97.62 368 PHE A CA 1
ATOM 2903 C C . PHE A 1 368 ? 3.959 -12.695 -15.367 1 97.62 368 PHE A C 1
ATOM 2905 O O . PHE A 1 368 ? 3.889 -13.164 -14.227 1 97.62 368 PHE A O 1
ATOM 2912 N N . TYR A 1 369 ? 5.078 -12.102 -15.781 1 97.69 369 TYR A N 1
ATOM 2913 C CA . TYR A 1 369 ? 6.262 -11.742 -15.008 1 97.69 369 TYR A CA 1
ATOM 2914 C C . TYR A 1 369 ? 7.055 -12.984 -14.617 1 97.69 369 TYR A C 1
ATOM 2916 O O . TYR A 1 369 ? 7.918 -12.922 -13.742 1 97.69 369 TYR A O 1
ATOM 2924 N N . ALA A 1 370 ? 6.719 -14.117 -15.172 1 98.44 370 ALA A N 1
ATOM 2925 C CA . ALA A 1 370 ? 7.551 -15.312 -15.047 1 98.44 370 ALA A CA 1
ATOM 2926 C C . ALA A 1 370 ? 8.461 -15.469 -16.266 1 98.44 370 ALA A C 1
ATOM 2928 O O . ALA A 1 370 ? 8.445 -16.516 -16.922 1 98.44 370 ALA A O 1
ATOM 2929 N N . ILE A 1 371 ? 9.328 -14.508 -16.5 1 98.44 371 ILE A N 1
ATOM 2930 C CA . ILE A 1 371 ? 10.055 -14.445 -17.766 1 98.44 371 ILE A CA 1
ATOM 2931 C C . ILE A 1 371 ? 11.133 -15.523 -17.797 1 98.44 371 ILE A C 1
ATOM 2933 O O . ILE A 1 371 ? 11.484 -16.016 -18.875 1 98.44 371 ILE A O 1
ATOM 2937 N N . GLY A 1 372 ? 11.703 -15.953 -16.656 1 98.5 372 GLY A N 1
ATOM 2938 C CA . GLY A 1 372 ? 12.656 -17.047 -16.641 1 98.5 372 GLY A CA 1
ATOM 2939 C C . GLY A 1 372 ? 12.109 -18.312 -17.266 1 98.5 372 GLY A C 1
ATOM 2940 O O . GLY A 1 372 ? 12.758 -18.922 -18.125 1 98.5 372 GLY A O 1
ATOM 2941 N N . LEU A 1 373 ? 10.906 -18.703 -16.859 1 98.75 373 LEU A N 1
ATOM 2942 C CA . LEU A 1 373 ? 10.25 -19.891 -17.391 1 98.75 373 LEU A CA 1
ATOM 2943 C C . LEU A 1 373 ? 9.945 -19.734 -18.875 1 98.75 373 LEU A C 1
ATOM 2945 O O . LEU A 1 373 ? 10.266 -20.625 -19.672 1 98.75 373 LEU A O 1
ATOM 2949 N N . ILE A 1 374 ? 9.391 -18.609 -19.25 1 98.75 374 ILE A N 1
ATOM 2950 C CA . ILE A 1 374 ? 8.938 -18.391 -20.625 1 98.75 374 ILE A CA 1
ATOM 2951 C C . ILE A 1 374 ? 10.133 -18.328 -21.562 1 98.75 374 ILE A C 1
ATOM 2953 O O . ILE A 1 374 ? 10.078 -18.828 -22.688 1 98.75 374 ILE A O 1
ATOM 2957 N N . LYS A 1 375 ? 11.227 -17.703 -21.109 1 98.56 375 LYS A N 1
ATOM 2958 C CA . LYS A 1 375 ? 12.461 -17.672 -21.891 1 98.56 375 LYS A CA 1
ATOM 2959 C C . LYS A 1 375 ? 13.031 -19.078 -22.062 1 98.56 375 LYS A C 1
ATOM 2961 O O . LYS A 1 375 ? 13.43 -19.453 -23.172 1 98.56 375 LYS A O 1
ATOM 2966 N N . GLN A 1 376 ? 13.062 -19.844 -21.016 1 98.5 376 GLN A N 1
ATOM 2967 C CA . GLN A 1 376 ? 13.602 -21.188 -21.078 1 98.5 376 GLN A CA 1
ATOM 2968 C C . GLN A 1 376 ? 12.797 -22.062 -22.031 1 98.5 376 GLN A C 1
ATOM 2970 O O . GLN A 1 376 ? 13.359 -22.938 -22.703 1 98.5 376 GLN A O 1
ATOM 2975 N N . LEU A 1 377 ? 11.508 -21.844 -22.109 1 98.25 377 LEU A N 1
ATOM 2976 C CA . LEU A 1 377 ? 10.641 -22.609 -23 1 98.25 377 LEU A CA 1
ATOM 2977 C C . LEU A 1 377 ? 10.734 -22.094 -24.438 1 98.25 377 LEU A C 1
ATOM 2979 O O . LEU A 1 377 ? 10.148 -22.672 -25.344 1 98.25 377 LEU A O 1
ATOM 2983 N N . GLY A 1 378 ? 11.43 -20.938 -24.641 1 98 378 GLY A N 1
ATOM 2984 C CA . GLY A 1 378 ? 11.633 -20.375 -25.953 1 98 378 GLY A CA 1
ATOM 2985 C C . GLY A 1 378 ? 10.438 -19.578 -26.453 1 98 378 GLY A C 1
ATOM 2986 O O . GLY A 1 378 ? 10.25 -19.422 -27.656 1 98 378 GLY A O 1
ATOM 2987 N N . PHE A 1 379 ? 9.617 -19.062 -25.547 1 98.12 379 PHE A N 1
ATOM 2988 C CA . PHE A 1 379 ? 8.367 -18.453 -25.984 1 98.12 379 PHE A CA 1
ATOM 2989 C C . PHE A 1 379 ? 8.391 -16.953 -25.719 1 98.12 379 PHE A C 1
ATOM 2991 O O . PHE A 1 379 ? 7.43 -16.25 -26.031 1 98.12 379 PHE A O 1
ATOM 2998 N N . TYR A 1 380 ? 9.453 -16.391 -25.172 1 97.56 380 TYR A N 1
ATOM 2999 C CA . TYR A 1 380 ? 9.516 -14.992 -24.75 1 97.56 380 TYR A CA 1
ATOM 3000 C C . TYR A 1 380 ? 9.25 -14.062 -25.938 1 97.56 380 TYR A C 1
ATOM 3002 O O . TYR A 1 380 ? 8.422 -13.156 -25.844 1 97.56 380 TYR A O 1
ATOM 3010 N N . GLU A 1 381 ? 9.898 -14.305 -27.094 1 96.94 381 GLU A N 1
ATOM 3011 C CA . GLU A 1 381 ? 9.719 -13.477 -28.281 1 96.94 381 GLU A CA 1
ATOM 3012 C C . GLU A 1 381 ? 8.516 -13.93 -29.094 1 96.94 381 GLU A C 1
ATOM 3014 O O . GLU A 1 381 ? 8.164 -13.297 -30.094 1 96.94 381 GLU A O 1
ATOM 3019 N N . ARG A 1 382 ? 7.883 -15.039 -28.656 1 97.19 382 ARG A N 1
ATOM 3020 C CA . ARG A 1 382 ? 6.797 -15.633 -29.422 1 97.19 382 ARG A CA 1
ATOM 3021 C C . ARG A 1 382 ? 5.453 -15.422 -28.734 1 97.19 382 ARG A C 1
ATOM 3023 O O . ARG A 1 382 ? 4.512 -16.188 -28.953 1 97.19 382 ARG A O 1
ATOM 3030 N N . GLY A 1 383 ? 5.473 -14.484 -27.812 1 97.56 383 GLY A N 1
ATOM 3031 C CA . GLY A 1 383 ? 4.207 -14.023 -27.266 1 97.56 383 GLY A CA 1
ATOM 3032 C C . GLY A 1 383 ? 3.803 -14.766 -26 1 97.56 383 GLY A C 1
ATOM 3033 O O . GLY A 1 383 ? 2.713 -14.547 -25.469 1 97.56 383 GLY A O 1
ATOM 3034 N N . GLY A 1 384 ? 4.648 -15.672 -25.469 1 98.56 384 GLY A N 1
ATOM 3035 C CA . GLY A 1 384 ? 4.363 -16.375 -24.234 1 98.56 384 GLY A CA 1
ATOM 3036 C C . GLY A 1 384 ? 3.338 -17.469 -24.391 1 98.56 384 GLY A C 1
ATOM 3037 O O . GLY A 1 384 ? 3.43 -18.281 -25.312 1 98.56 384 GLY A O 1
ATOM 3038 N N . VAL A 1 385 ? 2.389 -17.578 -23.5 1 98.75 385 VAL A N 1
ATOM 3039 C CA . VAL A 1 385 ? 1.369 -18.625 -23.469 1 98.75 385 VAL A CA 1
ATOM 3040 C C . VAL A 1 385 ? 0.016 -18.016 -23.109 1 98.75 385 VAL A C 1
ATOM 3042 O O . VAL A 1 385 ? -0.062 -16.844 -22.703 1 98.75 385 VAL A O 1
ATOM 3045 N N . VAL A 1 386 ? -1.048 -18.781 -23.375 1 98.56 386 VAL A N 1
ATOM 3046 C CA . VAL A 1 386 ? -2.348 -18.5 -22.781 1 98.56 386 VAL A CA 1
ATOM 3047 C C . VAL A 1 386 ? -2.43 -19.156 -21.391 1 98.56 386 VAL A C 1
ATOM 3049 O O . VAL A 1 386 ? -2.037 -20.312 -21.219 1 98.56 386 VAL A O 1
ATOM 3052 N N . ARG A 1 387 ? -2.822 -18.406 -20.422 1 98.81 387 ARG A N 1
ATOM 3053 C CA . ARG A 1 387 ? -2.982 -18.938 -19.078 1 98.81 387 ARG A CA 1
ATOM 3054 C C . ARG A 1 387 ? -4.457 -19.031 -18.688 1 98.81 387 ARG A C 1
ATOM 3056 O O . ARG A 1 387 ? -5.164 -18.031 -18.688 1 98.81 387 ARG A O 1
ATOM 3063 N N . ILE A 1 388 ? -4.848 -20.234 -18.422 1 98.56 388 ILE A N 1
ATOM 3064 C CA . ILE A 1 388 ? -6.188 -20.516 -17.922 1 98.56 388 ILE A CA 1
ATOM 3065 C C . ILE A 1 388 ? -6.109 -21 -16.469 1 98.56 388 ILE A C 1
ATOM 3067 O O . ILE A 1 388 ? -5.336 -21.906 -16.156 1 98.56 388 ILE A O 1
ATOM 3071 N N . GLY A 1 389 ? -6.789 -20.359 -15.609 1 98.44 389 GLY A N 1
ATOM 3072 C CA . GLY A 1 389 ? -6.754 -20.734 -14.203 1 98.44 389 GLY A CA 1
ATOM 3073 C C . GLY A 1 389 ? -8.125 -20.734 -13.555 1 98.44 389 GLY A C 1
ATOM 3074 O O . GLY A 1 389 ? -8.953 -19.875 -13.844 1 98.44 389 GLY A O 1
ATOM 3075 N N . PHE A 1 390 ? -8.414 -21.75 -12.719 1 98.44 390 PHE A N 1
ATOM 3076 C CA . PHE A 1 390 ? -9.695 -21.891 -12.039 1 98.44 390 PHE A CA 1
ATOM 3077 C C . PHE A 1 390 ? -9.57 -21.531 -10.562 1 98.44 390 PHE A C 1
ATOM 3079 O O . PHE A 1 390 ? -8.508 -21.703 -9.961 1 98.44 390 PHE A O 1
ATOM 3086 N N . MET A 1 391 ? -10.578 -20.922 -10.062 1 98.25 391 MET A N 1
ATOM 3087 C CA . MET A 1 391 ? -10.836 -20.812 -8.625 1 98.25 391 MET A CA 1
ATOM 3088 C C . MET A 1 391 ? -12 -21.703 -8.211 1 98.25 391 MET A C 1
ATOM 3090 O O . MET A 1 391 ? -12.68 -22.281 -9.062 1 98.25 391 MET A O 1
ATOM 3094 N N . HIS A 1 392 ? -12.242 -21.797 -6.922 1 98.12 392 HIS A N 1
ATOM 3095 C CA . HIS A 1 392 ? -13.281 -22.719 -6.465 1 98.12 392 HIS A CA 1
ATOM 3096 C C . HIS A 1 392 ? -14.664 -22.25 -6.887 1 98.12 392 HIS A C 1
ATOM 3098 O O . HIS A 1 392 ? -15.641 -22.984 -6.762 1 98.12 392 HIS A O 1
ATOM 3104 N N . TYR A 1 393 ? -14.773 -21.016 -7.512 1 98 393 TYR A N 1
ATOM 3105 C CA . TYR A 1 393 ? -16.078 -20.562 -7.969 1 98 393 TYR A CA 1
ATOM 3106 C C . TYR A 1 393 ? -16.312 -20.953 -9.43 1 98 393 TYR A C 1
ATOM 3108 O O . TYR A 1 393 ? -17.375 -20.688 -9.984 1 98 393 TYR A O 1
ATOM 3116 N N . ASN A 1 394 ? -15.375 -21.578 -10.117 1 98.44 394 ASN A N 1
ATOM 3117 C CA . ASN A 1 394 ? -15.562 -22.031 -11.492 1 98.44 394 ASN A CA 1
ATOM 3118 C C . ASN A 1 394 ? -16.281 -23.375 -11.547 1 98.44 394 ASN A C 1
ATOM 3120 O O . ASN A 1 394 ? -16.344 -24.094 -10.547 1 98.44 394 ASN A O 1
ATOM 3124 N N . THR A 1 395 ? -16.859 -23.703 -12.742 1 98.06 395 THR A N 1
ATOM 3125 C CA . THR A 1 395 ? -17.688 -24.891 -12.867 1 98.06 395 THR A CA 1
ATOM 3126 C C . THR A 1 395 ? -17.281 -25.719 -14.078 1 98.06 395 THR A C 1
ATOM 3128 O O . THR A 1 395 ? -16.562 -25.234 -14.953 1 98.06 395 THR A O 1
ATOM 3131 N N . ILE A 1 396 ? -17.766 -26.969 -14.047 1 98.25 396 ILE A N 1
ATOM 3132 C CA . ILE A 1 396 ? -17.531 -27.891 -15.156 1 98.25 396 ILE A CA 1
ATOM 3133 C C . ILE A 1 396 ? -18.156 -27.344 -16.438 1 98.25 396 ILE A C 1
ATOM 3135 O O . ILE A 1 396 ? -17.562 -27.438 -17.516 1 98.25 396 ILE A O 1
ATOM 3139 N N . GLU A 1 397 ? -19.312 -26.703 -16.297 1 98 397 GLU A N 1
ATOM 3140 C CA . GLU A 1 397 ? -20.031 -26.141 -17.438 1 98 397 GLU A CA 1
ATOM 3141 C C . GLU A 1 397 ? -19.234 -25.016 -18.094 1 98 397 GLU A C 1
ATOM 3143 O O . GLU A 1 397 ? -19.234 -24.875 -19.312 1 98 397 GLU A O 1
ATOM 3148 N N . GLU A 1 398 ? -18.594 -24.234 -17.281 1 98.25 398 GLU A N 1
ATOM 3149 C CA . GLU A 1 398 ? -17.766 -23.156 -17.812 1 98.25 398 GLU A CA 1
ATOM 3150 C C . GLU A 1 398 ? -16.594 -23.719 -18.625 1 98.25 398 GLU A C 1
ATOM 3152 O O . GLU A 1 398 ? -16.219 -23.156 -19.656 1 98.25 398 GLU A O 1
ATOM 3157 N N . ILE A 1 399 ? -16.031 -24.812 -18.156 1 98.75 399 ILE A N 1
ATOM 3158 C CA . ILE A 1 399 ? -14.922 -25.453 -18.875 1 98.75 399 ILE A CA 1
ATOM 3159 C C . ILE A 1 399 ? -15.414 -26 -20.203 1 98.75 399 ILE A C 1
ATOM 3161 O O . ILE A 1 399 ? -14.75 -25.844 -21.234 1 98.75 399 ILE A O 1
ATOM 3165 N N . ASP A 1 400 ? -16.578 -26.641 -20.172 1 98.56 400 ASP A N 1
ATOM 3166 C CA . ASP A 1 400 ? -17.156 -27.156 -21.406 1 98.56 400 ASP A CA 1
ATOM 3167 C C . ASP A 1 400 ? -17.375 -26.031 -22.422 1 98.56 400 ASP A C 1
ATOM 3169 O O . ASP A 1 400 ? -17.094 -26.203 -23.609 1 98.56 400 ASP A O 1
ATOM 3173 N N . TYR A 1 401 ? -17.828 -24.922 -21.938 1 98.19 401 TYR A N 1
ATOM 3174 C CA . TYR A 1 401 ? -18.078 -23.781 -22.797 1 98.19 401 TYR A CA 1
ATOM 3175 C C . TYR A 1 401 ? -16.766 -23.25 -23.391 1 98.19 401 TYR A C 1
ATOM 3177 O O . TYR A 1 401 ? -16.703 -22.906 -24.562 1 98.19 401 TYR A O 1
ATOM 3185 N N . LEU A 1 402 ? -15.727 -23.203 -22.594 1 98.38 402 LEU A N 1
ATOM 3186 C CA . LEU A 1 402 ? -14.406 -22.797 -23.062 1 98.38 402 LEU A CA 1
ATOM 3187 C C . LEU A 1 402 ? -13.961 -23.656 -24.234 1 98.38 402 LEU A C 1
ATOM 3189 O O . LEU A 1 402 ? -13.531 -23.125 -25.266 1 98.38 402 LEU A O 1
ATOM 3193 N N . PHE A 1 403 ? -14.07 -24.938 -24.109 1 98.19 403 PHE A N 1
ATOM 3194 C CA . PHE A 1 403 ? -13.578 -25.844 -25.141 1 98.19 403 PHE A CA 1
ATOM 3195 C C . PHE A 1 403 ? -14.461 -25.781 -26.375 1 98.19 403 PHE A C 1
ATOM 3197 O O . PHE A 1 403 ? -13.984 -25.969 -27.5 1 98.19 403 PHE A O 1
ATOM 3204 N N . LEU A 1 404 ? -15.734 -25.5 -26.172 1 97.62 404 LEU A N 1
ATOM 3205 C CA . LEU A 1 404 ? -16.609 -25.234 -27.312 1 97.62 404 LEU A CA 1
ATOM 3206 C C . LEU A 1 404 ? -16.094 -24.062 -28.141 1 97.62 404 LEU A C 1
ATOM 3208 O O . LEU A 1 404 ? -16.047 -24.125 -29.375 1 97.62 404 LEU A O 1
ATOM 3212 N N . LEU A 1 405 ? -15.727 -23 -27.438 1 97.12 405 LEU A N 1
ATOM 3213 C CA . LEU A 1 405 ? -15.211 -21.812 -28.109 1 97.12 405 LEU A CA 1
ATOM 3214 C C . LEU A 1 405 ? -13.867 -22.094 -28.766 1 97.12 405 LEU A C 1
ATOM 3216 O O . LEU A 1 405 ? -13.609 -21.641 -29.875 1 97.12 405 LEU A O 1
ATOM 3220 N N . LEU A 1 406 ? -12.977 -22.875 -28.125 1 96.75 406 LEU A N 1
ATOM 3221 C CA . LEU A 1 406 ? -11.664 -23.203 -28.688 1 96.75 406 LEU A CA 1
ATOM 3222 C C . LEU A 1 406 ? -11.797 -24.062 -29.938 1 96.75 406 LEU A C 1
ATOM 3224 O O . LEU A 1 406 ? -11.047 -23.891 -30.891 1 96.75 406 LEU A O 1
ATOM 3228 N N . ASP A 1 407 ? -12.719 -24.953 -29.938 1 96.06 407 ASP A N 1
ATOM 3229 C CA . ASP A 1 407 ? -12.977 -25.797 -31.094 1 96.06 407 ASP A CA 1
ATOM 3230 C C . ASP A 1 407 ? -13.445 -24.969 -32.281 1 96.06 407 ASP A C 1
ATOM 3232 O O . ASP A 1 407 ? -13.102 -25.281 -33.438 1 96.06 407 ASP A O 1
ATOM 3236 N N . ALA A 1 408 ? -14.195 -23.984 -32 1 91.31 408 ALA A N 1
ATOM 3237 C CA . ALA A 1 408 ? -14.727 -23.125 -33.062 1 91.31 408 ALA A CA 1
ATOM 3238 C C . ALA A 1 408 ? -13.625 -22.266 -33.688 1 91.31 408 ALA A C 1
ATOM 3240 O O . ALA A 1 408 ? -13.695 -21.891 -34.844 1 91.31 408 ALA A O 1
ATOM 3241 N N . PHE A 1 409 ? -12.75 -21.875 -32.969 1 83.5 409 PHE A N 1
ATOM 3242 C CA . PHE A 1 409 ? -11.656 -21 -33.375 1 83.5 409 PHE A CA 1
ATOM 3243 C C . PHE A 1 409 ? -10.609 -21.797 -34.188 1 83.5 409 PHE A C 1
ATOM 3245 O O . PHE A 1 409 ? -9.945 -21.234 -35.062 1 83.5 409 PHE A O 1
ATOM 3252 N N . ALA A 1 410 ? -10.336 -23.078 -33.906 1 74.69 410 ALA A N 1
ATOM 3253 C CA . ALA A 1 410 ? -9.336 -23.906 -34.594 1 74.69 410 ALA A CA 1
ATOM 3254 C C . ALA A 1 410 ? -9.859 -24.406 -35.938 1 74.69 410 ALA A C 1
ATOM 3256 O O . ALA A 1 410 ? -11.07 -24.531 -36.125 1 74.69 410 ALA A O 1
ATOM 3257 N N . MET B 1 1 ? -24.062 24.859 -6.773 1 72.06 1 MET B N 1
ATOM 3258 C CA . MET B 1 1 ? -24.328 24.828 -5.336 1 72.06 1 MET B CA 1
ATOM 3259 C C . MET B 1 1 ? -23.109 25.344 -4.555 1 72.06 1 MET B C 1
ATOM 3261 O O . MET B 1 1 ? -21.984 25.219 -5.008 1 72.06 1 MET B O 1
ATOM 3265 N N . ASN B 1 2 ? -23.469 26.094 -3.432 1 89 2 ASN B N 1
ATOM 3266 C CA . ASN B 1 2 ? -22.422 26.688 -2.6 1 89 2 ASN B CA 1
ATOM 3267 C C . ASN B 1 2 ? -22.109 25.812 -1.386 1 89 2 ASN B C 1
ATOM 3269 O O . ASN B 1 2 ? -22.984 25.094 -0.896 1 89 2 ASN B O 1
ATOM 3273 N N . PHE B 1 3 ? -20.891 25.828 -1.019 1 94.75 3 PHE B N 1
ATOM 3274 C CA . PHE B 1 3 ? -20.406 25.125 0.162 1 94.75 3 PHE B CA 1
ATOM 3275 C C . PHE B 1 3 ? -21.047 25.688 1.427 1 94.75 3 PHE B C 1
ATOM 3277 O O . PHE B 1 3 ? -21.125 26.906 1.615 1 94.75 3 PHE B O 1
ATOM 3284 N N . THR B 1 4 ? -21.625 24.781 2.168 1 94.69 4 THR B N 1
ATOM 3285 C CA . THR B 1 4 ? -21.922 25 3.578 1 94.69 4 THR B CA 1
ATOM 3286 C C . THR B 1 4 ? -21.531 23.766 4.406 1 94.69 4 THR B C 1
ATOM 3288 O O . THR B 1 4 ? -21.547 22.641 3.91 1 94.69 4 THR B O 1
ATOM 3291 N N . PRO B 1 5 ? -21.172 24 5.637 1 93.75 5 PRO B N 1
ATOM 3292 C CA . PRO B 1 5 ? -20.828 22.844 6.477 1 93.75 5 PRO B CA 1
ATOM 3293 C C . PRO B 1 5 ? -21.938 21.812 6.543 1 93.75 5 PRO B C 1
ATOM 3295 O O . PRO B 1 5 ? -21.672 20.609 6.512 1 93.75 5 PRO B O 1
ATOM 3298 N N . ASN B 1 6 ? -23.156 22.219 6.551 1 92.38 6 ASN B N 1
ATOM 3299 C CA . ASN B 1 6 ? -24.297 21.297 6.629 1 92.38 6 ASN B CA 1
ATOM 3300 C C . ASN B 1 6 ? -24.406 20.438 5.379 1 92.38 6 ASN B C 1
ATOM 3302 O O . ASN B 1 6 ? -24.672 19.234 5.469 1 92.38 6 ASN B O 1
ATOM 3306 N N . ASN B 1 7 ? -24.219 21.078 4.246 1 94.06 7 ASN B N 1
ATOM 3307 C CA . ASN B 1 7 ? -24.281 20.328 2.988 1 94.06 7 ASN B CA 1
ATOM 3308 C C . ASN B 1 7 ? -23.188 19.281 2.896 1 94.06 7 ASN B C 1
ATOM 3310 O O . ASN B 1 7 ? -23.375 18.219 2.318 1 94.06 7 ASN B O 1
ATOM 3314 N N . VAL B 1 8 ? -22.094 19.609 3.457 1 95.81 8 VAL B N 1
ATOM 3315 C CA . VAL B 1 8 ? -20.953 18.719 3.395 1 95.81 8 VAL B CA 1
ATOM 3316 C C . VAL B 1 8 ? -21.125 17.562 4.375 1 95.81 8 VAL B C 1
ATOM 3318 O O . VAL B 1 8 ? -20.859 16.406 4.043 1 95.81 8 VAL B O 1
ATOM 3321 N N . ARG B 1 9 ? -21.594 17.828 5.523 1 96.81 9 ARG B N 1
ATOM 3322 C CA . ARG B 1 9 ? -21.656 16.859 6.621 1 96.81 9 ARG B CA 1
ATOM 3323 C C . ARG B 1 9 ? -22.609 15.711 6.293 1 96.81 9 ARG B C 1
ATOM 3325 O O . ARG B 1 9 ? -22.375 14.578 6.703 1 96.81 9 ARG B O 1
ATOM 3332 N N . THR B 1 10 ? -23.609 15.898 5.461 1 96.12 10 THR B N 1
ATOM 3333 C CA . THR B 1 10 ? -24.578 14.867 5.102 1 96.12 10 THR B CA 1
ATOM 3334 C C . THR B 1 10 ? -23.953 13.82 4.195 1 96.12 10 THR B C 1
ATOM 3336 O O . THR B 1 10 ? -24.516 12.742 3.996 1 96.12 10 THR B O 1
ATOM 3339 N N . GLN B 1 11 ? -22.797 14.117 3.727 1 97.69 11 GLN B N 1
ATOM 3340 C CA . GLN B 1 11 ? -22.141 13.211 2.795 1 97.69 11 GLN B CA 1
ATOM 3341 C C . GLN B 1 11 ? -21.281 12.188 3.537 1 97.69 11 GLN B C 1
ATOM 3343 O O . GLN B 1 11 ? -20.703 11.289 2.92 1 97.69 11 GLN B O 1
ATOM 3348 N N . PHE B 1 12 ? -21.203 12.336 4.895 1 98.12 12 PHE B N 1
ATOM 3349 C CA . PHE B 1 12 ? -20.359 11.477 5.723 1 98.12 12 PHE B CA 1
ATOM 3350 C C . PHE B 1 12 ? -21.203 10.695 6.723 1 98.12 12 PHE B C 1
ATOM 3352 O O . PHE B 1 12 ? -21.797 11.281 7.629 1 98.12 12 PHE B O 1
ATOM 3359 N N . LEU B 1 13 ? -21.125 9.359 6.637 1 96.69 13 LEU B N 1
ATOM 3360 C CA . LEU B 1 13 ? -21.797 8.531 7.629 1 96.69 13 LEU B CA 1
ATOM 3361 C C . LEU B 1 13 ? -21.156 8.703 9.008 1 96.69 13 LEU B C 1
ATOM 3363 O O . LEU B 1 13 ? -21.859 8.68 10.023 1 96.69 13 LEU B O 1
ATOM 3367 N N . SER B 1 14 ? -19.891 8.875 9.016 1 97.12 14 SER B N 1
ATOM 3368 C CA . SER B 1 14 ? -19.125 8.984 10.25 1 97.12 14 SER B CA 1
ATOM 3369 C C . SER B 1 14 ? -19.562 10.18 11.078 1 97.12 14 SER B C 1
ATOM 3371 O O . SER B 1 14 ? -19.531 10.141 12.305 1 97.12 14 SER B O 1
ATOM 3373 N N . LEU B 1 15 ? -19.984 11.281 10.414 1 97 15 LEU B N 1
ATOM 3374 C CA . LEU B 1 15 ? -20.312 12.539 11.094 1 97 15 LEU B CA 1
ATOM 3375 C C . LEU B 1 15 ? -21.734 12.516 11.633 1 97 15 LEU B C 1
ATOM 3377 O O . LEU B 1 15 ? -22.094 13.344 12.477 1 97 15 LEU B O 1
ATOM 3381 N N . THR B 1 16 ? -22.531 11.531 11.172 1 93.44 16 THR B N 1
ATOM 3382 C CA . THR B 1 16 ? -23.922 11.492 11.578 1 93.44 16 THR B CA 1
ATOM 3383 C C . THR B 1 16 ? -24.156 10.375 12.594 1 93.44 16 THR B C 1
ATOM 3385 O O . THR B 1 16 ? -25.266 10.211 13.102 1 93.44 16 THR B O 1
ATOM 3388 N N . GLN B 1 17 ? -23.125 9.703 12.953 1 95.44 17 GLN B N 1
ATOM 3389 C CA . GLN B 1 17 ? -23.266 8.578 13.867 1 95.44 17 GLN B CA 1
ATOM 3390 C C . GLN B 1 17 ? -23.234 9.039 15.32 1 95.44 17 GLN B C 1
ATOM 3392 O O . GLN B 1 17 ? -22.797 10.148 15.617 1 95.44 17 GLN B O 1
ATOM 3397 N N . GLU B 1 18 ? -23.812 8.18 16.172 1 95.94 18 GLU B N 1
ATOM 3398 C CA . GLU B 1 18 ? -23.672 8.32 17.625 1 95.94 18 GLU B CA 1
ATOM 3399 C C . GLU B 1 18 ? -22.906 7.141 18.219 1 95.94 18 GLU B C 1
ATOM 3401 O O . GLU B 1 18 ? -23.031 6.012 17.734 1 95.94 18 GLU B O 1
ATOM 3406 N N . VAL B 1 19 ? -22.109 7.461 19.125 1 96.56 19 VAL B N 1
ATOM 3407 C CA . VAL B 1 19 ? -21.406 6.441 19.891 1 96.56 19 VAL B CA 1
ATOM 3408 C C . VAL B 1 19 ? -21.703 6.613 21.375 1 96.56 19 VAL B C 1
ATOM 3410 O O . VAL B 1 19 ? -21.516 7.695 21.938 1 96.56 19 VAL B O 1
ATOM 3413 N N . ASP B 1 20 ? -22.188 5.594 22.031 1 95.19 20 ASP B N 1
ATOM 3414 C CA . ASP B 1 20 ? -22.609 5.633 23.422 1 95.19 20 ASP B CA 1
ATOM 3415 C C . ASP B 1 20 ? -23.594 6.773 23.672 1 95.19 20 ASP B C 1
ATOM 3417 O O . ASP B 1 20 ? -23.453 7.527 24.625 1 95.19 20 ASP B O 1
ATOM 3421 N N . ASN B 1 21 ? -24.422 7.059 22.75 1 94.38 21 ASN B N 1
ATOM 3422 C CA . ASN B 1 21 ? -25.516 8.023 22.797 1 94.38 21 ASN B CA 1
ATOM 3423 C C . ASN B 1 21 ? -25 9.453 22.812 1 94.38 21 ASN B C 1
ATOM 3425 O O . ASN B 1 21 ? -25.641 10.352 23.359 1 94.38 21 ASN B O 1
ATOM 3429 N N . LYS B 1 22 ? -23.891 9.68 22.297 1 94.81 22 LYS B N 1
ATOM 3430 C CA . LYS B 1 22 ? -23.312 11.016 22.141 1 94.81 22 LYS B CA 1
ATOM 3431 C C . LYS B 1 22 ? -22.859 11.258 20.703 1 94.81 22 LYS B C 1
ATOM 3433 O O . LYS B 1 22 ? -22.453 10.32 20 1 94.81 22 LYS B O 1
ATOM 3438 N N . PRO B 1 23 ? -22.969 12.492 20.297 1 95.19 23 PRO B N 1
ATOM 3439 C CA . PRO B 1 23 ? -22.453 12.797 18.969 1 95.19 23 PRO B CA 1
ATOM 3440 C C . PRO B 1 23 ? -20.922 12.664 18.875 1 95.19 23 PRO B C 1
ATOM 3442 O O . PRO B 1 23 ? -20.25 12.688 19.906 1 95.19 23 PRO B O 1
ATOM 3445 N N . VAL B 1 24 ? -20.484 12.469 17.688 1 97.56 24 VAL B N 1
ATOM 3446 C CA . VAL B 1 24 ? -19.047 12.336 17.469 1 97.56 24 VAL B CA 1
ATOM 3447 C C . VAL B 1 24 ? -18.5 13.609 16.828 1 97.56 24 VAL B C 1
ATOM 3449 O O . VAL B 1 24 ? -19.062 14.117 15.852 1 97.56 24 VAL B O 1
ATOM 3452 N N . ILE B 1 25 ? -17.453 14.164 17.391 1 98.19 25 ILE B N 1
ATOM 3453 C CA . ILE B 1 25 ? -16.766 15.344 16.859 1 98.19 25 ILE B CA 1
ATOM 3454 C C . ILE B 1 25 ? -15.32 14.992 16.531 1 98.19 25 ILE B C 1
ATOM 3456 O O . ILE B 1 25 ? -14.547 14.633 17.422 1 98.19 25 ILE B O 1
ATOM 3460 N N . PHE B 1 26 ? -14.992 15.094 15.258 1 98.38 26 PHE B N 1
ATOM 3461 C CA . PHE B 1 26 ? -13.641 14.758 14.828 1 98.38 26 PHE B CA 1
ATOM 3462 C C . PHE B 1 26 ? -12.781 16.016 14.711 1 98.38 26 PHE B C 1
ATOM 3464 O O . PHE B 1 26 ? -12.891 16.75 13.742 1 98.38 26 PHE B O 1
ATOM 3471 N N . PHE B 1 27 ? -11.867 16.203 15.648 1 98.62 27 PHE B N 1
ATOM 3472 C CA . PHE B 1 27 ? -10.828 17.219 15.578 1 98.62 27 PHE B CA 1
ATOM 3473 C C . PHE B 1 27 ? -9.469 16.594 15.312 1 98.62 27 PHE B C 1
ATOM 3475 O O . PHE B 1 27 ? -8.438 17.125 15.711 1 98.62 27 PHE B O 1
ATOM 3482 N N . ASP B 1 28 ? -9.5 15.359 14.695 1 97.94 28 ASP B N 1
ATOM 3483 C CA . ASP B 1 28 ? -8.281 14.602 14.422 1 97.94 28 ASP B CA 1
ATOM 3484 C C . ASP B 1 28 ? -7.93 14.648 12.938 1 97.94 28 ASP B C 1
ATOM 3486 O O . ASP B 1 28 ? -7.219 13.781 12.438 1 97.94 28 ASP B O 1
ATOM 3490 N N . GLY B 1 29 ? -8.383 15.656 12.219 1 96.38 29 GLY B N 1
ATOM 3491 C CA . GLY B 1 29 ? -8.148 15.82 10.789 1 96.38 29 GLY B CA 1
ATOM 3492 C C . GLY B 1 29 ? -6.684 15.68 10.414 1 96.38 29 GLY B C 1
ATOM 3493 O O . GLY B 1 29 ? -6.355 15.016 9.43 1 96.38 29 GLY B O 1
ATOM 3494 N N . PRO B 1 30 ? -5.781 16.312 11.18 1 97.31 30 PRO B N 1
ATOM 3495 C CA . PRO B 1 30 ? -4.355 16.172 10.867 1 97.31 30 PRO B CA 1
ATOM 3496 C C . PRO B 1 30 ? -3.869 14.734 10.938 1 97.31 30 PRO B C 1
ATOM 3498 O O . PRO B 1 30 ? -2.828 14.398 10.367 1 97.31 30 PRO B O 1
ATOM 3501 N N . GLY B 1 31 ? -4.582 13.867 11.633 1 96.81 31 GLY B N 1
ATOM 3502 C CA . GLY B 1 31 ? -4.25 12.453 11.695 1 96.81 31 GLY B CA 1
ATOM 3503 C C . GLY B 1 31 ? -4.879 11.648 10.578 1 96.81 31 GLY B C 1
ATOM 3504 O O . GLY B 1 31 ? -4.484 10.5 10.328 1 96.81 31 GLY B O 1
ATOM 3505 N N . GLY B 1 32 ? -5.898 12.195 9.984 1 96.62 32 GLY B N 1
ATOM 3506 C CA . GLY B 1 32 ? -6.637 11.562 8.898 1 96.62 32 GLY B CA 1
ATOM 3507 C C . GLY B 1 32 ? -8.07 12.039 8.797 1 96.62 32 GLY B C 1
ATOM 3508 O O . GLY B 1 32 ? -8.742 12.234 9.812 1 96.62 32 GLY B O 1
ATOM 3509 N N . SER B 1 33 ? -8.539 12.234 7.637 1 97.88 33 SER B N 1
ATOM 3510 C CA . SER B 1 33 ? -9.891 12.742 7.418 1 97.88 33 SER B CA 1
ATOM 3511 C C . SER B 1 33 ? -10.914 11.602 7.398 1 97.88 33 SER B C 1
ATOM 3513 O O . SER B 1 33 ? -10.547 10.438 7.238 1 97.88 33 SER B O 1
ATOM 3515 N N . GLN B 1 34 ? -12.164 11.969 7.656 1 98.31 34 GLN B N 1
ATOM 3516 C CA . GLN B 1 34 ? -13.242 11.031 7.367 1 98.31 34 GLN B CA 1
ATOM 3517 C C . GLN B 1 34 ? -13.484 10.914 5.863 1 98.31 34 GLN B C 1
ATOM 3519 O O . GLN B 1 34 ? -12.992 11.734 5.086 1 98.31 34 GLN B O 1
ATOM 3524 N N . VAL B 1 35 ? -14.234 9.883 5.477 1 98.75 35 VAL B N 1
ATOM 3525 C CA . VAL B 1 35 ? -14.359 9.555 4.062 1 98.75 35 VAL B CA 1
ATOM 3526 C C . VAL B 1 35 ? -15.812 9.695 3.617 1 98.75 35 VAL B C 1
ATOM 3528 O O . VAL B 1 35 ? -16.703 9.109 4.223 1 98.75 35 VAL B O 1
ATOM 3531 N N . PRO B 1 36 ? -16.109 10.484 2.559 1 98.56 36 PRO B N 1
ATOM 3532 C CA . PRO B 1 36 ? -17.484 10.617 2.082 1 98.56 36 PRO B CA 1
ATOM 3533 C C . PRO B 1 36 ? -18 9.336 1.433 1 98.56 36 PRO B C 1
ATOM 3535 O O . PRO B 1 36 ? -17.219 8.547 0.891 1 98.56 36 PRO B O 1
ATOM 3538 N N . GLN B 1 37 ? -19.266 9.195 1.408 1 98.5 37 GLN B N 1
ATOM 3539 C CA . GLN B 1 37 ? -19.938 7.992 0.907 1 98.5 37 GLN B CA 1
ATOM 3540 C C . GLN B 1 37 ? -19.625 7.77 -0.571 1 98.5 37 GLN B C 1
ATOM 3542 O O . GLN B 1 37 ? -19.516 6.629 -1.025 1 98.5 37 GLN B O 1
ATOM 3547 N N . SER B 1 38 ? -19.469 8.805 -1.341 1 98.81 38 SER B N 1
ATOM 3548 C CA . SER B 1 38 ? -19.188 8.672 -2.768 1 98.81 38 SER B CA 1
ATOM 3549 C C . SER B 1 38 ? -17.875 7.938 -3.01 1 98.81 38 SER B C 1
ATOM 3551 O O . SER B 1 38 ? -17.766 7.164 -3.963 1 98.81 38 SER B O 1
ATOM 3553 N N . VAL B 1 39 ? -16.891 8.227 -2.156 1 98.88 39 VAL B N 1
ATOM 3554 C CA . VAL B 1 39 ? -15.594 7.555 -2.248 1 98.88 39 VAL B CA 1
ATOM 3555 C C . VAL B 1 39 ? -15.758 6.07 -1.937 1 98.88 39 VAL B C 1
ATOM 3557 O O . VAL B 1 39 ? -15.273 5.215 -2.682 1 98.88 39 VAL B O 1
ATOM 3560 N N . ILE B 1 40 ? -16.484 5.75 -0.881 1 98.88 40 ILE B N 1
ATOM 3561 C CA . ILE B 1 40 ? -16.734 4.375 -0.457 1 98.88 40 ILE B CA 1
ATOM 3562 C C . ILE B 1 40 ? -17.469 3.617 -1.556 1 98.88 40 ILE B C 1
ATOM 3564 O O . ILE B 1 40 ? -17.125 2.479 -1.875 1 98.88 40 ILE B O 1
ATOM 3568 N N . ASP B 1 41 ? -18.438 4.254 -2.172 1 98.81 41 ASP B N 1
ATOM 3569 C CA . ASP B 1 41 ? -19.219 3.65 -3.244 1 98.81 41 ASP B CA 1
ATOM 3570 C C . ASP B 1 41 ? -18.328 3.311 -4.445 1 98.81 41 ASP B C 1
ATOM 3572 O O . ASP B 1 41 ? -18.5 2.256 -5.062 1 98.81 41 ASP B O 1
ATOM 3576 N N . SER B 1 42 ? -17.469 4.199 -4.777 1 98.81 42 SER B N 1
ATOM 3577 C CA . SER B 1 42 ? -16.594 3.984 -5.922 1 98.81 42 SER B CA 1
ATOM 3578 C C . SER B 1 42 ? -15.664 2.793 -5.695 1 98.81 42 SER B C 1
ATOM 3580 O O . SER B 1 42 ? -15.43 1.998 -6.605 1 98.81 42 SER B O 1
ATOM 3582 N N . MET B 1 43 ? -15.141 2.672 -4.504 1 98.88 43 MET B N 1
ATOM 3583 C CA . MET B 1 43 ? -14.297 1.529 -4.164 1 98.88 43 MET B CA 1
ATOM 3584 C C . MET B 1 43 ? -15.086 0.227 -4.262 1 98.88 43 MET B C 1
ATOM 3586 O O . MET B 1 43 ? -14.609 -0.75 -4.84 1 98.88 43 MET B O 1
ATOM 3590 N N . SER B 1 44 ? -16.297 0.234 -3.713 1 98.75 44 SER B N 1
ATOM 3591 C CA . SER B 1 44 ? -17.141 -0.946 -3.686 1 98.75 44 SER B CA 1
ATOM 3592 C C . SER B 1 44 ? -17.531 -1.382 -5.098 1 98.75 44 SER B C 1
ATOM 3594 O O . SER B 1 44 ? -17.5 -2.572 -5.414 1 98.75 44 SER B O 1
ATOM 3596 N N . ARG B 1 45 ? -17.875 -0.448 -5.906 1 98.31 45 ARG B N 1
ATOM 3597 C CA . ARG B 1 45 ? -18.281 -0.745 -7.273 1 98.31 45 ARG B CA 1
ATOM 3598 C C . ARG B 1 45 ? -17.141 -1.377 -8.062 1 98.31 45 ARG B C 1
ATOM 3600 O O . ARG B 1 45 ? -17.344 -2.342 -8.805 1 98.31 45 ARG B O 1
ATOM 3607 N N . TYR B 1 46 ? -16 -0.825 -7.945 1 98.69 46 TYR B N 1
ATOM 3608 C CA . TYR B 1 46 ? -14.867 -1.402 -8.648 1 98.69 46 TYR B CA 1
ATOM 3609 C C . TYR B 1 46 ? -14.664 -2.859 -8.258 1 98.69 46 TYR B C 1
ATOM 3611 O O . TYR B 1 46 ? -14.586 -3.738 -9.117 1 98.69 46 TYR B O 1
ATOM 3619 N N . LEU B 1 47 ? -14.57 -3.16 -6.902 1 98.56 47 LEU B N 1
ATOM 3620 C CA . LEU B 1 47 ? -14.305 -4.508 -6.418 1 98.56 47 LEU B CA 1
ATOM 3621 C C . LEU B 1 47 ? -15.43 -5.461 -6.801 1 98.56 47 LEU B C 1
ATOM 3623 O O . LEU B 1 47 ? -15.188 -6.637 -7.09 1 98.56 47 LEU B O 1
ATOM 3627 N N . GLY B 1 48 ? -16.609 -4.973 -6.867 1 97.81 48 GLY B N 1
ATOM 3628 C CA . GLY B 1 48 ? -17.781 -5.809 -7.109 1 97.81 48 GLY B CA 1
ATOM 3629 C C . GLY B 1 48 ? -17.953 -6.191 -8.57 1 97.81 48 GLY B C 1
ATOM 3630 O O . GLY B 1 48 ? -18.5 -7.246 -8.875 1 97.81 48 GLY B O 1
ATOM 3631 N N . PHE B 1 49 ? -17.266 -5.332 -9.477 1 96.44 49 PHE B N 1
ATOM 3632 C CA . PHE B 1 49 ? -17.688 -5.555 -10.859 1 96.44 49 PHE B CA 1
ATOM 3633 C C . PHE B 1 49 ? -16.484 -5.57 -11.797 1 96.44 49 PHE B C 1
ATOM 3635 O O . PHE B 1 49 ? -16.594 -6.012 -12.945 1 96.44 49 PHE B O 1
ATOM 3642 N N . SER B 1 50 ? -15.352 -5.148 -11.336 1 95.12 50 SER B N 1
ATOM 3643 C CA . SER B 1 50 ? -14.32 -4.883 -12.336 1 95.12 50 SER B CA 1
ATOM 3644 C C . SER B 1 50 ? -12.961 -5.402 -11.875 1 95.12 50 SER B C 1
ATOM 3646 O O . SER B 1 50 ? -11.945 -5.137 -12.523 1 95.12 50 SER B O 1
ATOM 3648 N N . ASN B 1 51 ? -12.906 -6.078 -10.797 1 95.75 51 ASN B N 1
ATOM 3649 C CA . ASN B 1 51 ? -11.625 -6.453 -10.219 1 95.75 51 ASN B CA 1
ATOM 3650 C C . ASN B 1 51 ? -10.805 -7.312 -11.18 1 95.75 51 ASN B C 1
ATOM 3652 O O . ASN B 1 51 ? -11.234 -8.398 -11.57 1 95.75 51 ASN B O 1
ATOM 3656 N N . SER B 1 52 ? -9.695 -6.793 -11.617 1 96.5 52 SER B N 1
ATOM 3657 C CA . SER B 1 52 ? -8.758 -7.453 -12.516 1 96.5 52 SER B CA 1
ATOM 3658 C C . SER B 1 52 ? -7.402 -6.75 -12.523 1 96.5 52 SER B C 1
ATOM 3660 O O . SER B 1 52 ? -7.25 -5.68 -11.93 1 96.5 52 SER B O 1
ATOM 3662 N N . ASN B 1 53 ? -6.422 -7.375 -13.109 1 95.56 53 ASN B N 1
ATOM 3663 C CA . ASN B 1 53 ? -5.137 -6.727 -13.344 1 95.56 53 ASN B CA 1
ATOM 3664 C C . ASN B 1 53 ? -5.129 -5.953 -14.664 1 95.56 53 ASN B C 1
ATOM 3666 O O . ASN B 1 53 ? -6.133 -5.926 -15.375 1 95.56 53 ASN B O 1
ATOM 3670 N N . LEU B 1 54 ? -4.066 -5.34 -15 1 95.12 54 LEU B N 1
ATOM 3671 C CA . LEU B 1 54 ? -3.916 -4.465 -16.156 1 95.12 54 LEU B CA 1
ATOM 3672 C C . LEU B 1 54 ? -3.514 -5.262 -17.391 1 95.12 54 LEU B C 1
ATOM 3674 O O . LEU B 1 54 ? -2.799 -6.262 -17.281 1 95.12 54 LEU B O 1
ATOM 3678 N N . GLY B 1 55 ? -3.928 -4.828 -18.578 1 92.31 55 GLY B N 1
ATOM 3679 C CA . GLY B 1 55 ? -3.326 -5.277 -19.812 1 92.31 55 GLY B CA 1
ATOM 3680 C C . GLY B 1 55 ? -4.09 -6.406 -20.484 1 92.31 55 GLY B C 1
ATOM 3681 O O . GLY B 1 55 ? -3.744 -6.84 -21.578 1 92.31 55 GLY B O 1
ATOM 3682 N N . GLY B 1 56 ? -5.09 -6.934 -19.844 1 95.06 56 GLY B N 1
ATOM 3683 C CA . GLY B 1 56 ? -5.898 -7.973 -20.453 1 95.06 56 GLY B CA 1
ATOM 3684 C C . GLY B 1 56 ? -6.84 -7.445 -21.516 1 95.06 56 GLY B C 1
ATOM 3685 O O . GLY B 1 56 ? -7.023 -6.234 -21.641 1 95.06 56 GLY B O 1
ATOM 3686 N N . HIS B 1 57 ? -7.402 -8.297 -22.297 1 96.69 57 HIS B N 1
ATOM 3687 C CA . HIS B 1 57 ? -8.227 -7.918 -23.438 1 96.69 57 HIS B CA 1
ATOM 3688 C C . HIS B 1 57 ? -9.711 -8.008 -23.094 1 96.69 57 HIS B C 1
ATOM 3690 O O . HIS B 1 57 ? -10.57 -7.703 -23.922 1 96.69 57 HIS B O 1
ATOM 3696 N N . PHE B 1 58 ? -10.031 -8.43 -21.891 1 97 58 PHE B N 1
ATOM 3697 C CA . PHE B 1 58 ? -11.414 -8.586 -21.469 1 97 58 PHE B CA 1
ATOM 3698 C C . PHE B 1 58 ? -11.891 -7.363 -20.703 1 97 58 PHE B C 1
ATOM 3700 O O . PHE B 1 58 ? -11.086 -6.52 -20.312 1 97 58 PHE B O 1
ATOM 3707 N N . PHE B 1 59 ? -13.156 -7.211 -20.438 1 97.31 59 PHE B N 1
ATOM 3708 C CA . PHE B 1 59 ? -13.82 -5.984 -20.031 1 97.31 59 PHE B CA 1
ATOM 3709 C C . PHE B 1 59 ? -13.281 -5.5 -18.688 1 97.31 59 PHE B C 1
ATOM 3711 O O . PHE B 1 59 ? -13.008 -4.309 -18.516 1 97.31 59 PHE B O 1
ATOM 3718 N N . SER B 1 60 ? -13.164 -6.375 -17.734 1 97.56 60 SER B N 1
ATOM 3719 C CA . SER B 1 60 ? -12.766 -5.973 -16.391 1 97.56 60 SER B CA 1
ATOM 3720 C C . SER B 1 60 ? -11.352 -5.414 -16.375 1 97.56 60 SER B C 1
ATOM 3722 O O . SER B 1 60 ? -11.062 -4.457 -15.656 1 97.56 60 SER B O 1
ATOM 3724 N N . SER B 1 61 ? -10.445 -6.023 -17.156 1 97.88 61 SER B N 1
ATOM 3725 C CA . SER B 1 61 ? -9.086 -5.5 -17.266 1 97.88 61 SER B CA 1
ATOM 3726 C C . SER B 1 61 ? -9.07 -4.137 -17.953 1 97.88 61 SER B C 1
ATOM 3728 O O . SER B 1 61 ? -8.312 -3.248 -17.562 1 97.88 61 SER B O 1
ATOM 3730 N N . LYS B 1 62 ? -9.867 -3.973 -18.984 1 97.62 62 LYS B N 1
ATOM 3731 C CA . LYS B 1 62 ? -9.992 -2.678 -19.641 1 97.62 62 LYS B CA 1
ATOM 3732 C C . LYS B 1 62 ? -10.508 -1.614 -18.688 1 97.62 62 LYS B C 1
ATOM 3734 O O . LYS B 1 62 ? -10 -0.492 -18.656 1 97.62 62 LYS B O 1
ATOM 3739 N N . ASN B 1 63 ? -11.492 -2.01 -17.922 1 97.88 63 ASN B N 1
ATOM 3740 C CA . ASN B 1 63 ? -12.016 -1.105 -16.891 1 97.88 63 ASN B CA 1
ATOM 3741 C C . ASN B 1 63 ? -10.93 -0.728 -15.883 1 97.88 63 ASN B C 1
ATOM 3743 O O . ASN B 1 63 ? -10.875 0.417 -15.43 1 97.88 63 ASN B O 1
ATOM 3747 N N . THR B 1 64 ? -10.141 -1.685 -15.523 1 98.25 64 THR B N 1
ATOM 3748 C CA . THR B 1 64 ? -9.062 -1.45 -14.562 1 98.25 64 THR B CA 1
ATOM 3749 C C . THR B 1 64 ? -8.031 -0.481 -15.133 1 98.25 64 THR B C 1
ATOM 3751 O O . THR B 1 64 ? -7.547 0.402 -14.43 1 98.25 64 THR B O 1
ATOM 3754 N N . ASN B 1 65 ? -7.695 -0.636 -16.406 1 97.75 65 ASN B N 1
ATOM 3755 C CA . ASN B 1 65 ? -6.824 0.332 -17.062 1 97.75 65 ASN B CA 1
ATOM 3756 C C . ASN B 1 65 ? -7.395 1.745 -16.984 1 97.75 65 ASN B C 1
ATOM 3758 O O . ASN B 1 65 ? -6.66 2.703 -16.734 1 97.75 65 ASN B O 1
ATOM 3762 N N . ASN B 1 66 ? -8.656 1.855 -17.172 1 98.31 66 ASN B N 1
ATOM 3763 C CA . ASN B 1 66 ? -9.328 3.148 -17.109 1 98.31 66 ASN B CA 1
ATOM 3764 C C . ASN B 1 66 ? -9.289 3.73 -15.695 1 98.31 66 ASN B C 1
ATOM 3766 O O . ASN B 1 66 ? -9.133 4.941 -15.523 1 98.31 66 ASN B O 1
ATOM 3770 N N . VAL B 1 67 ? -9.469 2.885 -14.727 1 98.56 67 VAL B N 1
ATOM 3771 C CA . VAL B 1 67 ? -9.406 3.312 -13.328 1 98.56 67 VAL B CA 1
ATOM 3772 C C . VAL B 1 67 ? -8.047 3.932 -13.039 1 98.56 67 VAL B C 1
ATOM 3774 O O . VAL B 1 67 ? -7.961 5.02 -12.461 1 98.56 67 VAL B O 1
ATOM 3777 N N . LEU B 1 68 ? -7.023 3.266 -13.461 1 98.12 68 LEU B N 1
ATOM 3778 C CA . LEU B 1 68 ? -5.664 3.754 -13.242 1 98.12 68 LEU B CA 1
ATOM 3779 C C . LEU B 1 68 ? -5.445 5.086 -13.953 1 98.12 68 LEU B C 1
ATOM 3781 O O . LEU B 1 68 ? -4.922 6.031 -13.359 1 98.12 68 LEU B O 1
ATOM 3785 N N . ASN B 1 69 ? -5.848 5.168 -15.172 1 98.06 69 ASN B N 1
ATOM 3786 C CA . ASN B 1 69 ? -5.66 6.375 -15.969 1 98.06 69 ASN B CA 1
ATOM 3787 C C . ASN B 1 69 ? -6.441 7.555 -15.391 1 98.06 69 ASN B C 1
ATOM 3789 O O . ASN B 1 69 ? -5.922 8.664 -15.305 1 98.06 69 ASN B O 1
ATOM 3793 N N . GLN B 1 70 ? -7.656 7.297 -15 1 98.75 70 GLN B N 1
ATOM 3794 C CA . GLN B 1 70 ? -8.492 8.352 -14.445 1 98.75 70 GLN B CA 1
ATOM 3795 C C . GLN B 1 70 ? -7.926 8.867 -13.125 1 98.75 70 GLN B C 1
ATOM 3797 O O . GLN B 1 70 ? -8 10.062 -12.828 1 98.75 70 GLN B O 1
ATOM 3802 N N . ALA B 1 71 ? -7.438 7.938 -12.352 1 98.81 71 ALA B N 1
ATOM 3803 C CA . ALA B 1 71 ? -6.816 8.352 -11.102 1 98.81 71 ALA B CA 1
ATOM 3804 C C . ALA B 1 71 ? -5.629 9.281 -11.359 1 98.81 71 ALA B C 1
ATOM 3806 O O . ALA B 1 71 ? -5.453 10.281 -10.664 1 98.81 71 ALA B O 1
ATOM 3807 N N . ARG B 1 72 ? -4.809 8.938 -12.344 1 98.69 72 ARG B N 1
ATOM 3808 C CA . ARG B 1 72 ? -3.641 9.758 -12.656 1 98.69 72 ARG B CA 1
ATOM 3809 C C . ARG B 1 72 ? -4.059 11.133 -13.164 1 98.69 72 ARG B C 1
ATOM 3811 O O . ARG B 1 72 ? -3.461 12.148 -12.805 1 98.69 72 ARG B O 1
ATOM 3818 N N . LEU B 1 73 ? -5.109 11.172 -13.984 1 98.81 73 LEU B N 1
ATOM 3819 C CA . LEU B 1 73 ? -5.633 12.438 -14.492 1 98.81 73 LEU B CA 1
ATOM 3820 C C . LEU B 1 73 ? -6.172 13.297 -13.352 1 98.81 73 LEU B C 1
ATOM 3822 O O . LEU B 1 73 ? -5.918 14.508 -13.312 1 98.81 73 LEU B O 1
ATOM 3826 N N . SER B 1 74 ? -6.879 12.695 -12.477 1 98.88 74 SER B N 1
ATOM 3827 C CA . SER B 1 74 ? -7.441 13.406 -11.336 1 98.88 74 SER B CA 1
ATOM 3828 C C . SER B 1 74 ? -6.348 14.016 -10.469 1 98.88 74 SER B C 1
ATOM 3830 O O . SER B 1 74 ? -6.453 15.164 -10.047 1 98.88 74 SER B O 1
ATOM 3832 N N . CYS B 1 75 ? -5.289 13.273 -10.227 1 98.88 75 CYS B N 1
ATOM 3833 C CA . CYS B 1 75 ? -4.207 13.758 -9.383 1 98.88 75 CYS B CA 1
ATOM 3834 C C . CYS B 1 75 ? -3.391 14.828 -10.094 1 98.88 75 CYS B C 1
ATOM 3836 O O . CYS B 1 75 ? -2.887 15.758 -9.461 1 98.88 75 CYS B O 1
ATOM 3838 N N . ALA B 1 76 ? -3.238 14.641 -11.406 1 98.88 76 ALA B N 1
ATOM 3839 C CA . ALA B 1 76 ? -2.578 15.695 -12.172 1 98.88 76 ALA B CA 1
ATOM 3840 C C . ALA B 1 76 ? -3.316 17.016 -12.031 1 98.88 76 ALA B C 1
ATOM 3842 O O . ALA B 1 76 ? -2.693 18.078 -11.867 1 98.88 76 ALA B O 1
ATOM 3843 N N . ALA B 1 77 ? -4.621 16.969 -12.07 1 98.88 77 ALA B N 1
ATOM 3844 C CA . ALA B 1 77 ? -5.438 18.156 -11.883 1 98.88 77 ALA B CA 1
ATOM 3845 C C . ALA B 1 77 ? -5.312 18.688 -10.461 1 98.88 77 ALA B C 1
ATOM 3847 O O . ALA B 1 77 ? -5.195 19.906 -10.25 1 98.88 77 ALA B O 1
ATOM 3848 N N . LEU B 1 78 ? -5.336 17.812 -9.523 1 98.94 78 LEU B N 1
ATOM 3849 C CA . LEU B 1 78 ? -5.262 18.188 -8.117 1 98.94 78 LEU B CA 1
ATOM 3850 C C . LEU B 1 78 ? -3.975 18.953 -7.824 1 98.94 78 LEU B C 1
ATOM 3852 O O . LEU B 1 78 ? -3.986 19.938 -7.09 1 98.94 78 LEU B O 1
ATOM 3856 N N . LEU B 1 79 ? -2.855 18.5 -8.453 1 98.94 79 LEU B N 1
ATOM 3857 C CA . LEU B 1 79 ? -1.54 19.062 -8.148 1 98.94 79 LEU B CA 1
ATOM 3858 C C . LEU B 1 79 ? -1.117 20.078 -9.211 1 98.94 79 LEU B C 1
ATOM 3860 O O . LEU B 1 79 ? -0.077 20.719 -9.078 1 98.94 79 LEU B O 1
ATOM 3864 N N . ASN B 1 80 ? -1.934 20.172 -10.25 1 98.81 80 ASN B N 1
ATOM 3865 C CA . ASN B 1 80 ? -1.601 20.984 -11.422 1 98.81 80 ASN B CA 1
ATOM 3866 C C . ASN B 1 80 ? -0.291 20.531 -12.062 1 98.81 80 ASN B C 1
ATOM 3868 O O . ASN B 1 80 ? 0.576 21.344 -12.359 1 98.81 80 ASN B O 1
ATOM 3872 N N . ALA B 1 81 ? -0.141 19.25 -12.203 1 98.69 81 ALA B N 1
ATOM 3873 C CA . ALA B 1 81 ? 1 18.703 -12.93 1 98.69 81 ALA B CA 1
ATOM 3874 C C . ALA B 1 81 ? 0.83 18.891 -14.438 1 98.69 81 ALA B C 1
ATOM 3876 O O . ALA B 1 81 ? -0.293 18.875 -14.945 1 98.69 81 ALA B O 1
ATOM 3877 N N . LYS B 1 82 ? 1.899 19.016 -15.164 1 97.5 82 LYS B N 1
ATOM 3878 C CA . LYS B 1 82 ? 1.868 19.219 -16.609 1 97.5 82 LYS B CA 1
ATOM 3879 C C . LYS B 1 82 ? 1.229 18.031 -17.312 1 97.5 82 LYS B C 1
ATOM 3881 O O . LYS B 1 82 ? 0.574 18.203 -18.344 1 97.5 82 LYS B O 1
ATOM 3886 N N . SER B 1 83 ? 1.452 16.875 -16.75 1 97.75 83 SER B N 1
ATOM 3887 C CA . SER B 1 83 ? 0.962 15.641 -17.359 1 97.75 83 SER B CA 1
ATOM 3888 C C . SER B 1 83 ? 0.588 14.609 -16.297 1 97.75 83 SER B C 1
ATOM 3890 O O . SER B 1 83 ? 1.189 14.578 -15.219 1 97.75 83 SER B O 1
ATOM 3892 N N . GLU B 1 84 ? -0.426 13.781 -16.625 1 97.81 84 GLU B N 1
ATOM 3893 C CA . GLU B 1 84 ? -0.755 12.656 -15.758 1 97.81 84 GLU B CA 1
ATOM 3894 C C . GLU B 1 84 ? 0.427 11.703 -15.625 1 97.81 84 GLU B C 1
ATOM 3896 O O . GLU B 1 84 ? 0.526 10.961 -14.648 1 97.81 84 GLU B O 1
ATOM 3901 N N . GLU B 1 85 ? 1.389 11.742 -16.547 1 97.19 85 GLU B N 1
ATOM 3902 C CA . GLU B 1 85 ? 2.559 10.875 -16.547 1 97.19 85 GLU B CA 1
ATOM 3903 C C . GLU B 1 85 ? 3.541 11.258 -15.445 1 97.19 85 GLU B C 1
ATOM 3905 O O . GLU B 1 85 ? 4.465 10.508 -15.133 1 97.19 85 GLU B O 1
ATOM 3910 N N . ASN B 1 86 ? 3.316 12.398 -14.797 1 98.31 86 ASN B N 1
ATOM 3911 C CA . ASN B 1 86 ? 4.188 12.852 -13.719 1 98.31 86 ASN B CA 1
ATOM 3912 C C . ASN B 1 86 ? 3.705 12.344 -12.359 1 98.31 86 ASN B C 1
ATOM 3914 O O . ASN B 1 86 ? 4.324 12.633 -11.328 1 98.31 86 ASN B O 1
ATOM 3918 N N . ILE B 1 87 ? 2.611 11.57 -12.383 1 98.75 87 ILE B N 1
ATOM 3919 C CA . ILE B 1 87 ? 1.981 11.141 -11.133 1 98.75 87 ILE B CA 1
ATOM 3920 C C . ILE B 1 87 ? 2.307 9.672 -10.875 1 98.75 87 ILE B C 1
ATOM 3922 O O . ILE B 1 87 ? 2.02 8.805 -11.703 1 98.75 87 ILE B O 1
ATOM 3926 N N . ILE B 1 88 ? 2.854 9.445 -9.664 1 98.19 88 ILE B N 1
ATOM 3927 C CA . ILE B 1 88 ? 3.209 8.102 -9.227 1 98.19 88 ILE B CA 1
ATOM 3928 C C . ILE B 1 88 ? 2.361 7.711 -8.016 1 98.19 88 ILE B C 1
ATOM 3930 O O . ILE B 1 88 ? 2.1 8.539 -7.137 1 98.19 88 ILE B O 1
ATOM 3934 N N . PHE B 1 89 ? 1.975 6.418 -8 1 98.38 89 PHE B N 1
ATOM 3935 C CA . PHE B 1 89 ? 1.19 5.941 -6.863 1 98.38 89 PHE B CA 1
ATOM 3936 C C . PHE B 1 89 ? 2.002 4.973 -6.016 1 98.38 89 PHE B C 1
ATOM 3938 O O . PHE B 1 89 ? 2.922 4.32 -6.512 1 98.38 89 PHE B O 1
ATOM 3945 N N . GLY B 1 90 ? 1.718 4.926 -4.754 1 96.81 90 GLY B N 1
ATOM 3946 C CA . GLY B 1 90 ? 2.203 3.982 -3.76 1 96.81 90 GLY B CA 1
ATOM 3947 C C . GLY B 1 90 ? 1.245 3.791 -2.6 1 96.81 90 GLY B C 1
ATOM 3948 O O . GLY B 1 90 ? 0.144 4.344 -2.6 1 96.81 90 GLY B O 1
ATOM 3949 N N . PRO B 1 91 ? 1.617 3.039 -1.688 1 95.69 91 PRO B N 1
ATOM 3950 C CA . PRO B 1 91 ? 0.67 2.697 -0.624 1 95.69 91 PRO B CA 1
ATOM 3951 C C . PRO B 1 91 ? 0.42 3.857 0.337 1 95.69 91 PRO B C 1
ATOM 3953 O O . PRO B 1 91 ? -0.676 3.98 0.89 1 95.69 91 PRO B O 1
ATOM 3956 N N . ASN B 1 92 ? 1.409 4.602 0.602 1 97 92 ASN B N 1
ATOM 3957 C CA . ASN B 1 92 ? 1.405 5.758 1.49 1 97 92 ASN B CA 1
ATOM 3958 C C . ASN B 1 92 ? 2.617 6.652 1.251 1 97 92 ASN B C 1
ATOM 3960 O O . ASN B 1 92 ? 3.547 6.27 0.538 1 97 92 ASN B O 1
ATOM 3964 N N . MET B 1 93 ? 2.553 7.762 1.811 1 97.69 93 MET B N 1
ATOM 3965 C CA . MET B 1 93 ? 3.592 8.75 1.54 1 97.69 93 MET B CA 1
ATOM 3966 C C . MET B 1 93 ? 4.938 8.289 2.084 1 97.69 93 MET B C 1
ATOM 3968 O O . MET B 1 93 ? 5.973 8.484 1.439 1 97.69 93 MET B O 1
ATOM 3972 N N . THR B 1 94 ? 4.984 7.641 3.238 1 97.69 94 THR B N 1
ATOM 3973 C CA . THR B 1 94 ? 6.234 7.195 3.842 1 97.69 94 THR B CA 1
ATOM 3974 C C . THR B 1 94 ? 6.941 6.184 2.945 1 97.69 94 THR B C 1
ATOM 3976 O O . THR B 1 94 ? 8.133 6.32 2.666 1 97.69 94 THR B O 1
ATOM 3979 N N . SER B 1 95 ? 6.207 5.234 2.465 1 96.75 95 SER B N 1
ATOM 3980 C CA . SER B 1 95 ? 6.777 4.223 1.585 1 96.75 95 SER B CA 1
ATOM 3981 C C . SER B 1 95 ? 7.273 4.84 0.281 1 96.75 95 SER B C 1
ATOM 3983 O O . SER B 1 95 ? 8.328 4.461 -0.229 1 96.75 95 SER B O 1
ATOM 3985 N N . LEU B 1 96 ? 6.535 5.738 -0.274 1 97.12 96 LEU B N 1
ATOM 3986 C CA . LEU B 1 96 ? 6.941 6.426 -1.494 1 97.12 96 LEU B CA 1
ATOM 3987 C C . LEU B 1 96 ? 8.234 7.207 -1.274 1 97.12 96 LEU B C 1
ATOM 3989 O O . LEU B 1 96 ? 9.117 7.215 -2.137 1 97.12 96 LEU B O 1
ATOM 3993 N N . THR B 1 97 ? 8.281 7.859 -0.129 1 98.31 97 THR B N 1
ATOM 3994 C CA . THR B 1 97 ? 9.477 8.641 0.169 1 98.31 97 THR B CA 1
ATOM 3995 C C . THR B 1 97 ? 10.695 7.734 0.328 1 98.31 97 THR B C 1
ATOM 3997 O O . THR B 1 97 ? 11.781 8.055 -0.157 1 98.31 97 THR B O 1
ATOM 4000 N N . PHE B 1 98 ? 10.555 6.582 0.967 1 97 98 PHE B N 1
ATOM 4001 C CA . PHE B 1 98 ? 11.648 5.625 1.057 1 97 98 PHE B CA 1
ATOM 4002 C C . PHE B 1 98 ? 12.086 5.176 -0.331 1 97 98 PHE B C 1
ATOM 4004 O O . PHE B 1 98 ? 13.281 5.168 -0.636 1 97 98 PHE B O 1
ATOM 4011 N N . GLN B 1 99 ? 11.125 4.828 -1.129 1 95.75 99 GLN B N 1
ATOM 4012 C CA . GLN B 1 99 ? 11.422 4.352 -2.477 1 95.75 99 GLN B CA 1
ATOM 4013 C C . GLN B 1 99 ? 12.148 5.426 -3.289 1 95.75 99 GLN B C 1
ATOM 4015 O O . GLN B 1 99 ? 13.164 5.152 -3.922 1 95.75 99 GLN B O 1
ATOM 4020 N N . LEU B 1 100 ? 11.625 6.625 -3.25 1 97.56 100 LEU B N 1
ATOM 4021 C CA . LEU B 1 100 ? 12.211 7.727 -4.012 1 97.56 100 LEU B CA 1
ATOM 4022 C C . LEU B 1 100 ? 13.578 8.109 -3.457 1 97.56 100 LEU B C 1
ATOM 4024 O O . LEU B 1 100 ? 14.477 8.484 -4.215 1 97.56 100 LEU B O 1
ATOM 4028 N N . SER B 1 101 ? 13.719 8.023 -2.121 1 97.81 101 SER B N 1
ATOM 4029 C CA . SER B 1 101 ? 15.008 8.344 -1.523 1 97.81 101 SER B CA 1
ATOM 4030 C C . SER B 1 101 ? 16.094 7.406 -2.029 1 97.81 101 SER B C 1
ATOM 4032 O O . SER B 1 101 ? 17.234 7.832 -2.248 1 97.81 101 SER B O 1
ATOM 4034 N N . ARG B 1 102 ? 15.742 6.113 -2.291 1 94.81 102 ARG B N 1
ATOM 4035 C CA . ARG B 1 102 ? 16.719 5.148 -2.789 1 94.81 102 ARG B CA 1
ATOM 4036 C C . ARG B 1 102 ? 17.062 5.426 -4.25 1 94.81 102 ARG B C 1
ATOM 4038 O O . ARG B 1 102 ? 18.188 5.188 -4.68 1 94.81 102 ARG B O 1
ATOM 4045 N N . ALA B 1 103 ? 16.062 5.863 -4.969 1 95.81 103 ALA B N 1
ATOM 4046 C CA . ALA B 1 103 ? 16.297 6.199 -6.371 1 95.81 103 ALA B CA 1
ATOM 4047 C C . ALA B 1 103 ? 17.125 7.48 -6.5 1 95.81 103 ALA B C 1
ATOM 4049 O O . ALA B 1 103 ? 18.078 7.543 -7.281 1 95.81 103 ALA B O 1
ATOM 4050 N N . ILE B 1 104 ? 16.781 8.477 -5.723 1 98 104 ILE B N 1
ATOM 4051 C CA . ILE B 1 104 ? 17.375 9.812 -5.82 1 98 104 ILE B CA 1
ATOM 4052 C C . ILE B 1 104 ? 18.812 9.789 -5.316 1 98 104 ILE B C 1
ATOM 4054 O O . ILE B 1 104 ? 19.672 10.484 -5.855 1 98 104 ILE B O 1
ATOM 4058 N N . SER B 1 105 ? 19.125 8.953 -4.34 1 97.31 105 SER B N 1
ATOM 4059 C CA . SER B 1 105 ? 20.406 9 -3.662 1 97.31 105 SER B CA 1
ATOM 4060 C C . SER B 1 105 ? 21.422 8.07 -4.332 1 97.31 105 SER B C 1
ATOM 4062 O O . SER B 1 105 ? 22.547 7.902 -3.842 1 97.31 105 SER B O 1
ATOM 4064 N N . ARG B 1 106 ? 21.047 7.363 -5.375 1 93.25 106 ARG B N 1
ATOM 4065 C CA . ARG B 1 106 ? 21.859 6.32 -5.977 1 93.25 106 ARG B CA 1
ATOM 4066 C C . ARG B 1 106 ? 23.25 6.844 -6.309 1 93.25 106 ARG B C 1
ATOM 4068 O O . ARG B 1 106 ? 24.25 6.133 -6.148 1 93.25 106 ARG B O 1
ATOM 4075 N N . ASP B 1 107 ? 23.406 8.141 -6.695 1 93.81 107 ASP B N 1
ATOM 4076 C CA . ASP B 1 107 ? 24.688 8.656 -7.172 1 93.81 107 ASP B CA 1
ATOM 4077 C C . ASP B 1 107 ? 25.328 9.578 -6.137 1 93.81 107 ASP B C 1
ATOM 4079 O O . ASP B 1 107 ? 26.312 10.266 -6.434 1 93.81 107 ASP B O 1
ATOM 4083 N N . TRP B 1 108 ? 24.688 9.688 -4.961 1 97.31 108 TRP B N 1
ATOM 4084 C CA . TRP B 1 108 ? 25.281 10.5 -3.908 1 97.31 108 TRP B CA 1
ATOM 4085 C C . TRP B 1 108 ? 26.656 9.977 -3.523 1 97.31 108 TRP B C 1
ATOM 4087 O O . TRP B 1 108 ? 26.922 8.781 -3.645 1 97.31 108 TRP B O 1
ATOM 4097 N N . LYS B 1 109 ? 27.578 10.852 -3.148 1 96.5 109 LYS B N 1
ATOM 4098 C CA . LYS B 1 109 ? 28.953 10.516 -2.76 1 96.5 109 LYS B CA 1
ATOM 4099 C C . LYS B 1 109 ? 29.312 11.141 -1.417 1 96.5 109 LYS B C 1
ATOM 4101 O O . LYS B 1 109 ? 28.672 12.109 -0.985 1 96.5 109 LYS B O 1
ATOM 4106 N N . ARG B 1 110 ? 30.328 10.57 -0.843 1 96.31 110 ARG B N 1
ATOM 4107 C CA . ARG B 1 110 ? 30.859 11.141 0.39 1 96.31 110 ARG B CA 1
ATOM 4108 C C . ARG B 1 110 ? 31.203 12.617 0.212 1 96.31 110 ARG B C 1
ATOM 4110 O O . ARG B 1 110 ? 31.797 13.008 -0.791 1 96.31 110 ARG B O 1
ATOM 4117 N N . GLY B 1 111 ? 30.75 13.352 1.14 1 95.31 111 GLY B N 1
ATOM 4118 C CA . GLY B 1 111 ? 30.984 14.781 1.065 1 95.31 111 GLY B CA 1
ATOM 4119 C C . GLY B 1 111 ? 29.781 15.578 0.622 1 95.31 111 GLY B C 1
ATOM 4120 O O . GLY B 1 111 ? 29.672 16.781 0.883 1 95.31 111 GLY B O 1
ATOM 4121 N N . ASP B 1 112 ? 28.875 14.898 -0.088 1 98.44 112 ASP B N 1
ATOM 4122 C CA . ASP B 1 112 ? 27.609 15.547 -0.416 1 98.44 112 ASP B CA 1
ATOM 4123 C C . ASP B 1 112 ? 26.812 15.875 0.848 1 98.44 112 ASP B C 1
ATOM 4125 O O . ASP B 1 112 ? 27.094 15.328 1.919 1 98.44 112 ASP B O 1
ATOM 4129 N N . GLU B 1 113 ? 25.922 16.828 0.683 1 98.75 113 GLU B N 1
ATOM 4130 C CA . GLU B 1 113 ? 25.094 17.266 1.801 1 98.75 113 GLU B CA 1
ATOM 4131 C C . GLU B 1 113 ? 23.609 17.266 1.423 1 98.75 113 GLU B C 1
ATOM 4133 O O . GLU B 1 113 ? 23.266 17.484 0.258 1 98.75 113 GLU B O 1
ATOM 4138 N N . ILE B 1 114 ? 22.828 17 2.416 1 98.94 114 ILE B N 1
ATOM 4139 C CA . ILE B 1 114 ? 21.391 17.188 2.238 1 98.94 114 ILE B CA 1
ATOM 4140 C C . ILE B 1 114 ? 20.828 17.984 3.418 1 98.94 114 ILE B C 1
ATOM 4142 O O . ILE B 1 114 ? 21.453 18.062 4.477 1 98.94 114 ILE B O 1
ATOM 4146 N N . ILE B 1 115 ? 19.672 18.594 3.227 1 98.94 115 ILE B N 1
ATOM 4147 C CA . ILE B 1 115 ? 19.031 19.406 4.246 1 98.94 115 ILE B CA 1
ATOM 4148 C C . ILE B 1 115 ? 17.625 18.891 4.5 1 98.94 115 ILE B C 1
ATOM 4150 O O . ILE B 1 115 ? 16.859 18.672 3.561 1 98.94 115 ILE B O 1
ATOM 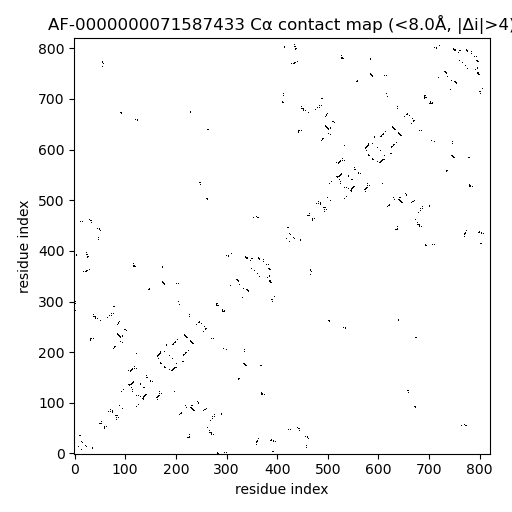4154 N N . VAL B 1 116 ? 17.312 18.609 5.73 1 98.94 116 VAL B N 1
ATOM 4155 C CA . VAL B 1 116 ? 15.961 18.328 6.207 1 98.94 116 VAL B CA 1
ATOM 4156 C C . VAL B 1 116 ? 15.555 19.375 7.246 1 98.94 116 VAL B C 1
ATOM 4158 O O . VAL B 1 116 ? 16.328 20.266 7.582 1 98.94 116 VAL B O 1
ATOM 4161 N N . THR B 1 117 ? 14.312 19.328 7.746 1 98.88 117 THR B N 1
ATOM 4162 C CA . THR B 1 117 ? 13.906 20.375 8.68 1 98.88 117 THR B CA 1
ATOM 4163 C C . THR B 1 117 ? 13.383 19.766 9.977 1 98.88 117 THR B C 1
ATOM 4165 O O . THR B 1 117 ? 12.875 18.641 9.984 1 98.88 117 THR B O 1
ATOM 4168 N N . ALA B 1 118 ? 13.453 20.484 11.039 1 98.62 118 ALA B N 1
ATOM 4169 C CA . ALA B 1 118 ? 12.93 20.047 12.336 1 98.62 118 ALA B CA 1
ATOM 4170 C C . ALA B 1 118 ? 11.406 20.156 12.367 1 98.62 118 ALA B C 1
ATOM 4172 O O . ALA B 1 118 ? 10.758 19.594 13.258 1 98.62 118 ALA B O 1
ATOM 4173 N N . LEU B 1 119 ? 10.844 20.812 11.391 1 98.62 119 LEU B N 1
ATOM 4174 C CA . LEU B 1 119 ? 9.406 21.016 11.312 1 98.62 119 LEU B CA 1
ATOM 4175 C C . LEU B 1 119 ? 8.719 19.797 10.68 1 98.62 119 LEU B C 1
ATOM 4177 O O . LEU B 1 119 ? 7.504 19.641 10.797 1 98.62 119 LEU B O 1
ATOM 4181 N N . ASP B 1 120 ? 9.477 18.906 10.133 1 98.69 120 ASP B N 1
ATOM 4182 C CA . ASP B 1 120 ? 8.969 17.859 9.258 1 98.69 120 ASP B CA 1
ATOM 4183 C C . ASP B 1 120 ? 8.43 16.672 10.07 1 98.69 120 ASP B C 1
ATOM 4185 O O . ASP B 1 120 ? 8.953 16.359 11.141 1 98.69 120 ASP B O 1
ATOM 4189 N N . HIS B 1 121 ? 7.348 16.094 9.523 1 98.56 121 HIS B N 1
ATOM 4190 C CA . HIS B 1 121 ? 7.078 14.695 9.805 1 98.56 121 HIS B CA 1
ATOM 4191 C C . HIS B 1 121 ? 8.273 13.812 9.438 1 98.56 121 HIS B C 1
ATOM 4193 O O . HIS B 1 121 ? 8.906 14.031 8.406 1 98.56 121 HIS B O 1
ATOM 4199 N N . TYR B 1 122 ? 8.586 12.828 10.148 1 98.56 122 TYR B N 1
ATOM 4200 C CA . TYR B 1 122 ? 9.867 12.133 10.016 1 98.56 122 TYR B CA 1
ATOM 4201 C C . TYR B 1 122 ? 9.828 11.148 8.852 1 98.56 122 TYR B C 1
ATOM 4203 O O . TYR B 1 122 ? 10.867 10.586 8.477 1 98.56 122 TYR B O 1
ATOM 4211 N N . SER B 1 123 ? 8.727 10.93 8.227 1 98.19 123 SER B N 1
ATOM 4212 C CA . SER B 1 123 ? 8.758 10.266 6.93 1 98.19 123 SER B CA 1
ATOM 4213 C C . SER B 1 123 ? 9.617 11.039 5.934 1 98.19 123 SER B C 1
ATOM 4215 O O . SER B 1 123 ? 10.211 10.453 5.031 1 98.19 123 SER B O 1
ATOM 4217 N N . ASN B 1 124 ? 9.672 12.336 6.137 1 98.75 124 ASN B N 1
ATOM 4218 C CA . ASN B 1 124 ? 10.453 13.203 5.262 1 98.75 124 ASN B CA 1
ATOM 4219 C C . ASN B 1 124 ? 11.773 13.625 5.91 1 98.75 124 ASN B C 1
ATOM 4221 O O . ASN B 1 124 ? 12.344 14.656 5.559 1 98.75 124 ASN B O 1
ATOM 4225 N N . VAL B 1 125 ? 12.227 12.922 6.945 1 98.81 125 VAL B N 1
ATOM 4226 C CA . VAL B 1 125 ? 13.516 13.125 7.598 1 98.81 125 VAL B CA 1
ATOM 4227 C C . VAL B 1 125 ? 14.297 11.812 7.621 1 98.81 125 VAL B C 1
ATOM 4229 O O . VAL B 1 125 ? 15.359 11.703 7.008 1 98.81 125 VAL B O 1
ATOM 4232 N N . SER B 1 126 ? 13.672 10.82 8.195 1 98.56 126 SER B N 1
ATOM 4233 C CA . SER B 1 126 ? 14.352 9.547 8.414 1 98.56 126 SER B CA 1
ATOM 4234 C C . SER B 1 126 ? 14.688 8.859 7.098 1 98.56 126 SER B C 1
ATOM 4236 O O . SER B 1 126 ? 15.719 8.188 6.984 1 98.56 126 SER B O 1
ATOM 4238 N N . SER B 1 127 ? 13.812 8.914 6.098 1 98.19 127 SER B N 1
ATOM 4239 C CA . SER B 1 127 ? 14.078 8.305 4.801 1 98.19 127 SER B CA 1
ATOM 4240 C C . SER B 1 127 ? 15.359 8.844 4.184 1 98.19 127 SER B C 1
ATOM 4242 O O . SER B 1 127 ? 16.172 8.086 3.652 1 98.19 127 SER B O 1
ATOM 4244 N N . TRP B 1 128 ? 15.562 10.133 4.332 1 98.75 128 TRP B N 1
ATOM 4245 C CA . TRP B 1 128 ? 16.75 10.781 3.787 1 98.75 128 TRP B CA 1
ATOM 4246 C C . TRP B 1 128 ? 17.969 10.523 4.672 1 98.75 128 TRP B C 1
ATOM 4248 O O . TRP B 1 128 ? 19.078 10.359 4.168 1 98.75 128 TRP B O 1
ATOM 4258 N N . GLN B 1 129 ? 17.719 10.5 5.996 1 98.44 129 GLN B N 1
ATOM 4259 C CA . GLN B 1 129 ? 18.812 10.18 6.914 1 98.44 129 GLN B CA 1
ATOM 4260 C C . GLN B 1 129 ? 19.375 8.781 6.633 1 98.44 129 GLN B C 1
ATOM 4262 O O . GLN B 1 129 ? 20.594 8.586 6.656 1 98.44 129 GLN B O 1
ATOM 4267 N N . GLN B 1 130 ? 18.516 7.859 6.371 1 96.44 130 GLN B N 1
ATOM 4268 C CA . GLN B 1 130 ? 18.953 6.496 6.109 1 96.44 130 GLN B CA 1
ATOM 4269 C C . GLN B 1 130 ? 19.656 6.395 4.758 1 96.44 130 GLN B C 1
ATOM 4271 O O . GLN B 1 130 ? 20.641 5.664 4.621 1 96.44 130 GLN B O 1
ATOM 4276 N N . ALA B 1 131 ? 19.109 7.086 3.734 1 96.62 131 ALA B N 1
ATOM 4277 C CA . ALA B 1 131 ? 19.812 7.156 2.455 1 96.62 131 ALA B CA 1
ATOM 4278 C C . ALA B 1 131 ? 21.203 7.773 2.625 1 96.62 131 ALA B C 1
ATOM 4280 O O . ALA B 1 131 ? 22.172 7.305 2.031 1 96.62 131 ALA B O 1
ATOM 4281 N N . ALA B 1 132 ? 21.297 8.852 3.43 1 98.06 132 ALA B N 1
ATOM 4282 C CA . ALA B 1 132 ? 22.547 9.547 3.701 1 98.06 132 ALA B CA 1
ATOM 4283 C C . ALA B 1 132 ? 23.547 8.617 4.395 1 98.06 132 ALA B C 1
ATOM 4285 O O . ALA B 1 132 ? 24.734 8.625 4.07 1 98.06 132 ALA B O 1
ATOM 4286 N N . GLU B 1 133 ? 23.016 7.859 5.336 1 95.31 133 GLU B N 1
ATOM 4287 C CA . GLU B 1 133 ? 23.859 6.902 6.043 1 95.31 133 GLU B CA 1
ATOM 4288 C C . GLU B 1 133 ? 24.438 5.863 5.086 1 95.31 133 GLU B C 1
ATOM 4290 O O . GLU B 1 133 ? 25.625 5.551 5.152 1 95.31 133 GLU B O 1
ATOM 4295 N N . ASP B 1 134 ? 23.641 5.328 4.211 1 91.81 134 ASP B N 1
ATOM 4296 C CA . ASP B 1 134 ? 24.062 4.316 3.25 1 91.81 134 ASP B CA 1
ATOM 4297 C C . ASP B 1 134 ? 25.141 4.863 2.309 1 91.81 134 ASP B C 1
ATOM 4299 O O . ASP B 1 134 ? 26.016 4.121 1.85 1 91.81 134 ASP B O 1
ATOM 4303 N N . LYS B 1 135 ? 25.109 6.242 2.055 1 94.69 135 LYS B N 1
ATOM 4304 C CA . LYS B 1 135 ? 25.953 6.812 1.016 1 94.69 135 LYS B CA 1
ATOM 4305 C C . LYS B 1 135 ? 27.094 7.621 1.623 1 94.69 135 LYS B C 1
ATOM 4307 O O . LYS B 1 135 ? 28 8.07 0.908 1 94.69 135 LYS B O 1
ATOM 4312 N N . GLY B 1 136 ? 27.078 7.809 2.951 1 95.88 136 GLY B N 1
ATOM 4313 C CA . GLY B 1 136 ? 28.109 8.57 3.631 1 95.88 136 GLY B CA 1
ATOM 4314 C C . GLY B 1 136 ? 27.984 10.07 3.406 1 95.88 136 GLY B C 1
ATOM 4315 O O . GLY B 1 136 ? 29 10.766 3.289 1 95.88 136 GLY B O 1
ATOM 4316 N N . VAL B 1 137 ? 26.766 10.578 3.258 1 97.75 137 VAL B N 1
ATOM 4317 C CA . VAL B 1 137 ? 26.531 11.992 3.014 1 97.75 137 VAL B CA 1
ATOM 4318 C C . VAL B 1 137 ? 26.141 12.688 4.32 1 97.75 137 VAL B C 1
ATOM 4320 O O . VAL B 1 137 ? 25.719 12.031 5.27 1 97.75 137 VAL B O 1
ATOM 4323 N N . ILE B 1 138 ? 26.312 14.023 4.406 1 98.5 138 ILE B N 1
ATOM 4324 C CA . ILE B 1 138 ? 26.078 14.805 5.613 1 98.5 138 ILE B CA 1
ATOM 4325 C C . ILE B 1 138 ? 24.641 15.32 5.625 1 98.5 138 ILE B C 1
ATOM 4327 O O . ILE B 1 138 ? 24.141 15.836 4.617 1 98.5 138 ILE B O 1
ATOM 4331 N N . VAL B 1 139 ? 23.984 15.188 6.734 1 98.81 139 VAL B N 1
ATOM 4332 C CA . VAL B 1 139 ? 22.609 15.664 6.891 1 98.81 139 VAL B CA 1
ATOM 4333 C C . VAL B 1 139 ? 22.594 16.906 7.781 1 98.81 139 VAL B C 1
ATOM 4335 O O . VAL B 1 139 ? 23.109 16.875 8.906 1 98.81 139 VAL B O 1
ATOM 4338 N N . HIS B 1 140 ? 22.094 17.969 7.281 1 98.88 140 HIS B N 1
ATOM 4339 C CA . HIS B 1 140 ? 21.797 19.156 8.07 1 98.88 140 HIS B CA 1
ATOM 4340 C C . HIS B 1 140 ? 20.312 19.266 8.383 1 98.88 140 HIS B C 1
ATOM 4342 O O . HIS B 1 140 ? 19.469 18.922 7.551 1 98.88 140 HIS B O 1
ATOM 4348 N N . GLN B 1 141 ? 19.984 19.688 9.539 1 98.75 141 GLN B N 1
ATOM 4349 C CA . GLN B 1 141 ? 18.578 19.875 9.914 1 98.75 141 GLN B CA 1
ATOM 4350 C C . GLN B 1 141 ? 18.312 21.328 10.281 1 98.75 141 GLN B C 1
ATOM 4352 O O . GLN B 1 141 ? 18.953 21.875 11.18 1 98.75 141 GLN B O 1
ATOM 4357 N N . VAL B 1 142 ? 17.391 21.953 9.648 1 98.88 142 VAL B N 1
ATOM 4358 C CA . VAL B 1 142 ? 17.016 23.344 9.859 1 98.88 142 VAL B CA 1
ATOM 4359 C C . VAL B 1 142 ? 16.203 23.469 11.148 1 98.88 142 VAL B C 1
ATOM 4361 O O . VAL B 1 142 ? 15.312 22.656 11.414 1 98.88 142 VAL B O 1
ATOM 4364 N N . ARG B 1 143 ? 16.406 24.5 11.891 1 98.5 143 ARG B N 1
ATOM 4365 C CA . ARG B 1 143 ? 15.711 24.734 13.148 1 98.5 143 ARG B CA 1
ATOM 4366 C C . ARG B 1 143 ? 14.367 25.422 12.914 1 98.5 143 ARG B C 1
ATOM 4368 O O . ARG B 1 143 ? 14.109 25.922 11.82 1 98.5 143 ARG B O 1
ATOM 4375 N N . VAL B 1 144 ? 13.602 25.391 13.953 1 98.44 144 VAL B N 1
ATOM 4376 C CA . VAL B 1 144 ? 12.32 26.094 13.984 1 98.44 144 VAL B CA 1
ATOM 4377 C C . VAL B 1 144 ? 12.422 27.328 14.883 1 98.44 144 VAL B C 1
ATOM 4379 O O . VAL B 1 144 ? 13.164 27.312 15.875 1 98.44 144 VAL B O 1
ATOM 4382 N N . LYS B 1 145 ? 11.742 28.359 14.445 1 98.38 145 LYS B N 1
ATOM 4383 C CA . LYS B 1 145 ? 11.609 29.5 15.344 1 98.38 145 LYS B CA 1
ATOM 4384 C C . LYS B 1 145 ? 10.641 29.203 16.484 1 98.38 145 LYS B C 1
ATOM 4386 O O . LYS B 1 145 ? 9.43 29.078 16.25 1 98.38 145 LYS B O 1
ATOM 4391 N N . GLU B 1 146 ? 11.078 29.188 17.641 1 96.31 146 GLU B N 1
ATOM 4392 C CA . GLU B 1 146 ? 10.289 28.656 18.75 1 96.31 146 GLU B CA 1
ATOM 4393 C C . GLU B 1 146 ? 9.172 29.625 19.141 1 96.31 146 GLU B C 1
ATOM 4395 O O . GLU B 1 146 ? 8.18 29.219 19.75 1 96.31 146 GLU B O 1
ATOM 4400 N N . ASP B 1 147 ? 9.336 30.922 18.797 1 95.62 147 ASP B N 1
ATOM 4401 C CA . ASP B 1 147 ? 8.344 31.922 19.203 1 95.62 147 ASP B CA 1
ATOM 4402 C C . ASP B 1 147 ? 7.016 31.672 18.484 1 95.62 147 ASP B C 1
ATOM 4404 O O . ASP B 1 147 ? 5.949 31.891 19.062 1 95.62 147 ASP B O 1
ATOM 4408 N N . ASP B 1 148 ? 7.047 31.156 17.219 1 96.62 148 ASP B N 1
ATOM 4409 C CA . ASP B 1 148 ? 5.793 30.938 16.5 1 96.62 148 ASP B CA 1
ATOM 4410 C C . ASP B 1 148 ? 5.816 29.625 15.727 1 96.62 148 ASP B C 1
ATOM 4412 O O . ASP B 1 148 ? 4.914 29.344 14.938 1 96.62 148 ASP B O 1
ATOM 4416 N N . CYS B 1 149 ? 6.859 28.859 15.922 1 98.25 149 CYS B N 1
ATOM 4417 C CA . CYS B 1 149 ? 7.02 27.516 15.367 1 98.25 149 CYS B CA 1
ATOM 4418 C C . CYS B 1 149 ? 7.031 27.547 13.844 1 98.25 149 CYS B C 1
ATOM 4420 O O . CYS B 1 149 ? 6.551 26.625 13.195 1 98.25 149 CYS B O 1
ATOM 4422 N N . THR B 1 150 ? 7.449 28.656 13.219 1 98.44 150 THR B N 1
ATOM 4423 C CA . THR B 1 150 ? 7.703 28.703 11.789 1 98.44 150 THR B CA 1
ATOM 4424 C C . THR B 1 150 ? 9.117 28.203 11.477 1 98.44 150 THR B C 1
ATOM 4426 O O . THR B 1 150 ? 9.961 28.141 12.367 1 98.44 150 THR B O 1
ATOM 4429 N N . LEU B 1 151 ? 9.305 27.781 10.258 1 98.75 151 LEU B N 1
ATOM 4430 C CA . LEU B 1 151 ? 10.633 27.328 9.852 1 98.75 151 LEU B CA 1
ATOM 4431 C C . LEU B 1 151 ? 11.625 28.484 9.836 1 98.75 151 LEU B C 1
ATOM 4433 O O . LEU B 1 151 ? 11.289 29.578 9.375 1 98.75 151 LEU B O 1
ATOM 4437 N N . ASP B 1 152 ? 12.859 28.297 10.391 1 98.81 152 ASP B N 1
ATOM 4438 C CA . ASP B 1 152 ? 13.914 29.297 10.336 1 98.81 152 ASP B CA 1
ATOM 4439 C C . ASP B 1 152 ? 14.531 29.375 8.938 1 98.81 152 ASP B C 1
ATOM 4441 O O . ASP B 1 152 ? 15.578 28.781 8.688 1 98.81 152 ASP B O 1
ATOM 4445 N N . MET B 1 153 ? 13.945 30.234 8.125 1 98.62 153 MET B N 1
ATOM 4446 C CA . MET B 1 153 ? 14.344 30.328 6.727 1 98.62 153 MET B CA 1
ATOM 4447 C C . MET B 1 153 ? 15.773 30.844 6.602 1 98.62 153 MET B C 1
ATOM 4449 O O . MET B 1 153 ? 16.516 30.422 5.715 1 98.62 153 MET B O 1
ATOM 4453 N N . GLU B 1 154 ? 16.156 31.75 7.441 1 98.56 154 GLU B N 1
ATOM 4454 C CA . GLU B 1 154 ? 17.531 32.25 7.414 1 98.56 154 GLU B CA 1
ATOM 4455 C C . GLU B 1 154 ? 18.547 31.141 7.684 1 98.56 154 GLU B C 1
ATOM 4457 O O . GLU B 1 154 ? 19.578 31.078 7.027 1 98.56 154 GLU B O 1
ATOM 4462 N N . HIS B 1 155 ? 18.188 30.344 8.68 1 98.81 155 HIS B N 1
ATOM 4463 C CA . HIS B 1 155 ? 19.031 29.188 8.961 1 98.81 155 HIS B CA 1
ATOM 4464 C C . HIS B 1 155 ? 19.109 28.266 7.754 1 98.81 155 HIS B C 1
ATOM 4466 O O . HIS B 1 155 ? 20.188 27.781 7.402 1 98.81 155 HIS B O 1
ATOM 4472 N N . LEU B 1 156 ? 18.031 28.016 7.113 1 98.88 156 LEU B N 1
ATOM 4473 C CA . LEU B 1 156 ? 17.984 27.141 5.941 1 98.88 156 LEU B CA 1
ATOM 4474 C C . LEU B 1 156 ? 18.922 27.672 4.852 1 98.88 156 LEU B C 1
ATOM 4476 O O . LEU B 1 156 ? 19.75 26.922 4.32 1 98.88 156 LEU B O 1
ATOM 4480 N N . TYR B 1 157 ? 18.828 28.922 4.562 1 98.75 157 TYR B N 1
ATOM 4481 C CA . TYR B 1 157 ? 19.625 29.516 3.49 1 98.75 157 TYR B CA 1
ATOM 4482 C C . TYR B 1 157 ? 21.109 29.453 3.828 1 98.75 157 TYR B C 1
ATOM 4484 O O . TYR B 1 157 ? 21.953 29.266 2.941 1 98.75 157 TYR B O 1
ATOM 4492 N N . SER B 1 158 ? 21.406 29.578 5.094 1 98.75 158 SER B N 1
ATOM 4493 C CA . SER B 1 158 ? 22.797 29.594 5.527 1 98.75 158 SER B CA 1
ATOM 4494 C C . SER B 1 158 ? 23.438 28.203 5.359 1 98.75 158 SER B C 1
ATOM 4496 O O . SER B 1 158 ? 24.656 28.094 5.336 1 98.75 158 SER B O 1
ATOM 4498 N N . LEU B 1 159 ? 22.625 27.172 5.188 1 98.75 159 LEU B N 1
ATOM 4499 C CA . LEU B 1 159 ? 23.125 25.797 5.105 1 98.75 159 LEU B CA 1
ATOM 4500 C C . LEU B 1 159 ? 23.375 25.391 3.658 1 98.75 159 LEU B C 1
ATOM 4502 O O . LEU B 1 159 ? 24.031 24.375 3.395 1 98.75 159 LEU B O 1
ATOM 4506 N N . LEU B 1 160 ? 22.906 26.188 2.703 1 98.75 160 LEU B N 1
ATOM 4507 C CA . LEU B 1 160 ? 23.031 25.844 1.292 1 98.75 160 LEU B CA 1
ATOM 4508 C C . LEU B 1 160 ? 24.469 26.062 0.815 1 98.75 160 LEU B C 1
ATOM 4510 O O . LEU B 1 160 ? 25.047 27.125 1.062 1 98.75 160 LEU B O 1
ATOM 4514 N N . THR B 1 161 ? 25.016 25.078 0.171 1 98.5 161 THR B N 1
ATOM 4515 C CA . THR B 1 161 ? 26.344 25.156 -0.453 1 98.5 161 THR B CA 1
ATOM 4516 C C . THR B 1 161 ? 26.328 24.469 -1.814 1 98.5 161 THR B C 1
ATOM 4518 O O . THR B 1 161 ? 25.312 23.906 -2.223 1 98.5 161 THR B O 1
ATOM 4521 N N . GLU B 1 162 ? 27.453 24.453 -2.467 1 97.81 162 GLU B N 1
ATOM 4522 C CA . GLU B 1 162 ? 27.594 23.781 -3.75 1 97.81 162 GLU B CA 1
ATOM 4523 C C . GLU B 1 162 ? 27.531 22.266 -3.578 1 97.81 162 GLU B C 1
ATOM 4525 O O . GLU B 1 162 ? 27.312 21.531 -4.547 1 97.81 162 GLU B O 1
ATOM 4530 N N . LYS B 1 163 ? 27.641 21.828 -2.346 1 98.31 163 LYS B N 1
ATOM 4531 C CA . LYS B 1 163 ? 27.625 20.406 -2.061 1 98.31 163 LYS B CA 1
ATOM 4532 C C . LYS B 1 163 ? 26.219 19.906 -1.759 1 98.31 163 LYS B C 1
ATOM 4534 O O . LYS B 1 163 ? 25.984 18.703 -1.696 1 98.31 163 LYS B O 1
ATOM 4539 N N . THR B 1 164 ? 25.297 20.781 -1.612 1 98.81 164 THR B N 1
ATOM 4540 C CA . THR B 1 164 ? 23.938 20.391 -1.286 1 98.81 164 THR B CA 1
ATOM 4541 C C . THR B 1 164 ? 23.266 19.688 -2.467 1 98.81 164 THR B C 1
ATOM 4543 O O . THR B 1 164 ? 23.188 20.25 -3.564 1 98.81 164 THR B O 1
ATOM 4546 N N . LYS B 1 165 ? 22.797 18.453 -2.227 1 98.81 165 LYS B N 1
ATOM 4547 C CA . LYS B 1 165 ? 22.188 17.656 -3.293 1 98.81 165 LYS B CA 1
ATOM 4548 C C . LYS B 1 165 ? 20.672 17.703 -3.211 1 98.81 165 LYS B C 1
ATOM 4550 O O . LYS B 1 165 ? 19.984 17.531 -4.223 1 98.81 165 LYS B O 1
ATOM 4555 N N . LEU B 1 166 ? 20.156 17.891 -2.018 1 98.94 166 LEU B N 1
ATOM 4556 C CA . LEU B 1 166 ? 18.719 17.797 -1.806 1 98.94 166 LEU B CA 1
ATOM 4557 C C . LEU B 1 166 ? 18.281 18.641 -0.61 1 98.94 166 LEU B C 1
ATOM 4559 O O . LEU B 1 166 ? 18.969 18.656 0.417 1 98.94 166 LEU B O 1
ATOM 4563 N N . VAL B 1 167 ? 17.219 19.344 -0.759 1 98.94 167 VAL B N 1
ATOM 4564 C CA . VAL B 1 167 ? 16.469 19.938 0.341 1 98.94 167 VAL B CA 1
ATOM 4565 C C . VAL B 1 167 ? 15.102 19.281 0.448 1 98.94 167 VAL B C 1
ATOM 4567 O O . VAL B 1 167 ? 14.297 19.359 -0.483 1 98.94 167 VAL B O 1
ATOM 4570 N N . ALA B 1 168 ? 14.852 18.594 1.514 1 98.94 168 ALA B N 1
ATOM 4571 C CA . ALA B 1 168 ? 13.539 18.016 1.818 1 98.94 168 ALA B CA 1
ATOM 4572 C C . ALA B 1 168 ? 12.805 18.844 2.861 1 98.94 168 ALA B C 1
ATOM 4574 O O . ALA B 1 168 ? 13.344 19.141 3.932 1 98.94 168 ALA B O 1
ATOM 4575 N N . THR B 1 169 ? 11.578 19.266 2.59 1 98.88 169 THR B N 1
ATOM 4576 C CA . THR B 1 169 ? 10.859 20.156 3.496 1 98.88 169 THR B CA 1
ATOM 4577 C C . THR B 1 169 ? 9.367 19.844 3.488 1 98.88 169 THR B C 1
ATOM 4579 O O . THR B 1 169 ? 8.836 19.344 2.494 1 98.88 169 THR B O 1
ATOM 4582 N N . THR B 1 170 ? 8.75 20.047 4.605 1 98.81 170 THR B N 1
ATOM 4583 C CA . THR B 1 170 ? 7.293 20 4.672 1 98.81 170 THR B CA 1
ATOM 4584 C C . THR B 1 170 ? 6.684 21.25 4.055 1 98.81 170 THR B C 1
ATOM 4586 O O . THR B 1 170 ? 7.289 22.328 4.09 1 98.81 170 THR B O 1
ATOM 4589 N N . TYR B 1 171 ? 5.52 21.125 3.447 1 98.88 171 TYR B N 1
ATOM 4590 C CA . TYR B 1 171 ? 4.77 22.281 2.969 1 98.88 171 TYR B CA 1
ATOM 4591 C C . TYR B 1 171 ? 4.031 22.969 4.113 1 98.88 171 TYR B C 1
ATOM 4593 O O . TYR B 1 171 ? 3.906 24.188 4.133 1 98.88 171 TYR B O 1
ATOM 4601 N N . ALA B 1 172 ? 3.578 22.188 5.059 1 98.88 172 ALA B N 1
ATOM 4602 C CA . ALA B 1 172 ? 2.941 22.656 6.281 1 98.88 172 ALA B CA 1
ATOM 4603 C C . ALA B 1 172 ? 3.189 21.703 7.441 1 98.88 172 ALA B C 1
ATOM 4605 O O . ALA B 1 172 ? 3.205 20.484 7.258 1 98.88 172 ALA B O 1
ATOM 4606 N N . SER B 1 173 ? 3.367 22.266 8.625 1 98.81 173 SER B N 1
ATOM 4607 C CA . SER B 1 173 ? 3.59 21.453 9.82 1 98.81 173 SER B CA 1
ATOM 4608 C C . SER B 1 173 ? 2.346 20.656 10.188 1 98.81 173 SER B C 1
ATOM 4610 O O . SER B 1 173 ? 1.247 21.203 10.273 1 98.81 173 SER B O 1
ATOM 4612 N N . ASN B 1 174 ? 2.555 19.344 10.391 1 98.62 174 ASN B N 1
ATOM 4613 C CA . ASN B 1 174 ? 1.438 18.5 10.812 1 98.62 174 ASN B CA 1
ATOM 4614 C C . ASN B 1 174 ? 1.132 18.688 12.297 1 98.62 174 ASN B C 1
ATOM 4616 O O . ASN B 1 174 ? 0.178 18.109 12.812 1 98.62 174 ASN B O 1
ATOM 4620 N N . THR B 1 175 ? 1.897 19.5 13.008 1 98.75 175 THR B N 1
ATOM 4621 C CA . THR B 1 175 ? 1.755 19.672 14.445 1 98.75 175 THR B CA 1
ATOM 4622 C C . THR B 1 175 ? 1.203 21.062 14.773 1 98.75 175 THR B C 1
ATOM 4624 O O . THR B 1 175 ? 0.239 21.188 15.523 1 98.75 175 THR B O 1
ATOM 4627 N N . THR B 1 176 ? 1.786 22.109 14.086 1 98.62 176 THR B N 1
ATOM 4628 C CA . THR B 1 176 ? 1.438 23.484 14.453 1 98.62 176 THR B CA 1
ATOM 4629 C C . THR B 1 176 ? 0.64 24.156 13.344 1 98.62 176 THR B C 1
ATOM 4631 O O . THR B 1 176 ? 0.039 25.203 13.555 1 98.62 176 THR B O 1
ATOM 4634 N N . GLY B 1 177 ? 0.666 23.562 12.164 1 98.56 177 GLY B N 1
ATOM 4635 C CA . GLY B 1 177 ? -0.094 24.109 11.047 1 98.56 177 GLY B CA 1
ATOM 4636 C C . GLY B 1 177 ? 0.665 25.156 10.266 1 98.56 177 GLY B C 1
ATOM 4637 O O . GLY B 1 177 ? 0.212 25.594 9.211 1 98.56 177 GLY B O 1
ATOM 4638 N N . SER B 1 178 ? 1.875 25.578 10.711 1 98.31 178 SER B N 1
ATOM 4639 C CA . SER B 1 178 ? 2.646 26.609 10.039 1 98.31 178 SER B CA 1
ATOM 4640 C C . SER B 1 178 ? 2.938 26.234 8.586 1 98.31 178 SER B C 1
ATOM 4642 O O . SER B 1 178 ? 3.342 25.094 8.312 1 98.31 178 SER B O 1
ATOM 4644 N N . ILE B 1 179 ? 2.711 27.141 7.688 1 98.69 179 ILE B N 1
ATOM 4645 C CA . ILE B 1 179 ? 2.969 26.906 6.27 1 98.69 179 ILE B CA 1
ATOM 4646 C C . ILE B 1 179 ? 4.367 27.406 5.91 1 98.69 179 ILE B C 1
ATOM 4648 O O . ILE B 1 179 ? 4.777 28.484 6.352 1 98.69 179 ILE B O 1
ATOM 4652 N N . VAL B 1 180 ? 5.117 26.641 5.172 1 98.81 180 VAL B N 1
ATOM 4653 C CA . VAL B 1 180 ? 6.484 26.953 4.773 1 98.81 180 VAL B CA 1
ATOM 4654 C C . VAL B 1 180 ? 6.48 27.625 3.396 1 98.81 180 VAL B C 1
ATOM 4656 O O . VAL B 1 180 ? 5.703 27.234 2.52 1 98.81 180 VAL B O 1
ATOM 4659 N N . ASP B 1 181 ? 7.305 28.672 3.234 1 98.56 181 ASP B N 1
ATOM 4660 C CA . ASP B 1 181 ? 7.484 29.297 1.931 1 98.56 181 ASP B CA 1
ATOM 4661 C C . ASP B 1 181 ? 8.32 28.422 1.004 1 98.56 181 ASP B C 1
ATOM 4663 O O . ASP B 1 181 ? 9.461 28.75 0.678 1 98.56 181 ASP B O 1
ATOM 4667 N N . VAL B 1 182 ? 7.715 27.422 0.454 1 98.81 182 VAL B N 1
ATOM 4668 C CA . VAL B 1 182 ? 8.383 26.391 -0.328 1 98.81 182 VAL B CA 1
ATOM 4669 C C . VAL B 1 182 ? 8.938 26.984 -1.614 1 98.81 182 VAL B C 1
ATOM 4671 O O . VAL B 1 182 ? 10.016 26.594 -2.078 1 98.81 182 VAL B O 1
ATOM 4674 N N . LYS B 1 183 ? 8.172 27.906 -2.209 1 98.62 183 LYS B N 1
ATOM 4675 C CA . LYS B 1 183 ? 8.633 28.531 -3.443 1 98.62 183 LYS B CA 1
ATOM 4676 C C . LYS B 1 183 ? 10.008 29.156 -3.256 1 98.62 183 LYS B C 1
ATOM 4678 O O . LYS B 1 183 ? 10.898 28.984 -4.094 1 98.62 183 LYS B O 1
ATOM 4683 N N . SER B 1 184 ? 10.148 29.891 -2.154 1 98.75 184 SER B N 1
ATOM 4684 C CA . SER B 1 184 ? 11.43 30.531 -1.842 1 98.75 184 SER B CA 1
ATOM 4685 C C . SER B 1 184 ? 12.531 29.484 -1.662 1 98.75 184 SER B C 1
ATOM 4687 O O . SER B 1 184 ? 13.664 29.703 -2.082 1 98.75 184 SER B O 1
ATOM 4689 N N . ILE B 1 185 ? 12.258 28.375 -1.053 1 98.88 185 ILE B N 1
ATOM 4690 C CA . ILE B 1 185 ? 13.219 27.297 -0.838 1 98.88 185 ILE B CA 1
ATOM 4691 C C . ILE B 1 185 ? 13.633 26.688 -2.182 1 98.88 185 ILE B C 1
ATOM 4693 O O . ILE B 1 185 ? 14.82 26.438 -2.412 1 98.88 185 ILE B O 1
ATOM 4697 N N . VAL B 1 186 ? 12.664 26.469 -3.062 1 98.88 186 VAL B N 1
ATOM 4698 C CA . VAL B 1 186 ? 12.93 25.891 -4.375 1 98.88 186 VAL B CA 1
ATOM 4699 C C . VAL B 1 186 ? 13.898 26.781 -5.145 1 98.88 186 VAL B C 1
ATOM 4701 O O . VAL B 1 186 ? 14.891 26.297 -5.703 1 98.88 186 VAL B O 1
ATOM 4704 N N . GLU B 1 187 ? 13.602 28.078 -5.145 1 98.75 187 GLU B N 1
ATOM 4705 C CA . GLU B 1 187 ? 14.461 29.031 -5.848 1 98.75 187 GLU B CA 1
ATOM 4706 C C . GLU B 1 187 ? 15.883 29 -5.289 1 98.75 187 GLU B C 1
ATOM 4708 O O . GLU B 1 187 ? 16.844 28.922 -6.047 1 98.75 187 GLU B O 1
ATOM 4713 N N . ALA B 1 188 ? 16.047 29.078 -3.988 1 98.81 188 ALA B N 1
ATOM 4714 C CA . ALA B 1 188 ? 17.359 29.094 -3.342 1 98.81 188 ALA B CA 1
ATOM 4715 C C . ALA B 1 188 ? 18.109 27.797 -3.588 1 98.81 188 ALA B C 1
ATOM 4717 O O . ALA B 1 188 ? 19.312 27.812 -3.867 1 98.81 188 ALA B O 1
ATOM 4718 N N . ALA B 1 189 ? 17.438 26.656 -3.455 1 98.88 189 ALA B N 1
ATOM 4719 C CA . ALA B 1 189 ? 18.047 25.359 -3.641 1 98.88 189 ALA B CA 1
ATOM 4720 C C . ALA B 1 189 ? 18.531 25.172 -5.078 1 98.88 189 ALA B C 1
ATOM 4722 O O . ALA B 1 189 ? 19.641 24.688 -5.316 1 98.88 189 ALA B O 1
ATOM 4723 N N . HIS B 1 190 ? 17.672 25.547 -6.047 1 98.75 190 HIS B N 1
ATOM 4724 C CA . HIS B 1 190 ? 18.016 25.391 -7.457 1 98.75 190 HIS B CA 1
ATOM 4725 C C . HIS B 1 190 ? 19.234 26.234 -7.828 1 98.75 190 HIS B C 1
ATOM 4727 O O . HIS B 1 190 ? 20 25.875 -8.719 1 98.75 190 HIS B O 1
ATOM 4733 N N . ASN B 1 191 ? 19.406 27.344 -7.125 1 98.5 191 ASN B N 1
ATOM 4734 C CA . ASN B 1 191 ? 20.562 28.203 -7.383 1 98.5 191 ASN B CA 1
ATOM 4735 C C . ASN B 1 191 ? 21.875 27.484 -7.098 1 98.5 191 ASN B C 1
ATOM 4737 O O . ASN B 1 191 ? 22.922 27.859 -7.637 1 98.5 191 ASN B O 1
ATOM 4741 N N . VAL B 1 192 ? 21.859 26.5 -6.277 1 98.5 192 VAL B N 1
ATOM 4742 C CA . VAL B 1 192 ? 23.078 25.734 -5.984 1 98.5 192 VAL B CA 1
ATOM 4743 C C . VAL B 1 192 ? 22.953 24.328 -6.574 1 98.5 192 VAL B C 1
ATOM 4745 O O . VAL B 1 192 ? 23.656 23.422 -6.137 1 98.5 192 VAL B O 1
ATOM 4748 N N . ASN B 1 193 ? 21.953 24.078 -7.414 1 98.12 193 ASN B N 1
ATOM 4749 C CA . ASN B 1 193 ? 21.734 22.859 -8.172 1 98.12 193 ASN B CA 1
ATOM 4750 C C . ASN B 1 193 ? 21.266 21.719 -7.27 1 98.12 193 ASN B C 1
ATOM 4752 O O . ASN B 1 193 ? 21.562 20.547 -7.523 1 98.12 193 ASN B O 1
ATOM 4756 N N . ALA B 1 194 ? 20.656 22.031 -6.184 1 98.75 194 ALA B N 1
ATOM 4757 C CA . ALA B 1 194 ? 20.062 21.016 -5.305 1 98.75 194 ALA B CA 1
ATOM 4758 C C . ALA B 1 194 ? 18.609 20.734 -5.699 1 98.75 194 ALA B C 1
ATOM 4760 O O . ALA B 1 194 ? 17.891 21.625 -6.133 1 98.75 194 ALA B O 1
ATOM 4761 N N . MET B 1 195 ? 18.203 19.469 -5.555 1 98.81 195 MET B N 1
ATOM 4762 C CA . MET B 1 195 ? 16.797 19.078 -5.746 1 98.81 195 MET B CA 1
ATOM 4763 C C . MET B 1 195 ? 15.953 19.484 -4.539 1 98.81 195 MET B C 1
ATOM 4765 O O . MET B 1 195 ? 16.484 19.672 -3.439 1 98.81 195 MET B O 1
ATOM 4769 N N . VAL B 1 196 ? 14.688 19.641 -4.738 1 98.94 196 VAL B N 1
ATOM 4770 C CA . VAL B 1 196 ? 13.773 19.938 -3.643 1 98.94 196 VAL B CA 1
ATOM 4771 C C . VAL B 1 196 ? 12.672 18.875 -3.588 1 98.94 196 VAL B C 1
ATOM 4773 O O . VAL B 1 196 ? 12.008 18.609 -4.59 1 98.94 196 VAL B O 1
ATOM 4776 N N . TYR B 1 197 ? 12.539 18.219 -2.482 1 98.94 197 TYR B N 1
ATOM 4777 C CA . TYR B 1 197 ? 11.484 17.25 -2.17 1 98.94 197 TYR B CA 1
ATOM 4778 C C . TYR B 1 197 ? 10.492 17.828 -1.164 1 98.94 197 TYR B C 1
ATOM 4780 O O . TYR B 1 197 ? 10.875 18.188 -0.043 1 98.94 197 TYR B O 1
ATOM 4788 N N . VAL B 1 198 ? 9.18 17.891 -1.505 1 98.94 198 VAL B N 1
ATOM 4789 C CA . VAL B 1 198 ? 8.188 18.562 -0.674 1 98.94 198 VAL B CA 1
ATOM 4790 C C . VAL B 1 198 ? 7.191 17.547 -0.127 1 98.94 198 VAL B C 1
ATOM 4792 O O . VAL B 1 198 ? 6.539 16.828 -0.894 1 98.94 198 VAL B O 1
ATOM 4795 N N . ASP B 1 199 ? 7.117 17.453 1.161 1 98.94 199 ASP B N 1
ATOM 4796 C CA . ASP B 1 199 ? 6.027 16.734 1.822 1 98.94 199 ASP B CA 1
ATOM 4797 C C . ASP B 1 199 ? 4.793 17.625 1.959 1 98.94 199 ASP B C 1
ATOM 4799 O O . ASP B 1 199 ? 4.75 18.516 2.822 1 98.94 199 ASP B O 1
ATOM 4803 N N . ALA B 1 200 ? 3.764 17.328 1.177 1 98.88 200 ALA B N 1
ATOM 4804 C CA . ALA B 1 200 ? 2.572 18.172 1.165 1 98.88 200 ALA B CA 1
ATOM 4805 C C . ALA B 1 200 ? 1.392 17.469 1.826 1 98.88 200 ALA B C 1
ATOM 4807 O O . ALA B 1 200 ? 0.24 17.859 1.648 1 98.88 200 ALA B O 1
ATOM 4808 N N . VAL B 1 201 ? 1.625 16.438 2.598 1 98.75 201 VAL B N 1
ATOM 4809 C CA . VAL B 1 201 ? 0.581 15.602 3.168 1 98.75 201 VAL B CA 1
ATOM 4810 C C . VAL B 1 201 ? -0.382 16.453 3.992 1 98.75 201 VAL B C 1
ATOM 4812 O O . VAL B 1 201 ? -1.601 16.359 3.822 1 98.75 201 VAL B O 1
ATOM 4815 N N . HIS B 1 202 ? 0.144 17.266 4.863 1 98.75 202 HIS B N 1
ATOM 4816 C CA . HIS B 1 202 ? -0.721 18.016 5.758 1 98.75 202 HIS B CA 1
ATOM 4817 C C . HIS B 1 202 ? -1.318 19.234 5.047 1 98.75 202 HIS B C 1
ATOM 4819 O O . HIS B 1 202 ? -2.375 19.734 5.441 1 98.75 202 HIS B O 1
ATOM 4825 N N . TYR B 1 203 ? -0.666 19.75 4.027 1 98.81 203 TYR B N 1
ATOM 4826 C CA . TYR B 1 203 ? -1.069 20.953 3.297 1 98.81 203 TYR B CA 1
ATOM 4827 C C . TYR B 1 203 ? -2.246 20.656 2.373 1 98.81 203 TYR B C 1
ATOM 4829 O O . TYR B 1 203 ? -3.154 21.484 2.232 1 98.81 203 TYR B O 1
ATOM 4837 N N . ALA B 1 204 ? -2.346 19.484 1.842 1 98.75 204 ALA B N 1
ATOM 4838 C CA . ALA B 1 204 ? -3.127 19.109 0.67 1 98.75 204 ALA B CA 1
ATOM 4839 C C . ALA B 1 204 ? -4.625 19.219 0.947 1 98.75 204 ALA B C 1
ATOM 4841 O O . ALA B 1 204 ? -5.395 19.609 0.064 1 98.75 204 ALA B O 1
ATOM 4842 N N . PRO B 1 205 ? -5.117 18.875 2.143 1 98.38 205 PRO B N 1
ATOM 4843 C CA . PRO B 1 205 ? -6.562 18.984 2.361 1 98.38 205 PRO B CA 1
ATOM 4844 C C . PRO B 1 205 ? -7.035 20.422 2.516 1 98.38 205 PRO B C 1
ATOM 4846 O O . PRO B 1 205 ? -8.234 20.703 2.418 1 98.38 205 PRO B O 1
ATOM 4849 N N . HIS B 1 206 ? -6.117 21.391 2.725 1 98.5 206 HIS B N 1
ATOM 4850 C CA . HIS B 1 206 ? -6.504 22.734 3.127 1 98.5 206 HIS B CA 1
ATOM 4851 C C . HIS B 1 206 ? -6.273 23.734 1.999 1 98.5 206 HIS B C 1
ATOM 4853 O O . HIS B 1 206 ? -7 24.719 1.887 1 98.5 206 HIS B O 1
ATOM 4859 N N . HIS B 1 207 ? -5.242 23.484 1.225 1 98.19 207 HIS B N 1
ATOM 4860 C CA . HIS B 1 207 ? -4.883 24.406 0.155 1 98.19 207 HIS B CA 1
ATOM 4861 C C . HIS B 1 207 ? -4.605 23.656 -1.146 1 98.19 207 HIS B C 1
ATOM 4863 O O . HIS B 1 207 ? -4.109 22.531 -1.127 1 98.19 207 HIS B O 1
ATOM 4869 N N . LEU B 1 208 ? -4.961 24.344 -2.193 1 98.12 208 LEU B N 1
ATOM 4870 C CA . LEU B 1 208 ? -4.715 23.719 -3.496 1 98.12 208 LEU B CA 1
ATOM 4871 C C . LEU B 1 208 ? -3.25 23.875 -3.896 1 98.12 208 LEU B C 1
ATOM 4873 O O . LEU B 1 208 ? -2.672 24.953 -3.775 1 98.12 208 LEU B O 1
ATOM 4877 N N . ILE B 1 209 ? -2.582 22.828 -4.352 1 98.69 209 ILE B N 1
ATOM 4878 C CA . ILE B 1 209 ? -1.165 22.766 -4.688 1 98.69 209 ILE B CA 1
ATOM 4879 C C . ILE B 1 209 ? -0.977 23.047 -6.176 1 98.69 209 ILE B C 1
ATOM 4881 O O . ILE B 1 209 ? -1.783 22.609 -7.004 1 98.69 209 ILE B O 1
ATOM 4885 N N . ASP B 1 210 ? 0.003 23.797 -6.555 1 98.81 210 ASP B N 1
ATOM 4886 C CA . ASP B 1 210 ? 0.421 24.062 -7.93 1 98.81 210 ASP B CA 1
ATOM 4887 C C . ASP B 1 210 ? 1.908 23.766 -8.117 1 98.81 210 ASP B C 1
ATOM 4889 O O . ASP B 1 210 ? 2.746 24.656 -7.961 1 98.81 210 ASP B O 1
ATOM 4893 N N . VAL B 1 211 ? 2.213 22.547 -8.586 1 98.81 211 VAL B N 1
ATOM 4894 C CA . VAL B 1 211 ? 3.605 22.125 -8.672 1 98.81 211 VAL B CA 1
ATOM 4895 C C . VAL B 1 211 ? 4.312 22.891 -9.781 1 98.81 211 VAL B C 1
ATOM 4897 O O . VAL B 1 211 ? 5.535 23.062 -9.75 1 98.81 211 VAL B O 1
ATOM 4900 N N . GLN B 1 212 ? 3.594 23.312 -10.773 1 98.44 212 GLN B N 1
ATOM 4901 C CA . GLN B 1 212 ? 4.207 24.109 -11.836 1 98.44 212 GLN B CA 1
ATOM 4902 C C . GLN B 1 212 ? 4.66 25.469 -11.32 1 98.44 212 GLN B C 1
ATOM 4904 O O . GLN B 1 212 ? 5.754 25.938 -11.656 1 98.44 212 GLN B O 1
ATOM 4909 N N . ALA B 1 213 ? 3.818 26.078 -10.484 1 98.44 213 ALA B N 1
ATOM 4910 C CA . ALA B 1 213 ? 4.176 27.359 -9.883 1 98.44 213 ALA B CA 1
ATOM 4911 C C . ALA B 1 213 ? 5.316 27.203 -8.883 1 98.44 213 ALA B C 1
ATOM 4913 O O . ALA B 1 213 ? 6.184 28.062 -8.773 1 98.44 213 ALA B O 1
ATOM 4914 N N . LEU B 1 214 ? 5.332 26.125 -8.086 1 98.56 214 LEU B N 1
ATOM 4915 C CA . LEU B 1 214 ? 6.363 25.859 -7.09 1 98.56 214 LEU B CA 1
ATOM 4916 C C . LEU B 1 214 ? 7.703 25.578 -7.758 1 98.56 214 LEU B C 1
ATOM 4918 O O . LEU B 1 214 ? 8.75 26.016 -7.281 1 98.56 214 LEU B O 1
ATOM 4922 N N . GLY B 1 215 ? 7.648 24.766 -8.805 1 98.5 215 GLY B N 1
ATOM 4923 C CA . GLY B 1 215 ? 8.859 24.375 -9.508 1 98.5 215 GLY B CA 1
ATOM 4924 C C . GLY B 1 215 ? 9.664 23.312 -8.773 1 98.5 215 GLY B C 1
ATOM 4925 O O . GLY B 1 215 ? 10.836 23.094 -9.078 1 98.5 215 GLY B O 1
ATOM 4926 N N . CYS B 1 216 ? 9.094 22.688 -7.773 1 98.81 216 CYS B N 1
ATOM 4927 C CA . CYS B 1 216 ? 9.812 21.672 -7.012 1 98.81 216 CYS B CA 1
ATOM 4928 C C . CYS B 1 216 ? 10.086 20.438 -7.867 1 98.81 216 CYS B C 1
ATOM 4930 O O . CYS B 1 216 ? 9.438 20.234 -8.898 1 98.81 216 CYS B O 1
ATOM 4932 N N . ASP B 1 217 ? 11.016 19.625 -7.496 1 98.88 217 ASP B N 1
ATOM 4933 C CA . ASP B 1 217 ? 11.414 18.438 -8.242 1 98.88 217 ASP B CA 1
ATOM 4934 C C . ASP B 1 217 ? 10.5 17.25 -7.926 1 98.88 217 ASP B C 1
ATOM 4936 O O . ASP B 1 217 ? 10.156 16.469 -8.812 1 98.88 217 ASP B O 1
ATOM 4940 N N . PHE B 1 218 ? 10.172 17.156 -6.699 1 98.88 218 PHE B N 1
ATOM 4941 C CA . PHE B 1 218 ? 9.297 16.109 -6.199 1 98.88 218 PHE B CA 1
ATOM 4942 C C . PHE B 1 218 ? 8.312 16.656 -5.184 1 98.88 218 PHE B C 1
ATOM 4944 O O . PHE B 1 218 ? 8.633 17.578 -4.441 1 98.88 218 PHE B O 1
ATOM 4951 N N . LEU B 1 219 ? 7.129 16.109 -5.16 1 98.94 219 LEU B N 1
ATOM 4952 C CA . LEU B 1 219 ? 6.125 16.406 -4.141 1 98.94 219 LEU B CA 1
ATOM 4953 C C . LEU B 1 219 ? 5.293 15.164 -3.824 1 98.94 219 LEU B C 1
ATOM 4955 O O . LEU B 1 219 ? 4.91 14.414 -4.727 1 98.94 219 LEU B O 1
ATOM 4959 N N . ALA B 1 220 ? 5.039 14.906 -2.545 1 98.75 220 ALA B N 1
ATOM 4960 C CA . ALA B 1 220 ? 4.258 13.742 -2.143 1 98.75 220 ALA B CA 1
ATOM 4961 C C . ALA B 1 220 ? 3.082 14.148 -1.256 1 98.75 220 ALA B C 1
ATOM 4963 O O . ALA B 1 220 ? 3.164 15.133 -0.523 1 98.75 220 ALA B O 1
ATOM 4964 N N . CYS B 1 221 ? 2.006 13.469 -1.336 1 98.06 221 CYS B N 1
ATOM 4965 C CA . CYS B 1 221 ? 0.871 13.625 -0.434 1 98.06 221 CYS B CA 1
ATOM 4966 C C . CYS B 1 221 ? 0.174 12.289 -0.197 1 98.06 221 CYS B C 1
ATOM 4968 O O . CYS B 1 221 ? 0.677 11.242 -0.601 1 98.06 221 CYS B O 1
ATOM 4970 N N . SER B 1 222 ? -0.84 12.266 0.606 1 98.12 222 SER B N 1
ATOM 4971 C CA . SER B 1 222 ? -1.575 11.07 1.008 1 98.12 222 SER B CA 1
ATOM 4972 C C . SER B 1 222 ? -3.082 11.305 0.956 1 98.12 222 SER B C 1
ATOM 4974 O O . SER B 1 222 ? -3.604 12.172 1.654 1 98.12 222 SER B O 1
ATOM 4976 N N . ALA B 1 223 ? -3.746 10.445 0.26 1 98.69 223 ALA B N 1
ATOM 4977 C CA . ALA B 1 223 ? -5.172 10.648 0.005 1 98.69 223 ALA B CA 1
ATOM 4978 C C . ALA B 1 223 ? -5.977 10.555 1.296 1 98.69 223 ALA B C 1
ATOM 4980 O O . ALA B 1 223 ? -6.988 11.242 1.455 1 98.69 223 ALA B O 1
ATOM 4981 N N . TYR B 1 224 ? -5.531 9.734 2.273 1 98.12 224 TYR B N 1
ATOM 4982 C CA . TYR B 1 224 ? -6.336 9.531 3.473 1 98.12 224 TYR B CA 1
ATOM 4983 C C . TYR B 1 224 ? -6.406 10.812 4.305 1 98.12 224 TYR B C 1
ATOM 4985 O O . TYR B 1 224 ? -7.203 10.906 5.238 1 98.12 224 TYR B O 1
ATOM 4993 N N . LYS B 1 225 ? -5.594 11.844 3.91 1 98.31 225 LYS B N 1
ATOM 4994 C CA . LYS B 1 225 ? -5.648 13.133 4.598 1 98.31 225 LYS B CA 1
ATOM 4995 C C . LYS B 1 225 ? -6.668 14.055 3.943 1 98.31 225 LYS B C 1
ATOM 4997 O O . LYS B 1 225 ? -7.074 15.055 4.539 1 98.31 225 LYS B O 1
ATOM 5002 N N . PHE B 1 226 ? -7.043 13.789 2.697 1 98.5 226 PHE B N 1
ATOM 5003 C CA . PHE B 1 226 ? -7.98 14.664 2.008 1 98.5 226 PHE B CA 1
ATOM 5004 C C . PHE B 1 226 ? -9.172 13.875 1.473 1 98.5 226 PHE B C 1
ATOM 5006 O O . PHE B 1 226 ? -9.5 13.969 0.291 1 98.5 226 PHE B O 1
ATOM 5013 N N . PHE B 1 227 ? -9.719 13.078 2.383 1 98.69 227 PHE B N 1
ATOM 5014 C CA . PHE B 1 227 ? -11.055 12.523 2.258 1 98.69 227 PHE B CA 1
ATOM 5015 C C . PHE B 1 227 ? -11.055 11.32 1.322 1 98.69 227 PHE B C 1
ATOM 5017 O O . PHE B 1 227 ? -12.07 11.008 0.695 1 98.69 227 PHE B O 1
ATOM 5024 N N . GLY B 1 228 ? -9.914 10.68 1.11 1 98.62 228 GLY B N 1
ATOM 5025 C CA . GLY B 1 228 ? -9.781 9.508 0.265 1 98.62 228 GLY B CA 1
ATOM 5026 C C . GLY B 1 228 ? -9.32 8.273 1.023 1 98.62 228 GLY B C 1
ATOM 5027 O O . GLY B 1 228 ? -9.219 8.297 2.252 1 98.62 228 GLY B O 1
ATOM 5028 N N . PRO B 1 229 ? -9.148 7.18 0.283 1 98.31 229 PRO B N 1
ATOM 5029 C CA . PRO B 1 229 ? -8.609 5.961 0.889 1 98.31 229 PRO B CA 1
ATOM 5030 C C . PRO B 1 229 ? -7.102 6.039 1.134 1 98.31 229 PRO B C 1
ATOM 5032 O O . PRO B 1 229 ? -6.488 7.09 0.908 1 98.31 229 PRO B O 1
ATOM 5035 N N . HIS B 1 230 ? -6.539 5.02 1.753 1 98.06 230 HIS B N 1
ATOM 5036 C CA . HIS B 1 230 ? -5.105 5 2.033 1 98.06 230 HIS B CA 1
ATOM 5037 C C . HIS B 1 230 ? -4.301 4.715 0.77 1 98.06 230 HIS B C 1
ATOM 5039 O O . HIS B 1 230 ? -4.184 3.562 0.349 1 98.06 230 HIS B O 1
ATOM 5045 N N . VAL B 1 231 ? -3.758 5.766 0.162 1 97.69 231 VAL B N 1
ATOM 5046 C CA . VAL B 1 231 ? -2.922 5.734 -1.034 1 97.69 231 VAL B CA 1
ATOM 5047 C C . VAL B 1 231 ? -1.927 6.895 -0.999 1 97.69 231 VAL B C 1
ATOM 5049 O O . VAL B 1 231 ? -2.271 8.008 -0.591 1 97.69 231 VAL B O 1
ATOM 5052 N N . GLY B 1 232 ? -0.692 6.586 -1.326 1 98.31 232 GLY B N 1
ATOM 5053 C CA . GLY B 1 232 ? 0.302 7.629 -1.51 1 98.31 232 GLY B CA 1
ATOM 5054 C C . GLY B 1 232 ? 0.362 8.156 -2.934 1 98.31 232 GLY B C 1
ATOM 5055 O O . GLY B 1 232 ? 0.137 7.402 -3.885 1 98.31 232 GLY B O 1
ATOM 5056 N N . ILE B 1 233 ? 0.584 9.391 -3.109 1 98.81 233 ILE B N 1
ATOM 5057 C CA . ILE B 1 233 ? 0.73 10.062 -4.398 1 98.81 233 ILE B CA 1
ATOM 5058 C C . ILE B 1 233 ? 2.041 10.844 -4.426 1 98.81 233 ILE B C 1
ATOM 5060 O O . ILE B 1 233 ? 2.385 11.523 -3.457 1 98.81 233 ILE B O 1
ATOM 5064 N N . ALA B 1 234 ? 2.762 10.727 -5.465 1 98.75 234 ALA B N 1
ATOM 5065 C CA . ALA B 1 234 ? 3.953 11.555 -5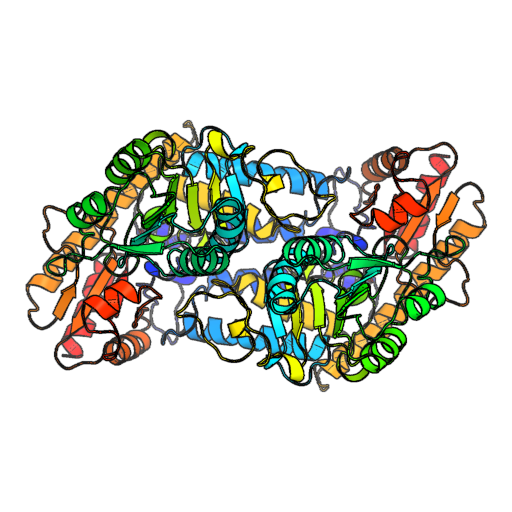.641 1 98.75 234 ALA B CA 1
ATOM 5066 C C . ALA B 1 234 ? 3.982 12.188 -7.031 1 98.75 234 ALA B C 1
ATOM 5068 O O . ALA B 1 234 ? 3.562 11.562 -8.008 1 98.75 234 ALA B O 1
ATOM 5069 N N . TYR B 1 235 ? 4.324 13.43 -7.074 1 98.81 235 TYR B N 1
ATOM 5070 C CA . TYR B 1 235 ? 4.684 14.133 -8.297 1 98.81 235 TYR B CA 1
ATOM 5071 C C . TYR B 1 235 ? 6.184 14.07 -8.547 1 98.81 235 TYR B C 1
ATOM 5073 O O . TYR B 1 235 ? 6.98 14.312 -7.637 1 98.81 235 TYR B O 1
ATOM 5081 N N . VAL B 1 236 ? 6.578 13.688 -9.703 1 98.69 236 VAL B N 1
ATOM 5082 C CA . VAL B 1 236 ? 7.953 13.773 -10.188 1 98.69 236 VAL B CA 1
ATOM 5083 C C . VAL B 1 236 ? 8.023 14.742 -11.367 1 98.69 236 VAL B C 1
ATOM 5085 O O . VAL B 1 236 ? 7.316 14.57 -12.367 1 98.69 236 VAL B O 1
ATOM 5088 N N . SER B 1 237 ? 8.883 15.711 -11.305 1 98.38 237 SER B N 1
ATOM 5089 C CA . SER B 1 237 ? 8.992 16.688 -12.391 1 98.38 237 SER B CA 1
ATOM 5090 C C . SER B 1 237 ? 9.453 16.016 -13.688 1 98.38 237 SER B C 1
ATOM 5092 O O . SER B 1 237 ? 10.141 14.992 -13.648 1 98.38 237 SER B O 1
ATOM 5094 N N . PRO B 1 238 ? 9.039 16.578 -14.844 1 96.75 238 PRO B N 1
ATOM 5095 C CA . PRO B 1 238 ? 9.445 16 -16.125 1 96.75 238 PRO B CA 1
ATOM 5096 C C . PRO B 1 238 ? 10.953 15.789 -16.234 1 96.75 238 PRO B C 1
ATOM 5098 O O . PRO B 1 238 ? 11.398 14.797 -16.812 1 96.75 238 PRO B O 1
ATOM 5101 N N . LYS B 1 239 ? 11.664 16.625 -15.625 1 95.81 239 LYS B N 1
ATOM 5102 C CA . LYS B 1 239 ? 13.125 16.578 -15.68 1 95.81 239 LYS B CA 1
ATOM 5103 C C . LYS B 1 239 ? 13.656 15.266 -15.102 1 95.81 239 LYS B C 1
ATOM 5105 O O . LYS B 1 239 ? 14.625 14.703 -15.625 1 95.81 239 LYS B O 1
ATOM 5110 N N . TRP B 1 240 ? 13.016 14.727 -14.133 1 96.69 240 TRP B N 1
ATOM 5111 C CA . TRP B 1 240 ? 13.609 13.633 -13.367 1 96.69 240 TRP B CA 1
ATOM 5112 C C . TRP B 1 240 ? 12.938 12.312 -13.711 1 96.69 240 TRP B C 1
ATOM 5114 O O . TRP B 1 240 ? 13.43 11.242 -13.328 1 96.69 240 TRP B O 1
ATOM 5124 N N . MET B 1 241 ? 11.844 12.328 -14.461 1 95.19 241 MET B N 1
ATOM 5125 C CA . MET B 1 241 ? 11.047 11.148 -14.773 1 95.19 241 MET B CA 1
ATOM 5126 C C . MET B 1 241 ? 11.898 10.086 -15.469 1 95.19 241 MET B C 1
ATOM 5128 O O . MET B 1 241 ? 11.742 8.891 -15.219 1 95.19 241 MET B O 1
ATOM 5132 N N . TYR B 1 242 ? 12.789 10.484 -16.297 1 93.5 242 TYR B N 1
ATOM 5133 C CA . TYR B 1 242 ? 13.57 9.516 -17.062 1 93.5 242 TYR B CA 1
ATOM 5134 C C . TYR B 1 242 ? 15.047 9.578 -16.672 1 93.5 242 TYR B C 1
ATOM 5136 O O . TYR B 1 242 ? 15.852 8.766 -17.125 1 93.5 242 TYR B O 1
ATOM 5144 N N . ALA B 1 243 ? 15.359 10.461 -15.766 1 95.12 243 ALA B N 1
ATOM 5145 C CA . ALA B 1 243 ? 16.75 10.609 -15.344 1 95.12 243 ALA B CA 1
ATOM 5146 C C . ALA B 1 243 ? 17.062 9.703 -14.164 1 95.12 243 ALA B C 1
ATOM 5148 O O . ALA B 1 243 ? 18.203 9.289 -13.977 1 95.12 243 ALA B O 1
ATOM 5149 N N . LEU B 1 244 ? 16.047 9.391 -13.406 1 95.56 244 LEU B N 1
ATOM 5150 C CA . LEU B 1 244 ? 16.234 8.539 -12.242 1 95.56 244 LEU B CA 1
ATOM 5151 C C . LEU B 1 244 ? 16.094 7.07 -12.609 1 95.56 244 LEU B C 1
ATOM 5153 O O . LEU B 1 244 ? 15.43 6.734 -13.594 1 95.56 244 LEU B O 1
ATOM 5157 N N . PHE B 1 245 ? 16.719 6.184 -11.867 1 93 245 PHE B N 1
ATOM 5158 C CA . PHE B 1 245 ? 16.656 4.742 -12.055 1 93 245 PHE B CA 1
ATOM 5159 C C . PHE B 1 245 ? 16.078 4.059 -10.812 1 93 245 PHE B C 1
ATOM 5161 O O . PHE B 1 245 ? 16.828 3.518 -9.992 1 93 245 PHE B O 1
ATOM 5168 N N . PRO B 1 246 ? 14.781 4.043 -10.734 1 94.88 246 PRO B N 1
ATOM 5169 C CA . PRO B 1 246 ? 14.148 3.426 -9.562 1 94.88 246 PRO B CA 1
ATOM 5170 C C . PRO B 1 246 ? 14.352 1.912 -9.516 1 94.88 246 PRO B C 1
ATOM 5172 O O . PRO B 1 246 ? 14.656 1.291 -10.539 1 94.88 246 PRO B O 1
ATOM 5175 N N . TYR B 1 247 ? 14.266 1.35 -8.32 1 93.06 247 TYR B N 1
ATOM 5176 C CA . TYR B 1 247 ? 14.234 -0.101 -8.172 1 93.06 247 TYR B CA 1
ATOM 5177 C C . TYR B 1 247 ? 12.914 -0.676 -8.68 1 93.06 247 TYR B C 1
ATOM 5179 O O . TYR B 1 247 ? 11.844 -0.185 -8.336 1 93.06 247 TYR B O 1
ATOM 5187 N N . LYS B 1 248 ? 12.984 -1.632 -9.5 1 93.81 248 LYS B N 1
ATOM 5188 C CA . LYS B 1 248 ? 11.812 -2.299 -10.062 1 93.81 248 LYS B CA 1
ATOM 5189 C C . LYS B 1 248 ? 12.164 -3.707 -10.539 1 93.81 248 LYS B C 1
ATOM 5191 O O . LYS B 1 248 ? 13.336 -4.031 -10.727 1 93.81 248 LYS B O 1
ATOM 5196 N N . VAL B 1 249 ? 11.125 -4.504 -10.727 1 96.81 249 VAL B N 1
ATOM 5197 C CA . VAL B 1 249 ? 11.375 -5.844 -11.242 1 96.81 249 VAL B CA 1
ATOM 5198 C C . VAL B 1 249 ? 11.688 -5.77 -12.734 1 96.81 249 VAL B C 1
ATOM 5200 O O . VAL B 1 249 ? 11.164 -4.906 -13.445 1 96.81 249 VAL B O 1
ATOM 5203 N N . GLU B 1 250 ? 12.43 -6.617 -13.219 1 96.31 250 GLU B N 1
ATOM 5204 C CA . GLU B 1 250 ? 12.953 -6.605 -14.586 1 96.31 250 GLU B CA 1
ATOM 5205 C C . GLU B 1 250 ? 11.82 -6.516 -15.609 1 96.31 250 GLU B C 1
ATOM 5207 O O . GLU B 1 250 ? 11.891 -5.719 -16.547 1 96.31 250 GLU B O 1
ATOM 5212 N N . PRO B 1 251 ? 10.719 -7.223 -15.461 1 95.69 251 PRO B N 1
ATOM 5213 C CA . PRO B 1 251 ? 9.711 -7.195 -16.531 1 95.69 251 PRO B CA 1
ATOM 5214 C C . PRO B 1 251 ? 8.805 -5.965 -16.453 1 95.69 251 PRO B C 1
ATOM 5216 O O . PRO B 1 251 ? 7.973 -5.754 -17.328 1 95.69 251 PRO B O 1
ATOM 5219 N N . ALA B 1 252 ? 8.914 -5.164 -15.438 1 93.94 252 ALA B N 1
ATOM 5220 C CA . ALA B 1 252 ? 8.062 -3.986 -15.305 1 93.94 252 ALA B CA 1
ATOM 5221 C C . ALA B 1 252 ? 8.391 -2.949 -16.375 1 93.94 252 ALA B C 1
ATOM 5223 O O . ALA B 1 252 ? 9.516 -2.887 -16.859 1 93.94 252 ALA B O 1
ATOM 5224 N N . THR B 1 253 ? 7.465 -2.098 -16.688 1 92 253 THR B N 1
ATOM 5225 C CA . THR B 1 253 ? 7.555 -1.118 -17.766 1 92 253 THR B CA 1
ATOM 5226 C C . THR B 1 253 ? 8.609 -0.064 -17.453 1 92 253 THR B C 1
ATOM 5228 O O . THR B 1 253 ? 8.875 0.233 -16.281 1 92 253 THR B O 1
ATOM 5231 N N . ASN B 1 254 ? 9.242 0.487 -18.453 1 91.88 254 ASN B N 1
ATOM 5232 C CA . ASN B 1 254 ? 10.18 1.604 -18.344 1 91.88 254 ASN B CA 1
ATOM 5233 C C . ASN B 1 254 ? 9.547 2.908 -18.828 1 91.88 254 ASN B C 1
ATOM 5235 O O . ASN B 1 254 ? 10.25 3.889 -19.078 1 91.88 254 ASN B O 1
ATOM 5239 N N . VAL B 1 255 ? 8.25 2.836 -18.875 1 90.06 255 VAL B N 1
ATOM 5240 C CA . VAL B 1 255 ? 7.57 3.99 -19.453 1 90.06 255 VAL B CA 1
ATOM 5241 C C . VAL B 1 255 ? 6.875 4.781 -18.344 1 90.06 255 VAL B C 1
ATOM 5243 O O . VAL B 1 255 ? 6.121 4.219 -17.547 1 90.06 255 VAL B O 1
ATOM 5246 N N . GLY B 1 256 ? 7.199 6.066 -18.312 1 91.88 256 GLY B N 1
ATOM 5247 C CA . GLY B 1 256 ? 6.445 6.992 -17.484 1 91.88 256 GLY B CA 1
ATOM 5248 C C . GLY B 1 256 ? 6.438 6.605 -16.016 1 91.88 256 GLY B C 1
ATOM 5249 O O . GLY B 1 256 ? 7.473 6.227 -15.461 1 91.88 256 GLY B O 1
ATOM 5250 N N . PRO B 1 257 ? 5.215 6.812 -15.352 1 95.12 257 PRO B N 1
ATOM 5251 C CA . PRO B 1 257 ? 5.102 6.594 -13.906 1 95.12 257 PRO B CA 1
ATOM 5252 C C . PRO B 1 257 ? 5.305 5.133 -13.516 1 95.12 257 PRO B C 1
ATOM 5254 O O . PRO B 1 257 ? 5.738 4.844 -12.398 1 95.12 257 PRO B O 1
ATOM 5257 N N . GLY B 1 258 ? 5 4.246 -14.438 1 94.31 258 GLY B N 1
ATOM 5258 C CA . GLY B 1 258 ? 5.145 2.824 -14.164 1 94.31 258 GLY B CA 1
ATOM 5259 C C . GLY B 1 258 ? 6.562 2.43 -13.797 1 94.31 258 GLY B C 1
ATOM 5260 O O . GLY B 1 258 ? 6.777 1.39 -13.164 1 94.31 258 GLY B O 1
ATOM 5261 N N . ARG B 1 259 ? 7.555 3.252 -14.141 1 94.38 259 ARG B N 1
ATOM 5262 C CA . ARG B 1 259 ? 8.953 2.992 -13.82 1 94.38 259 ARG B CA 1
ATOM 5263 C C . ARG B 1 259 ? 9.188 3.035 -12.312 1 94.38 259 ARG B C 1
ATOM 5265 O O . ARG B 1 259 ? 10.125 2.418 -11.805 1 94.38 259 ARG B O 1
ATOM 5272 N N . PHE B 1 260 ? 8.32 3.787 -11.625 1 96.62 260 PHE B N 1
ATOM 5273 C CA . PHE B 1 260 ? 8.547 4.055 -10.211 1 96.62 260 PHE B CA 1
ATOM 5274 C C . PHE B 1 260 ? 7.641 3.188 -9.344 1 96.62 260 PHE B C 1
ATOM 5276 O O . PHE B 1 260 ? 7.801 3.143 -8.125 1 96.62 260 PHE B O 1
ATOM 5283 N N . GLU B 1 261 ? 6.676 2.51 -9.945 1 96.62 261 GLU B N 1
ATOM 5284 C CA . GLU B 1 261 ? 5.664 1.784 -9.18 1 96.62 261 GLU B CA 1
ATOM 5285 C C . GLU B 1 261 ? 6.023 0.306 -9.055 1 96.62 261 GLU B C 1
ATOM 5287 O O . GLU B 1 261 ? 6.5 -0.304 -10.016 1 96.62 261 GLU B O 1
ATOM 5292 N N . THR B 1 262 ? 5.828 -0.251 -7.836 1 94.56 262 THR B N 1
ATOM 5293 C CA . THR B 1 262 ? 6.176 -1.644 -7.574 1 94.56 262 THR B CA 1
ATOM 5294 C C . THR B 1 262 ? 4.926 -2.463 -7.266 1 94.56 262 THR B C 1
ATOM 5296 O O . THR B 1 262 ? 4.191 -2.152 -6.324 1 94.56 262 THR B O 1
ATOM 5299 N N . GLY B 1 263 ? 4.758 -3.531 -8.039 1 94.75 263 GLY B N 1
ATOM 5300 C CA . GLY B 1 263 ? 3.68 -4.465 -7.758 1 94.75 263 GLY B CA 1
ATOM 5301 C C . GLY B 1 263 ? 2.324 -3.967 -8.219 1 94.75 263 GLY B C 1
ATOM 5302 O O . GLY B 1 263 ? 2.215 -2.871 -8.773 1 94.75 263 GLY B O 1
ATOM 5303 N N . THR B 1 264 ? 1.314 -4.789 -8.039 1 94.94 264 THR B N 1
ATOM 5304 C CA . THR B 1 264 ? -0.058 -4.449 -8.398 1 94.94 264 THR B CA 1
ATOM 5305 C C . THR B 1 264 ? -0.615 -3.377 -7.469 1 94.94 264 THR B C 1
ATOM 5307 O O . THR B 1 264 ? -0.541 -3.508 -6.246 1 94.94 264 THR B O 1
ATOM 5310 N N . GLN B 1 265 ? -1.122 -2.35 -8.055 1 96.06 265 GLN B N 1
ATOM 5311 C CA . GLN B 1 265 ? -1.686 -1.248 -7.277 1 96.06 265 GLN B CA 1
ATOM 5312 C C . GLN B 1 265 ? -3.051 -1.619 -6.707 1 96.06 265 GLN B C 1
ATOM 5314 O O . GLN B 1 265 ? -3.686 -2.568 -7.168 1 96.06 265 GLN B O 1
ATOM 5319 N N . SER B 1 266 ? -3.416 -0.924 -5.66 1 98 266 SER B N 1
ATOM 5320 C CA . SER B 1 266 ? -4.781 -1.045 -5.16 1 98 266 SER B CA 1
ATOM 5321 C C . SER B 1 266 ? -5.762 -0.272 -6.039 1 98 266 SER B C 1
ATOM 5323 O O . SER B 1 266 ? -6.023 0.908 -5.797 1 98 266 SER B O 1
ATOM 5325 N N . PHE B 1 267 ? -6.332 -0.961 -7.008 1 98.56 267 PHE B N 1
ATOM 5326 C CA . PHE B 1 267 ? -7.188 -0.279 -7.977 1 98.56 267 PHE B CA 1
ATOM 5327 C C . PHE B 1 267 ? -8.477 0.193 -7.316 1 98.56 267 PHE B C 1
ATOM 5329 O O . PHE B 1 267 ? -9.039 1.225 -7.703 1 98.56 267 PHE B O 1
ATOM 5336 N N . GLU B 1 268 ? -8.953 -0.574 -6.266 1 98.81 268 GLU B N 1
ATOM 5337 C CA . GLU B 1 268 ? -10.102 -0.074 -5.508 1 98.81 268 GLU B CA 1
ATOM 5338 C C . GLU B 1 268 ? -9.773 1.251 -4.824 1 98.81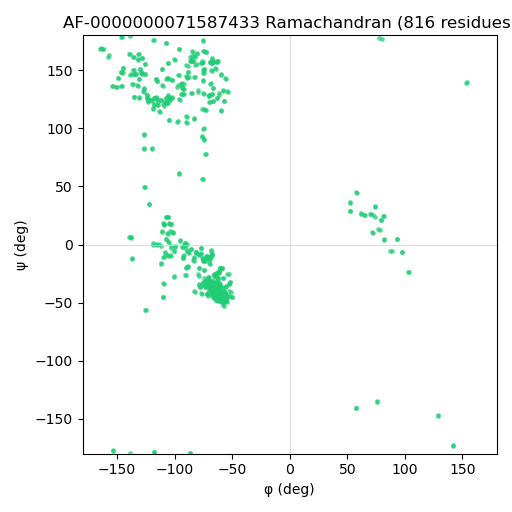 268 GLU B C 1
ATOM 5340 O O . GLU B 1 268 ? -10.609 2.156 -4.785 1 98.81 268 GLU B O 1
ATOM 5345 N N . ALA B 1 269 ? -8.594 1.38 -4.297 1 98.75 269 ALA B N 1
ATOM 5346 C CA . ALA B 1 269 ? -8.188 2.635 -3.668 1 98.75 269 ALA B CA 1
ATOM 5347 C C . ALA B 1 269 ? -8.062 3.752 -4.699 1 98.75 269 ALA B C 1
ATOM 5349 O O . ALA B 1 269 ? -8.422 4.898 -4.426 1 98.75 269 ALA B O 1
ATOM 5350 N N . LEU B 1 270 ? -7.566 3.4 -5.898 1 98.81 270 LEU B N 1
ATOM 5351 C CA . LEU B 1 270 ? -7.422 4.398 -6.953 1 98.81 270 LEU B CA 1
ATOM 5352 C C . LEU B 1 270 ? -8.789 4.867 -7.445 1 98.81 270 LEU B C 1
ATOM 5354 O O . LEU B 1 270 ? -8.961 6.043 -7.773 1 98.81 270 LEU B O 1
ATOM 5358 N N . ALA B 1 271 ? -9.734 3.912 -7.523 1 98.88 271 ALA B N 1
ATOM 5359 C CA . ALA B 1 271 ? -11.109 4.312 -7.84 1 98.88 271 ALA B CA 1
ATOM 5360 C C . ALA B 1 271 ? -11.641 5.293 -6.801 1 98.88 271 ALA B C 1
ATOM 5362 O O . ALA B 1 271 ? -12.258 6.305 -7.156 1 98.88 271 ALA B O 1
ATOM 5363 N N . GLY B 1 272 ? -11.359 4.988 -5.559 1 98.88 272 GLY B N 1
ATOM 5364 C CA . GLY B 1 272 ? -11.75 5.891 -4.484 1 98.88 272 GLY B CA 1
ATOM 5365 C C . GLY B 1 272 ? -11.047 7.234 -4.555 1 98.88 272 GLY B C 1
ATOM 5366 O O . GLY B 1 272 ? -11.656 8.266 -4.258 1 98.88 272 GLY B O 1
ATOM 5367 N N . LEU B 1 273 ? -9.805 7.227 -4.934 1 98.88 273 LEU B N 1
ATOM 5368 C CA . LEU B 1 273 ? -9.016 8.445 -5.051 1 98.88 273 LEU B CA 1
ATOM 5369 C C . LEU B 1 273 ? -9.625 9.391 -6.082 1 98.88 273 LEU B C 1
ATOM 5371 O O . LEU B 1 273 ? -9.727 10.594 -5.848 1 98.88 273 LEU B O 1
ATOM 5375 N N . THR B 1 274 ? -10.031 8.828 -7.234 1 98.94 274 THR B N 1
ATOM 5376 C CA . THR B 1 274 ? -10.703 9.625 -8.258 1 98.94 274 THR B CA 1
ATOM 5377 C C . THR B 1 274 ? -11.953 10.297 -7.699 1 98.94 274 THR B C 1
ATOM 5379 O O . THR B 1 274 ? -12.164 11.492 -7.91 1 98.94 274 THR B O 1
ATOM 5382 N N . SER B 1 275 ? -12.711 9.547 -6.93 1 98.88 275 SER B N 1
ATOM 5383 C CA . SER B 1 275 ? -13.938 10.062 -6.332 1 98.88 275 SER B CA 1
ATOM 5384 C C . SER B 1 275 ? -13.641 11.102 -5.258 1 98.88 275 SER B C 1
ATOM 5386 O O . SER B 1 275 ? -14.398 12.055 -5.078 1 98.88 275 SER B O 1
ATOM 5388 N N . ALA B 1 276 ? -12.555 10.945 -4.527 1 98.94 276 ALA B N 1
ATOM 5389 C CA . ALA B 1 276 ? -12.156 11.922 -3.518 1 98.94 276 ALA B CA 1
ATOM 5390 C C . ALA B 1 276 ? -11.844 13.273 -4.156 1 98.94 276 ALA B C 1
ATOM 5392 O O . ALA B 1 276 ? -12.227 14.312 -3.627 1 98.94 276 ALA B O 1
ATOM 5393 N N . VAL B 1 277 ? -11.133 13.242 -5.301 1 98.94 277 VAL B N 1
ATOM 5394 C CA . VAL B 1 277 ? -10.805 14.484 -6 1 98.94 277 VAL B CA 1
ATOM 5395 C C . VAL B 1 277 ? -12.086 15.133 -6.52 1 98.94 277 VAL B C 1
ATOM 5397 O O . VAL B 1 277 ? -12.242 16.359 -6.43 1 98.94 277 VAL B O 1
ATOM 5400 N N . GLU B 1 278 ? -13.016 14.344 -7.012 1 98.81 278 GLU B N 1
ATOM 5401 C CA . GLU B 1 278 ? -14.305 14.867 -7.457 1 98.81 278 GLU B CA 1
ATOM 5402 C C . GLU B 1 278 ? -15.086 15.477 -6.293 1 98.81 278 GLU B C 1
ATOM 5404 O O . GLU B 1 278 ? -15.727 16.516 -6.449 1 98.81 278 GLU B O 1
ATOM 5409 N N . TYR B 1 279 ? -15.039 14.828 -5.188 1 98.69 279 TYR B N 1
ATOM 5410 C CA . TYR B 1 279 ? -15.664 15.367 -3.984 1 98.69 279 TYR B CA 1
ATOM 5411 C C . TYR B 1 279 ? -15.102 16.734 -3.643 1 98.69 279 TYR B C 1
ATOM 5413 O O . TYR B 1 279 ? -15.859 17.672 -3.357 1 98.69 279 TYR B O 1
ATOM 5421 N N . LEU B 1 280 ? -13.766 16.891 -3.695 1 98.69 280 LEU B N 1
ATOM 5422 C CA . LEU B 1 280 ? -13.102 18.141 -3.379 1 98.69 280 LEU B CA 1
ATOM 5423 C C . LEU B 1 280 ? -13.492 19.234 -4.371 1 98.69 280 LEU B C 1
ATOM 5425 O O . LEU B 1 280 ? -13.508 20.422 -4.031 1 98.69 280 LEU B O 1
ATOM 5429 N N . ALA B 1 281 ? -13.875 18.859 -5.551 1 98.62 281 ALA B N 1
ATOM 5430 C CA . ALA B 1 281 ? -14.148 19.812 -6.617 1 98.62 281 ALA B CA 1
ATOM 5431 C C . ALA B 1 281 ? -15.641 20.141 -6.691 1 98.62 281 ALA B C 1
ATOM 5433 O O . ALA B 1 281 ? -16.062 20.938 -7.523 1 98.62 281 ALA B O 1
ATOM 5434 N N . GLN B 1 282 ? -16.469 19.625 -5.82 1 97.94 282 GLN B N 1
ATOM 5435 C CA . GLN B 1 282 ? -17.906 19.5 -6.02 1 97.94 282 GLN B CA 1
ATOM 5436 C C . GLN B 1 282 ? -18.594 20.859 -5.961 1 97.94 282 GLN B C 1
ATOM 5438 O O . GLN B 1 282 ? -19.75 21 -6.379 1 97.94 282 GLN B O 1
ATOM 5443 N N . TRP B 1 283 ? -17.938 21.906 -5.555 1 97.81 283 TRP B N 1
ATOM 5444 C CA . TRP B 1 283 ? -18.609 23.188 -5.383 1 97.81 283 TRP B CA 1
ATOM 5445 C C . TRP B 1 283 ? -18.281 24.125 -6.535 1 97.81 283 TRP B C 1
ATOM 5447 O O . TRP B 1 283 ? -18.703 25.297 -6.535 1 97.81 283 TRP B O 1
ATOM 5457 N N . GLY B 1 284 ? -17.422 23.641 -7.477 1 96.56 284 GLY B N 1
ATOM 5458 C CA . GLY B 1 284 ? -17.266 24.359 -8.734 1 96.56 284 GLY B CA 1
ATOM 5459 C C . GLY B 1 284 ? -18.344 24.031 -9.742 1 96.56 284 GLY B C 1
ATOM 5460 O O . GLY B 1 284 ? -18.906 22.938 -9.727 1 96.56 284 GLY B O 1
ATOM 5461 N N . ARG B 1 285 ? -18.703 24.984 -10.789 1 94.81 285 ARG B N 1
ATOM 5462 C CA . ARG B 1 285 ? -19.688 24.75 -11.836 1 94.81 285 ARG B CA 1
ATOM 5463 C C . ARG B 1 285 ? -19.281 23.578 -12.719 1 94.81 285 ARG B C 1
ATOM 5465 O O . ARG B 1 285 ? -18.109 23.453 -13.094 1 94.81 285 ARG B O 1
ATOM 5472 N N . LYS B 1 286 ? -20.062 22.719 -12.945 1 91.81 286 LYS B N 1
ATOM 5473 C CA . LYS B 1 286 ? -19.812 21.484 -13.68 1 91.81 286 LYS B CA 1
ATOM 5474 C C . LYS B 1 286 ? -19.219 21.766 -15.062 1 91.81 286 LYS B C 1
ATOM 5476 O O . LYS B 1 286 ? -18.547 20.922 -15.641 1 91.81 286 LYS B O 1
ATOM 5481 N N . SER B 1 287 ? -19.453 22.906 -15.617 1 96.56 287 SER B N 1
ATOM 5482 C CA . SER B 1 287 ? -19 23.266 -16.953 1 96.56 287 SER B CA 1
ATOM 5483 C C . SER B 1 287 ? -17.516 23.578 -16.969 1 96.56 287 SER B C 1
ATOM 5485 O O . SER B 1 287 ? -16.891 23.609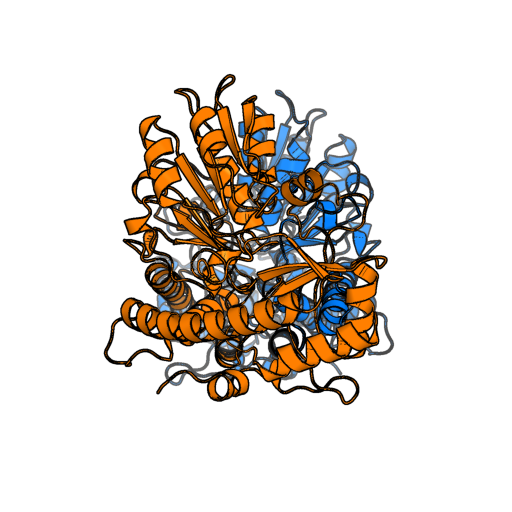 -18.031 1 96.56 287 SER B O 1
ATOM 5487 N N . LEU B 1 288 ? -16.922 23.719 -15.82 1 97.38 288 LEU B N 1
ATOM 5488 C CA . LEU B 1 288 ? -15.5 24.062 -15.727 1 97.38 288 LEU B CA 1
ATOM 5489 C C . LEU B 1 288 ? -14.633 22.812 -15.781 1 97.38 288 LEU B C 1
ATOM 5491 O O . LEU B 1 288 ? -15.125 21.703 -15.57 1 97.38 288 LEU B O 1
ATOM 5495 N N . SER B 1 289 ? -13.344 23.047 -16.094 1 98.25 289 SER B N 1
ATOM 5496 C CA . SER B 1 289 ? -12.383 21.953 -15.984 1 98.25 289 SER B CA 1
ATOM 5497 C C . SER B 1 289 ? -12.25 21.484 -14.539 1 98.25 289 SER B C 1
ATOM 5499 O O . SER B 1 289 ? -12.602 22.203 -13.609 1 98.25 289 SER B O 1
ATOM 5501 N N . LEU B 1 290 ? -11.828 20.312 -14.352 1 98.56 290 LEU B N 1
ATOM 5502 C CA . LEU B 1 290 ? -11.617 19.781 -13.008 1 98.56 290 LEU B CA 1
ATOM 5503 C C . LEU B 1 290 ? -10.742 20.703 -12.18 1 98.56 290 LEU B C 1
ATOM 5505 O O . LEU B 1 290 ? -11.039 20.969 -11.016 1 98.56 290 LEU B O 1
ATOM 5509 N N . ARG B 1 291 ? -9.648 21.234 -12.727 1 98.62 291 ARG B N 1
ATOM 5510 C CA . ARG B 1 291 ? -8.742 22.141 -12.023 1 98.62 291 ARG B CA 1
ATOM 5511 C C . ARG B 1 291 ? -9.469 23.406 -11.586 1 98.62 291 ARG B C 1
ATOM 5513 O O . ARG B 1 291 ? -9.273 23.875 -10.461 1 98.62 291 ARG B O 1
ATOM 5520 N N . ASP B 1 292 ? -10.281 23.922 -12.453 1 98.44 292 ASP B N 1
ATOM 5521 C CA . ASP B 1 292 ? -11 25.156 -12.125 1 98.44 292 ASP B CA 1
ATOM 5522 C C . ASP B 1 292 ? -12.062 24.906 -11.055 1 98.44 292 ASP B C 1
ATOM 5524 O O . ASP B 1 292 ? -12.297 25.766 -10.203 1 98.44 292 ASP B O 1
ATOM 5528 N N . ARG B 1 293 ? -12.688 23.781 -11.141 1 98.56 293 ARG B N 1
ATOM 5529 C CA . ARG B 1 293 ? -13.641 23.406 -10.102 1 98.56 293 ARG B CA 1
ATOM 5530 C C . ARG B 1 293 ? -12.961 23.266 -8.75 1 98.56 293 ARG B C 1
ATOM 5532 O O . ARG B 1 293 ? -13.5 23.672 -7.719 1 98.56 293 ARG B O 1
ATOM 5539 N N . LEU B 1 294 ? -11.797 22.672 -8.75 1 98.81 294 LEU B N 1
ATOM 5540 C CA . LEU B 1 294 ? -11.008 22.547 -7.527 1 98.81 294 LEU B CA 1
ATOM 5541 C C . LEU B 1 294 ? -10.672 23.922 -6.957 1 98.81 294 LEU B C 1
ATOM 5543 O O . LEU B 1 294 ? -10.812 24.156 -5.75 1 98.81 294 LEU B O 1
ATOM 5547 N N . LYS B 1 295 ? -10.289 24.844 -7.793 1 98.5 295 LYS B N 1
ATOM 5548 C CA . LYS B 1 295 ? -9.953 26.188 -7.34 1 98.5 295 LYS B CA 1
ATOM 5549 C C . LYS B 1 295 ? -11.148 26.844 -6.641 1 98.5 295 LYS B C 1
ATOM 5551 O O . LYS B 1 295 ? -11 27.406 -5.551 1 98.5 295 LYS B O 1
ATOM 5556 N N . LYS B 1 296 ? -12.297 26.75 -7.258 1 98.12 296 LYS B N 1
ATOM 5557 C CA . LYS B 1 296 ? -13.508 27.344 -6.707 1 98.12 296 LYS B CA 1
ATOM 5558 C C . LYS B 1 296 ? -13.883 26.719 -5.371 1 98.12 296 LYS B C 1
ATOM 5560 O O . LYS B 1 296 ? -14.266 27.406 -4.43 1 98.12 296 LYS B O 1
ATOM 5565 N N . SER B 1 297 ? -13.789 25.422 -5.316 1 98.44 297 SER B N 1
ATOM 5566 C CA . SER B 1 297 ? -14.133 24.703 -4.09 1 98.44 297 SER B CA 1
ATOM 5567 C C . SER B 1 297 ? -13.164 25.062 -2.963 1 98.44 297 SER B C 1
ATOM 5569 O O . SER B 1 297 ? -13.586 25.344 -1.841 1 98.44 297 SER B O 1
ATOM 5571 N N . PHE B 1 298 ? -11.875 25.094 -3.246 1 98.38 298 PHE B N 1
ATOM 5572 C CA . PHE B 1 298 ? -10.875 25.344 -2.219 1 98.38 298 PHE B CA 1
ATOM 5573 C C . PHE B 1 298 ? -10.977 26.766 -1.703 1 98.38 298 PHE B C 1
ATOM 5575 O O . PHE B 1 298 ? -10.703 27.031 -0.53 1 98.38 298 PHE B O 1
ATOM 5582 N N . GLU B 1 299 ? -11.352 27.656 -2.557 1 97.62 299 GLU B N 1
ATOM 5583 C CA . GLU B 1 299 ? -11.602 29.016 -2.105 1 97.62 299 GLU B CA 1
ATOM 5584 C C . GLU B 1 299 ? -12.672 29.062 -1.021 1 97.62 299 GLU B C 1
ATOM 5586 O O . GLU B 1 299 ? -12.523 29.75 -0.015 1 97.62 299 GLU B O 1
ATOM 5591 N N . GLN B 1 300 ? -13.68 28.312 -1.21 1 97.94 300 GLN B N 1
ATOM 5592 C CA . GLN B 1 300 ? -14.773 28.266 -0.248 1 97.94 300 GLN B CA 1
ATOM 5593 C C . GLN B 1 300 ? -14.359 27.547 1.028 1 97.94 300 GLN B C 1
ATOM 5595 O O . GLN B 1 300 ? -14.703 27.969 2.133 1 97.94 300 GLN B O 1
ATOM 5600 N N . TYR B 1 301 ? -13.641 26.422 0.869 1 97.88 301 TYR B N 1
ATOM 5601 C CA . TYR B 1 301 ? -13.117 25.719 2.035 1 97.88 301 TYR B CA 1
ATOM 5602 C C . TYR B 1 301 ? -12.25 26.641 2.885 1 97.88 301 TYR B C 1
ATOM 5604 O O . TYR B 1 301 ? -12.367 26.656 4.113 1 97.88 301 TYR B O 1
ATOM 5612 N N . GLN B 1 302 ? -11.391 27.422 2.242 1 96.75 302 GLN B N 1
ATOM 5613 C CA . GLN B 1 302 ? -10.445 28.297 2.939 1 96.75 302 GLN B CA 1
ATOM 5614 C C . GLN B 1 302 ? -11.18 29.375 3.725 1 96.75 302 GLN B C 1
ATOM 5616 O O . GLN B 1 302 ? -10.781 29.719 4.844 1 96.75 302 GLN B O 1
ATOM 5621 N N . ILE B 1 303 ? -12.203 29.922 3.117 1 97 303 ILE B N 1
ATOM 5622 C CA . ILE B 1 303 ? -13 30.938 3.801 1 97 303 ILE B CA 1
ATOM 5623 C C . ILE B 1 303 ? -13.57 30.359 5.094 1 97 303 ILE B C 1
ATOM 5625 O O . ILE B 1 303 ? -13.477 30.984 6.152 1 97 303 ILE B O 1
ATOM 5629 N N . HIS B 1 304 ? -14.117 29.219 4.992 1 97.94 304 HIS B N 1
ATOM 5630 C CA . HIS B 1 304 ? -14.711 28.562 6.152 1 97.94 304 HIS B CA 1
ATOM 5631 C C . HIS B 1 304 ? -13.648 28.203 7.191 1 97.94 304 HIS B C 1
ATOM 5633 O O . HIS B 1 304 ? -13.836 28.453 8.383 1 97.94 304 HIS B O 1
ATOM 5639 N N . GLU B 1 305 ? -12.531 27.672 6.777 1 97.88 305 GLU B N 1
ATOM 5640 C CA . GLU B 1 305 ? -11.469 27.281 7.691 1 97.88 305 GLU B CA 1
ATOM 5641 C C . GLU B 1 305 ? -10.852 28.484 8.391 1 97.88 305 GLU B C 1
ATOM 5643 O O . GLU B 1 305 ? -10.453 28.406 9.555 1 97.88 305 GLU B O 1
ATOM 5648 N N . ASP B 1 306 ? -10.773 29.562 7.664 1 97.38 306 ASP B N 1
ATOM 5649 C CA . ASP B 1 306 ? -10.305 30.812 8.273 1 97.38 306 ASP B CA 1
ATOM 5650 C C . ASP B 1 306 ? -11.25 31.266 9.375 1 97.38 306 ASP B C 1
ATOM 5652 O O . ASP B 1 306 ? -10.805 31.75 10.422 1 97.38 306 ASP B O 1
ATOM 5656 N N . GLU B 1 307 ? -12.531 31.156 9.109 1 97.81 307 GLU B N 1
ATOM 5657 C CA . GLU B 1 307 ? -13.516 31.5 10.125 1 97.81 307 GLU B CA 1
ATOM 5658 C C . GLU B 1 307 ? -13.367 30.625 11.367 1 97.81 307 GLU B C 1
ATOM 5660 O O . GLU B 1 307 ? -13.438 31.109 12.492 1 97.81 307 GLU B O 1
ATOM 5665 N N . LEU B 1 308 ? -13.195 29.328 11.133 1 98.31 308 LEU B N 1
ATOM 5666 C CA . LEU B 1 308 ? -12.984 28.406 12.242 1 98.31 308 LEU B CA 1
ATOM 5667 C C . LEU B 1 308 ? -11.727 28.766 13.023 1 98.31 308 LEU B C 1
ATOM 5669 O O . LEU B 1 308 ? -11.742 28.781 14.258 1 98.31 308 LEU B O 1
ATOM 5673 N N . THR B 1 309 ? -10.656 29.062 12.305 1 98.38 309 THR B N 1
ATOM 5674 C CA . THR B 1 309 ? -9.375 29.406 12.914 1 98.38 309 THR B CA 1
ATOM 5675 C C . THR B 1 309 ? -9.492 30.672 13.75 1 98.38 309 THR B C 1
ATOM 5677 O O . THR B 1 309 ? -9.016 30.719 14.891 1 98.38 309 THR B O 1
ATOM 5680 N N . GLN B 1 310 ? -10.133 31.672 13.195 1 98 310 GLN B N 1
ATOM 5681 C CA . GLN B 1 310 ? -10.32 32.938 13.906 1 98 310 GLN B CA 1
ATOM 5682 C C . GLN B 1 310 ? -11.125 32.719 15.195 1 98 310 GLN B C 1
ATOM 5684 O O . GLN B 1 310 ? -10.766 33.25 16.25 1 98 310 GLN B O 1
ATOM 5689 N N . HIS B 1 311 ? -12.234 31.984 15.039 1 98.31 311 HIS B N 1
ATOM 5690 C CA . HIS B 1 311 ? -13.07 31.688 16.203 1 98.31 311 HIS B CA 1
ATOM 5691 C C . HIS B 1 311 ? -12.281 30.953 17.266 1 98.31 311 HIS B C 1
ATOM 5693 O O . HIS B 1 311 ? -12.367 31.281 18.453 1 98.31 311 HIS B O 1
ATOM 5699 N N . PHE B 1 312 ? -11.492 30 16.922 1 98.56 312 PHE B N 1
ATOM 5700 C CA . PHE B 1 312 ? -10.68 29.203 17.828 1 98.56 312 PHE B CA 1
ATOM 5701 C C . PHE B 1 312 ? -9.656 30.078 18.547 1 98.56 312 PHE B C 1
ATOM 5703 O O . PHE B 1 312 ? -9.5 29.984 19.766 1 98.56 312 PHE B O 1
ATOM 5710 N N . LEU B 1 313 ? -8.945 30.906 17.781 1 98.19 313 LEU B N 1
ATOM 5711 C CA . LEU B 1 313 ? -7.934 31.797 18.359 1 98.19 313 LEU B CA 1
ATOM 5712 C C . LEU B 1 313 ? -8.57 32.781 19.312 1 98.19 313 LEU B C 1
ATOM 5714 O O . LEU B 1 313 ? -7.977 33.125 20.344 1 98.19 313 LEU B O 1
ATOM 5718 N N . ASN B 1 314 ? -9.742 33.281 18.938 1 98.12 314 ASN B N 1
ATOM 5719 C CA . ASN B 1 314 ? -10.461 34.188 19.844 1 98.12 314 ASN B CA 1
ATOM 5720 C C . ASN B 1 314 ? -10.781 33.5 21.172 1 98.12 314 ASN B C 1
ATOM 5722 O O . ASN B 1 314 ? -10.656 34.094 22.234 1 98.12 314 ASN B O 1
ATOM 5726 N N . LYS B 1 315 ? -11.195 32.25 21.078 1 98 315 LYS B N 1
ATOM 5727 C CA . LYS B 1 315 ? -11.508 31.484 22.281 1 98 315 LYS B CA 1
ATOM 5728 C C . LYS B 1 315 ? -10.258 31.266 23.125 1 98 315 LYS B C 1
ATOM 5730 O O . LYS B 1 315 ? -10.32 31.312 24.359 1 98 315 LYS B O 1
ATOM 5735 N N . LEU B 1 316 ? -9.125 31.031 22.5 1 97.38 316 LEU B N 1
ATOM 5736 C CA . LEU B 1 316 ? -7.863 30.781 23.188 1 97.38 316 LEU B CA 1
ATOM 5737 C C . LEU B 1 316 ? -7.359 32.031 23.875 1 97.38 316 LEU B C 1
ATOM 5739 O O . LEU B 1 316 ? -6.777 31.953 24.969 1 97.38 316 LEU B O 1
ATOM 5743 N N . ALA B 1 317 ? -7.594 33.156 23.281 1 96.31 317 ALA B N 1
ATOM 5744 C CA . ALA B 1 317 ? -7.027 34.406 23.719 1 96.31 317 ALA B CA 1
ATOM 5745 C C . ALA B 1 317 ? -7.492 34.75 25.125 1 96.31 317 ALA B C 1
ATOM 5747 O O . ALA B 1 317 ? -6.789 35.469 25.875 1 96.31 317 ALA B O 1
ATOM 5748 N N . VAL B 1 318 ? -8.562 34.281 25.594 1 96.75 318 VAL B N 1
ATOM 5749 C CA . VAL B 1 318 ? -9.094 34.625 26.906 1 96.75 318 VAL B CA 1
ATOM 5750 C C . VAL B 1 318 ? -8.828 33.531 27.906 1 96.75 318 VAL B C 1
ATOM 5752 O O . VAL B 1 318 ? -9.406 33.5 29 1 96.75 318 VAL B O 1
ATOM 5755 N N . ARG B 1 319 ? -8.023 32.625 27.516 1 97.5 319 ARG B N 1
ATOM 5756 C CA . ARG B 1 319 ? -7.668 31.484 28.375 1 97.5 319 ARG B CA 1
ATOM 5757 C C . ARG B 1 319 ? -6.156 31.359 28.5 1 97.5 319 ARG B C 1
ATOM 5759 O O . ARG B 1 319 ? -5.551 30.469 27.906 1 97.5 319 ARG B O 1
ATOM 5766 N N . PRO B 1 320 ? -5.586 32.156 29.422 1 95.5 320 PRO B N 1
ATOM 5767 C CA . PRO B 1 320 ? -4.125 32.219 29.516 1 95.5 320 PRO B CA 1
ATOM 5768 C C . PRO B 1 320 ? -3.512 30.906 30.031 1 95.5 320 PRO B C 1
ATOM 5770 O O . PRO B 1 320 ? -2.297 30.703 29.922 1 95.5 320 PRO B O 1
ATOM 5773 N N . TRP B 1 321 ? -4.324 29.969 30.484 1 96.12 321 TRP B N 1
ATOM 5774 C CA . TRP B 1 321 ? -3.824 28.703 30.984 1 96.12 321 TRP B CA 1
ATOM 5775 C C . TRP B 1 321 ? -3.678 27.688 29.859 1 96.12 321 TRP B C 1
ATOM 5777 O O . TRP B 1 321 ? -3.191 26.562 30.078 1 96.12 321 TRP B O 1
ATOM 5787 N N . ILE B 1 322 ? -4.117 28 28.719 1 97.88 322 ILE B N 1
ATOM 5788 C CA . ILE B 1 322 ? -3.914 27.188 27.516 1 97.88 322 ILE B CA 1
ATOM 5789 C C . ILE B 1 322 ? -2.863 27.844 26.625 1 97.88 322 ILE B C 1
ATOM 5791 O O . ILE B 1 322 ? -3.033 28.984 26.188 1 97.88 322 ILE B O 1
ATOM 5795 N N . HIS B 1 323 ? -1.797 27.109 26.344 1 97.81 323 HIS B N 1
ATOM 5796 C CA . HIS B 1 323 ? -0.69 27.641 25.562 1 97.81 323 HIS B CA 1
ATOM 5797 C C . HIS B 1 323 ? -0.717 27.109 24.125 1 97.81 323 HIS B C 1
ATOM 5799 O O . HIS B 1 323 ? -0.742 25.891 23.922 1 97.81 323 HIS B O 1
ATOM 5805 N N . LEU B 1 324 ? -0.73 28.031 23.219 1 98.25 324 LEU B N 1
ATOM 5806 C CA . LEU B 1 324 ? -0.664 27.672 21.812 1 98.25 324 LEU B CA 1
ATOM 5807 C C . LEU B 1 324 ? 0.774 27.719 21.297 1 98.25 324 LEU B C 1
ATOM 5809 O O . LEU B 1 324 ? 1.503 28.672 21.578 1 98.25 324 LEU B O 1
ATOM 5813 N N . TYR B 1 325 ? 1.23 26.703 20.656 1 98.38 325 TYR B N 1
ATOM 5814 C CA . TYR B 1 325 ? 2.51 26.672 19.969 1 98.38 325 TYR B CA 1
ATOM 5815 C C . TYR B 1 325 ? 2.307 26.766 18.453 1 98.38 325 TYR B C 1
ATOM 5817 O O . TYR B 1 325 ? 1.898 25.797 17.812 1 98.38 325 TYR B O 1
ATOM 5825 N N . GLY B 1 326 ? 2.596 27.844 17.844 1 97.75 326 GLY B N 1
ATOM 5826 C CA . GLY B 1 326 ? 2.361 28.188 16.438 1 97.75 326 GLY B CA 1
ATOM 5827 C C . GLY B 1 326 ? 1.949 29.625 16.234 1 97.75 326 GLY B C 1
ATOM 5828 O O . GLY B 1 326 ? 2.018 30.438 17.172 1 97.75 326 GLY B O 1
ATOM 5829 N N . ILE B 1 327 ? 1.6 29.938 15.055 1 97.19 327 ILE B N 1
ATOM 5830 C CA . ILE B 1 327 ? 1.205 31.297 14.688 1 97.19 327 ILE B CA 1
ATOM 5831 C C . ILE B 1 327 ? -0.095 31.656 15.398 1 97.19 327 ILE B C 1
ATOM 5833 O O . ILE B 1 327 ? -1.104 30.969 15.258 1 97.19 327 ILE B O 1
ATOM 5837 N N . ASN B 1 328 ? -0.067 32.688 16.125 1 94.81 328 ASN B N 1
ATOM 5838 C CA . ASN B 1 328 ? -1.245 33.125 16.875 1 94.81 328 ASN B CA 1
ATOM 5839 C C . ASN B 1 328 ? -1.704 34.5 16.438 1 94.81 328 ASN B C 1
ATOM 5841 O O . ASN B 1 328 ? -2.652 35.062 17 1 94.81 328 ASN B O 1
ATOM 5845 N N . ASP B 1 329 ? -1.014 35.125 15.469 1 93.62 329 ASP B N 1
ATOM 5846 C CA . ASP B 1 329 ? -1.394 36.406 14.914 1 93.62 329 ASP B CA 1
ATOM 5847 C C . ASP B 1 329 ? -2.592 36.281 13.977 1 93.62 329 ASP B C 1
ATOM 5849 O O . ASP B 1 329 ? -2.482 35.656 12.906 1 93.62 329 ASP B O 1
ATOM 5853 N N . LYS B 1 330 ? -3.682 36.875 14.289 1 91.88 330 LYS B N 1
ATOM 5854 C CA . LYS B 1 330 ? -4.926 36.75 13.531 1 91.88 330 LYS B CA 1
ATOM 5855 C C . LYS B 1 330 ? -4.816 37.438 12.18 1 91.88 330 LYS B C 1
ATOM 5857 O O . LYS B 1 330 ? -5.641 37.219 11.289 1 91.88 330 LYS B O 1
ATOM 5862 N N . ASN B 1 331 ? -3.754 38.188 12.016 1 93 331 ASN B N 1
ATOM 5863 C CA . ASN B 1 331 ? -3.504 38.812 10.719 1 93 331 ASN B CA 1
ATOM 5864 C C . ASN B 1 331 ? -2.68 37.906 9.812 1 93 331 ASN B C 1
ATOM 5866 O O . ASN B 1 331 ? -2.418 38.25 8.656 1 93 331 ASN B O 1
ATOM 5870 N N . LYS B 1 332 ? -2.32 36.719 10.305 1 95.06 332 LYS B N 1
ATOM 5871 C CA . LYS B 1 332 ? -1.489 35.781 9.547 1 95.06 332 LYS B CA 1
ATOM 5872 C C . LYS B 1 332 ? -2.188 34.438 9.375 1 95.06 332 LYS B C 1
ATOM 5874 O O . LYS B 1 332 ? -1.539 33.406 9.406 1 95.06 332 LYS B O 1
ATOM 5879 N N . LEU B 1 333 ? -3.486 34.5 9.227 1 93.12 333 LEU B N 1
ATOM 5880 C CA . LEU B 1 333 ? -4.277 33.281 9.117 1 93.12 333 LEU B CA 1
ATOM 5881 C C . LEU B 1 333 ? -3.906 32.5 7.855 1 93.12 333 LEU B C 1
ATOM 5883 O O . LEU B 1 333 ? -4.016 31.266 7.816 1 93.12 333 LEU B O 1
ATOM 5887 N N . THR B 1 334 ? -3.432 33.188 6.863 1 93.19 334 THR B N 1
ATOM 5888 C CA . THR B 1 334 ? -3.094 32.562 5.594 1 93.19 334 THR B CA 1
ATOM 5889 C C . THR B 1 334 ? -1.76 31.812 5.695 1 93.19 334 THR B C 1
ATOM 5891 O O . THR B 1 334 ? -1.394 31.047 4.797 1 93.19 334 THR B O 1
ATOM 5894 N N . GLU B 1 335 ? -1.077 31.969 6.809 1 97.06 335 GLU B N 1
ATOM 5895 C CA . GLU B 1 335 ? 0.242 31.359 6.973 1 97.06 335 GLU B CA 1
ATOM 5896 C C . GLU B 1 335 ? 0.165 30.094 7.816 1 97.06 335 GLU B C 1
ATOM 5898 O O . GLU B 1 335 ? 1.194 29.516 8.164 1 97.06 335 GLU B O 1
ATOM 5903 N N . ARG B 1 336 ? -1.056 29.672 8.039 1 97.88 336 ARG B N 1
ATOM 5904 C CA . ARG B 1 336 ? -1.211 28.438 8.797 1 97.88 336 ARG B CA 1
ATOM 5905 C C . ARG B 1 336 ? -2.41 27.625 8.297 1 97.88 336 ARG B C 1
ATOM 5907 O O . ARG B 1 336 ? -3.346 28.203 7.727 1 97.88 336 ARG B O 1
ATOM 5914 N N . THR B 1 337 ? -2.426 26.312 8.422 1 98.44 337 THR B N 1
ATOM 5915 C CA . THR B 1 337 ? -3.605 25.453 8.328 1 98.44 337 THR B CA 1
ATOM 5916 C C . THR B 1 337 ? -4.387 25.453 9.641 1 98.44 337 THR B C 1
ATOM 5918 O O . THR B 1 337 ? -3.898 25.969 10.656 1 98.44 337 THR B O 1
ATOM 5921 N N . PRO B 1 338 ? -5.637 25 9.664 1 98.5 338 PRO B N 1
ATOM 5922 C CA . PRO B 1 338 ? -6.41 24.969 10.906 1 98.5 338 PRO B CA 1
ATOM 5923 C C . PRO B 1 338 ? -5.984 23.828 11.836 1 98.5 338 PRO B C 1
ATOM 5925 O O . PRO B 1 338 ? -6.812 23 12.211 1 98.5 338 PRO B O 1
ATOM 5928 N N . THR B 1 339 ? -4.738 23.766 12.195 1 98.75 339 THR B N 1
ATOM 5929 C CA . THR B 1 339 ? -4.109 22.797 13.078 1 98.75 339 THR B CA 1
ATOM 5930 C C . THR B 1 339 ? -3.402 23.5 14.234 1 98.75 339 THR B C 1
ATOM 5932 O O . THR B 1 339 ? -2.604 24.406 14.023 1 98.75 339 THR B O 1
ATOM 5935 N N . PHE B 1 340 ? -3.693 23.062 15.492 1 98.75 340 PHE B N 1
ATOM 5936 C CA . PHE B 1 340 ? -3.246 23.781 16.672 1 98.75 340 PHE B CA 1
ATOM 5937 C C . PHE B 1 340 ? -2.582 22.844 17.672 1 98.75 340 PHE B C 1
ATOM 5939 O O . PHE B 1 340 ? -3.145 21.797 18.016 1 98.75 340 PHE B O 1
ATOM 5946 N N . ALA B 1 341 ? -1.406 23.172 18.047 1 98.81 341 ALA B N 1
ATOM 5947 C CA . ALA B 1 341 ? -0.687 22.484 19.109 1 98.81 341 ALA B CA 1
ATOM 5948 C C . ALA B 1 341 ? -0.862 23.188 20.453 1 98.81 341 ALA B C 1
ATOM 5950 O O . ALA B 1 341 ? -0.526 24.375 20.578 1 98.81 341 ALA B O 1
ATOM 5951 N N . LEU B 1 342 ? -1.328 22.469 21.453 1 98.56 342 LEU B N 1
ATOM 5952 C CA . LEU B 1 342 ? -1.657 23.109 22.719 1 98.56 342 LEU B CA 1
ATOM 5953 C C . LEU B 1 342 ? -1.022 22.359 23.891 1 98.56 342 LEU B C 1
ATOM 5955 O O . LEU B 1 342 ? -0.788 21.156 23.797 1 98.56 342 LEU B O 1
ATOM 5959 N N . ARG B 1 343 ? -0.739 23.047 24.891 1 98.06 343 ARG B N 1
ATOM 5960 C CA . ARG B 1 343 ? -0.51 22.5 26.234 1 98.06 343 ARG B CA 1
ATOM 5961 C C . ARG B 1 343 ? -1.32 23.266 27.281 1 98.06 343 ARG B C 1
ATOM 5963 O O . ARG B 1 343 ? -1.532 24.469 27.141 1 98.06 343 ARG B O 1
ATOM 5970 N N . ILE B 1 344 ? -1.811 22.656 28.203 1 97.38 344 ILE B N 1
ATOM 5971 C CA . ILE B 1 344 ? -2.582 23.219 29.297 1 97.38 344 ILE B CA 1
ATOM 5972 C C . ILE B 1 344 ? -1.784 23.125 30.594 1 97.38 344 ILE B C 1
ATOM 5974 O O . ILE B 1 344 ? -1.182 22.094 30.891 1 97.38 344 ILE B O 1
ATOM 5978 N N . ASP B 1 345 ? -1.809 24.188 31.359 1 96.5 345 ASP B N 1
ATOM 5979 C CA . ASP B 1 345 ? -1.025 24.25 32.594 1 96.5 345 ASP B CA 1
ATOM 5980 C C . ASP B 1 345 ? -1.388 23.109 33.531 1 96.5 345 ASP B C 1
ATOM 5982 O O . ASP B 1 345 ? -2.562 22.906 33.844 1 96.5 345 ASP B O 1
ATOM 5986 N N . GLY B 1 346 ? -0.35 22.359 33.875 1 94.94 346 GLY B N 1
ATOM 5987 C CA . GLY B 1 346 ? -0.507 21.375 34.938 1 94.94 346 GLY B CA 1
ATOM 5988 C C . GLY B 1 346 ? -1.13 20.078 34.469 1 94.94 346 GLY B C 1
ATOM 5989 O O . GLY B 1 346 ? -1.366 19.172 35.25 1 94.94 346 GLY B O 1
ATOM 5990 N N . ILE B 1 347 ? -1.374 19.938 33.188 1 96.38 347 ILE B N 1
ATOM 5991 C CA . ILE B 1 347 ? -2.045 18.75 32.688 1 96.38 347 ILE B CA 1
ATOM 5992 C C . ILE B 1 347 ? -1.229 18.125 31.578 1 96.38 347 ILE B C 1
ATOM 5994 O O . ILE B 1 347 ? -0.829 18.812 30.641 1 96.38 347 ILE B O 1
ATOM 5998 N N . LYS B 1 348 ? -1.001 16.812 31.656 1 96.62 348 LYS B N 1
ATOM 5999 C CA . LYS B 1 348 ? -0.319 16.094 30.578 1 96.62 348 LYS B CA 1
ATOM 6000 C C . LYS B 1 348 ? -1.189 16.031 29.328 1 96.62 348 LYS B C 1
ATOM 6002 O O . LYS B 1 348 ? -2.398 15.805 29.422 1 96.62 348 LYS B O 1
ATOM 6007 N N . PRO B 1 349 ? -0.657 16.203 28.156 1 98.31 349 PRO B N 1
ATOM 6008 C CA . PRO B 1 349 ? -1.434 16.172 26.922 1 98.31 349 PRO B CA 1
ATOM 6009 C C . PRO B 1 349 ? -2.283 14.914 26.781 1 98.31 349 PRO B C 1
ATOM 6011 O O . PRO B 1 349 ? -3.438 14.992 26.344 1 98.31 349 PRO B O 1
ATOM 6014 N N . GLU B 1 350 ? -1.768 13.812 27.141 1 98.19 350 GLU B N 1
ATOM 6015 C CA . GLU B 1 350 ? -2.49 12.547 27.016 1 98.19 350 GLU B CA 1
ATOM 6016 C C . GLU B 1 350 ? -3.762 12.555 27.859 1 98.19 350 GLU B C 1
ATOM 6018 O O . GLU B 1 350 ? -4.777 11.977 27.469 1 98.19 350 GLU B O 1
ATOM 6023 N N . GLU B 1 351 ? -3.725 13.141 29.016 1 97.81 351 GLU B N 1
ATOM 6024 C CA . GLU B 1 351 ? -4.887 13.219 29.906 1 97.81 351 GLU B CA 1
ATOM 6025 C C . GLU B 1 351 ? -6.004 14.039 29.266 1 97.81 351 GLU B C 1
ATOM 6027 O O . GLU B 1 351 ? -7.184 13.711 29.406 1 97.81 351 GLU B O 1
ATOM 6032 N N . ILE B 1 352 ? -5.609 15.102 28.625 1 97.56 352 ILE B N 1
ATOM 6033 C CA . ILE B 1 352 ? -6.586 15.938 27.922 1 97.56 352 ILE B CA 1
ATOM 6034 C C . ILE B 1 352 ? -7.281 15.117 26.844 1 97.56 352 ILE B C 1
ATOM 6036 O O . ILE B 1 352 ? -8.508 15.133 26.734 1 97.56 352 ILE B O 1
ATOM 6040 N N . ALA B 1 353 ? -6.484 14.398 26.031 1 98.12 353 ALA B N 1
ATOM 6041 C CA . ALA B 1 353 ? -7.027 13.57 24.953 1 98.12 353 ALA B CA 1
ATOM 6042 C C . ALA B 1 353 ? -7.973 12.508 25.516 1 98.12 353 ALA B C 1
ATOM 6044 O O . ALA B 1 353 ? -9.023 12.242 24.922 1 98.12 353 ALA B O 1
ATOM 6045 N N . LYS B 1 354 ? -7.641 11.906 26.656 1 97.88 354 LYS B N 1
ATOM 6046 C CA . LYS B 1 354 ? -8.453 10.867 27.281 1 97.88 354 LYS B CA 1
ATOM 6047 C C . LYS B 1 354 ? -9.805 11.422 27.734 1 97.88 354 LYS B C 1
ATOM 6049 O O . LYS B 1 354 ? -10.844 10.805 27.5 1 97.88 354 LYS B O 1
ATOM 6054 N N . VAL B 1 355 ? -9.773 12.547 28.344 1 97 355 VAL B N 1
ATOM 6055 C CA . VAL B 1 355 ? -10.992 13.148 28.875 1 97 355 VAL B CA 1
ATOM 6056 C C . VAL B 1 355 ? -11.922 13.531 27.719 1 97 355 VAL B C 1
ATOM 6058 O O . VAL B 1 355 ? -13.117 13.258 27.766 1 97 355 VAL B O 1
ATOM 6061 N N . LEU B 1 356 ? -11.367 14.156 26.719 1 98 356 LEU B N 1
ATOM 6062 C CA . LEU B 1 356 ? -12.172 14.555 25.562 1 98 356 LEU B CA 1
ATOM 6063 C C . LEU B 1 356 ? -12.766 13.336 24.859 1 98 356 LEU B C 1
ATOM 6065 O O . LEU B 1 356 ? -13.883 13.398 24.344 1 98 356 LEU B O 1
ATOM 6069 N N . ALA B 1 357 ? -12.039 12.25 24.859 1 98.06 357 ALA B N 1
ATOM 6070 C CA . ALA B 1 357 ? -12.484 11.016 24.219 1 98.06 357 ALA B CA 1
ATOM 6071 C C . ALA B 1 357 ? -13.75 10.484 24.891 1 98.06 357 ALA B C 1
ATOM 6073 O O . ALA B 1 357 ? -14.602 9.891 24.219 1 98.06 357 ALA B O 1
ATOM 6074 N N . GLU B 1 358 ? -13.906 10.68 26.172 1 96.88 358 GLU B N 1
ATOM 6075 C CA . GLU B 1 358 ? -15.094 10.242 26.906 1 96.88 358 GLU B CA 1
ATOM 6076 C C . GLU B 1 358 ? -16.359 10.922 26.359 1 96.88 358 GLU B C 1
ATOM 6078 O O . GLU B 1 358 ? -17.469 10.398 26.516 1 96.88 358 GLU B O 1
ATOM 6083 N N . TYR B 1 359 ? -16.156 12.055 25.734 1 96.88 359 TYR B N 1
ATOM 6084 C CA . TYR B 1 359 ? -17.281 12.797 25.172 1 96.88 359 TYR B CA 1
ATOM 6085 C C . TYR B 1 359 ? -17.297 12.672 23.656 1 96.88 359 TYR B C 1
ATOM 6087 O O . TYR B 1 359 ? -17.969 13.453 22.969 1 96.88 359 TYR B O 1
ATOM 6095 N N . ASN B 1 360 ? -16.5 11.812 23.062 1 97.62 360 ASN B N 1
ATOM 6096 C CA . ASN B 1 360 ? -16.375 11.555 21.625 1 97.62 360 ASN B CA 1
ATOM 6097 C C . ASN B 1 360 ? -15.844 12.773 20.891 1 97.62 360 ASN B C 1
ATOM 6099 O O . ASN B 1 360 ? -16.219 13.016 19.734 1 97.62 360 ASN B O 1
ATOM 6103 N N . VAL B 1 361 ? -15.117 13.625 21.594 1 98.38 361 VAL B N 1
ATOM 6104 C CA . VAL B 1 361 ? -14.32 14.672 20.953 1 98.38 361 VAL B CA 1
ATOM 6105 C C . VAL B 1 361 ? -12.922 14.141 20.641 1 98.38 361 VAL B C 1
ATOM 6107 O O . VAL B 1 361 ? -12.094 14.008 21.547 1 98.38 361 VAL B O 1
ATOM 6110 N N . CYS B 1 362 ? -12.672 13.859 19.391 1 98.56 362 CYS B N 1
ATOM 6111 C CA . CYS B 1 362 ? -11.508 13.094 18.953 1 98.56 362 CYS B CA 1
ATOM 6112 C C . CYS B 1 362 ? -10.312 14.008 18.688 1 98.56 362 CYS B C 1
ATOM 6114 O O . CYS B 1 362 ? -10.297 14.734 17.688 1 98.56 362 CYS B O 1
ATOM 6116 N N . VAL B 1 363 ? -9.305 13.938 19.531 1 98.5 363 VAL B N 1
ATOM 6117 C CA . VAL B 1 363 ? -8.078 14.695 19.359 1 98.5 363 VAL B CA 1
ATOM 6118 C C . VAL B 1 363 ? -6.871 13.797 19.609 1 98.5 363 VAL B C 1
ATOM 6120 O O . VAL B 1 363 ? -7.008 12.711 20.188 1 98.5 363 VAL B O 1
ATOM 6123 N N . TRP B 1 364 ? -5.781 14.258 19.125 1 98.06 364 TRP B N 1
ATOM 6124 C CA . TRP B 1 364 ? -4.547 13.5 19.297 1 98.06 364 TRP B CA 1
ATOM 6125 C C . TRP B 1 364 ? -3.65 14.156 20.344 1 98.06 364 TRP B C 1
ATOM 6127 O O . TRP B 1 364 ? -3.766 15.359 20.609 1 98.06 364 TRP B O 1
ATOM 6137 N N . SER B 1 365 ? -2.783 13.352 20.938 1 98.44 365 SER B N 1
ATOM 6138 C CA . SER B 1 365 ? -1.705 13.836 21.797 1 98.44 365 SER B CA 1
ATOM 6139 C C . SER B 1 365 ? -0.388 13.133 21.484 1 98.44 365 SER B C 1
ATOM 6141 O O . SER B 1 365 ? -0.383 11.984 21.047 1 98.44 365 SER B O 1
ATOM 6143 N N . GLY B 1 366 ? 0.709 13.789 21.609 1 98.12 366 GLY B N 1
ATOM 6144 C CA . GLY B 1 366 ? 2.023 13.211 21.391 1 98.12 366 GLY B CA 1
ATOM 6145 C C . GLY B 1 366 ? 2.887 14.016 20.438 1 98.12 366 GLY B C 1
ATOM 6146 O O . GLY B 1 366 ? 2.92 15.242 20.516 1 98.12 366 GLY B O 1
ATOM 6147 N N . HIS B 1 367 ? 3.723 13.344 19.703 1 98.38 367 HIS B N 1
ATOM 6148 C CA . HIS B 1 367 ? 4.668 14.039 18.828 1 98.38 367 HIS B CA 1
ATOM 6149 C C . HIS B 1 367 ? 4.301 13.867 17.359 1 98.38 367 HIS B C 1
ATOM 6151 O O . HIS B 1 367 ? 4.906 14.484 16.484 1 98.38 367 HIS B O 1
ATOM 6157 N N . PHE B 1 368 ? 3.338 12.945 17.031 1 97.62 368 PHE B N 1
ATOM 6158 C CA . PHE B 1 368 ? 2.768 12.75 15.695 1 97.62 368 PHE B CA 1
ATOM 6159 C C . PHE B 1 368 ? 3.865 12.562 14.656 1 97.62 368 PHE B C 1
ATOM 6161 O O . PHE B 1 368 ? 3.746 13.031 13.523 1 97.62 368 PHE B O 1
ATOM 6168 N N . TYR B 1 369 ? 5.023 12.016 15.039 1 97.62 369 TYR B N 1
ATOM 6169 C CA . TYR B 1 369 ? 6.195 11.711 14.227 1 97.62 369 TYR B CA 1
ATOM 6170 C C . TYR B 1 369 ? 6.926 12.984 13.82 1 97.62 369 TYR B C 1
ATOM 6172 O O . TYR B 1 369 ? 7.777 12.961 12.93 1 97.62 369 TYR B O 1
ATOM 6180 N N . ALA B 1 370 ? 6.551 14.109 14.383 1 98.44 370 ALA B N 1
ATOM 6181 C CA . ALA B 1 370 ? 7.328 15.336 14.227 1 98.44 370 ALA B CA 1
ATOM 6182 C C . ALA B 1 370 ? 8.273 15.531 15.414 1 98.44 370 ALA B C 1
ATOM 6184 O O . ALA B 1 370 ? 8.227 16.578 16.078 1 98.44 370 ALA B O 1
ATOM 6185 N N . ILE B 1 371 ? 9.18 14.609 15.625 1 98.38 371 ILE B N 1
ATOM 6186 C CA . ILE B 1 371 ? 9.953 14.57 16.859 1 98.38 371 ILE B CA 1
ATOM 6187 C C . ILE B 1 371 ? 10.984 15.703 16.875 1 98.38 371 ILE B C 1
ATOM 6189 O O . ILE B 1 371 ? 11.352 16.219 17.922 1 98.38 371 ILE B O 1
ATOM 6193 N N . GLY B 1 372 ? 11.5 16.141 15.711 1 98.5 372 GLY B N 1
ATOM 6194 C CA . GLY B 1 372 ? 12.406 17.281 15.672 1 98.5 372 GLY B CA 1
ATOM 6195 C C . GLY B 1 372 ? 11.828 18.531 16.312 1 98.5 372 GLY B C 1
ATOM 6196 O O . GLY B 1 372 ? 12.477 19.156 17.141 1 98.5 372 GLY B O 1
ATOM 6197 N N . LEU B 1 373 ? 10.594 18.875 15.945 1 98.75 373 LEU B N 1
ATOM 6198 C CA . LEU B 1 373 ? 9.898 20.031 16.484 1 98.75 373 LEU B CA 1
ATOM 6199 C C . LEU B 1 373 ? 9.648 19.859 17.984 1 98.75 373 LEU B C 1
ATOM 6201 O O . LEU B 1 373 ? 9.945 20.766 18.781 1 98.75 373 LEU B O 1
ATOM 6205 N N . ILE B 1 374 ? 9.156 18.719 18.375 1 98.75 374 ILE B N 1
ATOM 6206 C CA . ILE B 1 374 ? 8.75 18.469 19.75 1 98.75 374 ILE B CA 1
ATOM 6207 C C . ILE B 1 374 ? 9.977 18.453 20.656 1 98.75 374 ILE B C 1
ATOM 6209 O O . ILE B 1 374 ? 9.93 18.953 21.797 1 98.75 374 ILE B O 1
ATOM 6213 N N . LYS B 1 375 ? 11.07 17.875 20.188 1 98.56 375 LYS B N 1
ATOM 6214 C CA . LYS B 1 375 ? 12.328 17.906 20.922 1 98.56 375 LYS B CA 1
ATOM 6215 C C . LYS B 1 375 ? 12.844 19.328 21.078 1 98.56 375 LYS B C 1
ATOM 6217 O O . LYS B 1 375 ? 13.258 19.719 22.172 1 98.56 375 LYS B O 1
ATOM 6222 N N . GLN B 1 376 ? 12.812 20.094 20.031 1 98.5 376 GLN B N 1
ATOM 6223 C CA . GLN B 1 376 ? 13.297 21.469 20.078 1 98.5 376 GLN B CA 1
ATOM 6224 C C . GLN B 1 376 ? 12.492 22.297 21.078 1 98.5 376 GLN B C 1
ATOM 6226 O O . GLN B 1 376 ? 13.031 23.188 21.734 1 98.5 376 GLN B O 1
ATOM 6231 N N . LEU B 1 377 ? 11.211 22.031 21.172 1 98.25 377 LEU B N 1
ATOM 6232 C CA . LEU B 1 377 ? 10.336 22.766 22.078 1 98.25 377 LEU B CA 1
ATOM 6233 C C . LEU B 1 377 ? 10.5 22.25 23.516 1 98.25 377 LEU B C 1
ATOM 6235 O O . LEU B 1 377 ? 9.922 22.812 24.453 1 98.25 377 LEU B O 1
ATOM 6239 N N . GLY B 1 378 ? 11.242 21.125 23.688 1 98 378 GLY B N 1
ATOM 6240 C CA . GLY B 1 378 ? 11.508 20.578 25.016 1 98 378 GLY B CA 1
ATOM 6241 C C . GLY B 1 378 ? 10.359 19.734 25.547 1 98 378 GLY B C 1
ATOM 6242 O O . GLY B 1 378 ? 10.227 19.562 26.75 1 98 378 GLY B O 1
ATOM 6243 N N . PHE B 1 379 ? 9.539 19.188 24.672 1 98.12 379 PHE B N 1
ATOM 6244 C CA . PHE B 1 379 ? 8.336 18.516 25.125 1 98.12 379 PHE B CA 1
ATOM 6245 C C . PHE B 1 379 ? 8.414 17.016 24.875 1 98.12 379 PHE B C 1
ATOM 6247 O O . PHE B 1 379 ? 7.496 16.266 25.219 1 98.12 379 PHE B O 1
ATOM 6254 N N . TYR B 1 380 ? 9.477 16.516 24.297 1 97.56 380 TYR B N 1
ATOM 6255 C CA . TYR B 1 380 ? 9.594 15.117 23.875 1 97.56 380 TYR B CA 1
ATOM 6256 C C . TYR B 1 380 ? 9.398 14.172 25.047 1 97.56 380 TYR B C 1
ATOM 6258 O O . TYR B 1 380 ? 8.609 13.234 24.984 1 97.56 380 TYR B O 1
ATOM 6266 N N . GLU B 1 381 ? 10.07 14.445 26.188 1 97 381 GLU B N 1
ATOM 6267 C CA . GLU B 1 381 ? 9.969 13.602 27.375 1 97 381 GLU B CA 1
ATOM 6268 C C . GLU B 1 381 ? 8.773 14 28.234 1 97 381 GLU B C 1
ATOM 6270 O O . GLU B 1 381 ? 8.484 13.359 29.25 1 97 381 GLU B O 1
ATOM 6275 N N . ARG B 1 382 ? 8.078 15.078 27.812 1 97.12 382 ARG B N 1
ATOM 6276 C CA . ARG B 1 382 ? 6.988 15.625 28.625 1 97.12 382 ARG B CA 1
ATOM 6277 C C . ARG B 1 382 ? 5.637 15.359 27.969 1 97.12 382 ARG B C 1
ATOM 6279 O O . ARG B 1 382 ? 4.672 16.094 28.203 1 97.12 382 ARG B O 1
ATOM 6286 N N . GLY B 1 383 ? 5.66 14.43 27.062 1 97.56 383 GLY B N 1
ATOM 6287 C CA . GLY B 1 383 ? 4.398 13.922 26.547 1 97.56 383 GLY B CA 1
ATOM 6288 C C . GLY B 1 383 ? 3.928 14.641 25.297 1 97.56 383 GLY B C 1
ATOM 6289 O O . GLY B 1 383 ? 2.832 14.375 24.797 1 97.56 383 GLY B O 1
ATOM 6290 N N . GLY B 1 384 ? 4.723 15.578 24.734 1 98.56 384 GLY B N 1
ATOM 6291 C CA . GLY B 1 384 ? 4.375 16.266 23.5 1 98.56 384 GLY B CA 1
ATOM 6292 C C . GLY B 1 384 ? 3.307 17.328 23.688 1 98.56 384 GLY B C 1
ATOM 6293 O O . GLY B 1 384 ? 3.387 18.141 24.609 1 98.56 384 GLY B O 1
ATOM 6294 N N . VAL B 1 385 ? 2.332 17.375 22.828 1 98.75 385 VAL B N 1
ATOM 6295 C CA . VAL B 1 385 ? 1.271 18.375 22.828 1 98.75 385 VAL B CA 1
ATOM 6296 C C . VAL B 1 385 ? -0.066 17.719 22.5 1 98.75 385 VAL B C 1
ATOM 6298 O O . VAL B 1 385 ? -0.106 16.547 22.094 1 98.75 385 VAL B O 1
ATOM 6301 N N . VAL B 1 386 ? -1.156 18.438 22.797 1 98.56 386 VAL B N 1
ATOM 6302 C CA . VAL B 1 386 ? -2.459 18.094 22.234 1 98.56 386 VAL B CA 1
ATOM 6303 C C . VAL B 1 386 ? -2.607 18.75 20.859 1 98.56 386 VAL B C 1
ATOM 6305 O O . VAL B 1 386 ? -2.266 19.922 20.672 1 98.56 386 VAL B O 1
ATOM 6308 N N . ARG B 1 387 ? -3 17.984 19.891 1 98.81 387 ARG B N 1
ATOM 6309 C CA . ARG B 1 387 ? -3.223 18.531 18.547 1 98.81 387 ARG B CA 1
ATOM 6310 C C . ARG B 1 387 ? -4.707 18.547 18.219 1 98.81 387 ARG B C 1
ATOM 6312 O O . ARG B 1 387 ? -5.371 17.516 18.219 1 98.81 387 ARG B O 1
ATOM 6319 N N . ILE B 1 388 ? -5.168 19.734 17.953 1 98.56 388 ILE B N 1
ATOM 6320 C CA . ILE B 1 388 ? -6.531 19.953 17.5 1 98.56 388 ILE B CA 1
ATOM 6321 C C . ILE B 1 388 ? -6.516 20.438 16.047 1 98.56 388 ILE B C 1
ATOM 6323 O O . ILE B 1 388 ? -5.789 21.375 15.711 1 98.56 388 ILE B O 1
ATOM 6327 N N . GLY B 1 389 ? -7.191 19.781 15.203 1 98.44 389 GLY B N 1
ATOM 6328 C CA . GLY B 1 389 ? -7.211 20.156 13.797 1 98.44 389 GLY B CA 1
ATOM 6329 C C . GLY B 1 389 ? -8.602 20.094 13.188 1 98.44 389 GLY B C 1
ATOM 6330 O O . GLY B 1 389 ? -9.383 19.203 13.492 1 98.44 389 GLY B O 1
ATOM 6331 N N . PHE B 1 390 ? -8.961 21.094 12.359 1 98.44 390 PHE B N 1
ATOM 6332 C CA . PHE B 1 390 ? -10.266 21.188 11.711 1 98.44 390 PHE B CA 1
ATOM 6333 C C . PHE B 1 390 ? -10.164 20.828 10.234 1 98.44 390 PHE B C 1
ATOM 6335 O O . PHE B 1 390 ? -9.125 21.047 9.602 1 98.44 390 PHE B O 1
ATOM 6342 N N . MET B 1 391 ? -11.156 20.172 9.758 1 98.25 391 MET B N 1
ATOM 6343 C CA . MET B 1 391 ? -11.438 20.047 8.336 1 98.25 391 MET B CA 1
ATOM 6344 C C . MET B 1 391 ? -12.656 20.875 7.949 1 98.25 391 MET B C 1
ATOM 6346 O O . MET B 1 391 ? -13.328 21.438 8.812 1 98.25 391 MET B O 1
ATOM 6350 N N . HIS B 1 392 ? -12.945 20.969 6.668 1 98.19 392 HIS B N 1
ATOM 6351 C CA . HIS B 1 392 ? -14.023 21.844 6.238 1 98.19 392 HIS B CA 1
ATOM 6352 C C . HIS B 1 392 ? -15.383 21.312 6.703 1 98.19 392 HIS B C 1
ATOM 6354 O O . HIS B 1 392 ? -16.391 22.016 6.605 1 98.19 392 HIS B O 1
ATOM 6360 N N . TYR B 1 393 ? -15.414 20.094 7.332 1 98 393 TYR B N 1
ATOM 6361 C CA . TYR B 1 393 ? -16.688 19.578 7.824 1 98 393 TYR B CA 1
ATOM 6362 C C . TYR B 1 393 ? -16.891 19.953 9.289 1 98 393 TYR B C 1
ATOM 6364 O O . TYR B 1 393 ? -17.938 19.656 9.875 1 98 393 TYR B O 1
ATOM 6372 N N . ASN B 1 394 ? -15.969 20.625 9.961 1 98.5 394 ASN B N 1
ATOM 6373 C CA . ASN B 1 394 ? -16.141 21.062 11.336 1 98.5 394 ASN B CA 1
ATOM 6374 C C . ASN B 1 394 ? -16.922 22.375 11.414 1 98.5 394 ASN B C 1
ATOM 6376 O O . ASN B 1 394 ? -17.031 23.094 10.422 1 98.5 394 ASN B O 1
ATOM 6380 N N . THR B 1 395 ? -17.469 22.688 12.625 1 98.12 395 THR B N 1
ATOM 6381 C CA . THR B 1 395 ? -18.344 23.828 12.773 1 98.12 395 THR B CA 1
ATOM 6382 C C . THR B 1 395 ? -17.938 24.688 13.977 1 98.12 395 THR B C 1
ATOM 6384 O O . THR B 1 395 ? -17.172 24.219 14.836 1 98.12 395 THR B O 1
ATOM 6387 N N . ILE B 1 396 ? -18.484 25.906 13.953 1 98.25 396 ILE B N 1
ATOM 6388 C CA . ILE B 1 396 ? -18.25 26.844 15.055 1 98.25 396 ILE B CA 1
ATOM 6389 C C . ILE B 1 396 ? -18.812 26.266 16.344 1 98.25 396 ILE B C 1
ATOM 6391 O O . ILE B 1 396 ? -18.203 26.391 17.406 1 98.25 396 ILE B O 1
ATOM 6395 N N . GLU B 1 397 ? -19.953 25.578 16.25 1 98 397 GLU B N 1
ATOM 6396 C CA . GLU B 1 397 ? -20.609 24.984 17.406 1 98 397 GLU B CA 1
ATOM 6397 C C . GLU B 1 397 ? -19.75 23.891 18.031 1 98 397 GLU B C 1
ATOM 6399 O O . GLU B 1 397 ? -19.703 23.75 19.266 1 98 397 GLU B O 1
ATOM 6404 N N . GLU B 1 398 ? -19.094 23.141 17.203 1 98.25 398 GLU B N 1
ATOM 6405 C CA . GLU B 1 398 ? -18.203 22.109 17.703 1 98.25 398 GLU B CA 1
ATOM 6406 C C . GLU B 1 398 ? -17.047 22.703 18.484 1 98.25 398 GLU B C 1
ATOM 6408 O O . GLU B 1 398 ? -16.609 22.156 19.5 1 98.25 398 GLU B O 1
ATOM 6413 N N . ILE B 1 399 ? -16.531 23.828 18.016 1 98.75 399 ILE B N 1
ATOM 6414 C CA . ILE B 1 399 ? -15.43 24.516 18.688 1 98.75 399 ILE B CA 1
ATOM 6415 C C . ILE B 1 399 ? -15.906 25.047 20.031 1 98.75 399 ILE B C 1
ATOM 6417 O O . ILE B 1 399 ? -15.211 24.922 21.047 1 98.75 399 ILE B O 1
ATOM 6421 N N . ASP B 1 400 ? -17.109 25.625 20.031 1 98.56 400 ASP B N 1
ATOM 6422 C CA . ASP B 1 400 ? -17.672 26.109 21.281 1 98.56 400 ASP B CA 1
ATOM 6423 C C . ASP B 1 400 ? -17.812 24.984 22.297 1 98.56 400 ASP B C 1
ATOM 6425 O O . ASP B 1 400 ? -17.5 25.172 23.484 1 98.56 400 ASP B O 1
ATOM 6429 N N . TYR B 1 401 ? -18.25 23.859 21.828 1 98.19 401 TYR B N 1
ATOM 6430 C CA . TYR B 1 401 ? -18.406 22.703 22.703 1 98.19 401 TYR B CA 1
ATOM 6431 C C . TYR B 1 401 ? -17.062 22.234 23.25 1 98.19 401 TYR B C 1
ATOM 6433 O O . TYR B 1 401 ? -16.938 21.891 24.422 1 98.19 401 TYR B O 1
ATOM 6441 N N . LEU B 1 402 ? -16.047 22.234 22.422 1 98.44 402 LEU B N 1
ATOM 6442 C CA . LEU B 1 402 ? -14.695 21.891 22.859 1 98.44 402 LEU B CA 1
ATOM 6443 C C . LEU B 1 402 ? -14.25 22.75 24.031 1 98.44 402 LEU B C 1
ATOM 6445 O O . LEU B 1 402 ? -13.766 22.25 25.047 1 98.44 402 LEU B O 1
ATOM 6449 N N . PHE B 1 403 ? -14.406 24.047 23.906 1 98.25 403 PHE B N 1
ATOM 6450 C CA . PHE B 1 403 ? -13.922 24.953 24.922 1 98.25 403 PHE B CA 1
ATOM 6451 C C . PHE B 1 403 ? -14.773 24.859 26.188 1 98.25 403 PHE B C 1
ATOM 6453 O O . PHE B 1 403 ? -14.273 25.062 27.297 1 98.25 403 PHE B O 1
ATOM 6460 N N . LEU B 1 404 ? -16.047 24.516 26.016 1 97.69 404 LEU B N 1
ATOM 6461 C CA . LEU B 1 404 ? -16.875 24.219 27.172 1 97.69 404 LEU B CA 1
ATOM 6462 C C . LEU B 1 404 ? -16.281 23.078 27.984 1 97.69 404 LEU B C 1
ATOM 6464 O O . LEU B 1 404 ? -16.203 23.141 29.219 1 97.69 404 LEU B O 1
ATOM 6468 N N . LEU B 1 405 ? -15.891 22.031 27.266 1 97.19 405 LEU B N 1
ATOM 6469 C CA . LEU B 1 405 ? -15.312 20.859 27.922 1 97.19 405 LEU B CA 1
ATOM 6470 C C . LEU B 1 405 ? -13.961 21.203 28.547 1 97.19 405 LEU B C 1
ATOM 6472 O O . LEU B 1 405 ? -13.656 20.766 29.656 1 97.19 405 LEU B O 1
ATOM 6476 N N . LEU B 1 406 ? -13.125 22.016 27.891 1 96.81 406 LEU B N 1
ATOM 6477 C CA . LEU B 1 406 ? -11.812 22.406 28.406 1 96.81 406 LEU B CA 1
ATOM 6478 C C . LEU B 1 406 ? -11.945 23.266 29.656 1 96.81 406 LEU B C 1
ATOM 6480 O O . LEU B 1 406 ? -11.164 23.125 30.594 1 96.81 406 LEU B O 1
ATOM 6484 N N . ASP B 1 407 ? -12.906 24.094 29.703 1 96.12 407 ASP B N 1
ATOM 6485 C CA . ASP B 1 407 ? -13.164 24.938 30.859 1 96.12 407 ASP B CA 1
ATOM 6486 C C . ASP B 1 407 ? -13.562 24.094 32.062 1 96.12 407 ASP B C 1
ATOM 6488 O O . ASP B 1 407 ? -13.195 24.406 33.219 1 96.12 407 ASP B O 1
ATOM 6492 N N . ALA B 1 408 ? -14.281 23.062 31.797 1 91.31 408 ALA B N 1
ATOM 6493 C CA . ALA B 1 408 ? -14.742 22.188 32.875 1 91.31 408 ALA B CA 1
ATOM 6494 C C . ALA B 1 408 ? -13.594 21.359 33.438 1 91.31 408 ALA B C 1
ATOM 6496 O O . ALA B 1 408 ? -13.609 20.984 34.625 1 91.31 408 ALA B O 1
ATOM 6497 N N . PHE B 1 409 ? -12.75 21.016 32.688 1 84 409 PHE B N 1
ATOM 6498 C CA . PHE B 1 409 ? -11.609 20.188 33.062 1 84 409 PHE B CA 1
ATOM 6499 C C . PHE B 1 409 ? -10.578 21 33.844 1 84 409 PHE B C 1
ATOM 6501 O O . PHE B 1 409 ? -9.852 20.469 34.688 1 84 409 PHE B O 1
ATOM 6508 N N . ALA B 1 410 ? -10.336 22.312 33.625 1 74.75 410 ALA B N 1
ATOM 6509 C CA . ALA B 1 410 ? -9.352 23.172 34.281 1 74.75 410 ALA B CA 1
ATOM 6510 C C . ALA B 1 410 ? -9.852 23.625 35.656 1 74.75 410 ALA B C 1
ATOM 6512 O O . ALA B 1 410 ? -11.062 23.719 35.875 1 74.75 410 ALA B O 1
#

Secondary structure (DSSP, 8-state):
----HHHHHTT-HHHH-EETTEE-EE-BGGG-----HHHHHHHHHHHHHT---SS-SSHHHHHHHHHHHHHHHHHHHHHT-S-GGGEEEES-HHHHHHHHHHHHGGG--TT-EEEEETTS-GGGTHHHHHHHHHHT-EEEEE-EETTTTEE-HHHHHHH--TTEEEEEEESB-TTT-BBP-HHHHHHHHHHTT-EEEEE-TTTTTTS---HHHH--SEEEEEGGGTTS-S-EEEEE-HHHHTT------TTS--SGGGGT--S---HHHHHHHHHHHHHHTTTS-TTS-HHHHHHHHHHHHHHHHHHHHHHHHHHHHT-TTEEEES---GGGGGGB-SEEEEEETTB-HHHHHHHHHHTTEE-EEE-TT-HHHHHHTT-GGGT-EEEEE--TT--HHHHHHHHHHHHHH-/----HHHHHTT-HHHH-EETTEE-EE-BGGG-----HHHHHHHHHHHHHT---SS-SSHHHHHHHHHHHHHHHHHHHHHT-S-GGGEEEES-HHHHHHHHHHHHGGG--TT-EEEEETTS-GGGTHHHHHHHHHHT-EEEEE-EETTTTEE-HHHHHHH--TTEEEEEEESB-TTT-BBP-HHHHHHHHHHTT-EEEEE-TTTTTTS---HHHH--SEEEEEGGGTTS-S-EEEEE-HHHHTT------TTS--SGGGGT--S---HHHHHHHHHHHHHHTTTS-TTS-HHHHHHHHHHHHHHHHHHHHHHHHHHHHT-TTEEEES---GGGGGGB-SEEEEEETTB-HHHHHHHHHTTTEE-EEE-TT-HHHHHHTT-GGGT-EEEEE--TT--HHHHHHHHHHHHHH-

Organism: Aliivibrio fischeri (strain ATCC 700601 / ES114) (NCBI:txid312309)

InterPro domains:
  IPR000192 Aminotransferase class V domain [PF00266] (25-402)
  IPR011340 Cysteine desulfurase-related [TIGR01976] (3-404)
  IPR015421 Pyridoxal phosphate-dependent transferase, major domain [G3DSA:3.40.640.10] (33-289)
  IPR015422 Pyridoxal phosphate-dependent transferase, small domain [G3DSA:3.90.1150.10] (25-403)
  IPR015424 Pyridoxal phosphate-dependent transferase [SSF53383] (5-406)

Solvent-accessible surface area (backbone atoms only — not comparable to full-atom values): 40321 Å² total; per-residue (Å²): 112,80,86,45,45,70,71,51,38,75,43,24,57,47,63,72,39,66,58,95,88,32,60,48,43,72,26,33,28,76,68,28,30,62,36,36,50,65,20,48,49,38,23,43,49,38,44,32,63,26,55,49,48,72,84,44,67,23,69,33,14,48,49,34,45,47,36,55,51,47,26,28,45,43,48,16,39,56,33,41,44,96,40,40,58,31,42,34,64,40,54,19,43,35,45,42,39,42,53,47,32,56,27,70,46,69,80,55,42,68,73,30,28,34,36,28,43,22,61,22,46,31,49,60,36,30,32,52,50,52,43,24,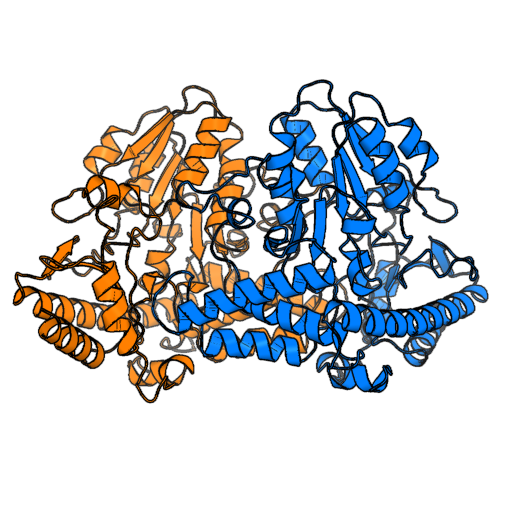60,77,40,52,32,47,78,43,71,27,55,57,36,80,88,34,51,38,73,33,59,69,58,45,60,71,68,63,44,82,47,28,52,34,38,30,40,45,37,21,28,70,53,31,9,29,49,46,69,54,49,62,50,32,55,59,35,47,73,40,69,18,44,31,39,35,42,29,39,62,31,54,60,62,43,83,51,48,46,65,81,40,60,46,44,30,38,32,27,35,34,27,39,46,28,23,39,61,31,11,38,34,42,42,31,80,80,48,61,79,69,53,68,49,79,56,40,78,81,56,56,83,54,61,31,49,31,68,40,61,56,70,71,48,59,40,42,34,33,7,39,35,37,16,52,48,58,55,18,62,44,23,66,82,90,49,56,70,49,56,10,31,52,48,20,38,54,53,42,40,55,53,42,49,51,49,41,51,54,50,50,57,60,45,70,79,33,86,58,49,43,75,51,24,76,77,56,83,89,48,56,88,46,37,51,52,28,40,21,33,47,43,75,94,49,56,22,56,58,54,26,43,57,34,18,78,62,35,36,30,38,40,51,34,48,87,49,19,52,50,41,30,46,73,73,66,20,57,93,58,45,35,26,25,34,44,15,59,48,68,64,52,55,69,67,58,52,54,50,49,52,53,54,52,58,67,73,101,112,79,86,44,45,70,70,52,38,75,43,22,58,46,62,70,40,67,60,95,88,33,61,48,43,73,27,32,27,75,67,28,30,63,36,37,51,66,20,49,49,38,22,44,50,37,44,32,64,27,56,51,49,72,84,42,67,22,69,33,15,47,50,35,45,48,36,55,51,48,25,27,46,44,49,15,41,57,32,41,44,96,40,39,58,32,42,35,62,40,54,18,42,36,44,42,38,40,54,49,32,56,26,70,47,67,80,57,43,68,73,29,28,34,36,28,43,22,59,21,45,31,50,60,37,31,32,52,51,52,43,23,61,78,40,52,32,46,78,43,69,28,53,56,35,78,88,35,51,37,76,32,59,69,57,44,61,70,68,64,41,80,47,28,51,34,38,31,41,46,37,20,28,71,53,31,9,27,48,47,68,53,49,61,51,31,55,58,35,47,74,40,67,18,44,30,38,34,41,29,40,62,34,54,61,60,44,82,50,47,46,66,80,41,60,46,43,30,36,32,26,34,34,26,38,46,29,22,41,60,32,10,38,33,40,38,31,79,81,48,61,77,69,51,68,49,79,56,41,76,82,56,55,83,55,63,32,50,32,68,40,62,58,72,71,45,59,39,42,34,33,9,39,34,36,17,51,49,60,55,18,62,44,22,65,82,90,48,54,70,47,55,10,32,52,49,19,39,54,53,42,38,54,51,38,49,52,47,42,51,54,49,52,58,60,45,71,79,33,85,57,49,44,75,52,24,76,78,54,83,89,46,57,90,46,36,52,51,29,39,21,33,49,42,74,96,49,56,21,55,58,54,26,43,58,34,17,77,62,34,38,29,37,39,51,34,48,88,48,20,50,50,41,28,45,74,72,65,21,58,93,59,46,35,26,25,36,44,15,58,49,66,65,54,53,68,66,56,52,54,50,50,51,53,54,52,56,67,74,100

pLDDT: mean 97.36, std 2.49, range [72.06, 98.94]

Radius of gyration: 27.07 Å; Cα contacts (8 Å, |Δi|>4): 1824; chains: 2; bounding box: 57×78×70 Å

Nearest PDB structures (foldseek):
  7ruj-assembly1_A-2  TM=9.305E-01  e=3.543E-36  Escherichia coli
  7rrn-assembly1_A-2  TM=9.265E-01  e=1.954E-36  Escherichia coli
  6mrh-assembly1_A-2  TM=9.251E-01  e=2.177E-36  Escherichia coli K-12
  6mr6-assembly1_A-2  TM=9.222E-01  e=1.851E-36  Escherichia coli K-12
  6mre-assembly1_A-2  TM=9.188E-01  e=1.851E-36  Escherichia coli K-12